Protein AF-0000000080307845 (afdb_homodimer)

Sequence (878 aa):
MRRGRALETAALEGYEDRPFSPGKNRMSWIKDKAHAELARIREAKEKQVYPFFRPFETGGLHTTIAGQPLVNFSSNDYLGLTTHPKVKEAAKAAVDRYACGLSSSRVQATTVAHVELEERLANWFKFPKCLVTTTGYQAMVGTIMSLADIDTTLVLDQLSHACILDGSFLAAGVPKSGAEIRFFNHNSAKSLDRVLRTKERKNALVCIEGVYSLDGDQAKIAELIEVCAKHDACLVLDDAHGTGTLGVHGRGILEEHGLEGKFPSEKLVVVSTFSKTFGGIGGIILGDEEVVDHIKHRARSFLFSATLPVPIVAAASTILDMLEESGPQLVGELREKAGYMRKSLKEIGFDLGHSDTHIMPVMCREERKALFMHVALMENGVMMVPITYPGVKHGEERLRLNVTRGHSREDMDKCLDLLKTYGEAFFVLSGEEIGELEVMRRGRALETAALEGYEDRPFSPGKNRMSWIKDKAHAELARIREAKEKQVYPFFRPFETGGLHTTIAGQPLVNFSSNDYLGLTTHPKVKEAAKAAVDRYACGLSSSRVQATTVAHVELEERLANWFKFPKCLVTTTGYQAMVGTIMSLADIDTTLVLDQLSHACILDGSFLAAGVPKSGAEIRFFNHNSAKSLDRVLRTKERKNALVCIEGVYSLDGDQAKIAELIEVCAKHDACLVLDDAHGTGTLGVHGRGILEEHGLEGKFPSEKLVVVSTFSKTFGGIGGIILGDEEVVDHIKHRARSFLFSATLPVPIVAAASTILDMLEESGPQLVGELREKAGYMRKSLKEIGFDLGHSDTHIMPVMCREERKALFMHVALMENGVMMVPITYPGVKHGEERLRLNVTRGHSREDMDKCLDLLKTYGEAFFVLSGEEIGELEV

Foldseek 3Di:
DPPLCQLVPVVPPPPDPDDPDPDPPDDDPVVVVVVVVCVVVVVCVVVPLNQDDQDWPDDFQFTDGPRFTFGEQAALQFLRCLPPPQLQVLLVVLCVVCNQFDPAFCVVDPDPLQVVLQVLLCVLLVFPTKHKFQFLLLVLLLLLLLPAWQQEEEEEESLDDPSNVNSQVVQQPPPPIRHHYHYFYHLDLVRVLVCLVPDDGPAYEYEDEQARQQQQDGRPVVSNLVSCVVSVYAYEYEFQSQQLAAALLRSGNCNNVVNVPVRALQRYWYKYGCVRNLPHGMIMIGGHPVSVVSSCVRRCSRNGDTGHTSSSSSSSVVSSVCSVVQRNPSNVLSQVQLVVLVVLCVVLQFDQHNRDGQKTWRFQQAPVLQSQLQVQQVVVRYHWDWDDPPNPDRRRITTIGGGHSPADPVNSVVVSVSCSVSCVVSVSRVVDDPPPPPD/DPPLCVVVPVVPPDPDPPDDDPDPPDDDPVVVVVVVVCVVVVVCVVVPLNFDDQDWPDDFQFTDGPRFTFGEQAALQFLRCLPPPQLQVLLVVLCVVCNQFDPAFCVVDPDPLQVVLQVLLCVLLVFPTKHKFQFLLLVLLLLLLLPAWQQEEEEEESLDDPSNVNSQVVQQPPPPIRHHYHYFYHLDLVRVLVCLVPDDGPAYEYEDEQARQQQQAGRPVVSNLVSCVVSVYAYEYEFQSQQLAAALLRSGNCNNVVNVPVRALQRYWYKYGCVHNLPHGMIMIGGHPVSVVSSCVRRCSRNGDTGHTSSSSSSSVVSSVCSVVQRNPSNVLSQVQLVVLVVLCVVLQFDQHNRDGQKTWRFQQAPVLQSQLQVQSVVVRYHWDWDDPPNPDRRRITTIGGGHSSADPVNSVVVSVSCSVSCVVSVSRVVDDPPPPPD

pLDDT: mean 91.88, std 17.05, range [17.14, 98.94]

InterPro domains:
  IPR004839 Aminotransferase, class I/classII, large domain [PF00155] (70-417)
  IPR015421 Pyridoxal phosphate-dependent transferase, major domain [G3DSA:3.40.640.10] (84-326)
  IPR015422 Pyridoxal phosphate-dependent transferase, small domain [G3DSA:3.90.1150.10] (63-419)
  IPR015424 Pyridoxal phosphate-dependent transferase [SSF53383] (40-422)
  IPR050087 8-amino-7-oxononanoate synthase class-II [PTHR13693] (69-420)

Structure (mmCIF, N/CA/C/O backbone):
data_AF-0000000080307845-model_v1
#
loop_
_entity.id
_entity.type
_entity.pdbx_description
1 polymer '8-amino-7-oxononanoate synthase'
#
loop_
_atom_site.group_PDB
_atom_site.id
_atom_site.type_symbol
_atom_site.label_atom_id
_atom_site.label_alt_id
_atom_site.label_comp_id
_atom_site.label_asym_id
_atom_site.label_entity_id
_atom_site.label_seq_id
_atom_site.pdbx_PDB_ins_code
_atom_site.Cartn_x
_atom_site.Cartn_y
_atom_site.Cartn_z
_atom_site.occupancy
_atom_site.B_iso_or_equiv
_atom_site.auth_seq_id
_atom_site.auth_comp_id
_atom_site.auth_asym_id
_atom_site.auth_atom_id
_atom_site.pdbx_PDB_model_num
ATOM 1 N N . MET A 1 1 ? 1.34 34.125 -9.812 1 18.47 1 MET A N 1
ATOM 2 C CA . MET A 1 1 ? 1.795 33.406 -10.992 1 18.47 1 MET A CA 1
ATOM 3 C C . MET A 1 1 ? 3.004 32.531 -10.664 1 18.47 1 MET A C 1
ATOM 5 O O . MET A 1 1 ? 3.295 31.562 -11.383 1 18.47 1 MET A O 1
ATOM 9 N N . ARG A 1 2 ? 3.9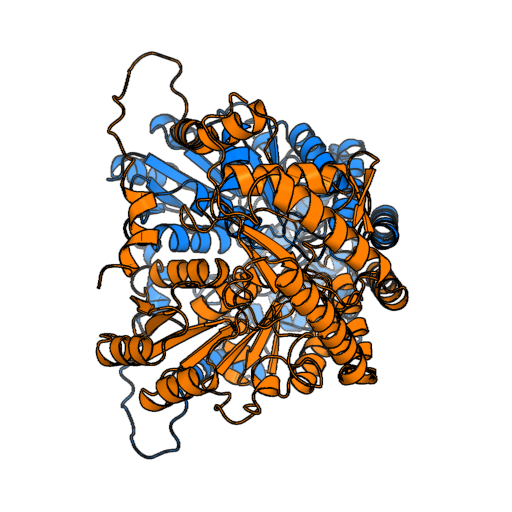06 33.031 -9.664 1 18.81 2 ARG A N 1
ATOM 10 C CA . ARG A 1 2 ? 5.297 32.656 -9.43 1 18.81 2 ARG A CA 1
ATOM 11 C C . ARG A 1 2 ? 5.387 31.438 -8.508 1 18.81 2 ARG A C 1
ATOM 13 O O . ARG A 1 2 ? 6.469 30.891 -8.312 1 18.81 2 ARG A O 1
ATOM 20 N N . ARG A 1 3 ? 4.461 31.328 -7.703 1 21.55 3 ARG A N 1
ATOM 21 C CA . ARG A 1 3 ? 4.734 30.516 -6.523 1 21.55 3 ARG A CA 1
ATOM 22 C C . ARG A 1 3 ? 4.594 29.031 -6.84 1 21.55 3 ARG A C 1
ATOM 24 O O . ARG A 1 3 ? 4.758 28.172 -5.957 1 21.55 3 ARG A O 1
ATOM 31 N N . GLY A 1 4 ? 3.83 28.703 -7.91 1 22.48 4 GLY A N 1
ATOM 32 C CA . GLY A 1 4 ? 3.613 27.344 -8.375 1 22.48 4 GLY A CA 1
ATOM 33 C C . GLY A 1 4 ? 4.895 26.641 -8.797 1 22.48 4 GLY A C 1
ATOM 34 O O . GLY A 1 4 ? 4.867 25.484 -9.195 1 22.48 4 GLY A O 1
ATOM 35 N N . ARG A 1 5 ? 6.047 27.469 -9.008 1 24.2 5 ARG A N 1
ATOM 36 C CA . ARG A 1 5 ? 7.277 27.062 -9.672 1 24.2 5 ARG A CA 1
ATOM 37 C C . ARG A 1 5 ? 8.211 26.328 -8.711 1 24.2 5 ARG A C 1
ATOM 39 O O . ARG A 1 5 ? 9.312 25.938 -9.086 1 24.2 5 ARG A O 1
ATOM 46 N N . ALA A 1 6 ? 7.859 26.359 -7.48 1 25.25 6 ALA A N 1
ATOM 47 C CA . ALA A 1 6 ? 8.969 26 -6.602 1 25.25 6 ALA A CA 1
ATOM 48 C C . ALA A 1 6 ? 9.195 24.484 -6.586 1 25.25 6 ALA A C 1
ATOM 50 O O . ALA A 1 6 ? 10.336 24.031 -6.555 1 25.25 6 ALA A O 1
ATOM 51 N N . LEU A 1 7 ? 8.156 23.766 -6.547 1 26.62 7 LEU A N 1
ATOM 52 C CA . LEU A 1 7 ? 8.383 22.344 -6.445 1 26.62 7 LEU A CA 1
ATOM 53 C C . LEU A 1 7 ? 8.844 21.766 -7.781 1 26.62 7 LEU A C 1
ATOM 55 O O . LEU A 1 7 ? 9.367 20.641 -7.836 1 26.62 7 LEU A O 1
ATOM 59 N N . GLU A 1 8 ? 8.516 22.469 -8.891 1 27.39 8 GLU A N 1
ATOM 60 C CA . GLU A 1 8 ? 8.953 22.141 -10.242 1 27.39 8 GLU A CA 1
ATOM 61 C C . GLU A 1 8 ? 10.453 22.375 -10.406 1 27.39 8 GLU A C 1
ATOM 63 O O . GLU A 1 8 ? 11.125 21.656 -11.141 1 27.39 8 GLU A O 1
ATOM 68 N N . THR A 1 9 ? 11.016 23.422 -9.805 1 28.31 9 THR A N 1
ATOM 69 C CA . THR A 1 9 ? 12.344 23.938 -10.125 1 28.31 9 THR A CA 1
ATOM 70 C C . THR A 1 9 ? 13.43 23.109 -9.445 1 28.31 9 THR A C 1
ATOM 72 O O . THR A 1 9 ? 14.578 23.094 -9.883 1 28.31 9 THR A O 1
ATOM 75 N N . ALA A 1 10 ? 13.125 22.5 -8.258 1 27.88 10 ALA A N 1
ATOM 76 C CA . ALA A 1 10 ? 14.281 21.828 -7.668 1 27.88 10 ALA A CA 1
ATOM 77 C C . ALA A 1 10 ? 14.633 20.562 -8.422 1 27.88 10 ALA A C 1
ATOM 79 O O . ALA A 1 10 ? 15.773 20.094 -8.375 1 27.88 10 ALA A O 1
ATOM 80 N N . ALA A 1 11 ? 13.68 19.984 -9.117 1 30.47 11 ALA A N 1
ATOM 81 C CA . ALA A 1 11 ? 14.047 18.766 -9.828 1 30.47 11 ALA A CA 1
ATOM 82 C C . ALA A 1 11 ? 14.922 19.078 -11.047 1 30.47 11 ALA A C 1
ATOM 84 O O . ALA A 1 11 ? 15.57 18.188 -11.602 1 30.47 11 ALA A O 1
ATOM 85 N N . LEU A 1 12 ? 14.844 20.406 -11.641 1 27.64 12 LEU A N 1
ATOM 86 C CA . LEU A 1 12 ? 15.43 20.672 -12.945 1 27.64 12 LEU A CA 1
ATOM 87 C C . LEU A 1 12 ? 16.906 21.031 -12.812 1 27.64 12 LEU A C 1
ATOM 89 O O . LEU A 1 12 ? 17.656 20.969 -13.789 1 27.64 12 LEU A O 1
ATOM 93 N N . GLU A 1 13 ? 17.375 21.781 -11.805 1 27.97 13 GLU A N 1
ATOM 94 C CA . GLU A 1 13 ? 18.609 22.484 -12.086 1 27.97 13 GLU A CA 1
ATOM 95 C C . GLU A 1 13 ? 19.797 21.531 -12.117 1 27.97 13 GLU A C 1
ATOM 97 O O . GLU A 1 13 ? 20.875 21.891 -12.602 1 27.97 13 GLU A O 1
ATOM 102 N N . GLY A 1 14 ? 19.828 20.516 -11.352 1 25.92 14 GLY A N 1
ATOM 103 C CA . GLY A 1 14 ? 21.172 20.047 -11.102 1 25.92 14 GLY A CA 1
ATOM 104 C C . GLY A 1 14 ? 21.688 19.094 -12.164 1 25.92 14 GLY A C 1
ATOM 105 O O . GLY A 1 14 ? 22.641 18.344 -11.93 1 25.92 14 GLY A O 1
ATOM 106 N N . TYR A 1 15 ? 20.922 19.078 -13.266 1 27.91 15 TYR A N 1
ATOM 107 C CA . TYR A 1 15 ? 21.531 18.109 -14.18 1 27.91 15 TYR A CA 1
ATOM 108 C C . TYR A 1 15 ? 22.828 18.656 -14.758 1 27.91 15 TYR A C 1
ATOM 110 O O . TYR A 1 15 ? 22.828 19.391 -15.75 1 27.91 15 TYR A O 1
ATOM 118 N N . GLU A 1 16 ? 23.781 19.094 -13.969 1 26.48 16 GLU A N 1
ATOM 119 C CA . GLU A 1 16 ? 25.016 19.359 -14.695 1 26.48 16 GLU A CA 1
ATOM 120 C C . GLU A 1 16 ? 25.5 18.109 -15.438 1 26.48 16 GLU A C 1
ATOM 122 O O . GLU A 1 16 ? 25.312 16.984 -14.961 1 26.48 16 GLU A O 1
ATOM 127 N N . ASP A 1 17 ? 25.828 18.25 -16.656 1 27.94 17 ASP A N 1
ATOM 128 C CA . ASP A 1 17 ? 26.469 17.344 -17.594 1 27.94 17 ASP A CA 1
ATOM 129 C C . ASP A 1 17 ? 27.703 16.688 -16.984 1 27.94 17 ASP A C 1
ATOM 131 O O . ASP A 1 17 ? 28.75 17.328 -16.859 1 27.94 17 ASP A O 1
ATOM 135 N N . ARG A 1 18 ? 27.609 15.852 -16 1 29.03 18 ARG A N 1
ATOM 136 C CA . ARG A 1 18 ? 28.891 15.273 -15.617 1 29.03 18 ARG A CA 1
ATOM 137 C C . ARG A 1 18 ? 29.469 14.438 -16.75 1 29.03 18 ARG A C 1
ATOM 139 O O . ARG A 1 18 ? 28.75 13.68 -17.406 1 29.03 18 ARG A O 1
ATOM 146 N N . PRO A 1 19 ? 30.766 14.578 -17.078 1 28.25 19 PRO A N 1
ATOM 147 C CA . PRO A 1 19 ? 31.484 13.891 -18.156 1 28.25 19 PRO A CA 1
ATOM 148 C C . PRO A 1 19 ? 31.594 12.383 -17.922 1 28.25 19 PRO A C 1
ATOM 150 O O . PRO A 1 19 ? 31.625 11.938 -16.766 1 28.25 19 PRO A O 1
ATOM 153 N N . PHE A 1 20 ? 31.297 11.484 -18.875 1 28.91 20 PHE A N 1
ATOM 154 C CA . PHE A 1 20 ? 31.453 10.039 -19.031 1 28.91 20 PHE A CA 1
ATOM 155 C C . PHE A 1 20 ? 32.938 9.648 -18.891 1 28.91 20 PHE A C 1
ATOM 157 O O . PHE A 1 20 ? 33.75 10.039 -19.719 1 28.91 20 PHE A O 1
ATOM 164 N N . SER A 1 21 ? 33.531 9.531 -17.641 1 30.62 21 SER A N 1
ATOM 165 C CA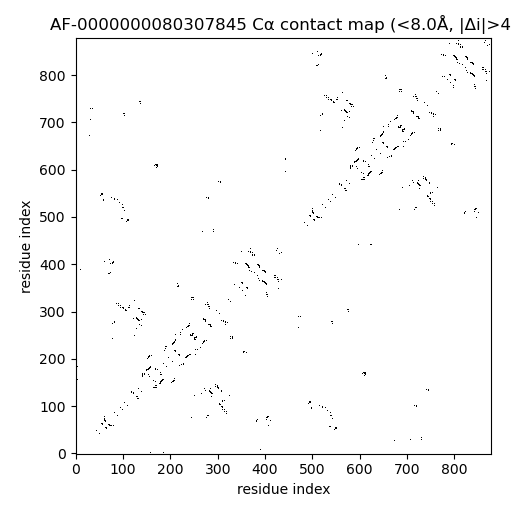 . SER A 1 21 ? 34.875 8.984 -17.703 1 30.62 21 SER A CA 1
ATOM 166 C C . SER A 1 21 ? 34.875 7.5 -18.031 1 30.62 21 SER A C 1
ATOM 168 O O . SER A 1 21 ? 34.156 6.727 -17.406 1 30.62 21 SER A O 1
ATOM 170 N N . PRO A 1 22 ? 35.625 6.914 -18.984 1 32.97 22 PRO A N 1
ATOM 171 C CA . PRO A 1 22 ? 35.656 5.566 -19.562 1 32.97 22 PRO A CA 1
ATOM 172 C C . PRO A 1 22 ? 35.938 4.488 -18.516 1 32.97 22 PRO A C 1
ATOM 174 O O . PRO A 1 22 ? 35.219 3.482 -18.453 1 32.97 22 PRO A O 1
ATOM 177 N N . GLY A 1 23 ? 37.312 4.188 -18.203 1 34.75 23 GLY A N 1
ATOM 178 C CA . GLY A 1 23 ? 38.062 2.969 -17.906 1 34.75 23 GLY A CA 1
ATOM 179 C C . GLY A 1 23 ? 37.719 2.385 -16.547 1 34.75 23 GLY A C 1
ATOM 180 O O . GLY A 1 23 ? 38.344 1.449 -16.078 1 34.75 23 GLY A O 1
ATOM 181 N N . LYS A 1 24 ? 37.469 3.221 -15.547 1 37.66 24 LYS A N 1
ATOM 182 C CA . LYS A 1 24 ? 37.312 2.734 -14.18 1 37.66 24 LYS A CA 1
ATOM 183 C C . LYS A 1 24 ? 36.156 1.757 -14.07 1 37.66 24 LYS A C 1
ATOM 185 O O . LYS A 1 24 ? 35.188 1.854 -14.828 1 37.66 24 LYS A O 1
ATOM 190 N N . ASN A 1 25 ? 36.156 0.499 -13.461 1 44.62 25 ASN A N 1
ATOM 191 C CA . ASN A 1 25 ? 35.125 -0.461 -13.07 1 44.62 25 ASN A CA 1
ATOM 192 C C . ASN A 1 25 ? 33.781 0.205 -12.93 1 44.62 25 ASN A C 1
ATOM 194 O O . ASN A 1 25 ? 33.5 0.898 -11.938 1 44.62 25 ASN A O 1
ATOM 198 N N . ARG A 1 26 ? 33.125 0.61 -13.961 1 57.5 26 ARG A N 1
ATOM 199 C CA . ARG A 1 26 ? 32 1.554 -14.102 1 57.5 26 ARG A CA 1
ATOM 200 C C . ARG A 1 26 ? 30.797 1.108 -13.289 1 57.5 26 ARG A C 1
ATOM 202 O O . ARG A 1 26 ? 30.312 -0.012 -13.453 1 57.5 26 ARG A O 1
ATOM 209 N N . MET A 1 27 ? 30.516 1.737 -12.188 1 78.19 27 MET A N 1
ATOM 210 C CA . MET A 1 27 ? 29.297 1.653 -11.398 1 78.19 27 MET A CA 1
ATOM 211 C C . MET A 1 27 ? 28.062 1.672 -12.305 1 78.19 27 MET A C 1
ATOM 213 O O . MET A 1 27 ? 28.094 2.252 -13.391 1 78.19 27 MET A O 1
ATOM 217 N N . SER A 1 28 ? 27.234 0.781 -12.039 1 92.31 28 SER A N 1
ATOM 218 C CA . SER A 1 28 ? 25.984 0.832 -12.781 1 92.31 28 SER A CA 1
ATOM 219 C C . SER A 1 28 ? 25.344 2.217 -12.703 1 92.31 28 SER A C 1
ATOM 221 O O . SER A 1 28 ? 25.656 2.996 -11.797 1 92.31 28 SER A O 1
ATOM 223 N N . TRP A 1 29 ? 24.578 2.52 -13.703 1 95.31 29 TRP A N 1
ATOM 224 C CA . TRP A 1 29 ? 23.969 3.846 -13.727 1 95.31 29 TRP A CA 1
ATOM 225 C C . TRP A 1 29 ? 23.047 4.039 -12.539 1 95.31 29 TRP A C 1
ATOM 227 O O . TRP A 1 29 ? 22.891 5.156 -12.039 1 95.31 29 TRP A O 1
ATOM 237 N N . ILE A 1 30 ? 22.359 2.973 -12.008 1 96.75 30 ILE A N 1
ATOM 238 C CA . ILE A 1 30 ? 21.484 3.145 -10.859 1 96.75 30 ILE A CA 1
ATOM 239 C C . ILE A 1 30 ? 22.312 3.412 -9.609 1 96.75 30 ILE A C 1
ATOM 241 O O . ILE A 1 30 ? 21.891 4.16 -8.727 1 96.75 30 ILE A O 1
ATOM 245 N N . LYS A 1 31 ? 23.438 2.785 -9.484 1 96.5 31 LYS A N 1
ATOM 246 C CA . LYS A 1 31 ? 24.297 3.062 -8.344 1 96.5 31 LYS A CA 1
ATOM 247 C C . LYS A 1 31 ? 24.859 4.48 -8.406 1 96.5 31 LYS A C 1
ATOM 249 O O . LYS A 1 31 ? 24.969 5.16 -7.387 1 96.5 31 LYS A O 1
ATOM 254 N N . ASP A 1 32 ? 25.266 4.887 -9.625 1 96.38 32 ASP A N 1
ATOM 255 C CA . ASP A 1 32 ? 25.734 6.258 -9.82 1 96.38 32 ASP A CA 1
ATOM 256 C C . ASP A 1 32 ? 24.656 7.266 -9.398 1 96.38 32 ASP A C 1
ATOM 258 O O . ASP A 1 32 ? 24.953 8.25 -8.719 1 96.38 32 ASP A O 1
ATOM 262 N N . LYS A 1 33 ? 23.5 7.016 -9.812 1 95.94 33 LYS A N 1
ATOM 263 C CA . LYS A 1 33 ? 22.375 7.855 -9.422 1 95.94 33 LYS A CA 1
ATOM 264 C C . LYS A 1 33 ? 22.188 7.859 -7.91 1 95.94 33 LYS A C 1
ATOM 266 O O . LYS A 1 33 ? 22.031 8.922 -7.301 1 95.94 33 LYS A O 1
ATOM 271 N N . ALA A 1 34 ? 22.156 6.66 -7.348 1 97.12 34 ALA A N 1
ATOM 272 C CA . ALA A 1 34 ? 22 6.52 -5.902 1 97.12 34 ALA A CA 1
ATOM 273 C C . ALA A 1 34 ? 23.078 7.305 -5.156 1 97.12 34 ALA A C 1
ATOM 275 O O . ALA A 1 34 ? 22.781 8.031 -4.203 1 97.12 34 ALA A O 1
ATOM 276 N N . HIS A 1 35 ? 24.312 7.148 -5.586 1 96.38 35 HIS A N 1
ATOM 277 C CA . HIS A 1 35 ? 25.438 7.824 -4.949 1 96.38 35 HIS A CA 1
ATOM 278 C C . HIS A 1 35 ? 25.234 9.336 -4.957 1 96.38 35 HIS A C 1
ATOM 280 O O . HIS A 1 35 ? 25.469 10 -3.945 1 96.38 35 HIS A O 1
ATOM 286 N N . ALA A 1 36 ? 24.844 9.836 -6.074 1 95.62 36 ALA A N 1
ATOM 287 C CA . ALA A 1 36 ? 24.656 11.273 -6.238 1 95.62 36 ALA A CA 1
ATOM 288 C C . ALA A 1 36 ? 23.5 11.773 -5.371 1 95.62 36 ALA A C 1
ATOM 290 O O . ALA A 1 36 ? 23.609 12.805 -4.703 1 95.62 36 ALA A O 1
ATOM 291 N N . GLU A 1 37 ? 22.438 11.008 -5.355 1 93.5 37 GLU A N 1
ATOM 292 C CA . GLU A 1 37 ? 21.219 11.438 -4.672 1 93.5 37 GLU A CA 1
ATOM 293 C C . GLU A 1 37 ? 21.375 11.336 -3.158 1 93.5 37 GLU A C 1
ATOM 295 O O . GLU A 1 37 ? 20.656 12.016 -2.41 1 93.5 37 GLU A O 1
ATOM 300 N N . LEU A 1 38 ? 22.281 10.531 -2.695 1 96 38 LEU A N 1
ATOM 301 C CA . LEU A 1 38 ? 22.453 10.289 -1.268 1 96 38 LEU A CA 1
ATOM 302 C C . LEU A 1 38 ? 23.453 11.258 -0.668 1 96 38 LEU A C 1
ATOM 304 O O . LEU A 1 38 ? 23.734 11.211 0.534 1 96 38 LEU A O 1
ATOM 308 N N . ALA A 1 39 ? 24.016 12.148 -1.431 1 94 39 ALA A N 1
ATOM 309 C CA . ALA A 1 39 ? 25.062 13.055 -0.972 1 94 39 ALA A CA 1
ATOM 310 C C . ALA A 1 39 ? 24.594 13.859 0.243 1 94 39 ALA A C 1
ATOM 312 O O . ALA A 1 39 ? 25.312 13.961 1.236 1 94 39 ALA A O 1
ATOM 313 N N . ARG A 1 40 ? 23.375 14.383 0.217 1 88.31 40 ARG A N 1
ATOM 314 C CA . ARG A 1 40 ? 22.859 15.203 1.31 1 88.31 40 ARG A CA 1
ATOM 315 C C . ARG A 1 40 ? 22.641 14.359 2.562 1 88.31 40 ARG A C 1
ATOM 317 O O . ARG A 1 40 ? 22.828 14.844 3.682 1 88.31 40 ARG A O 1
ATOM 324 N N . ILE A 1 41 ? 22.234 13.164 2.338 1 92.94 41 ILE A N 1
ATOM 325 C CA . ILE A 1 41 ? 22 12.258 3.451 1 92.94 41 ILE A CA 1
ATOM 326 C C . ILE A 1 41 ? 23.328 11.914 4.129 1 92.94 41 ILE A C 1
ATOM 328 O O . ILE A 1 41 ? 23.422 11.914 5.359 1 92.94 41 ILE A O 1
ATOM 332 N N . ARG A 1 42 ? 24.297 11.633 3.348 1 94.44 42 ARG A N 1
ATOM 333 C CA . ARG A 1 42 ? 25.625 11.336 3.885 1 94.44 42 ARG A CA 1
ATOM 334 C C . ARG A 1 42 ? 26.156 12.516 4.695 1 94.44 42 ARG A C 1
ATOM 336 O O . ARG A 1 42 ? 26.719 12.32 5.781 1 94.44 42 ARG A O 1
ATOM 343 N N . GLU A 1 43 ? 25.984 13.641 4.219 1 91.56 43 GLU A N 1
ATOM 344 C CA . GLU A 1 43 ? 26.453 14.844 4.918 1 91.56 43 GLU A CA 1
ATOM 345 C C . GLU A 1 43 ? 25.734 15.008 6.254 1 91.56 43 GLU A C 1
ATOM 347 O O . GLU A 1 43 ? 26.359 15.312 7.27 1 91.56 43 GLU A O 1
ATOM 352 N N . ALA A 1 44 ? 24.422 14.844 6.211 1 88.62 44 ALA A N 1
ATOM 353 C CA . ALA A 1 44 ? 23.625 14.977 7.43 1 88.62 44 ALA A CA 1
ATOM 354 C C . ALA A 1 44 ? 24.062 13.945 8.469 1 88.62 44 ALA A C 1
ATOM 356 O O . ALA A 1 44 ? 24.094 14.242 9.672 1 88.62 44 ALA A O 1
ATOM 357 N N . LYS A 1 45 ? 24.344 12.758 8.016 1 91.5 45 LYS A N 1
ATOM 358 C CA . LYS A 1 45 ? 24.781 11.695 8.93 1 91.5 45 LYS A CA 1
ATOM 359 C C . LYS A 1 45 ? 26.156 12 9.508 1 91.5 45 LYS A C 1
ATOM 361 O O . LYS A 1 45 ? 26.406 11.766 10.688 1 91.5 45 LYS A O 1
ATOM 366 N N . GLU A 1 46 ? 27 12.469 8.703 1 92.44 46 GLU A N 1
ATOM 367 C CA . GLU A 1 46 ? 28.344 12.844 9.141 1 92.44 46 GLU A CA 1
ATOM 368 C C . GLU A 1 46 ? 28.281 13.93 10.203 1 92.44 46 GLU A C 1
ATOM 370 O O . GLU A 1 46 ? 29.062 13.906 11.164 1 92.44 46 GLU A O 1
ATOM 375 N N . LYS A 1 47 ? 27.359 14.805 9.977 1 87.81 47 LYS A N 1
ATOM 376 C CA . LYS A 1 47 ? 27.203 15.93 10.898 1 87.81 47 LYS A CA 1
ATOM 377 C C . LYS A 1 47 ? 26.328 15.539 12.094 1 87.81 47 LYS A C 1
ATOM 379 O O . LYS A 1 47 ? 26.062 16.375 12.961 1 87.81 47 LYS A O 1
ATOM 384 N N . GLN A 1 48 ? 25.75 14.336 12.07 1 87 48 GLN A N 1
ATOM 385 C CA . GLN A 1 48 ? 24.953 13.781 13.156 1 87 48 GLN A CA 1
ATOM 386 C C . GLN A 1 48 ? 23.672 14.57 13.352 1 87 48 GLN A C 1
ATOM 388 O O . GLN A 1 48 ? 23.234 14.805 14.484 1 87 48 GLN A O 1
ATOM 393 N N . VAL A 1 49 ? 23.078 15.016 12.234 1 85.06 49 VAL A N 1
ATOM 394 C CA . VAL A 1 49 ? 21.844 15.773 12.312 1 85.06 49 VAL A CA 1
ATOM 395 C C . VAL A 1 49 ? 20.75 15.07 11.5 1 85.06 49 VAL A C 1
ATOM 397 O O . VAL A 1 49 ? 19.688 15.633 11.258 1 85.06 49 VAL A O 1
ATOM 400 N N . TYR A 1 50 ? 21.062 13.812 11.117 1 89.5 50 TYR A N 1
ATOM 401 C CA . TYR A 1 50 ? 20.078 13.031 10.375 1 89.5 50 TYR A CA 1
ATOM 402 C C . TYR A 1 50 ? 18.922 12.609 11.281 1 89.5 50 TYR A C 1
ATOM 404 O O . TYR A 1 50 ? 19.094 11.781 12.172 1 89.5 50 TYR A O 1
ATOM 412 N N . PRO A 1 51 ? 17.719 13.094 11.055 1 87.88 51 PRO A N 1
ATOM 413 C CA . PRO A 1 51 ? 16.656 12.977 12.047 1 87.88 51 PRO A CA 1
ATOM 414 C C . PRO A 1 51 ? 15.734 11.781 11.789 1 87.88 51 PRO A C 1
ATOM 416 O O . PRO A 1 51 ? 14.781 11.562 12.539 1 87.88 51 PRO A O 1
ATOM 419 N N . PHE A 1 52 ? 15.961 10.953 10.805 1 91.19 52 PHE A N 1
ATOM 420 C CA . PHE A 1 52 ? 14.93 10.016 10.352 1 91.19 52 PHE A CA 1
ATOM 421 C C . PHE A 1 52 ? 15.32 8.586 10.695 1 91.19 52 PHE A C 1
ATOM 423 O O . PHE A 1 52 ? 16.5 8.289 10.906 1 91.19 52 PHE A O 1
ATOM 430 N N . PHE A 1 53 ? 14.305 7.707 10.859 1 94.81 53 PHE A N 1
ATOM 431 C CA . PHE A 1 53 ? 14.422 6.254 10.938 1 94.81 53 PHE A CA 1
ATOM 432 C C . PHE A 1 53 ? 15.086 5.836 12.242 1 94.81 53 PHE A C 1
ATOM 434 O O . PHE A 1 53 ? 15.859 4.879 12.273 1 94.81 53 PHE A O 1
ATOM 441 N N . ARG A 1 54 ? 14.859 6.617 13.297 1 93 54 ARG A N 1
ATOM 442 C CA . ARG A 1 54 ? 15.344 6.199 14.609 1 93 54 ARG A CA 1
ATOM 443 C C . ARG A 1 54 ? 14.453 5.102 15.188 1 93 54 ARG A C 1
ATOM 445 O O . ARG A 1 54 ? 13.242 5.293 15.352 1 93 54 ARG A O 1
ATOM 452 N N . PRO A 1 55 ? 14.992 4.004 15.547 1 96.44 55 PRO A N 1
ATOM 453 C CA . PRO A 1 55 ? 14.18 2.822 15.844 1 96.44 55 PRO A CA 1
ATOM 454 C C . PRO A 1 55 ? 13.531 2.885 17.219 1 96.44 55 PRO A C 1
ATOM 456 O O . PRO A 1 55 ? 14.234 2.973 18.234 1 96.44 55 PRO A O 1
ATOM 459 N N . PHE A 1 56 ? 12.219 2.742 17.281 1 96.25 56 PHE A N 1
ATOM 460 C CA . PHE A 1 56 ? 11.445 2.643 18.516 1 96.25 56 PHE A CA 1
ATOM 461 C C . PHE A 1 56 ? 11.625 1.272 19.156 1 96.25 56 PHE A C 1
ATOM 463 O O . PHE A 1 56 ? 11.672 0.256 18.453 1 96.25 56 PHE A O 1
ATOM 470 N N . GLU A 1 57 ? 11.648 1.248 20.453 1 95.94 57 GLU A N 1
ATOM 471 C CA . GLU A 1 57 ? 11.695 -0.007 21.203 1 95.94 57 GLU A CA 1
ATOM 472 C C . GLU A 1 57 ? 10.305 -0.422 21.672 1 95.94 57 GLU A C 1
ATOM 474 O O . GLU A 1 57 ? 10.078 -1.586 22 1 95.94 57 GLU A O 1
ATOM 479 N N . THR A 1 58 ? 9.391 0.569 21.688 1 92.56 58 THR A N 1
ATOM 480 C CA . THR A 1 58 ? 7.992 0.345 22.031 1 92.56 58 THR A CA 1
ATOM 481 C C . THR A 1 58 ? 7.078 1.243 21.203 1 92.56 58 THR A C 1
ATOM 483 O O . THR A 1 58 ? 7.523 2.242 20.641 1 92.56 58 THR A O 1
ATOM 486 N N . GLY A 1 59 ? 5.809 0.811 21.109 1 89.75 59 GLY A N 1
ATOM 487 C CA . GLY A 1 59 ? 4.832 1.639 20.422 1 89.75 59 GLY A CA 1
ATOM 488 C C . GLY A 1 59 ? 4.148 2.641 21.344 1 89.75 59 GLY A C 1
ATOM 489 O O . GLY A 1 59 ? 4.422 2.682 22.547 1 89.75 59 GLY A O 1
ATOM 490 N N . GLY A 1 60 ? 3.344 3.545 20.656 1 90.56 60 GLY A N 1
ATOM 491 C CA . GLY A 1 60 ? 2.547 4.492 21.422 1 90.56 60 GLY A CA 1
ATOM 492 C C . GLY A 1 60 ? 3.16 5.879 21.484 1 90.56 60 GLY A C 1
ATOM 493 O O . GLY A 1 60 ? 4.238 6.109 20.938 1 90.56 60 GLY A O 1
ATOM 494 N N . LEU A 1 61 ? 2.465 6.742 22.203 1 94.12 61 LEU A N 1
ATOM 495 C CA . LEU A 1 61 ? 2.871 8.141 22.328 1 94.12 61 LEU A CA 1
ATOM 496 C C . LEU A 1 61 ? 4.086 8.266 23.25 1 94.12 61 LEU A C 1
ATOM 498 O O . LEU A 1 61 ? 4.898 9.18 23.078 1 94.12 61 LEU A O 1
ATOM 502 N N . HIS A 1 62 ? 4.09 7.449 24.219 1 95.25 62 HIS A N 1
ATOM 503 C CA . HIS A 1 62 ? 5.266 7.332 25.078 1 95.25 62 HIS A CA 1
ATOM 504 C C . HIS A 1 62 ? 6.129 6.141 24.672 1 95.25 62 HIS A C 1
ATOM 506 O O . HIS A 1 62 ? 5.766 4.992 24.922 1 95.25 62 HIS A O 1
ATOM 512 N N . THR A 1 63 ? 7.223 6.43 24 1 94.75 63 THR A N 1
ATOM 513 C CA . THR A 1 63 ? 8.062 5.375 23.453 1 94.75 63 THR A CA 1
ATOM 514 C C . THR A 1 63 ? 9.5 5.508 23.953 1 94.75 63 THR A C 1
ATOM 516 O O . THR A 1 63 ? 9.781 6.316 24.828 1 94.75 63 THR A O 1
ATOM 519 N N . THR A 1 64 ? 10.359 4.574 23.516 1 96 64 THR A N 1
ATOM 520 C CA . THR A 1 64 ? 11.773 4.551 23.875 1 96 64 THR A CA 1
ATOM 521 C C . THR A 1 64 ? 12.648 4.387 22.641 1 96 64 THR A C 1
ATOM 523 O O . THR A 1 64 ? 12.375 3.537 21.781 1 96 64 THR A O 1
ATOM 526 N N . ILE A 1 65 ? 13.648 5.258 22.5 1 95 65 ILE A N 1
ATOM 527 C CA . ILE A 1 65 ? 14.656 5.168 21.453 1 95 65 ILE A CA 1
ATOM 528 C C . ILE A 1 65 ? 16.047 5.082 22.078 1 95 65 ILE A C 1
ATOM 530 O O . ILE A 1 65 ? 16.438 5.965 22.844 1 95 65 ILE A O 1
ATOM 534 N N . ALA A 1 66 ? 16.75 4.047 21.797 1 94.12 66 ALA A N 1
ATOM 535 C CA . ALA A 1 66 ? 18.094 3.84 22.312 1 94.12 66 ALA A CA 1
ATOM 536 C C . ALA A 1 66 ? 18.109 3.967 23.844 1 94.12 66 ALA A C 1
ATOM 538 O O . ALA A 1 66 ? 18.984 4.629 24.391 1 94.12 66 ALA A O 1
ATOM 539 N N . GLY A 1 67 ? 17.109 3.48 24.406 1 95.31 67 GLY A N 1
ATOM 540 C CA . GLY A 1 67 ? 17.031 3.434 25.859 1 95.31 67 GLY A CA 1
ATOM 541 C C . GLY A 1 67 ? 16.5 4.715 26.469 1 95.31 67 GLY A C 1
ATOM 542 O O . GLY A 1 67 ? 16.281 4.789 27.672 1 95.31 67 GLY A O 1
ATOM 543 N N . GLN A 1 68 ? 16.234 5.684 25.688 1 95.38 68 GLN A N 1
ATOM 544 C CA . GLN A 1 68 ? 15.758 6.969 26.188 1 95.38 68 GLN A CA 1
ATOM 545 C C . GLN A 1 68 ? 14.242 7.094 26.031 1 95.38 68 GLN A C 1
ATOM 547 O O . GLN A 1 68 ? 13.719 6.98 24.922 1 95.38 68 GLN A O 1
ATOM 552 N N . PRO A 1 69 ? 13.57 7.375 27.141 1 96.5 69 PRO A N 1
ATOM 553 C CA . PRO A 1 69 ? 12.125 7.609 27.031 1 96.5 69 PRO A CA 1
ATOM 554 C C . PRO A 1 69 ? 11.797 8.922 26.328 1 96.5 69 PRO A C 1
ATOM 556 O O . PRO A 1 69 ? 12.469 9.93 26.547 1 96.5 69 PRO A O 1
ATOM 559 N N . LEU A 1 70 ? 10.789 8.836 25.5 1 96 70 LEU A N 1
ATOM 560 C CA . LEU A 1 70 ? 10.383 10.008 24.734 1 96 70 LEU A CA 1
ATOM 561 C C . LEU A 1 70 ? 8.859 10.133 24.688 1 96 70 LEU A C 1
ATOM 563 O O . LEU A 1 70 ? 8.156 9.125 24.688 1 96 70 LEU A O 1
ATOM 567 N N . VAL A 1 71 ? 8.406 11.406 24.688 1 97.88 71 VAL A N 1
ATOM 568 C CA . VAL A 1 71 ? 7.023 11.703 24.328 1 97.88 71 VAL A CA 1
ATOM 569 C C . VAL A 1 71 ? 6.945 12.117 22.859 1 97.88 71 VAL A C 1
ATOM 571 O O . VAL A 1 71 ? 7.645 13.039 22.438 1 97.88 71 VAL A O 1
ATOM 574 N N . ASN A 1 72 ? 6.109 11.43 22.109 1 97.19 72 ASN A N 1
ATOM 575 C CA . ASN A 1 72 ? 6.031 11.594 20.656 1 97.19 72 ASN A CA 1
ATOM 576 C C . ASN A 1 72 ? 4.984 12.633 20.266 1 97.19 72 ASN A C 1
ATOM 578 O O . ASN A 1 72 ? 3.783 12.367 20.328 1 97.19 72 ASN A O 1
ATOM 582 N N . PHE A 1 73 ? 5.414 13.797 19.812 1 97.88 73 PHE A N 1
ATOM 583 C CA . PHE A 1 73 ? 4.516 14.844 19.328 1 97.88 73 PHE A CA 1
ATOM 584 C C . PHE A 1 73 ? 4.496 14.867 17.812 1 97.88 73 PHE A C 1
ATOM 586 O O . PHE A 1 73 ? 4.02 15.836 17.203 1 97.88 73 PHE A O 1
ATOM 593 N N . SER A 1 74 ? 4.98 13.758 17.188 1 95.38 74 SER A N 1
ATOM 594 C CA . SER A 1 74 ? 4.906 13.609 15.734 1 95.38 74 SER A CA 1
ATOM 595 C C . SER A 1 74 ? 3.885 12.547 15.336 1 95.38 74 SER A C 1
ATOM 597 O O . SER A 1 74 ? 3.637 12.328 14.148 1 95.38 74 SER A O 1
ATOM 599 N N . SER A 1 75 ? 3.242 11.898 16.266 1 96.19 75 SER A N 1
ATOM 600 C CA . SER A 1 75 ? 2.314 10.797 16.016 1 96.19 75 SER A CA 1
ATOM 601 C C . SER A 1 75 ? 0.99 11.305 15.453 1 96.19 75 SER A C 1
ATOM 603 O O . SER A 1 75 ? 0.503 12.367 15.859 1 96.19 75 SER A O 1
ATOM 605 N N . ASN A 1 76 ? 0.415 10.508 14.523 1 97.31 76 ASN A N 1
ATOM 606 C CA . ASN A 1 76 ? -0.914 10.812 14 1 97.31 76 ASN A CA 1
ATOM 607 C C . ASN A 1 76 ? -1.994 10.016 14.727 1 97.31 76 ASN A C 1
ATOM 609 O O . ASN A 1 76 ? -3.115 9.883 14.227 1 97.31 76 ASN A O 1
ATOM 613 N N . ASP A 1 77 ? -1.628 9.391 15.867 1 97.25 77 ASP A N 1
ATOM 614 C CA . ASP A 1 77 ? -2.641 8.734 16.688 1 97.25 77 ASP A CA 1
ATOM 615 C C . ASP A 1 77 ? -3.508 9.758 17.406 1 97.25 77 ASP A C 1
ATOM 617 O O . ASP A 1 77 ? -3.461 9.852 18.641 1 97.25 77 ASP A O 1
ATOM 621 N N . TYR A 1 78 ? -4.371 10.406 16.703 1 98.19 78 TYR A N 1
ATOM 622 C CA . TYR A 1 78 ? -5 11.641 17.141 1 98.19 78 TYR A CA 1
ATOM 623 C C . TYR A 1 78 ? -5.867 11.406 18.375 1 98.19 78 TYR A C 1
ATOM 625 O O . TYR A 1 78 ? -5.949 12.266 19.25 1 98.19 78 TYR A O 1
ATOM 633 N N . LEU A 1 79 ? -6.477 10.242 18.469 1 98.12 79 LEU A N 1
ATOM 634 C CA . LEU A 1 79 ? -7.383 10.031 19.594 1 98.12 79 LEU A CA 1
ATOM 635 C C . LEU A 1 79 ? -6.727 9.164 20.656 1 98.12 79 LEU A C 1
ATOM 637 O O . LEU A 1 79 ? -7.344 8.859 21.672 1 98.12 79 LEU A O 1
ATOM 641 N N . GLY A 1 80 ? -5.504 8.75 20.406 1 96.81 80 GLY A N 1
ATOM 642 C CA . GLY A 1 80 ? -4.758 7.992 21.391 1 96.81 80 GLY A CA 1
ATOM 643 C C . GLY A 1 80 ? -5.375 6.637 21.703 1 96.81 80 GLY A C 1
ATOM 644 O O . GLY A 1 80 ? -5.352 6.18 22.844 1 96.81 80 GLY A O 1
ATOM 645 N N . LEU A 1 81 ? -5.941 6.008 20.719 1 97 81 LEU A N 1
ATOM 646 C CA . LEU A 1 81 ? -6.707 4.793 20.984 1 97 81 LEU A CA 1
ATOM 647 C C . LEU A 1 81 ? -5.957 3.562 20.484 1 97 81 LEU A C 1
ATOM 649 O O . LEU A 1 81 ? -6.348 2.432 20.781 1 97 81 LEU A O 1
ATOM 653 N N . THR A 1 82 ? -4.867 3.717 19.797 1 95.38 82 THR A N 1
ATOM 654 C CA . THR A 1 82 ? -4.145 2.627 19.156 1 95.38 82 THR A CA 1
ATOM 655 C C . THR A 1 82 ? -3.717 1.582 20.172 1 95.38 82 THR A C 1
ATOM 657 O O . THR A 1 82 ? -3.727 0.383 19.891 1 95.38 82 THR A O 1
ATOM 660 N N . THR A 1 83 ? -3.365 2.035 21.391 1 95.44 83 THR A N 1
ATOM 661 C CA . THR A 1 83 ? -2.826 1.123 22.391 1 95.44 83 THR A CA 1
ATOM 662 C C . THR A 1 83 ? -3.889 0.769 23.422 1 95.44 83 THR A C 1
ATOM 664 O O . THR A 1 83 ? -3.58 0.174 24.453 1 95.44 83 THR A O 1
ATOM 667 N N . HIS A 1 84 ? -5.094 1.185 23.203 1 97.19 84 HIS A N 1
ATOM 668 C CA . HIS A 1 84 ? -6.164 0.838 24.141 1 97.19 84 HIS A CA 1
ATOM 669 C C . HIS A 1 84 ? -6.258 -0.671 24.328 1 97.19 84 HIS A C 1
ATOM 671 O O . HIS A 1 84 ? -6.168 -1.433 23.359 1 97.19 84 HIS A O 1
ATOM 677 N N . PRO A 1 85 ? -6.469 -1.141 25.578 1 97.88 85 PRO A N 1
ATOM 678 C CA . PRO A 1 85 ? -6.484 -2.58 25.844 1 97.88 85 PRO A CA 1
ATOM 679 C C . PRO A 1 85 ? -7.539 -3.32 25.031 1 97.88 85 PRO A C 1
ATOM 681 O O . PRO A 1 85 ? -7.281 -4.418 24.516 1 97.88 85 PRO A O 1
ATOM 684 N N . LYS A 1 86 ? -8.727 -2.773 24.828 1 98.38 86 LYS A N 1
ATOM 685 C CA . LYS A 1 86 ? -9.789 -3.418 24.062 1 98.38 86 LYS A CA 1
ATOM 686 C C . LYS A 1 86 ? -9.391 -3.576 22.609 1 98.38 86 LYS A C 1
ATOM 688 O O . LYS A 1 86 ? -9.789 -4.543 21.953 1 98.38 86 LYS A O 1
ATOM 693 N N . VAL A 1 87 ? -8.656 -2.584 22.078 1 98.31 87 VAL A N 1
ATOM 694 C CA . VAL A 1 87 ? -8.195 -2.609 20.703 1 98.31 87 VAL A CA 1
ATOM 695 C C . VAL A 1 87 ? -7.176 -3.727 20.516 1 98.31 87 VAL A C 1
ATOM 697 O O . VAL A 1 87 ? -7.27 -4.512 19.562 1 98.31 87 VAL A O 1
ATOM 700 N N . LYS A 1 88 ? -6.199 -3.828 21.453 1 98.38 88 LYS A N 1
ATOM 701 C CA . LYS A 1 88 ? -5.18 -4.875 21.406 1 98.38 88 LYS A CA 1
ATOM 702 C C . LYS A 1 88 ? -5.812 -6.258 21.516 1 98.38 88 LYS A C 1
ATOM 704 O O . LYS A 1 88 ? -5.434 -7.184 20.797 1 98.38 88 LYS A O 1
ATOM 709 N N . GLU A 1 89 ? -6.77 -6.41 22.391 1 98.75 89 GLU A N 1
ATOM 710 C CA . GLU A 1 89 ? -7.414 -7.703 22.609 1 98.75 89 GLU A CA 1
ATOM 711 C C . GLU A 1 89 ? -8.172 -8.156 21.359 1 98.75 89 GLU A C 1
ATOM 713 O O . GLU A 1 89 ? -8.141 -9.336 21 1 98.75 89 GLU A O 1
ATOM 718 N N . ALA A 1 90 ? -8.875 -7.266 20.734 1 98.69 90 ALA A N 1
ATOM 719 C CA . ALA A 1 90 ? -9.602 -7.59 19.5 1 98.69 90 ALA A CA 1
ATOM 720 C C . ALA A 1 90 ? -8.648 -8.047 18.406 1 98.69 90 ALA A C 1
ATOM 722 O O . ALA A 1 90 ? -8.938 -8.992 17.672 1 98.69 90 ALA A O 1
ATOM 723 N N . ALA A 1 91 ? -7.543 -7.352 18.312 1 98.62 91 ALA A N 1
ATOM 724 C CA . ALA A 1 91 ? -6.539 -7.711 17.312 1 98.62 91 ALA A CA 1
ATOM 725 C C . ALA A 1 91 ? -5.984 -9.109 17.578 1 98.62 91 ALA A C 1
ATOM 727 O O . ALA A 1 91 ? -5.84 -9.906 16.656 1 98.62 91 ALA A O 1
ATOM 728 N N . LYS A 1 92 ? -5.637 -9.383 18.828 1 98.75 92 LYS A N 1
ATOM 729 C CA . LYS A 1 92 ? -5.074 -10.68 19.188 1 98.75 92 LYS A CA 1
ATOM 730 C C . LYS A 1 92 ? -6.07 -11.805 18.906 1 98.75 92 LYS A C 1
ATOM 732 O O . LYS A 1 92 ? -5.691 -12.867 18.406 1 98.75 92 LYS A O 1
ATOM 737 N N . ALA A 1 93 ? -7.355 -11.586 19.219 1 98.62 93 ALA A N 1
ATOM 738 C CA . ALA A 1 93 ? -8.383 -12.578 18.922 1 98.62 93 ALA A CA 1
ATOM 739 C C . ALA A 1 93 ? -8.477 -12.852 17.422 1 98.62 93 ALA A C 1
ATOM 741 O O . ALA A 1 93 ? -8.688 -14 17.016 1 98.62 93 ALA A O 1
ATOM 742 N N . ALA A 1 94 ? -8.344 -11.836 16.656 1 98.25 94 ALA A N 1
ATOM 743 C CA . ALA A 1 94 ? -8.391 -11.984 15.195 1 98.25 94 ALA A CA 1
ATOM 744 C C . ALA A 1 94 ? -7.172 -12.75 14.688 1 98.25 94 ALA A C 1
ATOM 746 O O . ALA A 1 94 ? -7.266 -13.508 13.719 1 98.25 94 ALA A O 1
ATOM 747 N N . VAL A 1 95 ? -5.988 -12.547 15.32 1 98.19 95 VAL A N 1
ATOM 748 C CA . VAL A 1 95 ? -4.812 -13.32 14.945 1 98.19 95 VAL A CA 1
ATOM 749 C C . VAL A 1 95 ? -5.098 -14.812 15.133 1 98.19 95 VAL A C 1
ATOM 751 O O . VAL A 1 95 ? -4.734 -15.633 14.289 1 98.19 95 VAL A O 1
ATOM 754 N N . ASP A 1 96 ? -5.746 -15.133 16.203 1 97.81 96 ASP A N 1
ATOM 755 C CA . ASP A 1 96 ? -6.062 -16.531 16.5 1 97.81 96 ASP A CA 1
ATOM 756 C C . ASP A 1 96 ? -6.957 -17.125 15.406 1 97.81 96 ASP A C 1
ATOM 758 O O . ASP A 1 96 ? -6.777 -18.281 15.016 1 97.81 96 ASP A O 1
ATOM 762 N N . ARG A 1 97 ? -7.855 -16.344 14.938 1 96.38 97 ARG A N 1
ATOM 763 C CA . ARG A 1 97 ? -8.875 -16.859 14.031 1 96.38 97 ARG A CA 1
ATOM 764 C C . ARG A 1 97 ? -8.398 -16.797 12.586 1 96.38 97 ARG A C 1
ATOM 766 O O . ARG A 1 97 ? -8.711 -17.688 11.789 1 96.38 97 ARG A O 1
ATOM 773 N N . TYR A 1 98 ? -7.621 -15.766 12.211 1 96.5 98 TYR A N 1
ATOM 774 C CA . TYR A 1 98 ? -7.344 -15.516 10.797 1 96.5 98 TYR A CA 1
ATOM 775 C C . TYR A 1 98 ? -5.844 -15.43 10.547 1 96.5 98 TYR A C 1
ATOM 777 O O . TYR A 1 98 ? -5.41 -15.281 9.398 1 96.5 98 TYR A O 1
ATOM 785 N N . ALA A 1 99 ? -4.996 -15.477 11.562 1 95.38 99 ALA A N 1
ATOM 786 C CA . ALA A 1 99 ? -3.562 -15.227 11.438 1 95.38 99 ALA A CA 1
ATOM 787 C C . ALA A 1 99 ? -3.291 -13.797 10.969 1 95.38 99 ALA A C 1
ATOM 789 O O . ALA A 1 99 ? -4.121 -12.906 11.172 1 95.38 99 ALA A O 1
ATOM 790 N N . CYS A 1 100 ? -2.045 -13.492 10.492 1 94.19 100 CYS A N 1
ATOM 791 C CA . CYS A 1 100 ? -1.638 -12.125 10.172 1 94.19 100 CYS A CA 1
ATOM 792 C C . CYS A 1 100 ? -1.825 -11.836 8.688 1 94.19 100 CYS A C 1
ATOM 794 O O . CYS A 1 100 ? -1.508 -10.742 8.219 1 94.19 100 CYS A O 1
ATOM 796 N N . GLY A 1 101 ? -2.344 -12.75 7.969 1 93.56 101 GLY A N 1
ATOM 797 C CA . GLY A 1 101 ? -2.588 -12.555 6.547 1 93.56 101 GLY A CA 1
ATOM 798 C C . GLY A 1 101 ? -3.387 -13.68 5.922 1 93.56 101 GLY A C 1
ATOM 799 O O . GLY A 1 101 ? -3.502 -14.766 6.5 1 93.56 101 GLY A O 1
ATOM 800 N N . LEU A 1 102 ? -3.924 -13.375 4.727 1 94.12 102 LEU A N 1
ATOM 801 C CA . LEU A 1 102 ? -4.762 -14.352 4.039 1 94.12 102 LEU A CA 1
ATOM 802 C C . LEU A 1 102 ? -4.094 -14.836 2.758 1 94.12 102 LEU A C 1
ATOM 804 O O . LEU A 1 102 ? -4.688 -15.602 1.994 1 94.12 102 LEU A O 1
ATOM 808 N N . SER A 1 103 ? -2.9 -14.367 2.518 1 93.62 103 SER A N 1
ATOM 809 C CA . SER A 1 103 ? -1.992 -14.812 1.467 1 93.62 103 SER A CA 1
ATOM 810 C C . SER A 1 103 ? -2.637 -14.688 0.09 1 93.62 103 SER A C 1
ATOM 812 O O . SER A 1 103 ? -2.449 -15.547 -0.77 1 93.62 103 SER A O 1
ATOM 814 N N . SER A 1 104 ? -3.434 -13.727 -0.104 1 94.19 104 SER A N 1
ATOM 815 C CA . SER A 1 104 ? -4.062 -13.375 -1.373 1 94.19 104 SER A CA 1
ATOM 816 C C . SER A 1 104 ? -4.648 -11.969 -1.325 1 94.19 104 SER A C 1
ATOM 818 O O . SER A 1 104 ? -4.645 -11.32 -0.275 1 94.19 104 SER A O 1
ATOM 820 N N . SER A 1 105 ? -5.059 -11.531 -2.473 1 95 105 SER A N 1
ATOM 821 C CA . SER A 1 105 ? -5.75 -10.242 -2.525 1 95 105 SER A CA 1
ATOM 822 C C . SER A 1 105 ? -7.219 -10.391 -2.148 1 95 105 SER A C 1
ATOM 824 O O . SER A 1 105 ? -7.734 -11.5 -2.049 1 95 105 SER A O 1
ATOM 826 N N . ARG A 1 106 ? -7.898 -9.305 -2.002 1 95.81 106 ARG A N 1
ATOM 827 C CA . ARG A 1 106 ? -9.297 -9.242 -1.597 1 95.81 106 ARG A CA 1
ATOM 828 C C . ARG A 1 106 ? -10.188 -10 -2.584 1 95.81 106 ARG A C 1
ATOM 830 O O . ARG A 1 106 ? -11.234 -10.523 -2.205 1 95.81 106 ARG A O 1
ATOM 837 N N . VAL A 1 107 ? -9.758 -10.133 -3.801 1 93.06 107 VAL A N 1
ATOM 838 C CA . VAL A 1 107 ? -10.539 -10.797 -4.84 1 93.06 107 VAL A CA 1
ATOM 839 C C . VAL A 1 107 ? -10.805 -12.242 -4.438 1 93.06 107 VAL A C 1
ATOM 841 O O . VAL A 1 107 ? -11.906 -12.758 -4.641 1 93.06 107 VAL A O 1
ATOM 844 N N . GLN A 1 108 ? -9.852 -12.797 -3.76 1 91.94 108 GLN A N 1
ATOM 845 C CA . GLN A 1 108 ? -9.93 -14.211 -3.432 1 91.94 108 GLN A CA 1
ATOM 846 C C . GLN A 1 108 ? -10.016 -14.422 -1.923 1 91.94 108 GLN A C 1
ATOM 848 O O . GLN A 1 108 ? -10.398 -15.5 -1.463 1 91.94 108 GLN A O 1
ATOM 853 N N . ALA A 1 109 ? -9.578 -13.391 -1.206 1 93.69 109 ALA A N 1
ATOM 854 C CA . ALA A 1 109 ? -9.461 -13.547 0.242 1 93.69 109 ALA A CA 1
ATOM 855 C C . ALA A 1 109 ? -10.117 -12.375 0.973 1 93.69 109 ALA A C 1
ATOM 857 O O . ALA A 1 109 ? -9.422 -11.516 1.529 1 93.69 109 ALA A O 1
ATOM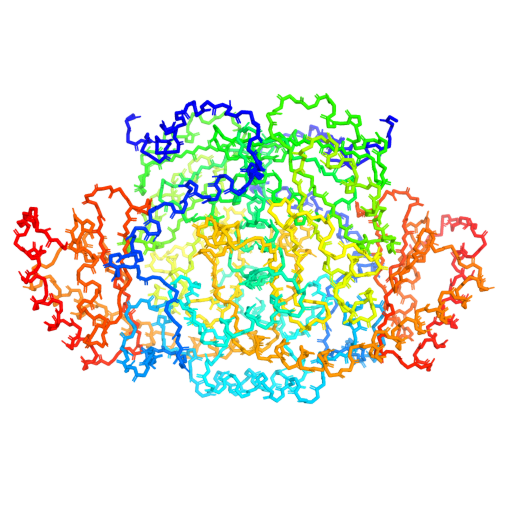 858 N N . THR A 1 110 ? -11.352 -12.344 0.973 1 96.62 110 THR A N 1
ATOM 859 C CA . THR A 1 110 ? -12.211 -11.438 1.735 1 96.62 110 THR A CA 1
ATOM 860 C C . THR A 1 110 ? -12.789 -12.148 2.955 1 96.62 110 THR A C 1
ATOM 862 O O . THR A 1 110 ? -13.117 -13.336 2.895 1 96.62 110 THR A O 1
ATOM 865 N N . THR A 1 111 ? -12.906 -11.492 4.062 1 98 111 THR A N 1
ATOM 866 C CA . THR A 1 111 ? -13.523 -12.094 5.238 1 98 111 THR A CA 1
ATOM 867 C C . THR A 1 111 ? -14.812 -11.367 5.609 1 98 111 THR A C 1
ATOM 869 O O . THR A 1 111 ? -15.062 -10.25 5.137 1 98 111 THR A O 1
ATOM 872 N N . VAL A 1 112 ? -15.555 -11.984 6.453 1 98.12 112 VAL A N 1
ATOM 873 C CA . VAL A 1 112 ? -16.781 -11.391 6.977 1 98.12 112 VAL A CA 1
ATOM 874 C C . VAL A 1 112 ? -16.438 -10.109 7.738 1 98.12 112 VAL A C 1
ATOM 876 O O . VAL A 1 112 ? -17.219 -9.148 7.727 1 98.12 112 VAL A O 1
ATOM 879 N N . ALA A 1 113 ? -15.297 -10.094 8.383 1 98.5 113 ALA A N 1
ATOM 880 C CA . ALA A 1 113 ? -14.875 -8.922 9.156 1 98.5 113 ALA A CA 1
ATOM 881 C C . ALA A 1 113 ? -14.68 -7.715 8.25 1 98.5 113 ALA A C 1
ATOM 883 O O . ALA A 1 113 ? -15.031 -6.59 8.617 1 98.5 113 ALA A O 1
ATOM 884 N N . HIS A 1 114 ? -14.094 -7.922 7.055 1 98.69 114 HIS A N 1
ATOM 885 C CA . HIS A 1 114 ? -13.914 -6.84 6.098 1 98.69 114 HIS A CA 1
ATOM 886 C C . HIS A 1 114 ? -15.258 -6.242 5.676 1 98.69 114 HIS A C 1
ATOM 888 O O . HIS A 1 114 ? -15.43 -5.023 5.695 1 98.69 114 HIS A O 1
ATOM 894 N N . VAL A 1 115 ? -16.141 -7.105 5.289 1 98.62 115 VAL A N 1
ATOM 895 C CA . VAL A 1 115 ? -17.438 -6.688 4.766 1 98.62 115 VAL A CA 1
ATOM 896 C C . VAL A 1 115 ? -18.219 -5.961 5.852 1 98.62 115 VAL A C 1
ATOM 898 O O . VAL A 1 115 ? -18.812 -4.906 5.602 1 98.62 115 VAL A O 1
ATOM 901 N N . GLU A 1 116 ? -18.203 -6.512 7.035 1 98.69 116 GLU A N 1
ATOM 902 C CA . GLU A 1 116 ? -18.922 -5.902 8.148 1 98.69 116 GLU A CA 1
ATOM 903 C C . GLU A 1 116 ? -18.375 -4.512 8.469 1 98.69 116 GLU A C 1
ATOM 905 O O . GLU A 1 116 ? -19.141 -3.572 8.688 1 98.69 116 GLU A O 1
ATOM 910 N N . LEU A 1 117 ? -17.094 -4.383 8.516 1 98.81 117 LEU A N 1
ATOM 911 C CA . LEU A 1 117 ? -16.5 -3.082 8.812 1 98.81 117 LEU A CA 1
ATOM 912 C C . LEU A 1 117 ? -16.844 -2.062 7.738 1 98.81 117 LEU A C 1
ATOM 914 O O . LEU A 1 117 ? -17.109 -0.894 8.039 1 98.81 117 LEU A O 1
ATOM 918 N N . GLU A 1 118 ? -16.766 -2.5 6.457 1 98.88 118 GLU A N 1
ATOM 919 C CA . GLU A 1 118 ? -17.141 -1.614 5.359 1 98.88 118 GLU A CA 1
ATOM 920 C C . GLU A 1 118 ? -18.547 -1.084 5.535 1 98.88 118 GLU A C 1
ATOM 922 O O . GLU A 1 118 ? -18.797 0.11 5.359 1 98.88 118 GLU A O 1
ATOM 927 N N . GLU A 1 119 ? -19.453 -1.917 5.926 1 98.81 119 GLU A N 1
ATOM 928 C CA . GLU A 1 119 ? -20.844 -1.519 6.145 1 98.81 119 GLU A CA 1
ATOM 929 C C . GLU A 1 119 ? -20.953 -0.542 7.312 1 98.81 119 GLU A C 1
ATOM 931 O O . GLU A 1 119 ? -21.656 0.472 7.215 1 98.81 119 GLU A O 1
ATOM 936 N N . ARG A 1 120 ? -20.312 -0.835 8.359 1 98.81 120 ARG A N 1
ATOM 937 C CA . ARG A 1 120 ? -20.359 0.012 9.547 1 98.81 120 ARG A CA 1
ATOM 938 C C . ARG A 1 120 ? -19.75 1.383 9.266 1 98.81 120 ARG A C 1
ATOM 940 O O . ARG A 1 120 ? -20.281 2.404 9.711 1 98.81 120 ARG A O 1
ATOM 947 N N . LEU A 1 121 ? -18.656 1.389 8.555 1 98.88 121 LEU A N 1
ATOM 948 C CA . LEU A 1 121 ? -18.016 2.65 8.211 1 98.88 121 LEU A CA 1
ATOM 949 C C . LEU A 1 121 ? -18.906 3.494 7.309 1 98.88 121 LEU A C 1
ATOM 951 O O . LEU A 1 121 ? -19.016 4.707 7.496 1 98.88 121 LEU A O 1
ATOM 955 N N . ALA A 1 122 ? -19.469 2.84 6.281 1 98.75 122 ALA A N 1
ATOM 956 C CA . ALA A 1 122 ? -20.375 3.564 5.402 1 98.75 122 ALA A CA 1
ATOM 957 C C . ALA A 1 122 ? -21.484 4.242 6.207 1 98.75 122 ALA A C 1
ATOM 959 O O . ALA A 1 122 ? -21.766 5.426 6.004 1 98.75 122 ALA A O 1
ATOM 960 N N . ASN A 1 123 ? -22.031 3.521 7.129 1 98.62 123 ASN A N 1
ATOM 961 C CA . ASN A 1 123 ? -23.109 4.051 7.961 1 98.62 123 ASN A CA 1
ATOM 962 C C . ASN A 1 123 ? -22.609 5.176 8.867 1 98.62 123 ASN A C 1
ATOM 964 O O . ASN A 1 123 ? -23.281 6.207 8.992 1 98.62 123 ASN A O 1
ATOM 968 N N . TRP A 1 124 ? -21.5 4.98 9.484 1 98.62 124 TRP A N 1
ATOM 969 C CA . TRP A 1 124 ? -20.984 5.957 10.43 1 98.62 124 TRP A CA 1
ATOM 970 C C . TRP A 1 124 ? -20.641 7.27 9.727 1 98.62 124 TRP A C 1
ATOM 972 O O . TRP A 1 124 ? -20.922 8.352 10.25 1 98.62 124 TRP A O 1
ATOM 982 N N . PHE A 1 125 ? -20.078 7.184 8.531 1 98.25 125 PHE A N 1
ATOM 983 C CA . PHE A 1 125 ? -19.703 8.367 7.766 1 98.25 125 PHE A CA 1
ATOM 984 C C . PHE A 1 125 ? -20.922 8.938 7.027 1 98.25 125 PHE A C 1
ATOM 986 O O . PHE A 1 125 ? -20.859 10.047 6.492 1 98.25 125 PHE A O 1
ATOM 993 N N . LYS A 1 126 ? -22 8.148 6.941 1 97.56 126 LYS A N 1
ATOM 994 C CA . LYS A 1 126 ? -23.234 8.531 6.254 1 97.56 126 LYS A CA 1
ATOM 995 C C . LYS A 1 126 ? -23.031 8.594 4.742 1 97.56 126 LYS A C 1
ATOM 997 O O . LYS A 1 126 ? -23.391 9.578 4.098 1 97.56 126 LYS A O 1
ATOM 1002 N N . PHE A 1 127 ? -22.453 7.586 4.191 1 98.12 127 PHE A N 1
ATOM 1003 C CA . PHE A 1 127 ? -22.297 7.387 2.754 1 98.12 127 PHE A CA 1
ATOM 1004 C C . PHE A 1 127 ? -22.969 6.09 2.316 1 98.12 127 PHE A C 1
ATOM 1006 O O . PHE A 1 127 ? -23.141 5.172 3.119 1 98.12 127 PHE A O 1
ATOM 1013 N N . PRO A 1 128 ? -23.328 5.961 1.04 1 97.94 128 PRO A N 1
ATOM 1014 C CA . PRO A 1 128 ? -24 4.754 0.554 1 97.94 128 PRO A CA 1
ATOM 1015 C C . PRO A 1 128 ? -23.109 3.516 0.622 1 97.94 128 PRO A C 1
ATOM 1017 O O . PRO A 1 128 ? -23.609 2.408 0.851 1 97.94 128 PRO A O 1
ATOM 1020 N N . LYS A 1 129 ? -21.812 3.695 0.439 1 98.56 129 LYS A N 1
ATOM 1021 C CA . LYS A 1 129 ? -20.922 2.541 0.355 1 98.56 129 LYS A CA 1
ATOM 1022 C C . LYS A 1 129 ? -19.5 2.902 0.802 1 98.56 129 LYS A C 1
ATOM 1024 O O . LYS A 1 129 ? -19.094 4.062 0.712 1 98.56 129 LYS A O 1
ATOM 1029 N N . CYS A 1 130 ? -18.859 1.936 1.34 1 98.81 130 CYS A N 1
ATOM 1030 C CA . CYS A 1 130 ? -17.469 2.037 1.76 1 98.81 130 CYS A CA 1
ATOM 1031 C C . CYS A 1 130 ? -16.656 0.839 1.272 1 98.81 130 CYS A C 1
ATOM 1033 O O . CYS A 1 130 ? -17.172 -0.281 1.229 1 98.81 130 CYS A O 1
ATOM 1035 N N . LEU A 1 131 ? -15.477 1.055 0.813 1 98.88 131 LEU A N 1
ATOM 1036 C CA . LEU A 1 131 ? -14.477 0.034 0.511 1 98.88 131 LEU A CA 1
ATOM 1037 C C . LEU A 1 131 ? -13.219 0.242 1.345 1 98.88 131 LEU A C 1
ATOM 1039 O O . LEU A 1 131 ? -12.711 1.362 1.444 1 98.88 131 LEU A O 1
ATOM 1043 N N . VAL A 1 132 ? -12.758 -0.825 1.989 1 98.75 132 VAL A N 1
ATOM 1044 C CA . VAL A 1 132 ? -11.508 -0.75 2.744 1 98.75 132 VAL A CA 1
ATOM 1045 C C . VAL A 1 132 ? -10.375 -1.37 1.931 1 98.75 132 VAL A C 1
ATOM 1047 O O . VAL A 1 132 ? -10.555 -2.41 1.293 1 98.75 132 VAL A O 1
ATOM 1050 N N . THR A 1 133 ? -9.281 -0.702 1.838 1 98.62 133 THR A N 1
ATOM 1051 C CA . THR A 1 133 ? -8.086 -1.156 1.136 1 98.62 133 THR A CA 1
ATOM 1052 C C . THR A 1 133 ? -6.945 -1.415 2.119 1 98.62 133 THR A C 1
ATOM 1054 O O . THR A 1 133 ? -7.082 -1.167 3.318 1 98.62 133 THR A O 1
ATOM 1057 N N . THR A 1 134 ? -5.832 -1.874 1.645 1 98.38 134 THR A N 1
ATOM 1058 C CA . THR A 1 134 ? -4.742 -2.295 2.518 1 98.38 134 THR A CA 1
ATOM 1059 C C . THR A 1 134 ? -4.035 -1.087 3.123 1 98.38 134 THR A C 1
ATOM 1061 O O . THR A 1 134 ? -3.586 -1.134 4.27 1 98.38 134 THR A O 1
ATOM 1064 N N . THR A 1 135 ? -3.838 -0.033 2.336 1 98.44 135 THR A N 1
ATOM 1065 C CA . THR A 1 135 ? -3.273 1.206 2.857 1 98.44 135 THR A CA 1
ATOM 1066 C C . THR A 1 135 ? -4.043 2.414 2.334 1 98.44 135 THR A C 1
ATOM 1068 O O . THR A 1 135 ? -4.789 2.307 1.356 1 98.44 135 THR A O 1
ATOM 1071 N N . GLY A 1 136 ? -3.865 3.531 3.041 1 98.38 136 GLY A N 1
ATOM 1072 C CA . GLY A 1 136 ? -4.426 4.777 2.541 1 98.38 136 GLY A CA 1
ATOM 1073 C C . GLY A 1 136 ? -3.809 5.223 1.229 1 98.38 136 GLY A C 1
ATOM 1074 O O . GLY A 1 136 ? -4.5 5.766 0.365 1 98.38 136 GLY A O 1
ATOM 1075 N N . TYR A 1 137 ? -2.51 4.988 1.035 1 98.5 137 TYR A N 1
ATOM 1076 C CA . TYR A 1 137 ? -1.821 5.285 -0.217 1 98.5 137 TYR A CA 1
ATOM 1077 C C . TYR A 1 137 ? -2.477 4.555 -1.384 1 98.5 137 TYR A C 1
ATOM 1079 O O . TYR A 1 137 ? -2.793 5.164 -2.406 1 98.5 137 TYR A O 1
ATOM 1087 N N . GLN A 1 138 ? -2.742 3.295 -1.185 1 98.69 138 GLN A N 1
ATOM 1088 C CA . GLN A 1 138 ? -3.33 2.457 -2.225 1 98.69 138 GLN A CA 1
ATOM 1089 C C . GLN A 1 138 ? -4.777 2.852 -2.496 1 98.69 138 GLN A C 1
ATOM 1091 O O . GLN A 1 138 ? -5.254 2.746 -3.629 1 98.69 138 GLN A O 1
ATOM 1096 N N . ALA A 1 139 ? -5.48 3.322 -1.431 1 98.81 139 ALA A N 1
ATOM 1097 C CA . ALA A 1 139 ? -6.848 3.803 -1.616 1 98.81 139 ALA A CA 1
ATOM 1098 C C . ALA A 1 139 ? -6.891 4.977 -2.59 1 98.81 139 ALA A C 1
ATOM 1100 O O . ALA A 1 139 ? -7.695 4.992 -3.523 1 98.81 139 ALA A O 1
ATOM 1101 N N . MET A 1 140 ? -6 5.938 -2.416 1 98.88 140 MET A N 1
ATOM 1102 C CA . MET A 1 140 ? -6.004 7.137 -3.248 1 98.88 140 MET A CA 1
ATOM 1103 C C . MET A 1 140 ? -5.543 6.82 -4.668 1 98.88 140 MET A C 1
ATOM 1105 O O . MET A 1 140 ? -6.195 7.207 -5.637 1 98.88 140 MET A O 1
ATOM 1109 N N . VAL A 1 141 ? -4.457 6.078 -4.754 1 98.69 141 VAL A N 1
ATOM 1110 C CA . VAL A 1 141 ? -3.914 5.707 -6.059 1 98.69 141 VAL A CA 1
ATOM 1111 C C . VAL A 1 141 ? -4.953 4.914 -6.844 1 98.69 141 VAL A C 1
ATOM 1113 O O . VAL A 1 141 ? -5.184 5.18 -8.023 1 98.69 141 VAL A O 1
ATOM 1116 N N . GLY A 1 142 ? -5.582 3.963 -6.184 1 98.69 142 GLY A N 1
ATOM 1117 C CA . GLY A 1 142 ? -6.617 3.166 -6.824 1 98.69 142 GLY A CA 1
ATOM 1118 C C . GLY A 1 142 ? -7.82 3.98 -7.254 1 98.69 142 GLY A C 1
ATOM 1119 O O . GLY A 1 142 ? -8.375 3.756 -8.328 1 98.69 142 GLY A O 1
ATOM 1120 N N . THR A 1 143 ? -8.219 4.949 -6.422 1 98.88 143 THR A N 1
ATOM 1121 C CA . THR A 1 143 ? -9.367 5.801 -6.719 1 98.88 143 THR A CA 1
ATOM 1122 C C . THR A 1 143 ? -9.109 6.633 -7.973 1 98.88 143 THR A C 1
ATOM 1124 O O . THR A 1 143 ? -9.906 6.609 -8.914 1 98.88 143 THR A O 1
ATOM 1127 N N . ILE A 1 144 ? -7.996 7.285 -8.047 1 98.88 144 ILE A N 1
ATOM 1128 C CA . ILE A 1 144 ? -7.703 8.195 -9.156 1 98.88 144 ILE A CA 1
ATOM 1129 C C . ILE A 1 144 ? -7.543 7.398 -10.445 1 98.88 144 ILE A C 1
ATOM 1131 O O . ILE A 1 144 ? -8.117 7.758 -11.477 1 98.88 144 ILE A O 1
ATOM 1135 N N . MET A 1 145 ? -6.828 6.305 -10.359 1 97.38 145 MET A N 1
ATOM 1136 C CA . MET A 1 145 ? -6.57 5.504 -11.547 1 97.38 145 MET A CA 1
ATOM 1137 C C . MET A 1 145 ? -7.867 4.926 -12.102 1 97.38 145 MET A C 1
ATOM 1139 O O . MET A 1 145 ? -8.016 4.77 -13.32 1 97.38 145 MET A O 1
ATOM 1143 N N . SER A 1 146 ? -8.797 4.609 -11.234 1 97.94 146 SER A N 1
ATOM 1144 C CA . SER A 1 146 ? -10.062 4.004 -11.648 1 97.94 146 SER A CA 1
ATOM 1145 C C . SER A 1 146 ? -10.977 5.027 -12.312 1 97.94 146 SER A C 1
ATOM 1147 O O . SER A 1 146 ? -11.773 4.68 -13.188 1 97.94 146 SER A O 1
ATOM 1149 N N . LEU A 1 147 ? -10.859 6.27 -11.914 1 98.31 147 LEU A N 1
ATOM 1150 C CA . LEU A 1 147 ? -11.836 7.27 -12.328 1 98.31 147 LEU A CA 1
ATOM 1151 C C . LEU A 1 147 ? -11.312 8.094 -13.5 1 98.31 147 LEU A C 1
ATOM 1153 O O . LEU A 1 147 ? -12.07 8.438 -14.406 1 98.31 147 LEU A O 1
ATOM 1157 N N . ALA A 1 148 ? -10.047 8.406 -13.539 1 98.06 148 ALA A N 1
ATOM 1158 C CA . ALA A 1 148 ? -9.492 9.336 -14.516 1 98.06 148 ALA A CA 1
ATOM 1159 C C . ALA A 1 148 ? -9.078 8.602 -15.789 1 98.06 148 ALA A C 1
ATOM 1161 O O . ALA A 1 148 ? -8.57 7.477 -15.734 1 98.06 148 ALA A O 1
ATOM 1162 N N . ASP A 1 149 ? -9.281 9.227 -16.906 1 96.5 149 ASP A N 1
ATOM 1163 C CA . ASP A 1 149 ? -8.875 8.688 -18.188 1 96.5 149 ASP A CA 1
ATOM 1164 C C . ASP A 1 149 ? -8.57 9.805 -19.188 1 96.5 149 ASP A C 1
ATOM 1166 O O . ASP A 1 149 ? -8.242 10.922 -18.781 1 96.5 149 ASP A O 1
ATOM 1170 N N . ILE A 1 150 ? -8.609 9.531 -20.469 1 96.81 150 ILE A N 1
ATOM 1171 C CA . ILE A 1 150 ? -8.172 10.43 -21.547 1 96.81 150 ILE A CA 1
ATOM 1172 C C . ILE A 1 150 ? -9.078 11.656 -21.578 1 96.81 150 ILE A C 1
ATOM 1174 O O . ILE A 1 150 ? -8.664 12.727 -22.047 1 96.81 150 ILE A O 1
ATOM 1178 N N . ASP A 1 151 ? -10.297 11.586 -21.047 1 97.62 151 ASP A N 1
ATOM 1179 C CA . ASP A 1 151 ? -11.258 12.68 -21.109 1 97.62 151 ASP A CA 1
ATOM 1180 C C . ASP A 1 151 ? -11.211 13.508 -19.828 1 97.62 151 ASP A C 1
ATOM 1182 O O . ASP A 1 151 ? -11.977 14.469 -19.672 1 97.62 151 ASP A O 1
ATOM 1186 N N . THR A 1 152 ? -10.281 13.172 -18.938 1 98.31 152 THR A N 1
ATOM 1187 C CA . THR A 1 152 ? -10.312 13.758 -17.609 1 98.31 152 THR A CA 1
ATOM 1188 C C . THR A 1 152 ? -9.148 14.719 -17.406 1 98.31 152 THR A C 1
ATOM 1190 O O . THR A 1 152 ? -8 14.383 -17.719 1 98.31 152 THR A O 1
ATOM 1193 N N . THR A 1 153 ? -9.43 15.945 -16.922 1 98.62 153 THR A N 1
ATOM 1194 C CA . THR A 1 153 ? -8.422 16.812 -16.312 1 98.62 153 THR A CA 1
ATOM 1195 C C . THR A 1 153 ? -8.406 16.641 -14.805 1 98.62 153 THR A C 1
ATOM 1197 O O . THR A 1 153 ? -9.406 16.906 -14.133 1 98.62 153 THR A O 1
ATOM 1200 N N . LEU A 1 154 ? -7.312 16.109 -14.328 1 98.69 154 LEU A N 1
ATOM 1201 C CA . LEU A 1 154 ? -7.07 16.109 -12.891 1 98.69 154 LEU A CA 1
ATOM 1202 C C . LEU A 1 154 ? -6.598 17.469 -12.414 1 98.69 154 LEU A C 1
ATOM 1204 O O . LEU A 1 154 ? -5.594 17.984 -12.906 1 98.69 154 LEU A O 1
ATOM 1208 N N . VAL A 1 155 ? -7.328 18.062 -11.469 1 98.88 155 VAL A N 1
ATOM 1209 C CA . VAL A 1 155 ? -7 19.391 -10.945 1 98.88 155 VAL A CA 1
ATOM 1210 C C . VAL A 1 155 ? -6.609 19.281 -9.477 1 98.88 155 VAL A C 1
ATOM 1212 O O . VAL A 1 155 ? -7.461 19.047 -8.617 1 98.88 155 VAL A O 1
ATOM 1215 N N . LEU A 1 156 ? -5.367 19.516 -9.195 1 98.75 156 LEU A N 1
ATOM 1216 C CA . LEU A 1 156 ? -4.801 19.219 -7.879 1 98.75 156 LEU A CA 1
ATOM 1217 C C . LEU A 1 156 ? -4.461 20.516 -7.141 1 98.75 156 LEU A C 1
ATOM 1219 O O . LEU A 1 156 ? -3.986 21.469 -7.746 1 98.75 156 LEU A O 1
ATOM 1223 N N . ASP A 1 157 ? -4.73 20.516 -5.863 1 98.69 157 ASP A N 1
ATOM 1224 C CA . ASP A 1 157 ? -4.18 21.578 -5.02 1 98.69 157 ASP A CA 1
ATOM 1225 C C . ASP A 1 157 ? -2.652 21.531 -5.023 1 98.69 157 ASP A C 1
ATOM 1227 O O . ASP A 1 157 ? -2.051 20.469 -4.988 1 98.69 157 ASP A O 1
ATOM 1231 N N . GLN A 1 158 ? -2.055 22.641 -4.949 1 96.94 158 GLN A N 1
ATOM 1232 C CA . GLN A 1 158 ? -0.604 22.75 -5.043 1 96.94 158 GLN A CA 1
ATOM 1233 C C . GLN A 1 158 ? 0.079 22.047 -3.881 1 96.94 158 GLN A C 1
ATOM 1235 O O . GLN A 1 158 ? 1.236 21.625 -3.99 1 96.94 158 GLN A O 1
ATOM 1240 N N . LEU A 1 159 ? -0.603 21.859 -2.793 1 95.5 159 LEU A N 1
ATOM 1241 C CA . LEU A 1 159 ? -0.004 21.234 -1.617 1 95.5 159 LEU A CA 1
ATOM 1242 C C . LEU A 1 159 ? -0.553 19.828 -1.41 1 95.5 159 LEU A C 1
ATOM 1244 O O . LEU A 1 159 ? -0.577 19.312 -0.284 1 95.5 159 LEU A O 1
ATOM 1248 N N . SER A 1 160 ? -0.921 19.188 -2.508 1 96.19 160 SER A N 1
ATOM 1249 C CA . SER A 1 160 ? -1.497 17.844 -2.459 1 96.19 160 SER A CA 1
ATOM 1250 C C . SER A 1 160 ? -0.507 16.844 -1.883 1 96.19 160 SER A C 1
ATOM 1252 O O . SER A 1 160 ? 0.691 16.906 -2.168 1 96.19 160 SER A O 1
ATOM 1254 N N . HIS A 1 161 ? -1.026 15.953 -1.075 1 96.56 161 HIS A N 1
ATOM 1255 C CA . HIS A 1 161 ? -0.255 14.852 -0.513 1 96.56 161 HIS A CA 1
ATOM 1256 C C . HIS A 1 161 ? 0.338 13.977 -1.613 1 96.56 161 HIS A C 1
ATOM 1258 O O . HIS A 1 161 ? -0.214 13.898 -2.713 1 96.56 161 HIS A O 1
ATOM 1264 N N . ALA A 1 162 ? 1.387 13.289 -1.303 1 96.31 162 ALA A N 1
ATOM 1265 C CA . ALA A 1 162 ? 2.145 12.453 -2.232 1 96.31 162 ALA A CA 1
ATOM 1266 C C . ALA A 1 162 ? 1.251 11.398 -2.879 1 96.31 162 ALA A C 1
ATOM 1268 O O . ALA A 1 162 ? 1.439 11.047 -4.047 1 96.31 162 ALA A O 1
ATOM 1269 N N . CYS A 1 163 ? 0.298 10.805 -2.158 1 98.12 163 CYS A N 1
ATOM 1270 C CA . CYS A 1 163 ? -0.539 9.758 -2.73 1 98.12 163 CYS A CA 1
ATOM 1271 C C . CYS A 1 163 ? -1.44 10.32 -3.824 1 98.12 163 CYS A C 1
ATOM 1273 O O . CYS A 1 163 ? -1.76 9.617 -4.789 1 98.12 163 CYS A O 1
ATOM 1275 N N . ILE A 1 164 ? -1.895 11.602 -3.717 1 98.69 164 ILE A N 1
ATOM 1276 C CA . ILE A 1 164 ? -2.664 12.258 -4.77 1 98.69 164 ILE A CA 1
ATOM 1277 C C . ILE A 1 164 ? -1.779 12.477 -5.992 1 98.69 164 ILE A C 1
ATOM 1279 O O . ILE A 1 164 ? -2.189 12.188 -7.121 1 98.69 164 ILE A O 1
ATOM 1283 N N . LEU A 1 165 ? -0.588 12.961 -5.766 1 98.12 165 LEU A N 1
ATOM 1284 C CA . LEU A 1 165 ? 0.35 13.172 -6.859 1 98.12 165 LEU A CA 1
ATOM 1285 C C . LEU A 1 165 ? 0.627 11.867 -7.602 1 98.12 165 LEU A C 1
ATOM 1287 O O . LEU A 1 165 ? 0.491 11.805 -8.828 1 98.12 165 LEU A O 1
ATOM 1291 N N . ASP A 1 166 ? 0.979 10.852 -6.84 1 98.44 166 ASP A N 1
ATOM 1292 C CA . ASP A 1 166 ? 1.336 9.578 -7.453 1 98.44 166 ASP A CA 1
ATOM 1293 C C . ASP A 1 166 ? 0.151 8.977 -8.211 1 98.44 166 ASP A C 1
ATOM 1295 O O . ASP A 1 166 ? 0.316 8.438 -9.305 1 98.44 166 ASP A O 1
ATOM 1299 N N . GLY A 1 167 ? -1.052 9.031 -7.57 1 98.75 167 GLY A N 1
ATOM 1300 C CA . GLY A 1 167 ? -2.23 8.578 -8.297 1 98.75 167 GLY A CA 1
ATOM 1301 C C . GLY A 1 167 ? -2.449 9.32 -9.602 1 98.75 167 GLY A C 1
ATOM 1302 O O . GLY A 1 167 ? -2.812 8.719 -10.609 1 98.75 167 GLY A O 1
ATOM 1303 N N . SER A 1 168 ? -2.207 10.617 -9.609 1 98.69 168 SER A N 1
ATOM 1304 C CA . SER A 1 168 ? -2.402 11.453 -10.789 1 98.69 168 SER A CA 1
ATOM 1305 C C . SER A 1 168 ? -1.349 11.164 -11.852 1 98.69 168 SER A C 1
ATOM 1307 O O . SER A 1 168 ? -1.663 11.086 -13.047 1 98.69 168 SER A O 1
ATOM 1309 N N . PHE A 1 169 ? -0.087 11 -11.414 1 98.44 169 PHE A N 1
ATOM 1310 C CA . PHE A 1 169 ? 0.978 10.68 -12.359 1 98.44 169 PHE A CA 1
ATOM 1311 C C . PHE A 1 169 ? 0.742 9.312 -12.992 1 98.44 169 PHE A C 1
ATOM 1313 O O . PHE A 1 169 ? 0.983 9.125 -14.188 1 98.44 169 PHE A O 1
ATOM 1320 N N . LEU A 1 170 ? 0.319 8.383 -12.164 1 98.56 170 LEU A N 1
ATOM 1321 C CA . LEU A 1 170 ? -0.021 7.066 -12.688 1 98.56 170 LEU A CA 1
ATOM 1322 C C . LEU A 1 170 ? -1.098 7.164 -13.758 1 98.56 170 LEU A C 1
ATOM 1324 O O . LEU A 1 170 ? -0.949 6.605 -14.852 1 98.56 170 LEU A O 1
ATOM 1328 N N . ALA A 1 171 ? -2.164 7.887 -13.461 1 98.25 171 ALA A N 1
ATOM 1329 C CA . ALA A 1 171 ? -3.256 8.055 -14.414 1 98.25 171 ALA A CA 1
ATOM 1330 C C . ALA A 1 171 ? -2.762 8.727 -15.695 1 98.25 171 ALA A C 1
ATOM 1332 O O . ALA A 1 171 ? -3.193 8.367 -16.797 1 98.25 171 ALA A O 1
ATOM 1333 N N . ALA A 1 172 ? -1.878 9.656 -15.562 1 97.62 172 ALA A N 1
ATOM 1334 C CA . ALA A 1 172 ? -1.36 10.406 -16.703 1 97.62 172 ALA A CA 1
ATOM 1335 C C . ALA A 1 172 ? -0.431 9.547 -17.547 1 97.62 172 ALA A C 1
ATOM 1337 O O . ALA A 1 172 ? -0.273 9.789 -18.75 1 97.62 172 ALA A O 1
ATOM 1338 N N . GLY A 1 173 ? 0.183 8.547 -16.922 1 97.25 173 GLY A N 1
ATOM 1339 C CA . GLY A 1 173 ? 1.199 7.758 -17.594 1 97.25 173 GLY A CA 1
ATOM 1340 C C . GLY A 1 173 ? 0.637 6.535 -18.297 1 97.25 173 GLY A C 1
ATOM 1341 O O . GLY A 1 173 ? 1.37 5.809 -18.969 1 97.25 173 GLY A O 1
ATOM 1342 N N . VAL A 1 174 ? -0.655 6.312 -18.109 1 95.56 174 VAL A N 1
ATOM 1343 C CA . VAL A 1 174 ? -1.268 5.176 -18.797 1 95.56 174 VAL A CA 1
ATOM 1344 C C . VAL A 1 174 ? -1.201 5.391 -20.312 1 95.56 174 VAL A C 1
ATOM 1346 O O . VAL A 1 174 ? -1.675 6.406 -20.812 1 95.56 174 VAL A O 1
ATOM 1349 N N . PRO A 1 175 ? -0.639 4.461 -21.047 1 92.38 175 PRO A N 1
ATOM 1350 C CA . PRO A 1 175 ? -0.478 4.645 -22.5 1 92.38 175 PRO A CA 1
ATOM 1351 C C . PRO A 1 175 ? -1.808 4.855 -23.219 1 92.38 175 PRO A C 1
ATOM 1353 O O . PRO A 1 175 ? -2.766 4.117 -22.984 1 92.38 175 PRO A O 1
ATOM 1356 N N . LYS A 1 176 ? -1.893 5.867 -24.047 1 90.38 176 LYS A N 1
ATOM 1357 C CA . LYS A 1 176 ? -2.98 6.18 -24.969 1 90.38 176 LYS A CA 1
ATOM 1358 C C . LYS A 1 176 ? -4.242 6.586 -24.203 1 90.38 176 LYS A C 1
ATOM 1360 O O . LYS A 1 176 ? -5.312 6.719 -24.812 1 90.38 176 LYS A O 1
ATOM 1365 N N . SER A 1 177 ? -4.199 6.715 -22.969 1 91.56 177 SER A N 1
ATOM 1366 C CA . SER A 1 177 ? -5.383 7.059 -22.188 1 91.56 177 SER A CA 1
ATOM 1367 C C . SER A 1 177 ? -5.027 7.953 -21 1 91.56 177 SER A C 1
ATOM 1369 O O . SER A 1 177 ? -5.746 7.984 -20 1 91.56 177 SER A O 1
ATOM 1371 N N . GLY A 1 178 ? -3.98 8.586 -21.094 1 95.56 178 GLY A N 1
ATOM 1372 C CA . GLY A 1 178 ? -3.488 9.383 -19.984 1 95.56 178 GLY A CA 1
ATOM 1373 C C . GLY A 1 178 ? -4.34 10.602 -19.703 1 95.56 178 GLY A C 1
ATOM 1374 O O . GLY A 1 178 ? -4.816 11.266 -20.625 1 95.56 178 GLY A O 1
ATOM 1375 N N . ALA A 1 179 ? -4.535 10.898 -18.438 1 97.56 179 ALA A N 1
ATOM 1376 C CA . ALA A 1 179 ? -5.258 12.094 -18 1 97.56 179 ALA A CA 1
ATOM 1377 C C . ALA A 1 179 ? -4.359 13.328 -18.062 1 97.56 179 ALA A C 1
ATOM 1379 O O . ALA A 1 179 ? -3.133 13.211 -18.094 1 97.56 179 ALA A O 1
ATOM 1380 N N . GLU A 1 180 ? -5 14.477 -18.156 1 97.31 180 GLU A N 1
ATOM 1381 C CA . GLU A 1 180 ? -4.281 15.734 -18 1 97.31 180 GLU A CA 1
ATOM 1382 C C . GLU A 1 180 ? -4.164 16.125 -16.531 1 97.31 180 GLU A C 1
ATOM 1384 O O . GLU A 1 180 ? -5.07 15.867 -15.742 1 97.31 180 GLU A O 1
ATOM 1389 N N . ILE A 1 181 ? -3.072 16.75 -16.188 1 97.94 181 ILE A N 1
ATOM 1390 C CA . ILE A 1 181 ? -2.893 17.234 -14.82 1 97.94 181 ILE A CA 1
ATOM 1391 C C . ILE A 1 181 ? -2.74 18.75 -14.82 1 97.94 181 ILE A C 1
ATOM 1393 O O . ILE A 1 181 ? -1.954 19.297 -15.594 1 97.94 181 ILE A O 1
ATOM 1397 N N . ARG A 1 182 ? -3.459 19.391 -14.008 1 98.31 182 ARG A N 1
ATOM 1398 C CA . ARG A 1 182 ? -3.33 20.828 -13.734 1 98.31 182 ARG A CA 1
ATOM 1399 C C . ARG A 1 182 ? -3.326 21.094 -12.234 1 98.31 182 ARG A C 1
ATOM 1401 O O . ARG A 1 182 ? -3.863 20.312 -11.453 1 98.31 182 ARG A O 1
ATOM 1408 N N . PHE A 1 183 ? -2.734 22.172 -11.906 1 98.38 183 PHE A N 1
ATOM 1409 C CA . PHE A 1 183 ? -2.674 22.578 -10.508 1 98.38 183 PHE A CA 1
ATOM 1410 C C . PHE A 1 183 ? -3.387 23.922 -10.297 1 98.38 183 PHE A C 1
ATOM 1412 O O . PHE A 1 183 ? -3.488 24.719 -11.227 1 98.38 183 PHE A O 1
ATOM 1419 N N . PHE A 1 184 ? -3.902 24.078 -9.156 1 98.69 184 PHE A N 1
ATOM 1420 C CA . PHE A 1 184 ? -4.395 25.391 -8.734 1 98.69 184 PHE A CA 1
ATOM 1421 C C . PHE A 1 184 ? -3.744 25.828 -7.43 1 98.69 184 PHE A C 1
ATOM 1423 O O . PHE A 1 184 ? -3.201 24.984 -6.695 1 98.69 184 PHE A O 1
ATOM 1430 N N . ASN A 1 185 ? -3.777 27.141 -7.156 1 98.38 185 ASN A N 1
ATOM 1431 C CA . ASN A 1 185 ? -3.15 27.672 -5.953 1 98.38 185 ASN A CA 1
ATOM 1432 C C . ASN A 1 185 ? -3.809 27.141 -4.688 1 98.38 185 ASN A C 1
ATOM 1434 O O . ASN A 1 185 ? -5.031 27 -4.629 1 98.38 185 ASN A O 1
ATOM 1438 N N . HIS A 1 186 ? -3 26.891 -3.742 1 97.56 186 HIS A N 1
ATOM 1439 C CA . HIS A 1 186 ? -3.438 26.25 -2.504 1 97.56 186 HIS A CA 1
ATOM 1440 C C . HIS A 1 186 ? -4.645 26.969 -1.911 1 97.56 186 HIS A C 1
ATOM 1442 O O . HIS A 1 186 ? -4.598 28.188 -1.678 1 97.56 186 HIS A O 1
ATOM 1448 N N . ASN A 1 187 ? -5.688 26.188 -1.736 1 97.94 187 ASN A N 1
ATOM 1449 C CA . ASN A 1 187 ? -6.879 26.609 -1.01 1 97.94 187 ASN A CA 1
ATOM 1450 C C . ASN A 1 187 ? -7.5 27.859 -1.626 1 97.94 187 ASN A C 1
ATOM 1452 O O . ASN A 1 187 ? -8.102 28.672 -0.92 1 97.94 187 ASN A O 1
ATOM 1456 N N . SER A 1 188 ? -7.352 28.016 -2.928 1 98.62 188 SER A N 1
ATOM 1457 C CA . SER A 1 188 ? -7.875 29.188 -3.621 1 98.62 188 SER A CA 1
ATOM 1458 C C . SER A 1 188 ? -9.031 28.828 -4.539 1 98.62 188 SER A C 1
ATOM 1460 O O . SER A 1 188 ? -8.828 28.281 -5.625 1 98.62 188 SER A O 1
ATOM 1462 N N . ALA A 1 189 ? -10.156 29.234 -4.129 1 98.56 189 ALA A N 1
ATOM 1463 C CA . ALA A 1 189 ? -11.336 29 -4.953 1 98.56 189 ALA A CA 1
ATOM 1464 C C . ALA A 1 189 ? -11.242 29.75 -6.281 1 98.56 189 ALA A C 1
ATOM 1466 O O . ALA A 1 189 ? -11.664 29.25 -7.32 1 98.56 189 ALA A O 1
ATOM 1467 N N . LYS A 1 190 ? -10.711 30.953 -6.227 1 98.56 190 LYS A N 1
ATOM 1468 C CA . LYS A 1 190 ? -10.547 31.75 -7.434 1 98.56 190 LYS A CA 1
ATOM 1469 C C . LYS A 1 190 ? -9.617 31.062 -8.43 1 98.56 190 LYS A C 1
ATOM 1471 O O . LYS A 1 190 ? -9.898 31.016 -9.625 1 98.56 190 LYS A O 1
ATOM 1476 N N . SER A 1 191 ? -8.539 30.562 -7.906 1 98.81 191 SER A N 1
ATOM 1477 C CA . SER A 1 191 ? -7.586 29.844 -8.758 1 98.81 191 SER A CA 1
ATOM 1478 C C . SER A 1 191 ? -8.211 28.578 -9.344 1 98.81 191 SER A C 1
ATOM 1480 O O . SER A 1 191 ? -8.023 28.281 -10.523 1 98.81 191 SER A O 1
ATOM 1482 N N . LEU A 1 192 ? -8.914 27.844 -8.539 1 98.81 192 LEU A N 1
ATOM 1483 C CA . LEU A 1 192 ? -9.594 26.641 -9.016 1 98.81 192 LEU A CA 1
ATOM 1484 C C . LEU A 1 192 ? -10.586 26.984 -10.125 1 98.81 192 LEU A C 1
ATOM 1486 O O . LEU A 1 192 ? -10.641 26.297 -11.148 1 98.81 192 LEU A O 1
ATOM 1490 N N . ASP A 1 193 ? -11.344 28.016 -9.906 1 98.81 193 ASP A N 1
ATOM 1491 C CA . ASP A 1 193 ? -12.32 28.453 -10.898 1 98.81 193 ASP A CA 1
ATOM 1492 C C . ASP A 1 193 ? -11.648 28.75 -12.234 1 98.81 193 ASP A C 1
ATOM 1494 O O . ASP A 1 193 ? -12.156 28.359 -13.289 1 98.81 193 ASP A O 1
ATOM 1498 N N . ARG A 1 194 ? -10.57 29.438 -12.195 1 98.69 194 ARG A N 1
ATOM 1499 C CA . ARG A 1 194 ? -9.836 29.797 -13.406 1 98.69 194 ARG A CA 1
ATOM 1500 C C . ARG A 1 194 ? -9.359 28.547 -14.141 1 98.69 194 ARG A C 1
ATOM 1502 O O . ARG A 1 194 ? -9.508 28.453 -15.359 1 98.69 194 ARG A O 1
ATOM 1509 N N . VAL A 1 195 ? -8.789 27.594 -13.414 1 98.69 195 VAL A N 1
ATOM 1510 C CA . VAL A 1 195 ? -8.258 26.375 -14.008 1 98.69 195 VAL A CA 1
ATOM 1511 C C . VAL A 1 195 ? -9.391 25.578 -14.664 1 98.69 195 VAL A C 1
ATOM 1513 O O . VAL A 1 195 ? -9.234 25.062 -15.773 1 98.69 195 VAL A O 1
ATOM 1516 N N . LEU A 1 196 ? -10.523 25.484 -14.016 1 98.56 196 LEU A N 1
ATOM 1517 C CA . LEU A 1 196 ? -11.648 24.703 -14.516 1 98.56 196 LEU A CA 1
ATOM 1518 C C . LEU A 1 196 ? -12.258 25.359 -15.75 1 98.56 196 LEU A C 1
ATOM 1520 O O . LEU A 1 196 ? -12.766 24.672 -16.641 1 98.56 196 LEU A O 1
ATOM 1524 N N . ARG A 1 197 ? -12.18 26.656 -15.844 1 97.62 197 ARG A N 1
ATOM 1525 C CA . ARG A 1 197 ? -12.695 27.391 -17 1 97.62 197 ARG A CA 1
ATOM 1526 C C . ARG A 1 197 ? -11.844 27.141 -18.234 1 97.62 197 ARG A C 1
ATOM 1528 O O . ARG A 1 197 ? -12.352 27.203 -19.359 1 97.62 197 ARG A O 1
ATOM 1535 N N . THR A 1 198 ? -10.617 26.844 -18.016 1 97.12 198 THR A N 1
ATOM 1536 C CA . THR A 1 198 ? -9.695 26.812 -19.141 1 97.12 198 THR A CA 1
ATOM 1537 C C . THR A 1 198 ? -9.289 25.375 -19.469 1 97.12 198 THR A C 1
ATOM 1539 O O . THR A 1 198 ? -8.422 25.141 -20.297 1 97.12 198 THR A O 1
ATOM 1542 N N . LYS A 1 199 ? -9.875 24.422 -18.75 1 92.69 199 LYS A N 1
ATOM 1543 C CA . LYS A 1 199 ? -9.5 23.031 -19.016 1 92.69 199 LYS A CA 1
ATOM 1544 C C . LYS A 1 199 ? -9.867 22.625 -20.438 1 92.69 199 LYS A C 1
ATOM 1546 O O . LYS A 1 199 ? -10.844 23.141 -21 1 92.69 199 LYS A O 1
ATOM 1551 N N . GLU A 1 200 ? -9.156 21.703 -20.984 1 91.88 200 GLU A N 1
ATOM 1552 C CA . GLU A 1 200 ? -9.359 21.281 -22.359 1 91.88 200 GLU A CA 1
ATOM 1553 C C . GLU A 1 200 ? -10.164 19.984 -22.422 1 91.88 200 GLU A C 1
ATOM 1555 O O . GLU A 1 200 ? -10.938 19.766 -23.359 1 91.88 200 GLU A O 1
ATOM 1560 N N . ARG A 1 201 ? -9.969 19.094 -21.406 1 96.56 201 ARG A N 1
ATOM 1561 C CA . ARG A 1 201 ? -10.664 17.812 -21.406 1 96.56 201 ARG A CA 1
ATOM 1562 C C . ARG A 1 201 ? -12.117 17.969 -20.969 1 96.56 201 ARG A C 1
ATOM 1564 O O . ARG A 1 201 ? -12.469 18.938 -20.297 1 96.56 201 ARG A O 1
ATOM 1571 N N . LYS A 1 202 ? -12.961 17.062 -21.328 1 96.31 202 LYS A N 1
ATOM 1572 C CA . LYS A 1 202 ? -14.406 17.078 -21.109 1 96.31 202 LYS A CA 1
ATOM 1573 C C . LYS A 1 202 ? -14.719 17.062 -19.609 1 96.31 202 LYS A C 1
ATOM 1575 O O . LYS A 1 202 ? -15.57 17.828 -19.141 1 96.31 202 LYS A O 1
ATOM 1580 N N . ASN A 1 203 ? -14.102 16.172 -18.875 1 97.88 203 ASN A N 1
ATOM 1581 C CA . ASN A 1 203 ? -14.391 15.953 -17.469 1 97.88 203 ASN A CA 1
ATOM 1582 C C . ASN A 1 203 ? -13.297 16.531 -16.578 1 97.88 203 ASN A C 1
ATOM 1584 O O . ASN A 1 203 ? -12.164 16.734 -17.031 1 97.88 203 ASN A O 1
ATOM 1588 N N . ALA A 1 204 ? -13.656 16.922 -15.359 1 98.62 204 ALA A N 1
ATOM 1589 C CA . ALA A 1 204 ? -12.68 17.375 -14.375 1 98.62 204 ALA A CA 1
ATOM 1590 C C . ALA A 1 204 ? -12.844 16.625 -13.055 1 98.62 204 ALA A C 1
ATOM 1592 O O . ALA A 1 204 ? -13.969 16.406 -12.586 1 98.62 204 ALA A O 1
ATOM 1593 N N . LEU A 1 205 ? -11.773 16.125 -12.562 1 98.75 205 LEU A N 1
ATOM 1594 C CA . LEU A 1 205 ? -11.68 15.523 -11.242 1 98.75 205 LEU A CA 1
ATOM 1595 C C . LEU A 1 205 ? -10.773 16.359 -10.328 1 98.75 205 LEU A C 1
ATOM 1597 O O . LEU A 1 205 ? -9.555 16.359 -10.5 1 98.75 205 LEU A O 1
ATOM 1601 N N . VAL A 1 206 ? -11.367 17.062 -9.383 1 98.88 206 VAL A N 1
ATOM 1602 C CA . VAL A 1 206 ? -10.625 17.906 -8.453 1 98.88 206 VAL A CA 1
ATOM 1603 C C . VAL A 1 206 ? -10.195 17.094 -7.234 1 98.88 206 VAL A C 1
ATOM 1605 O O . VAL A 1 206 ? -10.992 16.328 -6.676 1 98.88 206 VAL A O 1
ATOM 1608 N N . CYS A 1 207 ? -8.922 17.172 -6.867 1 98.88 207 CYS A N 1
ATOM 1609 C CA . CYS A 1 207 ? -8.391 16.484 -5.699 1 98.88 207 CYS A CA 1
ATOM 1610 C C . CYS A 1 207 ? -7.914 17.484 -4.645 1 98.88 207 CYS A C 1
ATOM 1612 O O . CYS A 1 207 ? -7.047 18.312 -4.918 1 98.88 207 CYS A O 1
ATOM 1614 N N . ILE A 1 208 ? -8.43 17.391 -3.453 1 98.75 208 ILE A N 1
ATOM 1615 C CA . ILE A 1 208 ? -8.031 18.266 -2.354 1 98.75 208 ILE A CA 1
ATOM 1616 C C . ILE A 1 208 ? -7.906 17.453 -1.068 1 98.75 208 ILE A C 1
ATOM 1618 O O . ILE A 1 208 ? -8.258 16.266 -1.038 1 98.75 208 ILE A O 1
ATOM 1622 N N . GLU A 1 209 ? -7.363 18.047 -0.042 1 98.69 209 GLU A N 1
ATOM 1623 C CA . GLU A 1 209 ? -7.32 17.484 1.306 1 98.69 209 GLU A CA 1
ATOM 1624 C C . GLU A 1 209 ? -8.211 18.266 2.26 1 98.69 209 GLU A C 1
ATOM 1626 O O . GLU A 1 209 ? -8.383 19.484 2.098 1 98.69 209 GLU A O 1
ATOM 1631 N N . GLY A 1 210 ? -8.812 17.531 3.174 1 98.69 210 GLY A N 1
ATOM 1632 C CA . GLY A 1 210 ? -9.578 18.219 4.195 1 98.69 210 GLY A CA 1
ATOM 1633 C C . GLY A 1 210 ? -8.711 19.031 5.141 1 98.69 210 GLY A C 1
ATOM 1634 O O . GLY A 1 210 ? -9.055 20.172 5.492 1 98.69 210 GLY A O 1
ATOM 1635 N N . VAL A 1 211 ? -7.664 18.438 5.617 1 98.62 211 VAL A N 1
ATOM 1636 C CA . VAL A 1 211 ? -6.625 19.078 6.422 1 98.62 211 VAL A CA 1
ATOM 1637 C C . VAL A 1 211 ? -5.258 18.828 5.793 1 98.62 211 VAL A C 1
ATOM 1639 O O . VAL A 1 211 ? -4.879 17.672 5.551 1 98.62 211 VAL A O 1
ATOM 1642 N N . TYR A 1 212 ? -4.578 19.891 5.488 1 97.19 212 TYR A N 1
ATOM 1643 C CA . TYR A 1 212 ? -3.254 19.766 4.895 1 97.19 212 TYR A CA 1
ATOM 1644 C C . TYR A 1 212 ? -2.201 19.484 5.961 1 97.19 212 TYR A C 1
ATOM 1646 O O . TYR A 1 212 ? -2.012 20.281 6.879 1 97.19 212 TYR A O 1
ATOM 1654 N N . SER A 1 213 ? -1.462 18.406 5.852 1 93 213 SER A N 1
ATOM 1655 C CA . SER A 1 213 ? -0.714 17.734 6.906 1 93 213 SER A CA 1
ATOM 1656 C C . SER A 1 213 ? 0.505 18.547 7.328 1 93 213 SER A C 1
ATOM 1658 O O . SER A 1 213 ? 1.024 18.359 8.43 1 93 213 SER A O 1
ATOM 1660 N N . LEU A 1 214 ? 1.081 19.375 6.484 1 90.94 214 LEU A N 1
ATOM 1661 C CA . LEU A 1 214 ? 2.309 20.078 6.832 1 90.94 214 LEU A CA 1
ATOM 1662 C C . LEU A 1 214 ? 1.998 21.453 7.422 1 90.94 214 LEU A C 1
ATOM 1664 O O . LEU A 1 214 ? 2.771 21.984 8.227 1 90.94 214 LEU A O 1
ATOM 1668 N N . ASP A 1 215 ? 0.791 21.938 7.09 1 94.25 215 ASP A N 1
ATOM 1669 C CA . ASP A 1 215 ? 0.438 23.297 7.52 1 94.25 215 ASP A CA 1
ATOM 1670 C C . ASP A 1 215 ? -0.651 23.266 8.586 1 94.25 215 ASP A C 1
ATOM 1672 O O . ASP A 1 215 ? -0.836 24.234 9.32 1 94.25 215 ASP A O 1
ATOM 1676 N N . GLY A 1 216 ? -1.38 22.203 8.602 1 96.94 216 GLY A N 1
ATOM 1677 C CA . GLY A 1 216 ? -2.426 22.078 9.609 1 96.94 216 GLY A CA 1
ATOM 1678 C C . GLY A 1 216 ? -3.656 22.906 9.297 1 96.94 216 GLY A C 1
ATOM 1679 O O . GLY A 1 216 ? -4.523 23.078 10.156 1 96.94 216 GLY A O 1
ATOM 1680 N N . ASP A 1 217 ? -3.746 23.5 8.133 1 97.69 217 ASP A N 1
ATOM 1681 C CA . ASP A 1 217 ? -4.906 24.297 7.758 1 97.69 217 ASP A CA 1
ATOM 1682 C C . ASP A 1 217 ? -5.984 23.438 7.102 1 97.69 217 ASP A C 1
ATOM 1684 O O . ASP A 1 217 ? -5.672 22.5 6.375 1 97.69 217 ASP A O 1
ATOM 1688 N N . GLN A 1 218 ? -7.199 23.797 7.336 1 98.44 218 GLN A N 1
ATOM 1689 C CA . GLN A 1 218 ? -8.344 23.156 6.703 1 98.44 218 GLN A CA 1
ATOM 1690 C C . GLN A 1 218 ? -8.555 23.672 5.285 1 98.44 218 GLN A C 1
ATOM 1692 O O . GLN A 1 218 ? -8.266 24.844 4.996 1 98.44 218 GLN A O 1
ATOM 1697 N N . ALA A 1 219 ? -9.062 22.828 4.441 1 98.56 219 ALA A N 1
ATOM 1698 C CA . ALA A 1 219 ? -9.531 23.281 3.137 1 98.56 219 ALA A CA 1
ATOM 1699 C C . ALA A 1 219 ? -10.68 24.281 3.283 1 98.56 219 ALA A C 1
ATOM 1701 O O . ALA A 1 219 ? -11.523 24.141 4.176 1 98.56 219 ALA A O 1
ATOM 1702 N N . LYS A 1 220 ? -10.664 25.312 2.408 1 98.12 220 LYS A N 1
ATOM 1703 C CA . LYS A 1 220 ? -11.852 26.141 2.254 1 98.12 220 LYS A CA 1
ATOM 1704 C C . LYS A 1 220 ? -12.961 25.375 1.525 1 98.12 220 LYS A C 1
ATOM 1706 O O . LYS A 1 220 ? -13.383 25.781 0.442 1 98.12 220 LYS A O 1
ATOM 1711 N N . ILE A 1 221 ? -13.469 24.359 2.189 1 98.06 221 ILE A N 1
ATOM 1712 C CA . ILE A 1 221 ? -14.203 23.25 1.583 1 98.06 221 ILE A CA 1
ATOM 1713 C C . ILE A 1 221 ? -15.516 23.781 0.994 1 98.06 221 ILE A C 1
ATOM 1715 O O . ILE A 1 221 ? -15.922 23.344 -0.088 1 98.06 221 ILE A O 1
ATOM 1719 N N . ALA A 1 222 ? -16.219 24.672 1.662 1 97.25 222 ALA A N 1
ATOM 1720 C CA . ALA A 1 222 ? -17.484 25.203 1.166 1 97.25 222 ALA A CA 1
ATOM 1721 C C . ALA A 1 222 ? -17.297 25.922 -0.162 1 97.25 222 ALA A C 1
ATOM 1723 O O . ALA A 1 222 ? -18.062 25.703 -1.112 1 97.25 222 ALA A O 1
ATOM 1724 N N . GLU A 1 223 ? -16.297 26.797 -0.213 1 97.94 223 GLU A N 1
ATOM 1725 C CA . GLU A 1 223 ? -16 27.562 -1.423 1 97.94 223 GLU A CA 1
ATOM 1726 C C . GLU A 1 223 ? -15.57 26.641 -2.561 1 97.94 223 GLU A C 1
ATOM 1728 O O . GLU A 1 223 ? -15.969 26.828 -3.711 1 97.94 223 GLU A O 1
ATOM 1733 N N . LEU A 1 224 ? -14.75 25.672 -2.266 1 98.12 224 LEU A N 1
ATOM 1734 C CA . LEU A 1 224 ? -14.234 24.766 -3.287 1 98.12 224 LEU A CA 1
ATOM 1735 C C . LEU A 1 224 ? -15.352 23.891 -3.861 1 98.12 224 LEU A C 1
ATOM 1737 O O . LEU A 1 224 ? -15.383 23.641 -5.066 1 98.12 224 LEU A O 1
ATOM 1741 N N . ILE A 1 225 ? -16.234 23.406 -3.004 1 96.88 225 ILE A N 1
ATOM 1742 C CA . ILE A 1 225 ? -17.375 22.609 -3.443 1 96.88 225 ILE A CA 1
ATOM 1743 C C . ILE A 1 225 ? -18.266 23.438 -4.371 1 96.88 225 ILE A C 1
ATOM 1745 O O . ILE A 1 225 ? -18.766 22.938 -5.375 1 96.88 225 ILE A O 1
ATOM 1749 N N . GLU A 1 226 ? -18.469 24.703 -4.027 1 96.75 226 GLU A N 1
ATOM 1750 C CA . GLU A 1 226 ? -19.266 25.594 -4.863 1 96.75 226 GLU A CA 1
ATOM 1751 C C . GLU A 1 226 ? -18.672 25.719 -6.262 1 96.75 226 GLU A C 1
ATOM 1753 O O . GLU A 1 226 ? -19.391 25.688 -7.258 1 96.75 226 GLU A O 1
ATOM 1758 N N . VAL A 1 227 ? -17.391 25.891 -6.301 1 98.12 227 VAL A N 1
ATOM 1759 C CA . VAL A 1 227 ? -16.719 26 -7.586 1 98.12 227 VAL A CA 1
ATOM 1760 C C . VAL A 1 227 ? -16.859 24.703 -8.367 1 98.12 227 VAL A C 1
ATOM 1762 O O . VAL A 1 227 ? -17.109 24.719 -9.578 1 98.12 227 VAL A O 1
ATOM 1765 N N . CYS A 1 228 ? -16.688 23.516 -7.723 1 97.5 228 CYS A N 1
ATOM 1766 C CA . CYS A 1 228 ? -16.859 22.234 -8.383 1 97.5 228 CYS A CA 1
ATOM 1767 C C . CYS A 1 228 ? -18.266 22.094 -8.961 1 97.5 228 CYS A C 1
ATOM 1769 O O . CYS A 1 228 ? -18.438 21.625 -10.086 1 97.5 228 CYS A O 1
ATOM 1771 N N . ALA A 1 229 ? -19.25 22.516 -8.219 1 95.12 229 ALA A N 1
ATOM 1772 C CA . ALA A 1 229 ? -20.641 22.453 -8.664 1 95.12 229 ALA A CA 1
ATOM 1773 C C . ALA A 1 229 ? -20.859 23.328 -9.891 1 95.12 229 ALA A C 1
ATOM 1775 O O . ALA A 1 229 ? -21.531 22.906 -10.844 1 95.12 229 ALA A O 1
ATOM 1776 N N . LYS A 1 230 ? -20.328 24.516 -9.812 1 95.81 230 LYS A N 1
ATOM 1777 C CA . LYS A 1 230 ? -20.469 25.469 -10.906 1 95.81 230 LYS A CA 1
ATOM 1778 C C . LYS A 1 230 ? -19.953 24.891 -12.219 1 95.81 230 LYS A C 1
ATOM 1780 O O . LYS A 1 230 ? -20.516 25.156 -13.281 1 95.81 230 LYS A O 1
ATOM 1785 N N . HIS A 1 231 ? -18.969 24.109 -12.18 1 97 231 HIS A N 1
ATOM 1786 C CA . HIS A 1 231 ? -18.312 23.609 -13.391 1 97 231 HIS A CA 1
ATOM 1787 C C . HIS A 1 231 ? -18.641 22.141 -13.633 1 97 231 HIS A C 1
ATOM 1789 O O . HIS A 1 231 ? -18.016 21.5 -14.484 1 97 231 HIS A O 1
ATOM 1795 N N . ASP A 1 232 ? -19.5 21.547 -12.836 1 95.69 232 ASP A N 1
ATOM 1796 C CA . ASP A 1 232 ? -19.906 20.141 -12.914 1 95.69 232 ASP A CA 1
ATOM 1797 C C . ASP A 1 232 ? -18.703 19.219 -12.75 1 95.69 232 ASP A C 1
ATOM 1799 O O . ASP A 1 232 ? -18.609 18.203 -13.438 1 95.69 232 ASP A O 1
ATOM 1803 N N . ALA A 1 233 ? -17.75 19.641 -11.953 1 97.75 233 ALA A N 1
ATOM 1804 C CA . ALA A 1 233 ? -16.562 18.844 -11.633 1 97.75 233 ALA A CA 1
ATOM 1805 C C . ALA A 1 233 ? -16.859 17.859 -10.508 1 97.75 233 ALA A C 1
ATOM 1807 O O . ALA A 1 233 ? -17.703 18.109 -9.656 1 97.75 233 ALA A O 1
ATOM 1808 N N . CYS A 1 234 ? -16.25 16.688 -10.57 1 98.38 234 CYS A N 1
ATOM 1809 C CA . CYS A 1 234 ? -16.281 15.742 -9.453 1 98.38 234 CYS A CA 1
ATOM 1810 C C . CYS A 1 234 ? -15.125 15.977 -8.5 1 98.38 234 CYS A C 1
ATOM 1812 O O . CYS A 1 234 ? -14.125 16.594 -8.867 1 98.38 234 CYS A O 1
ATOM 1814 N N . LEU A 1 235 ? -15.344 15.547 -7.281 1 98.38 235 LEU A N 1
ATOM 1815 C CA . LEU A 1 235 ? -14.391 15.852 -6.223 1 98.38 235 LEU A CA 1
ATOM 1816 C C . LEU A 1 235 ? -13.906 14.578 -5.543 1 98.38 235 LEU A C 1
ATOM 1818 O O . LEU A 1 235 ? -14.703 13.719 -5.18 1 98.38 235 LEU A O 1
ATOM 1822 N N . VAL A 1 236 ? -12.586 14.406 -5.461 1 98.88 236 VAL A N 1
ATOM 1823 C CA . VAL A 1 236 ? -11.953 13.453 -4.555 1 98.88 236 VAL A CA 1
ATOM 1824 C C . VAL A 1 236 ? -11.375 14.188 -3.35 1 98.88 236 VAL A C 1
ATOM 1826 O O . VAL A 1 236 ? -10.492 15.039 -3.496 1 98.88 236 VAL A O 1
ATOM 1829 N N . LEU A 1 237 ? -11.852 13.844 -2.178 1 98.75 237 LEU A N 1
ATOM 1830 C CA . LEU A 1 237 ? -11.477 14.508 -0.931 1 98.75 237 LEU A CA 1
ATOM 1831 C C . LEU A 1 237 ? -10.672 13.57 -0.036 1 98.75 237 LEU A C 1
ATOM 1833 O O . LEU A 1 237 ? -11.195 12.547 0.429 1 98.75 237 LEU A O 1
ATOM 1837 N N . ASP A 1 238 ? -9.391 13.891 0.154 1 98.81 238 ASP A N 1
ATOM 1838 C CA . ASP A 1 238 ? -8.594 13.203 1.161 1 98.81 238 ASP A CA 1
ATOM 1839 C C . ASP A 1 238 ? -8.859 13.758 2.555 1 98.81 238 ASP A C 1
ATOM 1841 O O . ASP A 1 238 ? -8.336 14.812 2.92 1 98.81 238 ASP A O 1
ATOM 1845 N N . ASP A 1 239 ? -9.57 13.016 3.348 1 98.75 239 ASP A N 1
ATOM 1846 C CA . ASP A 1 239 ? -9.875 13.508 4.688 1 98.75 239 ASP A CA 1
ATOM 1847 C C . ASP A 1 239 ? -9.219 12.641 5.758 1 98.75 239 ASP A C 1
ATOM 1849 O O . ASP A 1 239 ? -9.773 12.461 6.844 1 98.75 239 ASP A O 1
ATOM 1853 N N . ALA A 1 240 ? -8.031 12.117 5.461 1 98.5 240 ALA A N 1
ATOM 1854 C CA . ALA A 1 240 ? -7.273 11.258 6.359 1 98.5 240 ALA A CA 1
ATOM 1855 C C . ALA A 1 240 ? -7.035 11.938 7.703 1 98.5 240 ALA A C 1
ATOM 1857 O O . ALA A 1 240 ? -7.16 11.312 8.758 1 98.5 240 ALA A O 1
ATOM 1858 N N . HIS A 1 241 ? -6.688 13.234 7.684 1 98.56 241 HIS A N 1
ATOM 1859 C CA . HIS A 1 241 ? -6.379 13.969 8.906 1 98.56 241 HIS A CA 1
ATOM 1860 C C . HIS A 1 241 ? -7.648 14.484 9.57 1 98.56 241 HIS A C 1
ATOM 1862 O O . HIS A 1 241 ? -7.641 14.812 10.766 1 98.56 241 HIS A O 1
ATOM 1868 N N . GLY A 1 242 ? -8.734 14.594 8.828 1 98.69 242 GLY A N 1
ATOM 1869 C CA . GLY A 1 242 ? -10 15.07 9.375 1 98.69 242 GLY A CA 1
ATOM 1870 C C . GLY A 1 242 ? -10.789 13.992 10.086 1 98.69 242 GLY A C 1
ATOM 1871 O O . GLY A 1 242 ? -11.562 14.273 11 1 98.69 242 GLY A O 1
ATOM 1872 N N . THR A 1 243 ? -10.625 12.766 9.672 1 98.44 243 THR A N 1
ATOM 1873 C CA . THR A 1 243 ? -11.32 11.633 10.266 1 98.44 243 THR A CA 1
ATOM 1874 C C . THR A 1 243 ? -10.93 11.469 11.734 1 98.44 243 THR A C 1
ATOM 1876 O O . THR A 1 243 ? -9.75 11.305 12.055 1 98.44 243 THR A O 1
ATOM 1879 N N . GLY A 1 244 ? -11.867 11.508 12.586 1 98.19 244 GLY A N 1
ATOM 1880 C CA . GLY A 1 244 ? -11.641 11.359 14.016 1 98.19 244 GLY A CA 1
ATOM 1881 C C . GLY A 1 244 ? -11.258 12.656 14.695 1 98.19 244 GLY A C 1
ATOM 1882 O O . GLY A 1 244 ? -11.18 12.727 15.922 1 98.19 244 GLY A O 1
ATOM 1883 N N . THR A 1 245 ? -11.086 13.789 13.898 1 98.62 245 THR A N 1
ATOM 1884 C CA . THR A 1 245 ? -10.547 14.992 14.508 1 98.62 245 THR A CA 1
ATOM 1885 C C . THR A 1 245 ? -11.477 16.188 14.258 1 98.62 245 THR A C 1
ATOM 1887 O O . THR A 1 245 ? -11.469 17.156 15.023 1 98.62 245 THR A O 1
ATOM 1890 N N . LEU A 1 246 ? -12.211 16.203 13.172 1 98.62 246 LEU A N 1
ATOM 1891 C CA . LEU A 1 246 ? -13.109 17.297 12.82 1 98.62 246 LEU A CA 1
ATOM 1892 C C . LEU A 1 246 ? -14.57 16.844 12.891 1 98.62 246 LEU A C 1
ATOM 1894 O O . LEU A 1 246 ? -14.883 15.688 12.602 1 98.62 246 LEU A O 1
ATOM 1898 N N . GLY A 1 247 ? -15.469 17.766 13.148 1 98.38 247 GLY A N 1
ATOM 1899 C CA . GLY A 1 247 ? -16.875 17.422 13.359 1 98.38 247 GLY A CA 1
ATOM 1900 C C . GLY A 1 247 ? -17.156 16.969 14.781 1 98.38 247 GLY A C 1
ATOM 1901 O O . GLY A 1 247 ? -16.281 16.422 15.453 1 98.38 247 GLY A O 1
ATOM 1902 N N . VAL A 1 248 ? -18.344 17.125 15.219 1 97.94 248 VAL A N 1
ATOM 1903 C CA . VAL A 1 248 ? -18.734 16.781 16.578 1 97.94 248 VAL A CA 1
ATOM 1904 C C . VAL A 1 248 ? -18.516 15.289 16.812 1 97.94 248 VAL A C 1
ATOM 1906 O O . VAL A 1 248 ? -18.078 14.883 17.891 1 97.94 248 VAL A O 1
ATOM 1909 N N . HIS A 1 249 ? -18.781 14.477 15.797 1 98 249 HIS A N 1
ATOM 1910 C CA . HIS A 1 249 ? -18.703 13.023 15.93 1 98 249 HIS A CA 1
ATOM 1911 C C . HIS A 1 249 ? -17.406 12.484 15.328 1 98 249 HIS A C 1
ATOM 1913 O O . HIS A 1 249 ? -17.172 11.273 15.352 1 98 249 HIS A O 1
ATOM 1919 N N . GLY A 1 250 ? -16.578 13.352 14.781 1 98.44 250 GLY A N 1
ATOM 1920 C CA . GLY A 1 250 ? -15.305 12.93 14.219 1 98.44 250 GLY A CA 1
ATOM 1921 C C . GLY A 1 250 ? -15.414 12.43 12.789 1 98.44 250 GLY A C 1
ATOM 1922 O O . GLY A 1 250 ? -14.539 11.711 12.312 1 98.44 250 GLY A O 1
ATOM 1923 N N . ARG A 1 251 ? -16.469 12.797 12.086 1 98.56 251 ARG A N 1
ATOM 1924 C CA . ARG A 1 251 ? -16.703 12.234 10.766 1 98.56 251 ARG A CA 1
ATOM 1925 C C . ARG A 1 251 ? -15.992 13.039 9.688 1 98.56 251 ARG A C 1
ATOM 1927 O O . ARG A 1 251 ? -16.125 12.758 8.492 1 98.56 251 ARG A O 1
ATOM 1934 N N . GLY A 1 252 ? -15.266 14.102 10.055 1 98.44 252 GLY A N 1
ATOM 1935 C CA . GLY A 1 252 ? -14.398 14.773 9.094 1 98.44 252 GLY A CA 1
ATOM 1936 C C . GLY A 1 252 ? -14.867 16.172 8.742 1 98.44 252 GLY A C 1
ATOM 1937 O O . GLY A 1 252 ? -15.719 16.734 9.43 1 98.44 252 GLY A O 1
ATOM 1938 N N . ILE A 1 253 ? -14.281 16.703 7.734 1 98.75 253 ILE A N 1
ATOM 1939 C CA . ILE A 1 253 ? -14.391 18.125 7.414 1 98.75 253 ILE A CA 1
ATOM 1940 C C . ILE A 1 253 ? -15.805 18.453 6.945 1 98.75 253 ILE A C 1
ATOM 1942 O O . ILE A 1 253 ? -16.312 19.547 7.188 1 98.75 253 ILE A O 1
ATOM 1946 N N . LEU A 1 254 ? -16.453 17.5 6.254 1 98.25 254 LEU A N 1
ATOM 1947 C CA . LEU A 1 254 ? -17.828 17.766 5.801 1 98.25 254 LEU A CA 1
ATOM 1948 C C . LEU A 1 254 ? -18.766 17.969 6.984 1 98.25 254 LEU A C 1
ATOM 1950 O O . LEU A 1 254 ? -19.609 18.875 6.965 1 98.25 254 LEU A O 1
ATOM 1954 N N . GLU A 1 255 ? -18.594 17.141 8.008 1 98.31 255 GLU A N 1
ATOM 1955 C CA . GLU A 1 255 ? -19.375 17.344 9.227 1 98.31 255 GLU A CA 1
ATOM 1956 C C . GLU A 1 255 ? -19.016 18.672 9.898 1 98.31 255 GLU A C 1
ATOM 1958 O O . GLU A 1 255 ? -19.906 19.406 10.344 1 98.31 255 GLU A O 1
ATOM 1963 N N . GLU A 1 256 ? -17.766 18.922 9.977 1 98.31 256 GLU A N 1
ATOM 1964 C CA . GLU A 1 256 ? -17.25 20.109 10.641 1 98.31 256 GLU A CA 1
ATOM 1965 C C . GLU A 1 256 ? -17.906 21.375 10.078 1 98.31 256 GLU A C 1
ATOM 1967 O O . GLU A 1 256 ? -18.188 22.328 10.82 1 98.31 256 GLU A O 1
ATOM 1972 N N . HIS A 1 257 ? -18.156 21.375 8.805 1 97.88 257 HIS A N 1
ATOM 1973 C CA . HIS A 1 257 ? -18.656 22.578 8.148 1 97.88 257 HIS A CA 1
ATOM 1974 C C . HIS A 1 257 ? -20.141 22.422 7.785 1 97.88 257 HIS A C 1
ATOM 1976 O O . HIS A 1 257 ? -20.672 23.203 6.992 1 97.88 257 HIS A O 1
ATOM 1982 N N . GLY A 1 258 ? -20.781 21.406 8.273 1 97 258 GLY A N 1
ATOM 1983 C CA . GLY A 1 258 ? -22.203 21.219 8.047 1 97 258 GLY A CA 1
ATOM 1984 C C . GLY A 1 258 ? -22.547 20.906 6.594 1 97 258 GLY A C 1
ATOM 1985 O O . GLY A 1 258 ? -23.578 21.359 6.09 1 97 258 GLY A O 1
ATOM 1986 N N . LEU A 1 259 ? -21.703 20.203 5.926 1 96.19 259 LEU A N 1
ATOM 1987 C CA . LEU A 1 259 ? -21.859 19.984 4.488 1 96.19 259 LEU A CA 1
ATOM 1988 C C . LEU A 1 259 ? -22.219 18.547 4.191 1 96.19 259 LEU A C 1
ATOM 1990 O O . LEU A 1 259 ? -22.344 18.156 3.025 1 96.19 259 LEU A O 1
ATOM 1994 N N . GLU A 1 260 ? -22.391 17.719 5.184 1 94.62 260 GLU A N 1
ATOM 1995 C CA . GLU A 1 260 ? -22.797 16.328 4.949 1 94.62 260 GLU A CA 1
ATOM 1996 C C . GLU A 1 260 ? -24.078 16.281 4.117 1 94.62 260 GLU A C 1
ATOM 1998 O O . GLU A 1 260 ? -25.078 16.922 4.453 1 94.62 260 GLU A O 1
ATOM 2003 N N . GLY A 1 261 ? -24.031 15.523 3.057 1 88.75 261 GLY A N 1
ATOM 2004 C CA . GLY A 1 261 ? -25.219 15.352 2.229 1 88.75 261 GLY A CA 1
ATOM 2005 C C . GLY A 1 261 ? -25.469 16.531 1.304 1 88.75 261 GLY A C 1
ATOM 2006 O O . GLY A 1 261 ? -26.406 16.484 0.488 1 88.75 261 GLY A O 1
ATOM 2007 N N . LYS A 1 262 ? -24.688 17.547 1.384 1 84.88 262 LYS A N 1
ATOM 2008 C CA . LYS A 1 262 ? -24.953 18.75 0.586 1 84.88 262 LYS A CA 1
ATOM 2009 C C . LYS A 1 262 ? -24.328 18.625 -0.806 1 84.88 262 LYS A C 1
ATOM 2011 O O . LYS A 1 262 ? -24.844 19.203 -1.769 1 84.88 262 LYS A O 1
ATOM 2016 N N . PHE A 1 263 ? -23.25 18 -0.879 1 84.94 263 PHE A N 1
ATOM 2017 C CA . PHE A 1 263 ? -22.656 17.656 -2.17 1 84.94 263 PHE A CA 1
ATOM 2018 C C . PHE A 1 263 ? -23.062 16.25 -2.59 1 84.94 263 PHE A C 1
ATOM 2020 O O . PHE A 1 263 ? -22.969 15.305 -1.798 1 84.94 263 PHE A O 1
ATOM 2027 N N . PRO A 1 264 ? -23.594 16.109 -3.842 1 87.81 264 PRO A N 1
ATOM 2028 C CA . PRO A 1 264 ? -24.094 14.789 -4.238 1 87.81 264 PRO A CA 1
ATOM 2029 C C . PRO A 1 264 ? -23.031 13.703 -4.125 1 87.81 264 PRO A C 1
ATOM 2031 O O . PRO A 1 264 ? -21.906 13.875 -4.613 1 87.81 264 PRO A O 1
ATOM 2034 N N . SER A 1 265 ? -23.422 12.617 -3.584 1 85.44 265 SER A N 1
ATOM 2035 C CA . SER A 1 265 ? -22.5 11.508 -3.373 1 85.44 265 SER A CA 1
ATOM 2036 C C . SER A 1 265 ? -22 10.953 -4.699 1 85.44 265 SER A C 1
ATOM 2038 O O . SER A 1 265 ? -20.922 10.359 -4.754 1 85.44 265 SER A O 1
ATOM 2040 N N . GLU A 1 266 ? -22.75 11.164 -5.727 1 92.12 266 GLU A N 1
ATOM 2041 C CA . GLU A 1 266 ? -22.328 10.641 -7.027 1 92.12 266 GLU A CA 1
ATOM 2042 C C . GLU A 1 266 ? -21.234 11.516 -7.641 1 92.12 266 GLU A C 1
ATOM 2044 O O . GLU A 1 266 ? -20.641 11.156 -8.664 1 92.12 266 GLU A O 1
ATOM 2049 N N . LYS A 1 267 ? -20.922 12.633 -7 1 96.19 267 LYS A N 1
ATOM 2050 C CA . LYS A 1 267 ? -19.875 13.523 -7.484 1 96.19 267 LYS A CA 1
ATOM 2051 C C . LYS A 1 267 ? -18.719 13.602 -6.492 1 96.19 267 LYS A C 1
ATOM 2053 O O . LYS A 1 267 ? -17.766 14.359 -6.695 1 96.19 267 LYS A O 1
ATOM 2058 N N . LEU A 1 268 ? -18.875 12.836 -5.449 1 97.62 268 LEU A N 1
ATOM 2059 C CA . LEU A 1 268 ? -17.922 12.953 -4.352 1 97.62 268 LEU A CA 1
ATOM 2060 C C . LEU A 1 268 ? -17.391 11.578 -3.943 1 97.62 268 LEU A C 1
ATOM 2062 O O . LEU A 1 268 ? -18.172 10.664 -3.662 1 97.62 268 LEU A O 1
ATOM 2066 N N . VAL A 1 269 ? -16.094 11.43 -3.963 1 98.81 269 VAL A N 1
ATOM 2067 C CA . VAL A 1 269 ? -15.422 10.297 -3.336 1 98.81 269 VAL A CA 1
ATOM 2068 C C . VAL A 1 269 ? -14.539 10.789 -2.189 1 98.81 269 VAL A C 1
ATOM 2070 O O . VAL A 1 269 ? -13.695 11.664 -2.383 1 98.81 269 VAL A O 1
ATOM 2073 N N . VAL A 1 270 ? -14.789 10.281 -1.002 1 98.81 270 VAL A N 1
ATOM 2074 C CA . VAL A 1 270 ? -13.961 10.602 0.152 1 98.81 270 VAL A CA 1
ATOM 2075 C C . VAL A 1 270 ? -12.992 9.453 0.426 1 98.81 270 VAL A C 1
ATOM 2077 O O . VAL A 1 270 ? -13.398 8.289 0.477 1 98.81 270 VAL A O 1
ATOM 2080 N N . VAL A 1 271 ? -11.727 9.805 0.517 1 98.88 271 VAL A N 1
ATOM 2081 C CA . VAL A 1 271 ? -10.688 8.844 0.872 1 98.88 271 VAL A CA 1
ATOM 2082 C C . VAL A 1 271 ? -10.125 9.172 2.254 1 98.88 271 VAL A C 1
ATOM 2084 O O . VAL A 1 271 ? -9.828 10.328 2.547 1 98.88 271 VAL A O 1
ATOM 2087 N N . SER A 1 272 ? -10.07 8.219 3.082 1 98.62 272 SER A N 1
ATOM 2088 C CA . SER A 1 272 ? -9.461 8.344 4.406 1 98.62 272 SER A CA 1
ATOM 2089 C C . SER A 1 272 ? -8.586 7.137 4.723 1 98.62 272 SER A C 1
ATOM 2091 O O . SER A 1 272 ? -8.172 6.406 3.814 1 98.62 272 SER A O 1
ATOM 2093 N N . THR A 1 273 ? -8.125 7.027 6.02 1 98.25 273 THR A N 1
ATOM 2094 C CA . THR A 1 273 ? -7.16 5.98 6.34 1 98.25 273 THR A CA 1
ATOM 2095 C C . THR A 1 273 ? -7.367 5.477 7.766 1 98.25 273 THR A C 1
ATOM 2097 O O . THR A 1 273 ? -8.016 6.141 8.578 1 98.25 273 THR A O 1
ATOM 2100 N N . PHE A 1 274 ? -6.895 4.266 8.008 1 98.19 274 PHE A N 1
ATOM 2101 C CA . PHE A 1 274 ? -6.82 3.732 9.359 1 98.19 274 PHE A CA 1
ATOM 2102 C C . PHE A 1 274 ? -5.52 4.152 10.039 1 98.19 274 PHE A C 1
ATOM 2104 O O . PHE A 1 274 ? -5.383 4.035 11.258 1 98.19 274 PHE A O 1
ATOM 2111 N N . SER A 1 275 ? -4.574 4.703 9.367 1 97.12 275 SER A N 1
ATOM 2112 C CA . SER A 1 275 ? -3.201 4.812 9.852 1 97.12 275 SER A CA 1
ATOM 2113 C C . SER A 1 275 ? -3.041 6.004 10.789 1 97.12 275 SER A C 1
ATOM 2115 O O . SER A 1 275 ? -1.929 6.312 11.219 1 97.12 275 SER A O 1
ATOM 2117 N N . LYS A 1 276 ? -4.09 6.727 11.094 1 97.06 276 LYS A N 1
ATOM 2118 C CA . LYS A 1 276 ? -4.07 7.887 11.984 1 97.06 276 LYS A CA 1
ATOM 2119 C C . LYS A 1 276 ? -5.039 7.707 13.148 1 97.06 276 LYS A C 1
ATOM 2121 O O . LYS A 1 276 ? -4.758 6.957 14.086 1 97.06 276 LYS A O 1
ATOM 2126 N N . THR A 1 277 ? -6.246 8.086 13 1 96.31 277 THR A N 1
ATOM 2127 C CA . THR A 1 277 ? -7.234 7.969 14.062 1 96.31 277 THR A CA 1
ATOM 2128 C C . THR A 1 277 ? -7.527 6.504 14.375 1 96.31 277 THR A C 1
ATOM 2130 O O . THR A 1 277 ? -7.66 6.125 15.539 1 96.31 277 THR A O 1
ATOM 2133 N N . PHE A 1 278 ? -7.508 5.621 13.375 1 96.12 278 PHE A N 1
ATOM 2134 C CA . PHE A 1 278 ? -7.945 4.238 13.547 1 96.12 278 PHE A CA 1
ATOM 2135 C C . PHE A 1 278 ? -6.754 3.326 13.82 1 96.12 278 PHE A C 1
ATOM 2137 O O . PHE A 1 278 ? -6.918 2.117 13.984 1 96.12 278 PHE A O 1
ATOM 2144 N N . GLY A 1 279 ? -5.57 3.771 13.914 1 88.06 279 GLY A N 1
ATOM 2145 C CA . GLY A 1 279 ? -4.398 3.178 14.539 1 88.06 279 GLY A CA 1
ATOM 2146 C C . GLY A 1 279 ? -3.781 2.064 13.719 1 88.06 279 GLY A C 1
ATOM 2147 O O . GLY A 1 279 ? -2.977 1.28 14.227 1 88.06 279 GLY A O 1
ATOM 2148 N N . GLY A 1 280 ? -3.959 1.896 12.5 1 93.69 280 GLY A N 1
ATOM 2149 C CA . GLY A 1 280 ? -3.41 0.81 11.703 1 93.69 280 GLY A CA 1
ATOM 2150 C C . GLY A 1 280 ? -2.84 1.273 10.375 1 93.69 280 GLY A C 1
ATOM 2151 O O . GLY A 1 280 ? -2.053 2.223 10.328 1 93.69 280 GLY A O 1
ATOM 2152 N N . ILE A 1 281 ? -2.953 0.637 9.109 1 96.31 281 ILE A N 1
ATOM 2153 C CA . ILE A 1 281 ? -2.477 1.041 7.793 1 96.31 281 ILE A CA 1
ATOM 2154 C C . ILE A 1 281 ? -3.643 1.065 6.809 1 96.31 281 ILE A C 1
ATOM 2156 O O . ILE A 1 281 ? -3.479 1.453 5.652 1 96.31 281 ILE A O 1
ATOM 2160 N N . GLY A 1 282 ? -4.66 0.629 6.844 1 97.69 282 GLY A N 1
ATOM 2161 C CA . GLY A 1 282 ? -5.859 0.499 6.027 1 97.69 282 GLY A CA 1
ATOM 2162 C C . GLY A 1 282 ? -6.293 1.807 5.391 1 97.69 282 GLY A C 1
ATOM 2163 O O . GLY A 1 282 ? -5.977 2.885 5.898 1 97.69 282 GLY A O 1
ATOM 2164 N N . GLY A 1 283 ? -6.938 1.756 4.172 1 98.69 283 GLY A N 1
ATOM 2165 C CA . GLY A 1 283 ? -7.586 2.881 3.516 1 98.69 283 GLY A CA 1
ATOM 2166 C C . GLY A 1 283 ? -9.102 2.771 3.502 1 98.69 283 GLY A C 1
ATOM 2167 O O . GLY A 1 283 ? -9.648 1.675 3.613 1 98.69 283 GLY A O 1
ATOM 2168 N N . ILE A 1 284 ? -9.742 3.91 3.449 1 98.88 284 ILE A N 1
ATOM 2169 C CA . ILE A 1 284 ? -11.195 4.02 3.393 1 98.88 284 ILE A CA 1
ATOM 2170 C C . ILE A 1 284 ? -11.609 4.77 2.127 1 98.88 284 ILE A C 1
ATOM 2172 O O . ILE A 1 284 ? -11.102 5.855 1.849 1 98.88 284 ILE A O 1
ATOM 2176 N N . ILE A 1 285 ? -12.438 4.18 1.354 1 98.94 285 ILE A N 1
ATOM 2177 C CA . ILE A 1 285 ? -13.031 4.852 0.203 1 98.94 285 ILE A CA 1
ATOM 2178 C C . ILE A 1 285 ? -14.547 4.934 0.377 1 98.94 285 ILE A C 1
ATOM 2180 O O . ILE A 1 285 ? -15.219 3.91 0.527 1 98.94 285 ILE A O 1
ATOM 2184 N N . LEU A 1 286 ? -15.094 6.133 0.381 1 98.81 286 LEU A N 1
ATOM 2185 C CA . LEU A 1 286 ? -16.516 6.383 0.564 1 98.81 286 LEU A CA 1
ATOM 2186 C C . LEU A 1 286 ? -17.109 7.059 -0.666 1 98.81 286 LEU A C 1
ATOM 2188 O O . LEU A 1 286 ? -16.469 7.914 -1.281 1 98.81 286 LEU A O 1
ATOM 2192 N N . GLY A 1 287 ? -18.344 6.715 -1.055 1 98.44 287 GLY A N 1
ATOM 2193 C CA . GLY A 1 287 ? -19.031 7.359 -2.162 1 98.44 287 GLY A CA 1
ATOM 2194 C C . GLY A 1 287 ? -20.312 6.648 -2.562 1 98.44 287 GLY A C 1
ATOM 2195 O O . GLY A 1 287 ? -20.859 5.871 -1.782 1 98.44 287 GLY A O 1
ATOM 2196 N N . ASP A 1 288 ? -20.75 7.031 -3.76 1 97.94 288 ASP A N 1
ATOM 2197 C CA . ASP A 1 288 ? -21.906 6.367 -4.359 1 97.94 288 ASP A CA 1
ATOM 2198 C C . ASP A 1 288 ? -21.656 4.875 -4.539 1 97.94 288 ASP A C 1
ATOM 2200 O O . ASP A 1 288 ? -20.516 4.457 -4.812 1 97.94 288 ASP A O 1
ATOM 2204 N N . GLU A 1 289 ? -22.734 4.113 -4.406 1 97.75 289 GLU A N 1
ATOM 2205 C CA . GLU A 1 289 ? -22.625 2.658 -4.449 1 97.75 289 GLU A CA 1
ATOM 2206 C C . GLU A 1 289 ? -21.953 2.189 -5.734 1 97.75 289 GLU A C 1
ATOM 2208 O O . GLU A 1 289 ? -21.016 1.386 -5.691 1 97.75 289 GLU A O 1
ATOM 2213 N N . GLU A 1 290 ? -22.359 2.658 -6.852 1 97.69 290 GLU A N 1
ATOM 2214 C CA . GLU A 1 290 ? -21.812 2.205 -8.133 1 97.69 290 GLU A CA 1
ATOM 2215 C C . GLU A 1 290 ? -20.391 2.701 -8.328 1 97.69 290 GLU A C 1
ATOM 2217 O O . GLU A 1 290 ? -19.547 2.004 -8.914 1 97.69 290 GLU A O 1
ATOM 2222 N N . VAL A 1 291 ? -20.094 3.93 -7.875 1 98.38 291 VAL A N 1
ATOM 2223 C CA . VAL A 1 291 ? -18.766 4.488 -8.008 1 98.38 291 VAL A CA 1
ATOM 2224 C C . VAL A 1 291 ? -17.766 3.668 -7.184 1 98.38 291 VAL A C 1
ATOM 2226 O O . VAL A 1 291 ? -16.703 3.283 -7.676 1 98.38 291 VAL A O 1
ATOM 2229 N N . VAL A 1 292 ? -18.141 3.33 -5.949 1 98.75 292 VAL A N 1
ATOM 2230 C CA . VAL A 1 292 ? -17.266 2.559 -5.074 1 98.75 292 VAL A CA 1
ATOM 2231 C C . VAL A 1 292 ? -17.109 1.138 -5.609 1 98.75 292 VAL A C 1
ATOM 2233 O O . VAL A 1 292 ? -16.016 0.569 -5.582 1 98.75 292 VAL A O 1
ATOM 2236 N N . ASP A 1 293 ? -18.172 0.576 -6.133 1 98.31 293 ASP A N 1
ATOM 2237 C CA . ASP A 1 293 ? -18.094 -0.756 -6.727 1 98.31 293 ASP A CA 1
ATOM 2238 C C . ASP A 1 293 ? -17.203 -0.758 -7.957 1 98.31 293 ASP A C 1
ATOM 2240 O O . ASP A 1 293 ? -16.5 -1.738 -8.219 1 98.31 293 ASP A O 1
ATOM 2244 N N . HIS A 1 294 ? -17.312 0.312 -8.703 1 98.12 294 HIS A N 1
ATOM 2245 C CA . HIS A 1 294 ? -16.422 0.441 -9.859 1 98.12 294 HIS A CA 1
ATOM 2246 C C . HIS A 1 294 ? -14.961 0.469 -9.438 1 98.12 294 HIS A C 1
ATOM 2248 O O . HIS A 1 294 ? -14.133 -0.235 -10.008 1 98.12 294 HIS A O 1
ATOM 2254 N N . ILE A 1 295 ? -14.648 1.236 -8.422 1 98.62 295 ILE A N 1
ATOM 2255 C CA . ILE A 1 295 ? -13.289 1.31 -7.906 1 98.62 295 ILE A CA 1
ATOM 2256 C C . ILE A 1 295 ? -12.844 -0.068 -7.418 1 98.62 295 ILE A C 1
ATOM 2258 O O . ILE A 1 295 ? -11.734 -0.513 -7.711 1 98.62 295 ILE A O 1
ATOM 2262 N N . LYS A 1 296 ? -13.719 -0.787 -6.738 1 98.31 296 LYS A N 1
ATOM 2263 C CA . LYS A 1 296 ? -13.477 -2.125 -6.207 1 98.31 296 LYS A CA 1
ATOM 2264 C C . LYS A 1 296 ? -13.062 -3.088 -7.316 1 98.31 296 LYS A C 1
ATOM 2266 O O . LYS A 1 296 ? -12.266 -4.004 -7.09 1 98.31 296 LYS A O 1
ATOM 2271 N N . HIS A 1 297 ? -13.531 -2.863 -8.531 1 96.62 297 HIS A N 1
ATOM 2272 C CA . HIS A 1 297 ? -13.32 -3.816 -9.617 1 96.62 297 HIS A CA 1
ATOM 2273 C C . HIS A 1 297 ? -12.281 -3.307 -10.609 1 96.62 297 HIS A C 1
ATOM 2275 O O . HIS A 1 297 ? -11.945 -3.998 -11.578 1 96.62 297 HIS A O 1
ATOM 2281 N N . ARG A 1 298 ? -11.719 -2.104 -10.312 1 96.38 298 ARG A N 1
ATOM 2282 C CA . ARG A 1 298 ? -10.82 -1.52 -11.305 1 96.38 298 ARG A CA 1
ATOM 2283 C C . ARG A 1 298 ? -9.477 -1.165 -10.688 1 96.38 298 ARG A C 1
ATOM 2285 O O . ARG A 1 298 ? -8.445 -1.184 -11.367 1 96.38 298 ARG A O 1
ATOM 2292 N N . ALA A 1 299 ? -9.492 -0.83 -9.453 1 97.81 299 ALA A N 1
ATOM 2293 C CA . ALA A 1 299 ? -8.281 -0.366 -8.781 1 97.81 299 ALA A CA 1
ATOM 2294 C C . ALA A 1 299 ? -7.258 -1.489 -8.656 1 97.81 299 ALA A C 1
ATOM 2296 O O . ALA A 1 299 ? -7.352 -2.334 -7.766 1 97.81 299 ALA A O 1
ATOM 2297 N N . ARG A 1 300 ? -6.195 -1.448 -9.422 1 96.81 300 ARG A N 1
ATOM 2298 C CA . ARG A 1 300 ? -5.18 -2.494 -9.414 1 96.81 300 ARG A CA 1
ATOM 2299 C C . ARG A 1 300 ? -4.457 -2.545 -8.07 1 96.81 300 ARG A C 1
ATOM 2301 O O . ARG A 1 300 ? -4.055 -3.617 -7.617 1 96.81 300 ARG A O 1
ATOM 2308 N N . SER A 1 301 ? -4.32 -1.329 -7.434 1 97.75 301 SER A N 1
ATOM 2309 C CA . SER A 1 301 ? -3.676 -1.246 -6.125 1 97.75 301 SER A CA 1
ATOM 2310 C C . SER A 1 301 ? -4.477 -1.997 -5.066 1 97.75 301 SER A C 1
ATOM 2312 O O . SER A 1 301 ? -3.975 -2.266 -3.975 1 97.75 301 SER A O 1
ATOM 2314 N N . PHE A 1 302 ? -5.758 -2.359 -5.355 1 98.06 302 PHE A N 1
ATOM 2315 C CA . PHE A 1 302 ? -6.652 -3.139 -4.508 1 98.06 302 PHE A CA 1
ATOM 2316 C C . PHE A 1 302 ? -6.734 -4.582 -4.988 1 98.06 302 PHE A C 1
ATOM 2318 O O . PHE A 1 302 ? -6.543 -5.516 -4.203 1 98.06 302 PHE A O 1
ATOM 2325 N N . LEU A 1 303 ? -6.871 -4.773 -6.277 1 96.25 303 LEU A N 1
ATOM 2326 C CA . LEU A 1 303 ? -7.125 -6.074 -6.887 1 96.25 303 LEU A CA 1
ATOM 2327 C C . LEU A 1 303 ? -5.879 -6.953 -6.832 1 96.25 303 LEU A C 1
ATOM 2329 O O . LEU A 1 303 ? -5.984 -8.18 -6.75 1 96.25 303 LEU A O 1
ATOM 2333 N N . PHE A 1 304 ? -4.711 -6.297 -6.852 1 94.69 304 PHE A N 1
ATOM 2334 C CA . PHE A 1 304 ? -3.49 -7.074 -7.023 1 94.69 304 PHE A CA 1
ATOM 2335 C C . PHE A 1 304 ? -2.52 -6.816 -5.875 1 94.69 304 PHE A C 1
ATOM 2337 O O . PHE A 1 304 ? -1.302 -6.871 -6.062 1 94.69 304 PHE A O 1
ATOM 2344 N N . SER A 1 305 ? -3.053 -6.473 -4.742 1 94.88 305 SER A N 1
ATOM 2345 C CA . SER A 1 305 ? -2.322 -6.363 -3.484 1 94.88 305 SER A CA 1
ATOM 2346 C C . SER A 1 305 ? -2.969 -7.207 -2.395 1 94.88 305 SER A C 1
ATOM 2348 O O . SER A 1 305 ? -4.184 -7.422 -2.404 1 94.88 305 SER A O 1
ATOM 2350 N N . ALA A 1 306 ? -2.129 -7.617 -1.524 1 95.56 306 ALA A N 1
ATOM 2351 C CA . ALA A 1 306 ? -2.607 -8.5 -0.466 1 95.56 306 ALA A CA 1
ATOM 2352 C C . ALA A 1 306 ? -3.668 -7.816 0.388 1 95.56 306 ALA A C 1
ATOM 2354 O O . ALA A 1 306 ? -3.604 -6.605 0.612 1 95.56 306 ALA A O 1
ATOM 2355 N N . THR A 1 307 ? -4.551 -8.609 0.908 1 96.62 307 THR A N 1
ATOM 2356 C CA . THR A 1 307 ? -5.691 -8.188 1.715 1 96.62 307 THR A CA 1
ATOM 2357 C C . THR A 1 307 ? -5.227 -7.539 3.016 1 96.62 307 THR A C 1
ATOM 2359 O O . THR A 1 307 ? -4.273 -8.008 3.641 1 96.62 307 THR A O 1
ATOM 2362 N N . LEU A 1 308 ? -5.926 -6.457 3.402 1 98.12 308 LEU A N 1
ATOM 2363 C CA . LEU A 1 308 ? -5.715 -5.871 4.723 1 98.12 308 LEU A CA 1
ATOM 2364 C C . LEU A 1 308 ? -5.828 -6.934 5.812 1 98.12 308 LEU A C 1
ATOM 2366 O O . LEU A 1 308 ? -6.844 -7.625 5.91 1 98.12 308 LEU A O 1
ATOM 2370 N N . PRO A 1 309 ? -4.797 -7.105 6.672 1 98.06 309 PRO A N 1
ATOM 2371 C CA . PRO A 1 309 ? -4.844 -8.141 7.707 1 98.06 309 PRO A CA 1
ATOM 2372 C C . PRO A 1 309 ? -6.035 -7.98 8.648 1 98.06 309 PRO A C 1
ATOM 2374 O O . PRO A 1 309 ? -6.336 -6.867 9.086 1 98.06 309 PRO A O 1
ATOM 2377 N N . VAL A 1 310 ? -6.664 -9.07 9.016 1 98.25 310 VAL A N 1
ATOM 2378 C CA . VAL A 1 310 ? -7.918 -9.062 9.766 1 98.25 310 VAL A CA 1
ATOM 2379 C C . VAL A 1 310 ? -7.676 -8.508 11.172 1 98.25 310 VAL A C 1
ATOM 2381 O O . VAL A 1 310 ? -8.539 -7.836 11.734 1 98.25 310 VAL A O 1
ATOM 2384 N N . PRO A 1 311 ? -6.504 -8.75 11.812 1 98.44 311 PRO A N 1
ATOM 2385 C CA . PRO A 1 311 ? -6.262 -8.133 13.117 1 98.44 311 PRO A CA 1
ATOM 2386 C C . PRO A 1 311 ? -6.355 -6.609 13.07 1 98.44 311 PRO A C 1
ATOM 2388 O O . PRO A 1 311 ? -6.801 -5.984 14.039 1 98.44 311 PRO A O 1
ATOM 2391 N N . ILE A 1 312 ? -5.949 -5.996 12 1 98.5 312 ILE A N 1
ATOM 2392 C CA . ILE A 1 312 ? -6.043 -4.547 11.844 1 98.5 312 ILE A CA 1
ATOM 2393 C C . ILE A 1 312 ? -7.508 -4.145 11.672 1 98.5 312 ILE A C 1
ATOM 2395 O O . ILE A 1 312 ? -7.941 -3.123 12.211 1 98.5 312 ILE A O 1
ATOM 2399 N N . VAL A 1 313 ? -8.25 -4.957 10.914 1 98.62 313 VAL A N 1
ATOM 2400 C CA . VAL A 1 313 ? -9.68 -4.742 10.727 1 98.62 313 VAL A CA 1
ATOM 2401 C C . VAL A 1 313 ? -10.391 -4.781 12.078 1 98.62 313 VAL A C 1
ATOM 2403 O O . VAL A 1 313 ? -11.234 -3.932 12.367 1 98.62 313 VAL A O 1
ATOM 2406 N N . ALA A 1 314 ? -10.023 -5.742 12.883 1 98.69 314 ALA A N 1
ATOM 2407 C CA . ALA A 1 314 ? -10.625 -5.895 14.211 1 98.69 314 ALA A CA 1
ATOM 2408 C C . ALA A 1 314 ? -10.297 -4.703 15.102 1 98.69 314 ALA A C 1
ATOM 2410 O O . ALA A 1 314 ? -11.164 -4.215 15.836 1 98.69 314 ALA A O 1
ATOM 2411 N N . ALA A 1 315 ? -9.062 -4.27 15.062 1 98.56 315 ALA A N 1
ATOM 2412 C CA . ALA A 1 315 ? -8.648 -3.096 15.828 1 98.56 315 ALA A CA 1
ATOM 2413 C C . ALA A 1 315 ? -9.453 -1.865 15.422 1 98.56 315 ALA A C 1
ATOM 2415 O O . ALA A 1 315 ? -9.992 -1.154 16.266 1 98.56 315 ALA A O 1
ATOM 2416 N N . ALA A 1 316 ? -9.555 -1.645 14.148 1 98.62 316 ALA A N 1
ATOM 2417 C CA . ALA A 1 316 ? -10.289 -0.492 13.625 1 98.62 316 ALA A CA 1
ATOM 2418 C C . ALA A 1 316 ? -11.766 -0.567 14.008 1 98.62 316 ALA A C 1
ATOM 2420 O O . ALA A 1 316 ? -12.383 0.45 14.328 1 98.62 316 ALA A O 1
ATOM 2421 N N . SER A 1 317 ? -12.312 -1.772 13.922 1 98.69 317 SER A N 1
ATOM 2422 C CA . SER A 1 317 ? -13.711 -1.975 14.289 1 98.69 317 SER A CA 1
ATOM 2423 C C . SER A 1 317 ? -13.953 -1.599 15.75 1 98.69 317 SER A C 1
ATOM 2425 O O . SER A 1 317 ? -14.992 -1.016 16.078 1 98.69 317 SER A O 1
ATOM 2427 N N . THR A 1 318 ? -13.039 -1.919 16.578 1 98.75 318 THR A N 1
ATOM 2428 C CA . THR A 1 318 ? -13.156 -1.612 18 1 98.75 318 THR A CA 1
ATOM 2429 C C . THR A 1 318 ? -13.062 -0.108 18.234 1 98.75 318 THR A C 1
ATOM 2431 O O . THR A 1 318 ? -13.805 0.441 19.062 1 98.75 318 THR A O 1
ATOM 2434 N N . ILE A 1 319 ? -12.195 0.553 17.562 1 98.62 319 ILE A N 1
ATOM 2435 C CA . ILE A 1 319 ? -12.094 2.004 17.672 1 98.62 319 ILE A CA 1
ATOM 2436 C C . ILE A 1 319 ? -13.375 2.65 17.156 1 98.62 319 ILE A C 1
ATOM 2438 O O . ILE A 1 319 ? -13.859 3.629 17.734 1 98.62 319 ILE A O 1
ATOM 2442 N N . LEU A 1 320 ? -13.938 2.086 16.094 1 98.81 320 LEU A N 1
ATOM 2443 C CA . LEU A 1 320 ? -15.211 2.586 15.586 1 98.81 320 LEU A CA 1
ATOM 2444 C C . LEU A 1 320 ? -16.297 2.459 16.641 1 98.81 320 LEU A C 1
ATOM 2446 O O . LEU A 1 320 ? -17.141 3.354 16.781 1 98.81 320 LEU A O 1
ATOM 2450 N N . ASP A 1 321 ? -16.297 1.344 17.406 1 98.69 321 ASP A N 1
ATOM 2451 C CA . ASP A 1 321 ? -17.219 1.193 18.516 1 98.69 321 ASP A CA 1
ATOM 2452 C C . ASP A 1 321 ? -17.125 2.377 19.484 1 98.69 321 ASP A C 1
ATOM 2454 O O . ASP A 1 321 ? -18.141 2.92 19.922 1 98.69 321 ASP A O 1
ATOM 2458 N N . MET A 1 322 ? -15.945 2.771 19.781 1 98.38 322 MET A N 1
ATOM 2459 C CA . MET A 1 322 ? -15.703 3.852 20.734 1 98.38 322 MET A CA 1
ATOM 2460 C C . MET A 1 322 ? -16.156 5.188 20.172 1 98.38 322 MET A C 1
ATOM 2462 O O . MET A 1 322 ? -16.703 6.02 20.891 1 98.38 322 MET A O 1
ATOM 2466 N N . LEU A 1 323 ? -15.945 5.387 18.906 1 98.5 323 LEU A N 1
ATOM 2467 C CA . LEU A 1 323 ? -16.375 6.621 18.25 1 98.5 323 LEU A CA 1
ATOM 2468 C C . LEU A 1 323 ? -17.906 6.688 18.188 1 98.5 323 LEU A C 1
ATOM 2470 O O . LEU A 1 323 ? -18.484 7.758 18.359 1 98.5 323 LEU A O 1
ATOM 2474 N N . GLU A 1 324 ? -18.5 5.539 17.875 1 98.12 324 GLU A N 1
ATOM 2475 C CA . GLU A 1 324 ? -19.953 5.484 17.844 1 98.12 324 GLU A CA 1
ATOM 2476 C C . GLU A 1 324 ? -20.547 5.77 19.219 1 98.12 324 GLU A C 1
ATOM 2478 O O . GLU A 1 324 ? -21.578 6.426 19.328 1 98.12 324 GLU A O 1
ATOM 2483 N N . GLU A 1 325 ? -19.859 5.348 20.219 1 97.88 325 GLU A N 1
ATOM 2484 C CA . GLU A 1 325 ? -20.359 5.457 21.594 1 97.88 325 GLU A CA 1
ATOM 2485 C C . GLU A 1 325 ? -20.031 6.82 22.188 1 97.88 325 GLU A C 1
ATOM 2487 O O . GLU A 1 325 ? -20.875 7.414 22.875 1 97.88 325 GLU A O 1
ATOM 2492 N N . SER A 1 326 ? -18.812 7.348 21.906 1 97.81 326 SER A N 1
ATOM 2493 C CA . SER A 1 326 ? -18.328 8.5 22.656 1 97.81 326 SER A CA 1
ATOM 2494 C C . SER A 1 326 ? -17.609 9.492 21.75 1 97.81 326 SER A C 1
ATOM 2496 O O . SER A 1 326 ? -16.719 10.219 22.188 1 97.81 326 SER A O 1
ATOM 2498 N N . GLY A 1 327 ? -17.953 9.5 20.547 1 97.06 327 GLY A N 1
ATOM 2499 C CA . GLY A 1 327 ? -17.312 10.344 19.547 1 97.06 327 GLY A CA 1
ATOM 2500 C C . GLY A 1 327 ? -17.188 11.797 19.984 1 97.06 327 GLY A C 1
ATOM 2501 O O . GLY A 1 327 ? -16.094 12.352 20.031 1 97.06 327 GLY A O 1
ATOM 2502 N N . PRO A 1 328 ? -18.25 12.469 20.375 1 98.44 328 PRO A N 1
ATOM 2503 C CA . PRO A 1 328 ? -18.219 13.883 20.766 1 98.44 328 PRO A CA 1
ATOM 2504 C C . PRO A 1 328 ? -17.266 14.148 21.938 1 98.44 328 PRO A C 1
ATOM 2506 O O . PRO A 1 328 ? -16.562 15.156 21.938 1 98.44 328 PRO A O 1
ATOM 2509 N N . GLN A 1 329 ? -17.203 13.242 22.844 1 98.56 329 GLN A N 1
ATOM 2510 C CA . GLN A 1 329 ? -16.297 13.414 23.984 1 98.56 329 GLN A CA 1
ATOM 2511 C C . GLN A 1 329 ? -14.844 13.266 23.562 1 98.56 329 GLN A C 1
ATOM 2513 O O . GLN A 1 329 ? -13.984 14.047 23.969 1 98.56 329 GLN A O 1
ATOM 2518 N N . LEU A 1 330 ? -14.578 12.242 22.812 1 98.62 330 LEU A N 1
ATOM 2519 C CA . LEU A 1 330 ? -13.219 11.984 22.359 1 98.62 330 LEU A CA 1
ATOM 2520 C C . LEU A 1 330 ? -12.695 13.141 21.516 1 98.62 330 LEU A C 1
ATOM 2522 O O . LEU A 1 330 ? -11.594 13.633 21.75 1 98.62 330 LEU A O 1
ATOM 2526 N N . VAL A 1 331 ? -13.469 13.578 20.578 1 98.75 331 VAL A N 1
ATOM 2527 C CA . VAL A 1 331 ? -13.094 14.664 19.672 1 98.75 331 VAL A CA 1
ATOM 2528 C C . VAL A 1 331 ? -12.992 15.977 20.469 1 98.75 331 VAL A C 1
ATOM 2530 O O . VAL A 1 331 ? -12.078 16.766 20.234 1 98.75 331 VAL A O 1
ATOM 2533 N N . GLY A 1 332 ? -13.922 16.172 21.344 1 98.62 332 GLY A N 1
ATOM 2534 C CA . GLY A 1 332 ? -13.898 17.359 22.188 1 98.62 332 GLY A CA 1
ATOM 2535 C C . GLY A 1 332 ? -12.625 17.484 23 1 98.62 332 GLY A C 1
ATOM 2536 O O . GLY A 1 332 ? -12.062 18.578 23.125 1 98.62 332 GLY A O 1
ATOM 2537 N N . GLU A 1 333 ? -12.195 16.406 23.609 1 98.69 333 GLU A N 1
ATOM 2538 C CA . GLU A 1 333 ? -10.961 16.406 24.391 1 98.69 333 GLU A CA 1
ATOM 2539 C C . GLU A 1 333 ? -9.758 16.75 23.531 1 98.69 333 GLU A C 1
ATOM 2541 O O . GLU A 1 333 ? -8.859 17.484 23.953 1 98.69 333 GLU A O 1
ATOM 2546 N N . LEU A 1 334 ? -9.695 16.156 22.344 1 98.75 334 LEU A N 1
ATOM 2547 C CA . LEU A 1 334 ? -8.625 16.5 21.422 1 98.75 334 LEU A CA 1
ATOM 2548 C C . LEU A 1 334 ? -8.625 18 21.125 1 98.75 334 LEU A C 1
ATOM 2550 O O . LEU A 1 334 ? -7.566 18.641 21.125 1 98.75 334 LEU A O 1
ATOM 2554 N N . ARG A 1 335 ? -9.758 18.562 20.875 1 98.25 335 ARG A N 1
ATOM 2555 C CA . ARG A 1 335 ? -9.891 19.969 20.531 1 98.25 335 ARG A CA 1
ATOM 2556 C C . ARG A 1 335 ? -9.453 20.859 21.703 1 98.25 335 ARG A C 1
ATOM 2558 O O . ARG A 1 335 ? -8.82 21.891 21.5 1 98.25 335 ARG A O 1
ATOM 2565 N N . GLU A 1 336 ? -9.828 20.469 22.828 1 98.62 336 GLU A N 1
ATOM 2566 C CA . GLU A 1 336 ? -9.422 21.203 24.031 1 98.62 336 GLU A CA 1
ATOM 2567 C C . GLU A 1 336 ? -7.902 21.234 24.172 1 98.62 336 GLU A C 1
ATOM 2569 O O . GLU A 1 336 ? -7.316 22.281 24.438 1 98.62 336 GLU A O 1
ATOM 2574 N N . LYS A 1 337 ? -7.332 20.125 24.031 1 98.75 337 LYS A N 1
ATOM 2575 C CA . LYS A 1 337 ? -5.883 20.031 24.156 1 98.75 337 LYS A CA 1
ATOM 2576 C C . LYS A 1 337 ? -5.172 20.797 23.062 1 98.75 337 LYS A C 1
ATOM 2578 O O . LYS A 1 337 ? -4.156 21.453 23.297 1 98.75 337 LYS A O 1
ATOM 2583 N N . ALA A 1 338 ? -5.703 20.672 21.875 1 98.69 338 ALA A N 1
ATOM 2584 C CA . ALA A 1 338 ? -5.152 21.453 20.766 1 98.69 338 ALA A CA 1
ATOM 2585 C C . ALA A 1 338 ? -5.262 22.938 21.031 1 98.69 338 ALA A C 1
ATOM 2587 O O . ALA A 1 338 ? -4.34 23.703 20.734 1 98.69 338 ALA A O 1
ATOM 2588 N N . GLY A 1 339 ? -6.387 23.344 21.547 1 98.62 339 GLY A N 1
ATOM 2589 C CA . GLY A 1 339 ? -6.566 24.734 21.922 1 98.62 339 GLY A CA 1
ATOM 2590 C C . GLY A 1 339 ? -5.574 25.219 22.953 1 98.62 339 GLY A C 1
ATOM 2591 O O . GLY A 1 339 ? -5.027 26.312 22.844 1 98.62 339 GLY A O 1
ATOM 2592 N N . TYR A 1 340 ? -5.375 24.422 23.938 1 98.75 340 TYR A N 1
ATOM 2593 C CA . TYR A 1 340 ? -4.41 24.75 24.984 1 98.75 340 TYR A CA 1
ATOM 2594 C C . TYR A 1 340 ? -3.012 24.922 24.406 1 98.75 340 TYR A C 1
ATOM 2596 O O . TYR A 1 340 ? -2.322 25.891 24.703 1 98.75 340 TYR A O 1
ATOM 2604 N N . MET A 1 341 ? -2.623 23.984 23.609 1 98.81 341 MET A N 1
ATOM 2605 C CA . MET A 1 341 ? -1.287 24.016 23.031 1 98.81 341 MET A CA 1
ATOM 2606 C C . MET A 1 341 ? -1.121 25.234 22.125 1 98.81 341 MET A C 1
ATOM 2608 O O . MET A 1 341 ? -0.098 25.922 22.188 1 98.81 341 MET A O 1
ATOM 2612 N N . ARG A 1 342 ? -2.078 25.453 21.25 1 98.62 342 ARG A N 1
ATOM 2613 C CA . ARG A 1 342 ? -2.031 26.594 20.328 1 98.62 342 ARG A CA 1
ATOM 2614 C C . ARG A 1 342 ? -1.896 27.906 21.094 1 98.62 342 ARG A C 1
ATOM 2616 O O . ARG A 1 342 ? -1.048 28.734 20.75 1 98.62 342 ARG A O 1
ATOM 2623 N N . LYS A 1 343 ? -2.746 28.094 22.062 1 98.56 343 LYS A N 1
ATOM 2624 C CA . LYS A 1 343 ? -2.707 29.312 22.859 1 98.56 343 LYS A CA 1
ATOM 2625 C C . LYS A 1 343 ? -1.344 29.5 23.531 1 98.56 343 LYS A C 1
ATOM 2627 O O . LYS A 1 343 ? -0.763 30.578 23.469 1 98.56 343 LYS A O 1
ATOM 2632 N N . SER A 1 344 ? -0.883 28.469 24.109 1 98.81 344 SER A N 1
ATOM 2633 C CA . SER A 1 344 ? 0.384 28.516 24.828 1 98.81 344 SER A CA 1
ATOM 2634 C C . SER A 1 344 ? 1.545 28.812 23.891 1 98.81 344 SER A C 1
ATOM 2636 O O . SER A 1 344 ? 2.426 29.609 24.219 1 98.81 344 SER A O 1
ATOM 2638 N N . LEU A 1 345 ? 1.55 28.203 22.734 1 98.75 345 LEU A N 1
ATOM 2639 C CA . LEU A 1 345 ? 2.613 28.422 21.766 1 98.75 345 LEU A CA 1
ATOM 2640 C C . LEU A 1 345 ? 2.615 29.859 21.266 1 98.75 345 LEU A C 1
ATOM 2642 O O . LEU A 1 345 ? 3.676 30.469 21.125 1 98.75 345 LEU A O 1
ATOM 2646 N N . LYS A 1 346 ? 1.487 30.375 21.031 1 98.19 346 LYS A N 1
ATOM 2647 C CA . LYS A 1 346 ? 1.371 31.766 20.578 1 98.19 346 LYS A CA 1
ATOM 2648 C C . LYS A 1 346 ? 1.814 32.719 21.672 1 98.19 346 LYS A C 1
ATOM 2650 O O . LYS A 1 346 ? 2.459 33.75 21.391 1 98.19 346 LYS A O 1
ATOM 2655 N N . GLU A 1 347 ? 1.445 32.406 22.859 1 98.31 347 GLU A N 1
ATOM 2656 C CA . GLU A 1 347 ? 1.854 33.25 23.984 1 98.31 347 GLU A CA 1
ATOM 2657 C C . GLU A 1 347 ? 3.373 33.25 24.141 1 98.31 347 GLU A C 1
ATOM 2659 O O . GLU A 1 347 ? 3.951 34.281 24.516 1 98.31 347 GLU A O 1
ATOM 2664 N N . ILE A 1 348 ? 3.973 32.156 23.875 1 98.31 348 ILE A N 1
ATOM 2665 C CA . ILE A 1 348 ? 5.43 32.062 23.922 1 98.31 348 ILE A CA 1
ATOM 2666 C C . ILE A 1 348 ? 6.031 32.906 22.797 1 98.31 348 ILE A C 1
ATOM 2668 O O . ILE A 1 348 ? 7.137 33.438 22.938 1 98.31 348 ILE A O 1
ATOM 2672 N N . GLY A 1 349 ? 5.309 32.969 21.703 1 98.06 349 GLY A N 1
ATOM 2673 C CA . GLY A 1 349 ? 5.758 33.812 20.609 1 98.06 349 GLY A CA 1
ATOM 2674 C C . GLY A 1 349 ? 6.027 33.031 19.328 1 98.06 349 GLY A C 1
ATOM 2675 O O . GLY A 1 349 ? 6.562 33.594 18.359 1 98.06 349 GLY A O 1
ATOM 2676 N N . PHE A 1 350 ? 5.641 31.797 19.266 1 98.25 350 PHE A N 1
ATOM 2677 C CA . PHE A 1 350 ? 5.906 31 18.078 1 98.25 350 PHE A CA 1
ATOM 2678 C C . PHE A 1 350 ? 4.934 31.375 16.953 1 98.25 350 PHE A C 1
ATOM 2680 O O . PHE A 1 350 ? 3.77 31.688 17.219 1 98.25 350 PHE A O 1
ATOM 2687 N N . ASP A 1 351 ? 5.43 31.328 15.719 1 97.81 351 ASP A N 1
ATOM 2688 C CA . ASP A 1 351 ? 4.609 31.406 14.508 1 97.81 351 ASP A CA 1
ATOM 2689 C C . ASP A 1 351 ? 4.121 30.031 14.086 1 97.81 351 ASP A C 1
ATOM 2691 O O . ASP A 1 351 ? 4.926 29.125 13.828 1 97.81 351 ASP A O 1
ATOM 2695 N N . LEU A 1 352 ? 2.83 29.891 14.055 1 98 352 LEU A N 1
ATOM 2696 C CA . LEU A 1 352 ? 2.248 28.594 13.727 1 98 352 LEU A CA 1
ATOM 2697 C C . LEU A 1 352 ? 1.653 28.594 12.32 1 98 352 LEU A C 1
ATOM 2699 O O . LEU A 1 352 ? 0.861 27.719 11.977 1 98 352 LEU A O 1
ATOM 2703 N N . GLY A 1 353 ? 1.96 29.562 11.547 1 95.62 353 GLY A N 1
ATOM 2704 C CA . GLY A 1 353 ? 1.422 29.672 10.203 1 95.62 353 GLY A CA 1
ATOM 2705 C C . GLY A 1 353 ? -0.089 29.812 10.172 1 95.62 353 GLY A C 1
ATOM 2706 O O . GLY A 1 353 ? -0.664 30.594 10.93 1 95.62 353 GLY A O 1
ATOM 2707 N N . HIS A 1 354 ? -0.717 29.078 9.234 1 94.62 354 HIS A N 1
ATOM 2708 C CA . HIS A 1 354 ? -2.158 29.188 9.039 1 94.62 354 HIS A CA 1
ATOM 2709 C C . HIS A 1 354 ? -2.893 28.016 9.688 1 94.62 354 HIS A C 1
ATOM 2711 O O . HIS A 1 354 ? -4.062 27.766 9.391 1 94.62 354 HIS A O 1
ATOM 2717 N N . SER A 1 355 ? -2.238 27.391 10.555 1 97.19 355 SER A N 1
ATOM 2718 C CA . SER A 1 355 ? -2.824 26.203 11.172 1 97.19 355 SER A CA 1
ATOM 2719 C C . SER A 1 355 ? -4.062 26.562 11.992 1 97.19 355 SER A C 1
ATOM 2721 O O . SER A 1 355 ? -4.066 27.562 12.711 1 97.19 355 SER A O 1
ATOM 2723 N N . ASP A 1 356 ? -5.078 25.734 11.859 1 97.62 356 ASP A N 1
ATOM 2724 C CA . ASP A 1 356 ? -6.27 25.891 12.688 1 97.62 356 ASP A CA 1
ATOM 2725 C C . ASP A 1 356 ? -6.754 24.547 13.219 1 97.62 356 ASP A C 1
ATOM 2727 O O . ASP A 1 356 ? -7.93 24.391 13.555 1 97.62 356 ASP A O 1
ATOM 2731 N N . THR A 1 357 ? -5.898 23.562 13.227 1 98.25 357 THR A N 1
ATOM 2732 C CA . THR A 1 357 ? -6.246 22.234 13.695 1 98.25 357 THR A CA 1
ATOM 2733 C C . THR A 1 357 ? -5.234 21.734 14.727 1 98.25 357 THR A C 1
ATOM 2735 O O . THR A 1 357 ? -4.5 22.531 15.312 1 98.25 357 THR A O 1
ATOM 2738 N N . HIS A 1 358 ? -5.258 20.453 15.039 1 98.44 358 HIS A N 1
ATOM 2739 C CA . HIS A 1 358 ? -4.387 19.797 16.016 1 98.44 358 HIS A CA 1
ATOM 2740 C C . HIS A 1 358 ? -2.975 19.625 15.461 1 98.44 358 HIS A C 1
ATOM 2742 O O . HIS A 1 358 ? -2.064 19.219 16.188 1 98.44 358 HIS A O 1
ATOM 2748 N N . ILE A 1 359 ? -2.793 19.891 14.203 1 98.25 359 ILE A N 1
ATOM 2749 C CA . ILE A 1 359 ? -1.482 19.906 13.562 1 98.25 359 ILE A CA 1
ATOM 2750 C C . ILE A 1 359 ? -0.938 21.344 13.539 1 98.25 359 ILE A C 1
ATOM 2752 O O . ILE A 1 359 ? -1.545 22.234 12.945 1 98.25 359 ILE A O 1
ATOM 2756 N N . MET A 1 360 ? 0.252 21.562 14.133 1 98.25 360 MET A N 1
ATOM 2757 C CA . MET A 1 360 ? 0.761 22.922 14.297 1 98.25 360 MET A CA 1
ATOM 2758 C C . MET A 1 360 ? 2.217 23.016 13.852 1 98.25 360 MET A C 1
ATOM 2760 O O . MET A 1 360 ? 3.115 22.547 14.547 1 98.25 360 MET A O 1
ATOM 2764 N N . PRO A 1 361 ? 2.451 23.656 12.719 1 97.75 361 PRO A N 1
ATOM 2765 C CA . PRO A 1 361 ? 3.842 23.922 12.352 1 97.75 361 PRO A CA 1
ATOM 2766 C C . PRO A 1 361 ? 4.5 24.969 13.242 1 97.75 361 PRO A C 1
ATOM 2768 O O . PRO A 1 361 ? 3.994 26.094 13.359 1 97.75 361 PRO A O 1
ATOM 2771 N N . VAL A 1 362 ? 5.539 24.625 13.922 1 98.19 362 VAL A N 1
ATOM 2772 C CA . VAL A 1 362 ? 6.398 25.594 14.594 1 98.19 362 VAL A CA 1
ATOM 2773 C C . VAL A 1 362 ? 7.461 26.109 13.625 1 98.19 362 VAL A C 1
ATOM 2775 O O . VAL A 1 362 ? 8.477 25.438 13.398 1 98.19 362 VAL A O 1
ATOM 2778 N N . MET A 1 363 ? 7.258 27.297 13.148 1 97.44 363 MET A N 1
ATOM 2779 C CA . MET A 1 363 ? 8.094 27.828 12.078 1 97.44 363 MET A CA 1
ATOM 2780 C C . MET A 1 363 ? 9.492 28.156 12.586 1 97.44 363 MET A C 1
ATOM 2782 O O . MET A 1 363 ? 9.648 28.953 13.516 1 97.44 363 MET A O 1
ATOM 2786 N N . CYS A 1 364 ? 10.461 27.531 11.953 1 96.56 364 CYS A N 1
ATOM 2787 C CA . CYS A 1 364 ? 11.859 27.797 12.273 1 96.56 364 CYS A CA 1
ATOM 2788 C C . CYS A 1 364 ? 12.508 28.672 11.195 1 96.56 364 CYS A C 1
ATOM 2790 O O . CYS A 1 364 ? 13.445 29.406 11.477 1 96.56 364 CYS A O 1
ATOM 2792 N N . ARG A 1 365 ? 12.148 28.531 9.938 1 94.81 365 ARG A N 1
ATOM 2793 C CA . ARG A 1 365 ? 12.453 29.375 8.781 1 94.81 365 ARG A CA 1
ATOM 2794 C C . ARG A 1 365 ? 13.914 29.219 8.375 1 94.81 365 ARG A C 1
ATOM 2796 O O . ARG A 1 365 ? 14.414 29.984 7.535 1 94.81 365 ARG A O 1
ATOM 2803 N N . GLU A 1 366 ? 14.664 28.328 8.961 1 94.06 366 GLU A N 1
ATOM 2804 C CA . GLU A 1 366 ? 16.016 27.938 8.609 1 94.06 366 GLU A CA 1
ATOM 2805 C C . GLU A 1 366 ? 16.266 26.469 8.93 1 94.06 366 GLU A C 1
ATOM 2807 O O . GLU A 1 366 ? 15.867 25.984 9.984 1 94.06 366 GLU A O 1
ATOM 2812 N N . GLU A 1 367 ? 16.891 25.828 7.984 1 92.56 367 GLU A N 1
ATOM 2813 C CA . GLU A 1 367 ? 17.109 24.391 8.117 1 92.56 367 GLU A CA 1
ATOM 2814 C C . GLU A 1 367 ? 17.891 24.062 9.383 1 92.56 367 GLU A C 1
ATOM 2816 O O . GLU A 1 367 ? 17.531 23.141 10.125 1 92.56 367 GLU A O 1
ATOM 2821 N N . ARG A 1 368 ? 18.938 24.766 9.625 1 91.62 368 ARG A N 1
ATOM 2822 C CA . ARG A 1 368 ? 19.781 24.5 10.789 1 91.62 368 ARG A CA 1
ATOM 2823 C C . ARG A 1 368 ? 19 24.672 12.086 1 91.62 368 ARG A C 1
ATOM 2825 O O . ARG A 1 368 ? 19.156 23.875 13.016 1 91.62 368 ARG A O 1
ATOM 2832 N N . LYS A 1 369 ? 18.188 25.703 12.164 1 95.12 369 LYS A N 1
ATOM 2833 C CA . LYS A 1 369 ? 17.375 25.922 13.367 1 95.12 369 LYS A CA 1
ATOM 2834 C C . LYS A 1 369 ? 16.422 24.766 13.617 1 95.12 369 LYS A C 1
ATOM 2836 O O . LYS A 1 369 ? 16.297 24.297 14.75 1 95.12 369 LYS A O 1
ATOM 2841 N N . ALA A 1 370 ? 15.773 24.328 12.539 1 95.69 370 ALA A N 1
ATOM 2842 C CA . ALA A 1 370 ? 14.836 23.219 12.664 1 95.69 370 ALA A CA 1
ATOM 2843 C C . ALA A 1 370 ? 15.547 21.953 13.148 1 95.69 370 ALA A C 1
ATOM 2845 O O . ALA A 1 370 ? 15.031 21.25 14.008 1 95.69 370 ALA A O 1
ATOM 2846 N N . LEU A 1 371 ? 16.719 21.734 12.602 1 93.5 371 LEU A N 1
ATOM 2847 C CA . LEU A 1 371 ? 17.484 20.547 12.961 1 93.5 371 LEU A CA 1
ATOM 2848 C C . LEU A 1 371 ? 17.984 20.641 14.391 1 93.5 371 LEU A C 1
ATOM 2850 O O . LEU A 1 371 ? 17.953 19.656 15.133 1 93.5 371 LEU A O 1
ATOM 2854 N N . PHE A 1 372 ? 18.453 21.797 14.797 1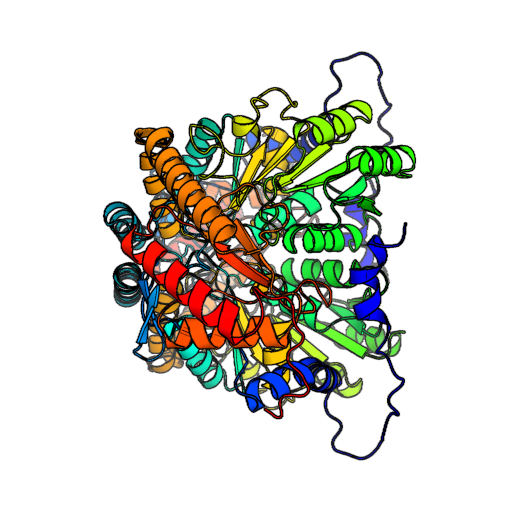 94 372 PHE A N 1
ATOM 2855 C CA . PHE A 1 372 ? 18.938 21.984 16.156 1 94 372 PHE A CA 1
ATOM 2856 C C . PHE A 1 372 ? 17.797 21.828 17.172 1 94 372 PHE A C 1
ATOM 2858 O O . PHE A 1 372 ? 17.969 21.203 18.219 1 94 372 PHE A O 1
ATOM 2865 N N . MET A 1 373 ? 16.703 22.422 16.828 1 96.5 373 MET A N 1
ATOM 2866 C CA . MET A 1 373 ? 15.523 22.266 17.672 1 96.5 373 MET A CA 1
ATOM 2867 C C . MET A 1 373 ? 15.164 20.797 17.844 1 96.5 373 MET A C 1
ATOM 2869 O O . MET A 1 373 ? 14.914 20.328 18.953 1 96.5 373 MET A O 1
ATOM 2873 N N . HIS A 1 374 ? 15.141 20.094 16.719 1 95.56 374 HIS A N 1
ATOM 2874 C CA . HIS A 1 374 ? 14.812 18.672 16.734 1 95.56 374 HIS A CA 1
ATOM 2875 C C . HIS A 1 374 ? 15.758 17.891 17.625 1 95.56 374 HIS A C 1
ATOM 2877 O O . HIS A 1 374 ? 15.32 17.109 18.469 1 95.56 374 HIS A O 1
ATOM 2883 N N . VAL A 1 375 ? 17.031 18.078 17.5 1 93.75 375 VAL A N 1
ATOM 2884 C CA . VAL A 1 375 ? 18.047 17.344 18.234 1 93.75 375 VAL A CA 1
ATOM 2885 C C . VAL A 1 375 ? 17.906 17.641 19.734 1 93.75 375 VAL A C 1
ATOM 2887 O O . VAL A 1 375 ? 17.922 16.734 20.562 1 93.75 375 VAL A O 1
ATOM 2890 N N . ALA A 1 376 ? 17.797 18.891 20.047 1 95.75 376 ALA A N 1
ATOM 2891 C CA . ALA A 1 376 ? 17.703 19.297 21.453 1 95.75 376 ALA A CA 1
ATOM 2892 C C . ALA A 1 376 ? 16.453 18.734 22.109 1 95.75 376 ALA A C 1
ATOM 2894 O O . ALA A 1 376 ? 16.5 18.25 23.25 1 95.75 376 ALA A O 1
ATOM 2895 N N . LEU A 1 377 ? 15.375 18.812 21.375 1 97.5 377 LEU A N 1
ATOM 2896 C CA . LEU A 1 377 ? 14.133 18.266 21.906 1 97.5 377 LEU A CA 1
ATOM 2897 C C . LEU A 1 377 ? 14.234 16.766 22.125 1 97.5 377 LEU A C 1
ATOM 2899 O O . LEU A 1 377 ? 13.867 16.25 23.188 1 97.5 377 LEU A O 1
ATOM 2903 N N . MET A 1 378 ? 14.75 16.094 21.172 1 94.69 378 MET A N 1
ATOM 2904 C CA . MET A 1 378 ? 14.883 14.633 21.234 1 94.69 378 MET A CA 1
ATOM 2905 C C . MET A 1 378 ? 15.773 14.219 22.406 1 94.69 378 MET A C 1
ATOM 2907 O O . MET A 1 378 ? 15.461 13.266 23.125 1 94.69 378 MET A O 1
ATOM 2911 N N . GLU A 1 379 ? 16.844 14.898 22.578 1 94.75 379 GLU A N 1
ATOM 2912 C CA . GLU A 1 379 ? 17.781 14.602 23.641 1 94.75 379 GLU A CA 1
ATOM 2913 C C . GLU A 1 379 ? 17.141 14.82 25.016 1 94.75 379 GLU A C 1
ATOM 2915 O O . GLU A 1 379 ? 17.625 14.289 26.016 1 94.75 379 GLU A O 1
ATOM 2920 N N . ASN A 1 380 ? 16.141 15.602 24.984 1 97.25 380 ASN A N 1
ATOM 2921 C CA . ASN A 1 380 ? 15.5 15.906 26.266 1 97.25 380 ASN A CA 1
ATOM 2922 C C . ASN A 1 380 ? 14.125 15.258 26.359 1 97.25 380 ASN A C 1
ATOM 2924 O O . ASN A 1 380 ? 13.312 15.648 27.203 1 97.25 380 ASN A O 1
ATOM 2928 N N . GLY A 1 381 ? 13.797 14.352 25.453 1 96.88 381 GLY A N 1
ATOM 2929 C CA . GLY A 1 381 ? 12.688 13.438 25.656 1 96.88 381 GLY A CA 1
ATOM 2930 C C . GLY A 1 381 ? 11.43 13.852 24.906 1 96.88 381 GLY A C 1
ATOM 2931 O O . GLY A 1 381 ? 10.328 13.391 25.234 1 96.88 381 GLY A O 1
ATOM 2932 N N . VAL A 1 382 ? 11.531 14.742 24.031 1 98 382 VAL A N 1
ATOM 2933 C CA . VAL A 1 382 ? 10.391 15.141 23.203 1 98 382 VAL A CA 1
ATOM 2934 C C . VAL A 1 382 ? 10.727 14.969 21.734 1 98 382 VAL A C 1
ATOM 2936 O O . VAL A 1 382 ? 11.766 15.445 21.266 1 98 382 VAL A O 1
ATOM 2939 N N . MET A 1 383 ? 9.852 14.281 21.062 1 96 383 MET A N 1
ATOM 2940 C CA . MET A 1 383 ? 10.102 14.023 19.641 1 96 383 MET A CA 1
ATOM 2941 C C . MET A 1 383 ? 9.164 14.859 18.766 1 96 383 MET A C 1
ATOM 2943 O O . MET A 1 383 ? 7.953 14.852 18.969 1 96 383 MET A O 1
ATOM 2947 N N . MET A 1 384 ? 9.758 15.547 17.891 1 94.31 384 MET A N 1
ATOM 2948 C CA . MET A 1 384 ? 9.094 16.312 16.844 1 94.31 384 MET A CA 1
ATOM 2949 C C . MET A 1 384 ? 9.914 16.297 15.562 1 94.31 384 MET A C 1
ATOM 2951 O O . MET A 1 384 ? 11.102 16.609 15.57 1 94.31 384 MET A O 1
ATOM 2955 N N . VAL A 1 385 ? 9.242 15.969 14.469 1 89.56 385 VAL A N 1
ATOM 2956 C CA . VAL A 1 385 ? 10.008 15.773 13.242 1 89.56 385 VAL A CA 1
ATOM 2957 C C . VAL A 1 385 ? 10.18 17.109 12.523 1 89.56 385 VAL A C 1
ATOM 2959 O O . VAL A 1 385 ? 9.234 17.891 12.43 1 89.56 385 VAL A O 1
ATOM 2962 N N . PRO A 1 386 ? 11.398 17.359 12.062 1 94.94 386 PRO A N 1
ATOM 2963 C CA . PRO A 1 386 ? 11.625 18.562 11.258 1 94.94 386 PRO A CA 1
ATOM 2964 C C . PRO A 1 386 ? 11.219 18.375 9.797 1 94.94 386 PRO A C 1
ATOM 2966 O O . PRO A 1 386 ? 11.398 17.297 9.234 1 94.94 386 PRO A O 1
ATOM 2969 N N . ILE A 1 387 ? 10.641 19.312 9.297 1 93.69 387 ILE A N 1
ATOM 2970 C CA . ILE A 1 387 ? 10.312 19.359 7.875 1 93.69 387 ILE A CA 1
ATOM 2971 C C . ILE A 1 387 ? 11.219 20.375 7.176 1 93.69 387 ILE A C 1
ATOM 2973 O O . ILE A 1 387 ? 11.125 21.578 7.438 1 93.69 387 ILE A O 1
ATOM 2977 N N . THR A 1 388 ? 12.086 19.844 6.375 1 90.62 388 THR A N 1
ATOM 2978 C CA . THR A 1 388 ? 13.078 20.672 5.695 1 90.62 388 THR A CA 1
ATOM 2979 C C . THR A 1 388 ? 13.016 20.469 4.188 1 90.62 388 THR A C 1
ATOM 2981 O O . THR A 1 388 ? 12.156 19.719 3.693 1 90.62 388 THR A O 1
ATOM 2984 N N . TYR A 1 389 ? 13.828 21.219 3.533 1 84.69 389 TYR A N 1
ATOM 2985 C CA . TYR A 1 389 ? 13.945 20.984 2.098 1 84.69 389 TYR A CA 1
ATOM 2986 C C . TYR A 1 389 ? 14.336 19.531 1.809 1 84.69 389 TYR A C 1
ATOM 2988 O O . TYR A 1 389 ? 15.148 18.953 2.527 1 84.69 389 TYR A O 1
ATOM 2996 N N . PRO A 1 390 ? 13.648 18.891 0.744 1 79 390 PRO A N 1
ATOM 2997 C CA . PRO A 1 390 ? 12.75 19.438 -0.278 1 79 390 PRO A CA 1
ATOM 2998 C C . PRO A 1 390 ? 11.281 19.297 0.102 1 79 390 PRO A C 1
ATOM 3000 O O . PRO A 1 390 ? 10.398 19.609 -0.708 1 79 390 PRO A O 1
ATOM 3003 N N . GLY A 1 391 ? 10.977 18.938 1.331 1 80.06 391 GLY A N 1
ATOM 3004 C CA . GLY A 1 391 ? 9.594 18.844 1.76 1 80.06 391 GLY A CA 1
ATOM 3005 C C . GLY A 1 391 ? 8.883 20.172 1.787 1 80.06 391 GLY A C 1
ATOM 3006 O O . GLY A 1 391 ? 7.672 20.25 1.577 1 80.06 391 GLY A O 1
ATOM 3007 N N . VAL A 1 392 ? 9.672 21.172 2.129 1 86.69 392 VAL A N 1
ATOM 3008 C CA . VAL A 1 392 ? 9.195 22.547 2.059 1 86.69 392 VAL A CA 1
ATOM 3009 C C . VAL A 1 392 ? 10.266 23.422 1.411 1 86.69 392 VAL A C 1
ATOM 3011 O O . VAL A 1 392 ? 11.422 23.016 1.287 1 86.69 392 VAL A O 1
ATOM 3014 N N . LYS A 1 393 ? 9.898 24.578 1.034 1 88.75 393 LYS A N 1
ATOM 3015 C CA . LYS A 1 393 ? 10.844 25.516 0.439 1 88.75 393 LYS A CA 1
ATOM 3016 C C . LYS A 1 393 ? 11.805 26.078 1.489 1 88.75 393 LYS A C 1
ATOM 3018 O O . LYS A 1 393 ? 11.5 26.078 2.682 1 88.75 393 LYS A O 1
ATOM 3023 N N . HIS A 1 394 ? 12.977 26.484 0.994 1 91.81 394 HIS A N 1
ATOM 3024 C CA . HIS A 1 394 ? 13.906 27.156 1.887 1 91.81 394 HIS A CA 1
ATOM 3025 C C . HIS A 1 394 ? 13.25 28.375 2.543 1 91.81 394 HIS A C 1
ATOM 3027 O O . HIS A 1 394 ? 12.523 29.125 1.888 1 91.81 394 HIS A O 1
ATOM 3033 N N . GLY A 1 395 ? 13.453 28.484 3.748 1 92.81 395 GLY A N 1
ATOM 3034 C CA . GLY A 1 395 ? 12.852 29.578 4.48 1 92.81 395 GLY A CA 1
ATOM 3035 C C . GLY A 1 395 ? 11.523 29.219 5.125 1 92.81 395 GLY A C 1
ATOM 3036 O O . GLY A 1 395 ? 10.977 30 5.906 1 92.81 395 GLY A O 1
ATOM 3037 N N . GLU A 1 396 ? 11.062 27.969 4.801 1 94.5 396 GLU A N 1
ATOM 3038 C CA . GLU A 1 396 ? 9.773 27.547 5.344 1 94.5 396 GLU A CA 1
ATOM 3039 C C . GLU A 1 396 ? 9.93 26.328 6.25 1 94.5 396 GLU A C 1
ATOM 3041 O O . GLU A 1 396 ? 8.953 25.641 6.535 1 94.5 396 GLU A O 1
ATOM 3046 N N . GLU A 1 397 ? 11.172 26.094 6.676 1 95.62 397 GLU A N 1
ATOM 3047 C CA . GLU A 1 397 ? 11.445 24.953 7.527 1 95.62 397 GLU A CA 1
ATOM 3048 C C . GLU A 1 397 ? 10.711 25.062 8.859 1 95.62 397 GLU A C 1
ATOM 3050 O O . GLU A 1 397 ? 10.531 26.156 9.391 1 95.62 397 GLU A O 1
ATOM 3055 N N . ARG A 1 398 ? 10.297 23.969 9.375 1 97.31 398 ARG A N 1
ATOM 3056 C CA . ARG A 1 398 ? 9.492 23.969 10.586 1 97.31 398 ARG A CA 1
ATOM 3057 C C . ARG A 1 398 ? 9.594 22.625 11.312 1 97.31 398 ARG A C 1
ATOM 3059 O O . ARG A 1 398 ? 10.086 21.656 10.75 1 97.31 398 ARG A O 1
ATOM 3066 N N . LEU A 1 399 ? 9.203 22.641 12.539 1 97.38 399 LEU A N 1
ATOM 3067 C CA . LEU A 1 399 ? 8.836 21.422 13.258 1 97.38 399 LEU A CA 1
ATOM 3068 C C . LEU A 1 399 ? 7.328 21.188 13.188 1 97.38 399 LEU A C 1
ATOM 3070 O O . LEU A 1 399 ? 6.539 22.109 13.367 1 97.38 399 LEU A O 1
ATOM 3074 N N . ARG A 1 400 ? 6.93 20.016 12.805 1 96.62 400 ARG A N 1
ATOM 3075 C CA . ARG A 1 400 ? 5.508 19.703 12.797 1 96.62 400 ARG A CA 1
ATOM 3076 C C . ARG A 1 400 ? 5.078 19.078 14.125 1 96.62 400 ARG A C 1
ATOM 3078 O O . ARG A 1 400 ? 5.484 17.969 14.453 1 96.62 400 ARG A O 1
ATOM 3085 N N . LEU A 1 401 ? 4.309 19.812 14.82 1 97.94 401 LEU A N 1
ATOM 3086 C CA . LEU A 1 401 ? 3.787 19.391 16.109 1 97.94 401 LEU A CA 1
ATOM 3087 C C . LEU A 1 401 ? 2.359 18.875 15.977 1 97.94 401 LEU A C 1
ATOM 3089 O O . LEU A 1 401 ? 1.48 19.578 15.484 1 97.94 401 LEU A O 1
ATOM 3093 N N . ASN A 1 402 ? 2.135 17.625 16.375 1 97.69 402 ASN A N 1
ATOM 3094 C CA . ASN A 1 402 ? 0.806 17.016 16.422 1 97.69 402 ASN A CA 1
ATOM 3095 C C . ASN A 1 402 ? 0.317 16.812 17.844 1 97.69 402 ASN A C 1
ATOM 3097 O O . ASN A 1 402 ? 0.94 16.094 18.625 1 97.69 402 ASN A O 1
ATOM 3101 N N . VAL A 1 403 ? -0.749 17.438 18.141 1 98.06 403 VAL A N 1
ATOM 3102 C CA . VAL A 1 403 ? -1.404 17.188 19.406 1 98.06 403 VAL A CA 1
ATOM 3103 C C . VAL A 1 403 ? -2.33 15.977 19.281 1 98.06 403 VAL A C 1
ATOM 3105 O O . VAL A 1 403 ? -3.047 15.836 18.297 1 98.06 403 VAL A O 1
ATOM 3108 N N . THR A 1 404 ? -2.256 15.07 20.203 1 98.06 404 THR A N 1
ATOM 3109 C CA . THR A 1 404 ? -3.178 13.945 20.281 1 98.06 404 THR A CA 1
ATOM 3110 C C . THR A 1 404 ? -3.947 13.953 21.594 1 98.06 404 THR A C 1
ATOM 3112 O O . THR A 1 404 ? -3.504 14.562 22.578 1 98.06 404 THR A O 1
ATOM 3115 N N . ARG A 1 405 ? -5.055 13.312 21.594 1 98.31 405 ARG A N 1
ATOM 3116 C CA . ARG A 1 405 ? -5.844 13.172 22.812 1 98.31 405 ARG A CA 1
ATOM 3117 C C . ARG A 1 405 ? -5.055 12.438 23.891 1 98.31 405 ARG A C 1
ATOM 3119 O O . ARG A 1 405 ? -5.266 12.664 25.078 1 98.31 405 ARG A O 1
ATOM 3126 N N . GLY A 1 406 ? -4.16 11.625 23.516 1 97.31 406 GLY A N 1
ATOM 3127 C CA . GLY A 1 406 ? -3.41 10.781 24.438 1 97.31 406 GLY A CA 1
ATOM 3128 C C . GLY A 1 406 ? -2.344 11.547 25.203 1 97.31 406 GLY A C 1
ATOM 3129 O O . GLY A 1 406 ? -1.817 11.047 26.203 1 97.31 406 GLY A O 1
ATOM 3130 N N . HIS A 1 407 ? -1.984 12.781 24.797 1 98.25 407 HIS A N 1
ATOM 3131 C CA . HIS A 1 407 ? -1.02 13.594 25.531 1 98.25 407 HIS A CA 1
ATOM 3132 C C . HIS A 1 407 ? -1.606 14.094 26.844 1 98.25 407 HIS A C 1
ATOM 3134 O O . HIS A 1 407 ? -2.742 14.57 26.891 1 98.25 407 HIS A O 1
ATOM 3140 N N . SER A 1 408 ? -0.851 13.969 27.891 1 97.94 408 SER A N 1
ATOM 3141 C CA . SER A 1 408 ? -1.265 14.539 29.172 1 97.94 408 SER A CA 1
ATOM 3142 C C . SER A 1 408 ? -0.927 16.016 29.25 1 97.94 408 SER A C 1
ATOM 3144 O O . SER A 1 408 ? -0.189 16.547 28.406 1 97.94 408 SER A O 1
ATOM 3146 N N . ARG A 1 409 ? -1.557 16.641 30.281 1 98.19 409 ARG A N 1
ATOM 3147 C CA . ARG A 1 409 ? -1.203 18.031 30.547 1 98.19 409 ARG A CA 1
ATOM 3148 C C . ARG A 1 409 ? 0.286 18.172 30.844 1 98.19 409 ARG A C 1
ATOM 3150 O O . ARG A 1 409 ? 0.933 19.109 30.375 1 98.19 409 ARG A O 1
ATOM 3157 N N . GLU A 1 410 ? 0.818 17.188 31.516 1 98.31 410 GLU A N 1
ATOM 3158 C CA . GLU A 1 410 ? 2.238 17.188 31.844 1 98.31 410 GLU A CA 1
ATOM 3159 C C . GLU A 1 410 ? 3.1 17.047 30.594 1 98.31 410 GLU A C 1
ATOM 3161 O O . GLU A 1 410 ? 4.145 17.688 30.484 1 98.31 410 GLU A O 1
ATOM 3166 N N . ASP A 1 411 ? 2.684 16.172 29.688 1 98.5 411 ASP A N 1
ATOM 3167 C CA . ASP A 1 411 ? 3.377 16.031 28.406 1 98.5 411 ASP A CA 1
ATOM 3168 C C . ASP A 1 411 ? 3.455 17.375 27.672 1 98.5 411 ASP A C 1
ATOM 3170 O O . ASP A 1 411 ? 4.523 17.766 27.203 1 98.5 411 ASP A O 1
ATOM 3174 N N . MET A 1 412 ? 2.35 18.031 27.594 1 98.75 412 MET A N 1
ATOM 3175 C CA . MET A 1 412 ? 2.244 19.266 26.828 1 98.75 412 MET A CA 1
ATOM 3176 C C . MET A 1 412 ? 3.041 20.391 27.5 1 98.75 412 MET A C 1
ATOM 3178 O O . MET A 1 412 ? 3.715 21.172 26.828 1 98.75 412 MET A O 1
ATOM 3182 N N . ASP A 1 413 ? 2.953 20.422 28.844 1 98.75 413 ASP A N 1
ATOM 3183 C CA . ASP A 1 413 ? 3.723 21.438 29.578 1 98.75 413 ASP A CA 1
ATOM 3184 C C . ASP A 1 413 ? 5.223 21.234 29.375 1 98.75 413 ASP A C 1
ATOM 3186 O O . ASP A 1 413 ? 5.961 22.188 29.172 1 98.75 413 ASP A O 1
ATOM 3190 N N . LYS A 1 414 ? 5.645 20.016 29.438 1 98.44 414 LYS A N 1
ATOM 3191 C CA . LYS A 1 414 ? 7.047 19.703 29.188 1 98.44 414 LYS A CA 1
ATOM 3192 C C . LYS A 1 414 ? 7.465 20.141 27.781 1 98.44 414 LYS A C 1
ATOM 3194 O O . LYS A 1 414 ? 8.531 20.734 27.609 1 98.44 414 LYS A O 1
ATOM 3199 N N . CYS A 1 415 ? 6.66 19.797 26.875 1 98.56 415 CYS A N 1
ATOM 3200 C CA . CYS A 1 415 ? 6.91 20.172 25.5 1 98.56 415 CYS A CA 1
ATOM 3201 C C . CYS A 1 415 ? 7.031 21.688 25.344 1 98.56 415 CYS A C 1
ATOM 3203 O O . CYS A 1 415 ? 7.965 22.188 24.719 1 98.56 415 CYS A O 1
ATOM 3205 N N . LEU A 1 416 ? 6.137 22.422 25.969 1 98.75 416 LEU A N 1
ATOM 3206 C CA . LEU A 1 416 ? 6.109 23.875 25.875 1 98.75 416 LEU A CA 1
ATOM 3207 C C . LEU A 1 416 ? 7.359 24.484 26.5 1 98.75 416 LEU A C 1
ATOM 3209 O O . LEU A 1 416 ? 7.961 25.391 25.938 1 98.75 416 LEU A O 1
ATOM 3213 N N . ASP A 1 417 ? 7.723 23.969 27.609 1 98.75 417 ASP A N 1
ATOM 3214 C CA . ASP A 1 417 ? 8.914 24.453 28.312 1 98.75 417 ASP A CA 1
ATOM 3215 C C . ASP A 1 417 ? 10.164 24.266 27.453 1 98.75 417 ASP A C 1
ATOM 3217 O O . ASP A 1 417 ? 10.984 25.188 27.344 1 98.75 417 ASP A O 1
ATOM 3221 N N . LEU A 1 418 ? 10.266 23.109 26.875 1 98.62 418 LEU A N 1
ATOM 3222 C CA . LEU A 1 418 ? 11.438 22.812 26.062 1 98.62 418 LEU A CA 1
ATOM 3223 C C . LEU A 1 418 ? 11.43 23.641 24.781 1 98.62 418 LEU A C 1
ATOM 3225 O O . LEU A 1 418 ? 12.484 24.125 24.344 1 98.62 418 LEU A O 1
ATOM 3229 N N . LEU A 1 419 ? 10.297 23.828 24.188 1 98.62 419 LEU A N 1
ATOM 3230 C CA . LEU A 1 419 ? 10.195 24.656 23 1 98.62 419 LEU A CA 1
ATOM 3231 C C . LEU A 1 419 ? 10.586 26.094 23.297 1 98.62 419 LEU A C 1
ATOM 3233 O O . LEU A 1 419 ? 11.258 26.75 22.484 1 98.62 419 LEU A O 1
ATOM 3237 N N . LYS A 1 420 ? 10.094 26.562 24.406 1 98.5 420 LYS A N 1
ATOM 3238 C CA . LYS A 1 420 ? 10.453 27.922 24.812 1 98.5 420 LYS A CA 1
ATOM 3239 C C . LYS A 1 420 ? 11.969 28.047 24.984 1 98.5 420 LYS A C 1
ATOM 3241 O O . LYS A 1 420 ? 12.586 28.969 24.438 1 98.5 420 LYS A O 1
ATOM 3246 N N . THR A 1 421 ? 12.523 27.141 25.734 1 98.38 421 THR A N 1
ATOM 3247 C CA . THR A 1 421 ? 13.945 27.156 26.047 1 98.38 421 THR A CA 1
ATOM 3248 C C . THR A 1 421 ? 14.781 27.109 24.766 1 98.38 421 THR A C 1
ATOM 3250 O O . THR A 1 421 ? 15.648 27.969 24.547 1 98.38 421 THR A O 1
ATOM 3253 N N . TYR A 1 422 ? 14.484 26.188 23.891 1 97.38 422 TYR A N 1
ATOM 3254 C CA . TYR A 1 422 ? 15.328 25.984 22.719 1 97.38 422 TYR A CA 1
ATOM 3255 C C . TYR A 1 422 ? 14.945 26.953 21.609 1 97.38 422 TYR A C 1
ATOM 3257 O O . TYR A 1 422 ? 15.766 27.281 20.75 1 97.38 422 TYR A O 1
ATOM 3265 N N . GLY A 1 423 ? 13.688 27.391 21.594 1 97.62 423 GLY A N 1
ATOM 3266 C CA . GLY A 1 423 ? 13.32 28.469 20.672 1 97.62 423 GLY A CA 1
ATOM 3267 C C . GLY A 1 423 ? 14.117 29.734 20.891 1 97.62 423 GLY A C 1
ATOM 3268 O O . GLY A 1 423 ? 14.445 30.453 19.938 1 97.62 423 GLY A O 1
ATOM 3269 N N . GLU A 1 424 ? 14.359 30 22.156 1 96.88 424 GLU A N 1
ATOM 3270 C CA . GLU A 1 424 ? 15.203 31.156 22.5 1 96.88 424 GLU A CA 1
ATOM 3271 C C . GLU A 1 424 ? 16.672 30.875 22.188 1 96.88 424 GLU A C 1
ATOM 3273 O O . GLU A 1 424 ? 17.344 31.703 21.562 1 96.88 424 GLU A O 1
ATOM 3278 N N . ALA A 1 425 ? 17.125 29.719 22.5 1 95.81 425 ALA A N 1
ATOM 3279 C CA . ALA A 1 425 ? 18.531 29.359 22.375 1 95.81 425 ALA A CA 1
ATOM 3280 C C . ALA A 1 425 ? 18.969 29.344 20.906 1 95.81 425 ALA A C 1
ATOM 3282 O O . ALA A 1 425 ? 20.109 29.688 20.594 1 95.81 425 ALA A O 1
ATOM 3283 N N . PHE A 1 426 ? 18.031 28.938 20.062 1 95 426 PHE A N 1
ATOM 3284 C CA . PHE A 1 426 ? 18.422 28.781 18.656 1 95 426 PHE A CA 1
ATOM 3285 C C . PHE A 1 426 ? 17.812 29.891 17.812 1 95 426 PHE A C 1
ATOM 3287 O O . PHE A 1 426 ? 17.688 29.75 16.594 1 95 426 PHE A O 1
ATOM 3294 N N . PHE A 1 427 ? 17.312 30.906 18.438 1 94.31 427 PHE A N 1
ATOM 3295 C CA . PHE A 1 427 ? 16.922 32.156 17.828 1 94.31 427 PHE A CA 1
ATOM 3296 C C . PHE A 1 427 ? 15.688 31.984 16.953 1 94.31 427 PHE A C 1
ATOM 3298 O O . PHE A 1 427 ? 15.516 32.688 15.953 1 94.31 427 PHE A O 1
ATOM 3305 N N . VAL A 1 428 ? 14.938 30.984 17.25 1 95 428 VAL A N 1
ATOM 3306 C CA . VAL A 1 428 ? 13.688 30.766 16.516 1 95 428 VAL A CA 1
ATOM 3307 C C . VAL A 1 428 ? 12.68 31.844 16.906 1 95 428 VAL A C 1
ATOM 3309 O O . VAL A 1 428 ? 11.977 32.406 16.062 1 95 428 VAL A O 1
ATOM 3312 N N . LEU A 1 429 ? 12.641 32.219 18.156 1 95.31 429 LEU A N 1
ATOM 3313 C CA . LEU A 1 429 ? 11.68 33.219 18.672 1 95.31 429 LEU A CA 1
ATOM 3314 C C . LEU A 1 429 ? 12.078 34.625 18.281 1 95.31 429 LEU A C 1
ATOM 3316 O O . LEU A 1 429 ? 11.219 35.469 17.984 1 95.31 429 LEU A O 1
ATOM 3320 N N . SER A 1 430 ? 13.367 34.844 18.25 1 91.06 430 SER A N 1
ATOM 3321 C CA . SER A 1 430 ? 13.82 36.188 17.906 1 91.06 430 SER A CA 1
ATOM 3322 C C . SER A 1 430 ? 13.836 36.406 16.406 1 91.06 430 SER A C 1
ATOM 3324 O O . SER A 1 430 ? 13.75 37.531 15.93 1 91.06 430 SER A O 1
ATOM 3326 N N . GLY A 1 431 ? 14.039 35.375 15.672 1 87.69 431 GLY A N 1
ATOM 3327 C CA . GLY A 1 431 ? 14.117 35.438 14.219 1 87.69 431 GLY A CA 1
ATOM 3328 C C . GLY A 1 431 ? 15.508 35.781 13.711 1 87.69 431 GLY A C 1
ATOM 3329 O O . GLY A 1 431 ? 15.719 35.906 12.5 1 87.69 431 GLY A O 1
ATOM 3330 N N . GLU A 1 432 ? 16.438 35.875 14.617 1 85.25 432 GLU A N 1
ATOM 3331 C CA . GLU A 1 432 ? 17.812 36.188 14.234 1 85.25 432 GLU A CA 1
ATOM 3332 C C . GLU A 1 432 ? 18.484 35 13.539 1 85.25 432 GLU A C 1
ATOM 3334 O O . GLU A 1 432 ? 18.141 33.844 13.805 1 85.25 432 GLU A O 1
ATOM 3339 N N . GLU A 1 433 ? 19.344 35.281 12.578 1 81.25 433 GLU A N 1
ATOM 3340 C CA . GLU A 1 433 ? 20.062 34.219 11.852 1 81.25 433 GLU A CA 1
ATOM 3341 C C . GLU A 1 433 ? 21.156 33.594 12.719 1 81.25 433 GLU A C 1
ATOM 3343 O O . GLU A 1 433 ? 21.75 34.281 13.562 1 81.25 433 GLU A O 1
ATOM 3348 N N . ILE A 1 434 ? 21.25 32.219 12.609 1 76.56 434 ILE A N 1
ATOM 3349 C CA . ILE A 1 434 ? 22.344 31.547 13.297 1 76.56 434 ILE A CA 1
ATOM 3350 C C . ILE A 1 434 ? 23.656 31.797 12.57 1 76.56 434 ILE A C 1
ATOM 3352 O O . ILE A 1 434 ? 23.719 31.688 11.344 1 76.56 434 ILE A O 1
ATOM 3356 N N . GLY A 1 435 ? 24.375 32.938 12.781 1 61.75 435 GLY A N 1
ATOM 3357 C CA . GLY A 1 435 ? 25.656 33.188 12.133 1 61.75 435 GLY A CA 1
ATOM 3358 C C . GLY A 1 435 ? 26.406 31.922 11.773 1 61.75 435 GLY A C 1
ATOM 3359 O O . GLY A 1 435 ? 25.922 30.812 12.039 1 61.75 435 GLY A O 1
ATOM 3360 N N . GLU A 1 436 ? 27.375 31.906 10.836 1 53.59 436 GLU A N 1
ATOM 3361 C CA . GLU A 1 436 ? 28.234 30.781 10.445 1 53.59 436 GLU A CA 1
ATOM 3362 C C . GLU A 1 436 ? 28.688 29.984 11.656 1 53.59 436 GLU A C 1
ATOM 3364 O O . GLU A 1 436 ? 29.609 30.375 12.367 1 53.59 436 GLU A O 1
ATOM 3369 N N . LEU A 1 437 ? 27.734 29.578 12.344 1 46.12 437 LEU A N 1
ATOM 3370 C CA . LEU A 1 437 ? 28.234 28.797 13.469 1 46.12 437 LEU A CA 1
ATOM 3371 C C . LEU A 1 437 ? 28.938 27.531 12.977 1 46.12 437 LEU A C 1
ATOM 3373 O O . LEU A 1 437 ? 28.438 26.844 12.078 1 46.12 437 LEU A O 1
ATOM 3377 N N . GLU A 1 438 ? 30.297 27.484 13 1 41.72 438 GLU A N 1
ATOM 3378 C CA . GLU A 1 438 ? 31.094 26.281 12.758 1 41.72 438 GLU A CA 1
ATOM 3379 C C . GLU A 1 438 ? 30.531 25.078 13.516 1 41.72 438 GLU A C 1
ATOM 3381 O O . GLU A 1 438 ? 30.422 25.109 14.742 1 41.72 438 GLU A O 1
ATOM 3386 N N . VAL A 1 439 ? 29.797 24.406 13.023 1 34.75 439 VAL A N 1
ATOM 3387 C CA . VAL A 1 439 ? 29.453 23.094 13.562 1 34.75 439 VAL A CA 1
ATOM 3388 C C . VAL A 1 439 ? 30.672 22.156 13.445 1 34.75 439 VAL A C 1
ATOM 3390 O O . VAL A 1 439 ? 31.312 22.109 12.398 1 34.75 439 VAL A O 1
ATOM 3393 N N . MET B 1 1 ? 5.07 -8.852 -34.844 1 18.12 1 MET B N 1
ATOM 3394 C CA . MET B 1 1 ? 4.723 -7.43 -34.875 1 18.12 1 MET B CA 1
ATOM 3395 C C . MET B 1 1 ? 3.359 -7.191 -34.219 1 18.12 1 MET B C 1
ATOM 3397 O O . MET B 1 1 ? 3.062 -6.078 -33.781 1 18.12 1 MET B O 1
ATOM 3401 N N . ARG B 1 2 ? 2.408 -8.359 -34.375 1 17.14 2 ARG B N 1
ATOM 3402 C CA . ARG B 1 2 ? 0.972 -8.219 -34.156 1 17.14 2 ARG B CA 1
ATOM 3403 C C . ARG B 1 2 ? 0.624 -8.352 -32.688 1 17.14 2 ARG B C 1
ATOM 3405 O O . ARG B 1 2 ? -0.499 -8.047 -32.281 1 17.14 2 ARG B O 1
ATOM 3412 N N . ARG B 1 3 ? 1.356 -9.273 -32 1 20.27 3 ARG B N 1
ATOM 3413 C CA . ARG B 1 3 ? 0.758 -9.805 -30.797 1 20.27 3 ARG B CA 1
ATOM 3414 C C . ARG B 1 3 ? 0.786 -8.781 -29.672 1 20.27 3 ARG B C 1
ATOM 3416 O O . ARG B 1 3 ? 0.363 -9.062 -28.547 1 20.27 3 ARG B O 1
ATOM 3423 N N . GLY B 1 4 ? 1.708 -7.766 -29.828 1 22.66 4 GLY B N 1
ATOM 3424 C CA . GLY B 1 4 ?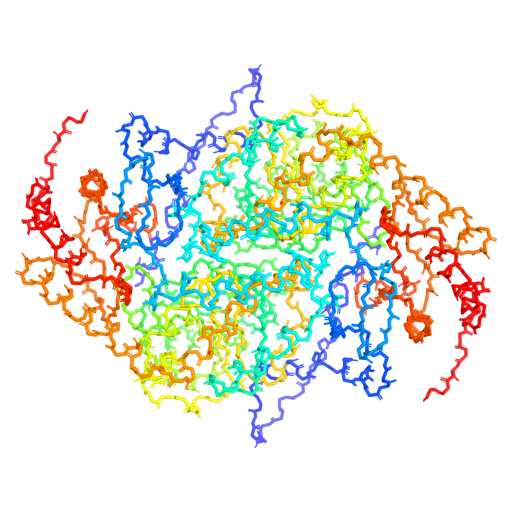 1.784 -6.695 -28.844 1 22.66 4 GLY B CA 1
ATOM 3425 C C . GLY B 1 4 ? 0.473 -5.953 -28.672 1 22.66 4 GLY B C 1
ATOM 3426 O O . GLY B 1 4 ? 0.365 -5.066 -27.812 1 22.66 4 GLY B O 1
ATOM 3427 N N . ARG B 1 5 ? -0.52 -6.227 -29.703 1 23.34 5 ARG B N 1
ATOM 3428 C CA . ARG B 1 5 ? -1.691 -5.383 -29.906 1 23.34 5 ARG B CA 1
ATOM 3429 C C . ARG B 1 5 ? -2.793 -5.715 -28.906 1 23.34 5 ARG B C 1
ATOM 3431 O O . ARG B 1 5 ? -3.832 -5.055 -28.875 1 23.34 5 ARG B O 1
ATOM 3438 N N . ALA B 1 6 ? -2.65 -6.898 -28.25 1 22.78 6 ALA B N 1
ATOM 3439 C CA . ALA B 1 6 ? -3.91 -7.328 -27.641 1 22.78 6 ALA B CA 1
ATOM 3440 C C . ALA B 1 6 ? -4.238 -6.5 -26.406 1 22.78 6 ALA B C 1
ATOM 3442 O O . ALA B 1 6 ? -5.41 -6.223 -26.125 1 22.78 6 ALA B O 1
ATOM 3443 N N . LEU B 1 7 ? -3.262 -6.266 -25.578 1 26.33 7 LEU B N 1
ATOM 3444 C CA . LEU B 1 7 ? -3.631 -5.566 -24.359 1 26.33 7 LEU B CA 1
ATOM 3445 C C . LEU B 1 7 ? -4.012 -4.121 -24.656 1 26.33 7 LEU B C 1
ATOM 3447 O O . LEU B 1 7 ? -4.664 -3.471 -23.828 1 26.33 7 LEU B O 1
ATOM 3451 N N . GLU B 1 8 ? -3.471 -3.564 -25.781 1 27.41 8 GLU B N 1
ATOM 3452 C CA . GLU B 1 8 ? -3.777 -2.215 -26.25 1 27.41 8 GLU B CA 1
ATOM 3453 C C . GLU B 1 8 ? -5.227 -2.107 -26.703 1 27.41 8 GLU B C 1
ATOM 3455 O O . GLU B 1 8 ? -5.867 -1.071 -26.516 1 27.41 8 GLU B O 1
ATOM 3460 N N . THR B 1 9 ? -5.73 -3.18 -27.375 1 27.64 9 THR B N 1
ATOM 3461 C CA . THR B 1 9 ? -6.941 -3.043 -28.188 1 27.64 9 THR B CA 1
ATOM 3462 C C . THR B 1 9 ? -8.188 -3.072 -27.297 1 27.64 9 THR B C 1
ATOM 3464 O O . THR B 1 9 ? -9.258 -2.627 -27.719 1 27.64 9 THR B O 1
ATOM 3467 N N . ALA B 1 10 ? -8.133 -3.811 -26.172 1 26.61 10 ALA B N 1
ATOM 3468 C CA . ALA B 1 10 ? -9.453 -3.883 -25.547 1 26.61 10 ALA B CA 1
ATOM 3469 C C . ALA B 1 10 ? -9.836 -2.543 -24.922 1 26.61 10 ALA B C 1
ATOM 3471 O O . ALA B 1 10 ? -11.023 -2.238 -24.766 1 26.61 10 ALA B O 1
ATOM 3472 N N . ALA B 1 11 ? -8.82 -1.736 -24.484 1 29.62 11 ALA B N 1
ATOM 3473 C CA . ALA B 1 11 ? -9.258 -0.467 -23.906 1 29.62 11 ALA B CA 1
ATOM 3474 C C . ALA B 1 11 ? -9.859 0.442 -24.984 1 29.62 11 ALA B C 1
ATOM 3476 O O . ALA B 1 11 ? -10.625 1.354 -24.672 1 29.62 11 ALA B O 1
ATOM 3477 N N . LEU B 1 12 ? -9.375 0.238 -26.344 1 27.39 12 LEU B N 1
ATOM 3478 C CA . LEU B 1 12 ? -9.703 1.28 -27.312 1 27.39 12 LEU B CA 1
ATOM 3479 C C . LEU B 1 12 ? -11.141 1.141 -27.797 1 27.39 12 LEU B C 1
ATOM 3481 O O . LEU B 1 12 ? -11.711 2.088 -28.344 1 27.39 12 LEU B O 1
ATOM 3485 N N . GLU B 1 13 ? -11.664 -0.022 -27.953 1 28.38 13 GLU B N 1
ATOM 3486 C CA . GLU B 1 13 ? -12.727 -0.018 -28.953 1 28.38 13 GLU B CA 1
ATOM 3487 C C . GLU B 1 13 ? -13.984 0.656 -28.422 1 28.38 13 GLU B C 1
ATOM 3489 O O . GLU B 1 13 ? -14.859 1.068 -29.188 1 28.38 13 GLU B O 1
ATOM 3494 N N . GLY B 1 14 ? -14.344 0.503 -27.219 1 25.88 14 GLY B N 1
ATOM 3495 C CA . GLY B 1 14 ? -15.781 0.671 -27.062 1 25.88 14 GLY B CA 1
ATOM 3496 C C . GLY B 1 14 ? -16.188 2.111 -26.812 1 25.88 14 GLY B C 1
ATOM 3497 O O . GLY B 1 14 ? -17.266 2.371 -26.281 1 25.88 14 GLY B O 1
ATOM 3498 N N . TYR B 1 15 ? -15.25 2.998 -27.156 1 27.3 15 TYR B N 1
ATOM 3499 C CA . TYR B 1 15 ? -15.773 4.324 -26.844 1 27.3 15 TYR B CA 1
ATOM 3500 C C . TYR B 1 15 ? -16.844 4.734 -27.844 1 27.3 15 TYR B C 1
ATOM 3502 O O . TYR B 1 15 ? -16.547 5.227 -28.938 1 27.3 15 TYR B O 1
ATOM 3510 N N . GLU B 1 16 ? -17.922 3.98 -28.031 1 26.55 16 GLU B N 1
ATOM 3511 C CA . GLU B 1 16 ? -18.938 4.637 -28.844 1 26.55 16 GLU B CA 1
ATOM 3512 C C . GLU B 1 16 ? -19.344 5.98 -28.25 1 26.55 16 GLU B C 1
ATOM 3514 O O . GLU B 1 16 ? -19.375 6.137 -27.016 1 26.55 16 GLU B O 1
ATOM 3519 N N . ASP B 1 17 ? -19.469 6.984 -28.969 1 28.84 17 ASP B N 1
ATOM 3520 C CA . ASP B 1 17 ? -19.953 8.352 -28.812 1 28.84 17 ASP B CA 1
ATOM 3521 C C . ASP B 1 17 ? -21.328 8.375 -28.172 1 28.84 17 ASP B C 1
ATOM 3523 O O . ASP B 1 17 ? -22.328 8.023 -28.797 1 28.84 17 ASP B O 1
ATOM 3527 N N . ARG B 1 18 ? -21.562 8.055 -26.891 1 28.83 18 ARG B N 1
ATOM 3528 C CA . ARG B 1 18 ? -22.953 8.188 -26.453 1 28.83 18 ARG B CA 1
ATOM 3529 C C . ARG B 1 18 ? -23.406 9.648 -26.5 1 28.83 18 ARG B C 1
ATOM 3531 O O . ARG B 1 18 ? -22.656 10.547 -26.125 1 28.83 18 ARG B O 1
ATOM 3538 N N . PRO B 1 19 ? -24.531 9.914 -27.078 1 29.33 19 PRO B N 1
ATOM 3539 C CA . PRO B 1 19 ? -25.125 11.25 -27.234 1 29.33 19 PRO B CA 1
ATOM 3540 C C . PRO B 1 19 ? -25.438 11.906 -25.891 1 29.33 19 PRO B C 1
ATOM 3542 O O . PRO B 1 19 ? -25.719 11.211 -24.906 1 29.33 19 PRO B O 1
ATOM 3545 N N . PHE B 1 20 ? -25.078 13.156 -25.609 1 29.2 20 PHE B N 1
ATOM 3546 C CA . PHE B 1 20 ? -25.359 14.062 -24.5 1 29.2 20 PHE B CA 1
ATOM 3547 C C . PHE B 1 20 ? -26.859 14.305 -24.375 1 29.2 20 PHE B C 1
ATOM 3549 O O . PHE B 1 20 ? -27.484 14.883 -25.266 1 29.2 20 PHE B O 1
ATOM 3556 N N . SER B 1 21 ? -27.734 13.352 -23.844 1 31.42 21 SER B N 1
ATOM 3557 C CA . SER B 1 21 ? -29.109 13.812 -23.688 1 31.42 21 SER B CA 1
ATOM 3558 C C . SER B 1 21 ? -29.219 14.867 -22.594 1 31.42 21 SER B C 1
ATOM 3560 O O . SER B 1 21 ? -28.703 14.672 -21.484 1 31.42 21 SER B O 1
ATOM 3562 N N . PRO B 1 22 ? -29.875 16.062 -22.672 1 32.81 22 PRO B N 1
ATOM 3563 C CA . PRO B 1 22 ? -30.016 17.281 -21.875 1 32.81 22 PRO B CA 1
ATOM 3564 C C . PRO B 1 22 ? -30.531 16.984 -20.453 1 32.81 22 PRO B C 1
ATOM 3566 O O . PRO B 1 22 ? -29.922 17.422 -19.469 1 32.81 22 PRO B O 1
ATOM 3569 N N . GLY B 1 23 ? -31.953 17.141 -20.219 1 36.31 23 GLY B N 1
ATOM 3570 C CA . GLY B 1 23 ? -32.781 17.672 -19.156 1 36.31 23 GLY B CA 1
ATOM 3571 C C . GLY B 1 23 ? -32.719 16.828 -17.891 1 36.31 23 GLY B C 1
ATOM 3572 O O . GLY B 1 23 ? -33.469 17.094 -16.922 1 36.31 23 GLY B O 1
ATOM 3573 N N . LYS B 1 24 ? -32.75 15.508 -17.984 1 37.47 24 LYS B N 1
ATOM 3574 C CA . LYS B 1 24 ? -32.938 14.539 -16.906 1 37.47 24 LYS B CA 1
ATOM 3575 C C . LYS B 1 24 ? -31.891 14.695 -15.828 1 37.47 24 LYS B C 1
ATOM 3577 O O . LYS B 1 24 ? -30.781 15.141 -16.109 1 37.47 24 LYS B O 1
ATOM 3582 N N . ASN B 1 25 ? -32.062 14.656 -14.438 1 45.81 25 ASN B N 1
ATOM 3583 C CA . ASN B 1 25 ? -31.266 14.547 -13.234 1 45.81 25 ASN B CA 1
ATOM 3584 C C . ASN B 1 25 ? -29.906 13.914 -13.523 1 45.81 25 ASN B C 1
ATOM 3586 O O . ASN B 1 25 ? -29.797 12.695 -13.656 1 45.81 25 ASN B O 1
ATOM 3590 N N . ARG B 1 26 ? -29.047 14.492 -14.328 1 58.03 26 ARG B N 1
ATOM 3591 C CA . ARG B 1 26 ? -27.859 13.977 -15 1 58.03 26 ARG B CA 1
ATOM 3592 C C . ARG B 1 26 ? -26.875 13.383 -14 1 58.03 26 ARG B C 1
ATOM 3594 O O . ARG B 1 26 ? -26.484 14.047 -13.039 1 58.03 26 ARG B O 1
ATOM 3601 N N . MET B 1 27 ? -26.75 12.133 -13.969 1 78.44 27 MET B N 1
ATOM 3602 C CA . MET B 1 27 ? -25.719 11.367 -13.273 1 78.44 27 MET B CA 1
ATOM 3603 C C . MET B 1 27 ? -24.344 11.977 -13.5 1 78.44 27 MET B C 1
ATOM 3605 O O . MET B 1 27 ? -24.094 12.578 -14.547 1 78.44 27 MET B O 1
ATOM 3609 N N . SER B 1 28 ? -23.688 12.125 -12.461 1 92.5 28 SER B N 1
ATOM 3610 C CA . SER B 1 28 ? -22.312 12.586 -12.633 1 92.5 28 SER B CA 1
ATOM 3611 C C . SER B 1 28 ? -21.562 11.711 -13.633 1 92.5 28 SER B C 1
ATOM 3613 O O . SER B 1 28 ? -21.953 10.578 -13.891 1 92.5 28 SER B O 1
ATOM 3615 N N . TRP B 1 29 ? -20.594 12.297 -14.242 1 95.5 29 TRP B N 1
ATOM 3616 C CA . TRP B 1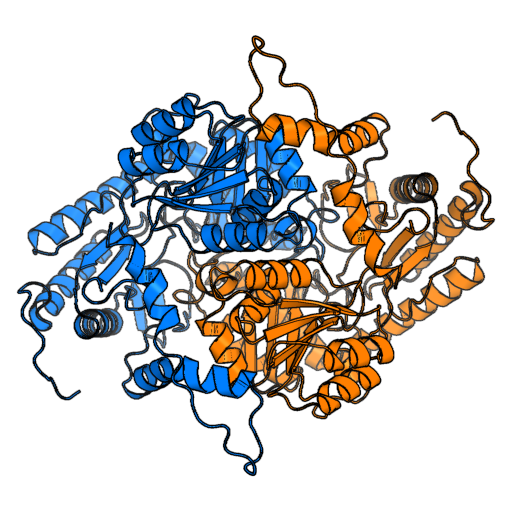 29 ? -19.859 11.539 -15.25 1 95.5 29 TRP B CA 1
ATOM 3617 C C . TRP B 1 29 ? -19.156 10.336 -14.625 1 95.5 29 TRP B C 1
ATOM 3619 O O . TRP B 1 29 ? -18.984 9.305 -15.273 1 95.5 29 TRP B O 1
ATOM 3629 N N . ILE B 1 30 ? -18.719 10.383 -13.32 1 96.88 30 ILE B N 1
ATOM 3630 C CA . ILE B 1 30 ? -18.062 9.227 -12.711 1 96.88 30 ILE B CA 1
ATOM 3631 C C . ILE B 1 30 ? -19.094 8.125 -12.461 1 96.88 30 ILE B C 1
ATOM 3633 O O . ILE B 1 30 ? -18.781 6.941 -12.555 1 96.88 30 ILE B O 1
ATOM 3637 N N . LYS B 1 31 ? -20.297 8.492 -12.094 1 96.56 31 LYS B N 1
ATOM 3638 C CA . LYS B 1 31 ? -21.328 7.484 -11.914 1 96.56 31 LYS B CA 1
ATOM 3639 C C . LYS B 1 31 ? -21.719 6.848 -13.25 1 96.56 31 LYS B C 1
ATOM 3641 O O . LYS B 1 31 ? -21.953 5.641 -13.32 1 96.56 31 LYS B O 1
ATOM 3646 N N . ASP B 1 32 ? -21.828 7.711 -14.297 1 96.5 32 ASP B N 1
ATOM 3647 C CA . ASP B 1 32 ? -22.078 7.191 -15.633 1 96.5 32 ASP B CA 1
ATOM 3648 C C . ASP B 1 32 ? -21.016 6.184 -16.047 1 96.5 32 ASP B C 1
ATOM 3650 O O . ASP B 1 32 ? -21.328 5.117 -16.578 1 96.5 32 ASP B O 1
ATOM 3654 N N . LYS B 1 33 ? -19.812 6.516 -15.828 1 96 33 LYS B N 1
ATOM 3655 C CA . LYS B 1 33 ? -18.703 5.613 -16.109 1 96 33 LYS B CA 1
ATOM 3656 C C . LYS B 1 33 ? -18.828 4.324 -15.305 1 96 33 LYS B C 1
ATOM 3658 O O . LYS B 1 33 ? -18.672 3.229 -15.852 1 96 33 LYS B O 1
ATOM 3663 N N . ALA B 1 34 ? -19.062 4.488 -14.016 1 97.19 34 ALA B N 1
ATOM 3664 C CA . ALA B 1 34 ? -19.203 3.336 -13.133 1 97.19 34 ALA B CA 1
ATOM 3665 C C . ALA B 1 34 ? -20.312 2.41 -13.625 1 97.19 34 ALA B C 1
ATOM 3667 O O . ALA B 1 34 ? -20.125 1.192 -13.688 1 97.19 34 ALA B O 1
ATOM 3668 N N . HIS B 1 35 ? -21.438 2.992 -13.953 1 96.44 35 HIS B N 1
ATOM 3669 C CA . HIS B 1 35 ? -22.594 2.221 -14.422 1 96.44 35 HIS B CA 1
ATOM 3670 C C . HIS B 1 35 ? -22.234 1.399 -15.656 1 96.44 35 HIS B C 1
ATOM 3672 O O . HIS B 1 35 ? -22.578 0.22 -15.742 1 96.44 35 HIS B O 1
ATOM 3678 N N . ALA B 1 36 ? -21.562 2.031 -16.562 1 95.69 36 ALA B N 1
ATOM 3679 C CA . ALA B 1 36 ? -21.188 1.378 -17.812 1 95.69 36 ALA B CA 1
ATOM 3680 C C . ALA B 1 36 ? -20.172 0.258 -17.562 1 95.69 36 ALA B C 1
ATOM 3682 O O . ALA B 1 36 ? -20.312 -0.838 -18.109 1 95.69 36 ALA B O 1
ATOM 3683 N N . GLU B 1 37 ? -19.234 0.524 -16.719 1 93.62 37 GLU B N 1
ATOM 3684 C CA . GLU B 1 37 ? -18.141 -0.414 -16.484 1 93.62 37 GLU B CA 1
ATOM 3685 C C . GLU B 1 37 ? -18.594 -1.608 -15.656 1 93.62 37 GLU B C 1
ATOM 3687 O O . GLU B 1 37 ? -17.969 -2.672 -15.695 1 93.62 37 GLU B O 1
ATOM 3692 N N . LEU B 1 38 ? -19.656 -1.461 -14.922 1 96.12 38 LEU B N 1
ATOM 3693 C CA . LEU B 1 38 ? -20.141 -2.51 -14.023 1 96.12 38 LEU B CA 1
ATOM 3694 C C . LEU B 1 38 ? -21.141 -3.416 -14.734 1 96.12 38 LEU B C 1
ATOM 3696 O O . LEU B 1 38 ? -21.656 -4.367 -14.141 1 96.12 38 LEU B O 1
ATOM 3700 N N . ALA B 1 39 ? -21.422 -3.197 -15.992 1 94 39 ALA B N 1
ATOM 3701 C CA . ALA B 1 39 ? -22.438 -3.949 -16.719 1 94 39 ALA B CA 1
ATOM 3702 C C . ALA B 1 39 ? -22.141 -5.445 -16.688 1 94 39 ALA B C 1
ATOM 3704 O O . ALA B 1 39 ? -23.031 -6.254 -16.422 1 94 39 ALA B O 1
ATOM 3705 N N . ARG B 1 40 ? -20.891 -5.848 -16.906 1 88.5 40 ARG B N 1
ATOM 3706 C CA . ARG B 1 40 ? -20.516 -7.258 -16.938 1 88.5 40 ARG B CA 1
ATOM 3707 C C . ARG B 1 40 ? -20.641 -7.883 -15.547 1 88.5 40 ARG B C 1
ATOM 3709 O O . ARG B 1 40 ? -21 -9.055 -15.422 1 88.5 40 ARG B O 1
ATOM 3716 N N . ILE B 1 41 ? -20.328 -7.102 -14.578 1 92.88 41 ILE B N 1
ATOM 3717 C CA . ILE B 1 41 ? -20.422 -7.574 -13.195 1 92.88 41 ILE B CA 1
ATOM 3718 C C . ILE B 1 41 ? -21.875 -7.809 -12.828 1 92.88 41 ILE B C 1
ATOM 3720 O O . ILE B 1 41 ? -22.219 -8.828 -12.227 1 92.88 41 ILE B O 1
ATOM 3724 N N . ARG B 1 42 ? -22.719 -6.902 -13.188 1 94.38 42 ARG B N 1
ATOM 3725 C CA . ARG B 1 42 ? -24.141 -7.043 -12.922 1 94.38 42 ARG B CA 1
ATOM 3726 C C . ARG B 1 42 ? -24.703 -8.289 -13.602 1 94.38 42 ARG B C 1
ATOM 3728 O O . ARG B 1 42 ? -25.484 -9.031 -13 1 94.38 42 ARG B O 1
ATOM 3735 N N . GLU B 1 43 ? -24.312 -8.508 -14.766 1 91.56 43 GLU B N 1
ATOM 3736 C CA . GLU B 1 43 ? -24.766 -9.68 -15.508 1 91.56 43 GLU B CA 1
ATOM 3737 C C . GLU B 1 43 ? -24.312 -10.969 -14.828 1 91.56 43 GLU B C 1
ATOM 3739 O O . GLU B 1 43 ? -25.094 -11.914 -14.695 1 91.56 43 GLU B O 1
ATOM 3744 N N . ALA B 1 44 ? -23.047 -11 -14.461 1 88.75 44 ALA B N 1
ATOM 3745 C CA . ALA B 1 44 ? -22.5 -12.188 -13.789 1 88.75 44 ALA B CA 1
ATOM 3746 C C . ALA B 1 44 ? -23.234 -12.461 -12.484 1 88.75 44 ALA B C 1
ATOM 3748 O O . ALA B 1 44 ? -23.484 -13.617 -12.133 1 88.75 44 ALA B O 1
ATOM 3749 N N . LYS B 1 45 ? -23.562 -11.406 -11.758 1 91.5 45 LYS B N 1
ATOM 3750 C CA . LYS B 1 45 ? -24.281 -11.555 -10.5 1 91.5 45 LYS B CA 1
ATOM 3751 C C . LYS B 1 45 ? -25.703 -12.039 -10.734 1 91.5 45 LYS B C 1
ATOM 3753 O O . LYS B 1 45 ? -26.219 -12.883 -9.984 1 91.5 45 LYS B O 1
ATOM 3758 N N . GLU B 1 46 ? -26.312 -11.531 -11.719 1 92.44 46 GLU B N 1
ATOM 3759 C CA . GLU B 1 46 ? -27.672 -11.953 -12.07 1 92.44 46 GLU B CA 1
ATOM 3760 C C . GLU B 1 46 ? -27.703 -13.438 -12.43 1 92.44 46 GLU B C 1
ATOM 3762 O O . GLU B 1 46 ? -28.656 -14.141 -12.078 1 92.44 46 GLU B O 1
ATOM 3767 N N . LYS B 1 47 ? -26.672 -13.812 -13.094 1 88.25 47 LYS B N 1
ATOM 3768 C CA . LYS B 1 47 ? -26.578 -15.203 -13.531 1 88.25 47 LYS B CA 1
ATOM 3769 C C . LYS B 1 47 ? -26.016 -16.094 -12.43 1 88.25 47 LYS B C 1
ATOM 3771 O O . LYS B 1 47 ? -25.828 -17.297 -12.625 1 88.25 47 LYS B O 1
ATOM 3776 N N . GLN B 1 48 ? -25.578 -15.492 -11.305 1 87.31 48 GLN B N 1
ATOM 3777 C CA . GLN B 1 48 ? -25.078 -16.188 -10.133 1 87.31 48 GLN B CA 1
ATOM 3778 C C . GLN B 1 48 ? -23.781 -16.922 -10.445 1 87.31 48 GLN B C 1
ATOM 3780 O O . GLN B 1 48 ? -23.562 -18.047 -9.977 1 87.31 48 GLN B O 1
ATOM 3785 N N . VAL B 1 49 ? -22.938 -16.297 -11.266 1 85.62 49 VAL B N 1
ATOM 3786 C CA . VAL B 1 49 ? -21.656 -16.906 -11.617 1 85.62 49 VAL B CA 1
ATOM 3787 C C . VAL B 1 49 ? -20.516 -15.961 -11.227 1 85.62 49 VAL B C 1
ATOM 3789 O O . VAL B 1 49 ? -19.375 -16.172 -11.625 1 85.62 49 VAL B O 1
ATOM 3792 N N . TYR B 1 50 ? -20.875 -14.93 -10.43 1 89.75 50 TYR B N 1
ATOM 3793 C CA . TYR B 1 50 ? -19.844 -14 -9.961 1 89.75 50 TYR B CA 1
ATOM 3794 C C . TYR B 1 50 ? -18.953 -14.664 -8.93 1 89.75 50 TYR B C 1
ATOM 3796 O O . TYR B 1 50 ? -19.391 -14.953 -7.809 1 89.75 50 TYR B O 1
ATOM 3804 N N . PRO B 1 51 ? -17.672 -14.867 -9.203 1 88.25 51 PRO B N 1
ATOM 3805 C CA . PRO B 1 51 ? -16.844 -15.758 -8.391 1 88.25 51 PRO B CA 1
ATOM 3806 C C . PRO B 1 51 ? -16.031 -15.008 -7.34 1 88.25 51 PRO B C 1
ATOM 3808 O O . PRO B 1 51 ? -15.258 -15.617 -6.594 1 88.25 51 PRO B O 1
ATOM 3811 N N . PHE B 1 52 ? -16.156 -13.719 -7.172 1 91.38 52 PHE B N 1
ATOM 3812 C CA . PHE B 1 52 ? -15.172 -12.953 -6.414 1 91.38 52 PHE B CA 1
ATOM 3813 C C . PHE B 1 52 ? -15.781 -12.43 -5.117 1 91.38 52 PHE B C 1
ATOM 3815 O O . PHE B 1 52 ? -17 -12.32 -4.996 1 91.38 52 PHE B O 1
ATOM 3822 N N . PHE B 1 53 ? -14.922 -12.211 -4.098 1 94.81 53 PHE B N 1
ATOM 3823 C CA . PHE B 1 53 ? -15.211 -11.484 -2.867 1 94.81 53 PHE B CA 1
ATOM 3824 C C . PHE B 1 53 ? -16.172 -12.281 -1.984 1 94.81 53 PHE B C 1
ATOM 3826 O O . PHE B 1 53 ? -17.031 -11.703 -1.326 1 94.81 53 PHE B O 1
ATOM 3833 N N . ARG B 1 54 ? -16.078 -13.609 -2.066 1 93.25 54 ARG B N 1
ATOM 3834 C CA . ARG B 1 54 ? -16.859 -14.43 -1.139 1 93.25 54 ARG B CA 1
ATOM 3835 C C . ARG B 1 54 ? -16.219 -14.43 0.252 1 93.25 54 ARG B C 1
ATOM 3837 O O . ARG B 1 54 ? -15.062 -14.789 0.415 1 93.25 54 ARG B O 1
ATOM 3844 N N . PRO B 1 55 ? -16.938 -14.07 1.243 1 96.44 55 PRO B N 1
ATOM 3845 C CA . PRO B 1 55 ? -16.344 -13.781 2.549 1 96.44 55 PRO B CA 1
ATOM 3846 C C . PRO B 1 55 ? -15.984 -15.047 3.328 1 96.44 55 PRO B C 1
ATOM 3848 O O . PRO B 1 55 ? -16.859 -15.859 3.627 1 96.44 55 PRO B O 1
ATOM 3851 N N . PHE B 1 56 ? -14.727 -15.164 3.736 1 96.31 56 PHE B N 1
ATOM 3852 C CA . PHE B 1 56 ? -14.242 -16.234 4.602 1 96.31 56 PHE B CA 1
ATOM 3853 C C . PHE B 1 56 ? -14.695 -16.016 6.039 1 96.31 56 PHE B C 1
ATOM 3855 O O . PHE B 1 56 ? -14.711 -14.883 6.527 1 96.31 56 PHE B O 1
ATOM 3862 N N . GLU B 1 57 ? -14.984 -17.078 6.723 1 95.94 57 GLU B N 1
ATOM 3863 C CA . GLU B 1 57 ? -15.312 -17.031 8.141 1 95.94 57 GLU B CA 1
ATOM 3864 C C . GLU B 1 57 ? -14.102 -17.359 9.008 1 95.94 57 GLU B C 1
ATOM 3866 O O . GLU B 1 57 ? -14.078 -17.047 10.203 1 95.94 57 GLU B O 1
ATOM 3871 N N . THR B 1 58 ? -13.102 -18.016 8.367 1 92.62 58 THR B N 1
ATOM 3872 C CA . THR B 1 58 ? -11.836 -18.344 9.016 1 92.62 58 THR B CA 1
ATOM 3873 C C . THR B 1 58 ? -10.68 -18.234 8.023 1 92.62 58 THR B C 1
ATOM 3875 O O . THR B 1 58 ? -10.883 -18.25 6.812 1 92.62 58 THR B O 1
ATOM 3878 N N . GLY B 1 59 ? -9.477 -18.062 8.594 1 89.75 59 GLY B N 1
ATOM 3879 C CA . GLY B 1 59 ? -8.297 -18.047 7.746 1 89.75 59 GLY B CA 1
ATOM 3880 C C . GLY B 1 59 ? -7.707 -19.422 7.5 1 89.75 59 GLY B C 1
ATOM 3881 O O . GLY B 1 59 ? -8.227 -20.422 8 1 89.75 59 GLY B O 1
ATOM 3882 N N . GLY B 1 60 ? -6.68 -19.422 6.578 1 90.62 60 GLY B N 1
ATOM 3883 C CA . GLY B 1 60 ? -5.953 -20.656 6.336 1 90.62 60 GLY B CA 1
ATOM 3884 C C . GLY B 1 60 ? -6.402 -21.375 5.078 1 90.62 60 GLY B C 1
ATOM 3885 O O . GLY B 1 60 ? -7.305 -20.922 4.383 1 90.62 60 GLY B O 1
ATOM 3886 N N . LEU B 1 61 ? -5.773 -22.516 4.852 1 94.19 61 LEU B N 1
ATOM 3887 C CA . LEU B 1 61 ? -6.039 -23.328 3.666 1 94.19 61 LEU B CA 1
ATOM 3888 C C . LEU B 1 61 ? -7.391 -24.031 3.775 1 94.19 61 LEU B C 1
ATOM 3890 O O . LEU B 1 61 ? -8.047 -24.281 2.764 1 94.19 61 LEU B O 1
ATOM 3894 N N . HIS B 1 62 ? -7.676 -24.406 4.949 1 95.31 62 HIS B N 1
ATOM 3895 C CA . HIS B 1 62 ? -9.008 -24.922 5.258 1 95.31 62 HIS B CA 1
ATOM 3896 C C . HIS B 1 62 ? -9.891 -23.844 5.871 1 95.31 62 HIS B C 1
ATOM 3898 O O . HIS B 1 62 ? -9.688 -23.469 7.027 1 95.31 62 HIS B O 1
ATOM 3904 N N . THR B 1 63 ? -10.805 -23.344 5.086 1 94.75 63 THR B N 1
ATOM 3905 C CA . THR B 1 63 ? -11.617 -22.219 5.52 1 94.75 63 THR B CA 1
ATOM 3906 C C . THR B 1 63 ? -13.102 -22.531 5.371 1 94.75 63 THR B C 1
ATOM 3908 O O . THR B 1 63 ? -13.477 -23.672 5.09 1 94.75 63 THR B O 1
ATOM 3911 N N . THR B 1 64 ? -13.953 -21.562 5.758 1 96.06 64 THR B N 1
ATOM 3912 C CA . THR B 1 64 ? -15.406 -21.688 5.68 1 96.06 64 THR B CA 1
ATOM 3913 C C . THR B 1 64 ? -16.031 -20.469 5.008 1 96.06 64 THR B C 1
ATOM 3915 O O . THR B 1 64 ? -15.68 -19.344 5.332 1 96.06 64 THR B O 1
ATOM 3918 N N . ILE B 1 65 ? -16.891 -20.719 4.004 1 95 65 ILE B N 1
ATOM 3919 C CA . ILE B 1 65 ? -17.672 -19.688 3.346 1 95 65 ILE B CA 1
ATOM 3920 C C . ILE B 1 65 ? -19.156 -20.016 3.459 1 95 65 ILE B C 1
ATOM 3922 O O . ILE B 1 65 ? -19.609 -21.078 3.033 1 95 65 ILE B O 1
ATOM 3926 N N . ALA B 1 66 ? -19.891 -19.141 4.043 1 94.06 66 ALA B N 1
ATOM 3927 C CA . ALA B 1 66 ? -21.328 -19.328 4.215 1 94.06 66 ALA B CA 1
ATOM 3928 C C . ALA B 1 66 ? -21.641 -20.656 4.879 1 94.06 66 ALA B C 1
ATOM 3930 O O . ALA B 1 66 ? -22.531 -21.391 4.438 1 94.06 66 ALA B O 1
ATOM 3931 N N . GLY B 1 67 ? -20.828 -20.984 5.777 1 95.25 67 GLY B N 1
ATOM 3932 C CA . GLY B 1 67 ? -21.047 -22.172 6.57 1 95.25 67 GLY B CA 1
ATOM 3933 C C . GLY B 1 67 ? -20.5 -23.438 5.914 1 95.25 67 GLY B C 1
ATOM 3934 O O . GLY B 1 67 ? -20.516 -24.5 6.516 1 95.25 67 GLY B O 1
ATOM 3935 N N . GLN B 1 68 ? -19.984 -23.328 4.75 1 95.44 68 GLN B N 1
ATOM 3936 C CA . GLN B 1 68 ? -19.484 -24.484 4.023 1 95.44 68 GLN B CA 1
ATOM 3937 C C . GLN B 1 68 ? -17.969 -24.594 4.141 1 95.44 68 GLN B C 1
ATOM 3939 O O . GLN B 1 68 ? -17.25 -23.656 3.783 1 95.44 68 GLN B O 1
ATOM 3944 N N . PRO B 1 69 ? -17.5 -25.766 4.598 1 96.5 69 PRO B N 1
ATOM 3945 C CA . PRO B 1 69 ? -16.047 -25.953 4.633 1 96.5 69 PRO B CA 1
ATOM 3946 C C . PRO B 1 69 ? -15.445 -26.094 3.242 1 96.5 69 PRO B C 1
ATOM 3948 O O . PRO B 1 69 ? -16.031 -26.75 2.369 1 96.5 69 PRO B O 1
ATOM 3951 N N . LEU B 1 70 ? -14.305 -25.469 3.09 1 96 70 LEU B N 1
ATOM 3952 C CA . LEU B 1 70 ? -13.633 -25.5 1.799 1 96 70 LEU B CA 1
ATOM 3953 C C . LEU B 1 70 ? -12.125 -25.688 1.977 1 96 70 LEU B C 1
ATOM 3955 O O . LEU B 1 70 ? -11.555 -25.234 2.967 1 96 70 LEU B O 1
ATOM 3959 N N . VAL B 1 71 ? -11.539 -26.422 1.004 1 97.94 71 VAL B N 1
ATOM 3960 C CA . VAL B 1 71 ? -10.086 -26.438 0.849 1 97.94 71 VAL B CA 1
ATOM 3961 C C . VAL B 1 71 ? -9.672 -25.438 -0.225 1 97.94 71 VAL B C 1
ATOM 3963 O O . VAL B 1 71 ? -10.164 -25.5 -1.356 1 97.94 71 VAL B O 1
ATOM 3966 N N . ASN B 1 72 ? -8.789 -24.516 0.138 1 97.25 72 ASN B N 1
ATOM 3967 C CA . ASN B 1 72 ? -8.406 -23.406 -0.721 1 97.25 72 ASN B CA 1
ATOM 3968 C C . ASN B 1 72 ? -7.188 -23.75 -1.578 1 97.25 72 ASN B C 1
ATOM 3970 O O . ASN B 1 72 ? -6.062 -23.781 -1.082 1 97.25 72 ASN B O 1
ATOM 3974 N N . PHE B 1 73 ? -7.391 -23.953 -2.861 1 97.94 73 PHE B N 1
ATOM 3975 C CA . PHE B 1 73 ? -6.309 -24.203 -3.805 1 97.94 73 PHE B CA 1
ATOM 3976 C C . PHE B 1 73 ? -5.984 -22.938 -4.602 1 97.94 73 PHE B C 1
ATOM 3978 O O . PHE B 1 73 ? -5.301 -23 -5.625 1 97.94 73 PHE B O 1
ATOM 3985 N N . SER B 1 74 ? -6.449 -21.781 -4.078 1 95.5 74 SER B N 1
ATOM 3986 C CA . SER B 1 74 ? -6.109 -20.484 -4.676 1 95.5 74 SER B CA 1
ATOM 3987 C C . SER B 1 74 ? -5.152 -19.703 -3.789 1 95.5 74 SER B C 1
ATOM 3989 O O . SER B 1 74 ? -4.703 -18.609 -4.16 1 95.5 74 SER B O 1
ATOM 3991 N N . SER B 1 75 ? -4.77 -20.188 -2.65 1 96.25 75 SER B N 1
ATOM 3992 C CA . SER B 1 75 ? -3.941 -19.5 -1.67 1 96.25 75 SER B CA 1
ATOM 3993 C C . SER B 1 75 ? -2.482 -19.453 -2.113 1 96.25 75 SER B C 1
ATOM 3995 O O . SER B 1 75 ? -1.977 -20.422 -2.697 1 96.25 75 SER B O 1
ATOM 3997 N N . ASN B 1 76 ? -1.827 -18.328 -1.804 1 97.31 76 ASN B N 1
ATOM 3998 C CA . ASN B 1 76 ? -0.395 -18.188 -2.053 1 97.31 76 ASN B CA 1
ATOM 3999 C C . ASN B 1 76 ? 0.421 -18.5 -0.799 1 97.31 76 ASN B C 1
ATOM 4001 O O . ASN B 1 76 ? 1.597 -18.141 -0.716 1 97.31 76 ASN B O 1
ATOM 4005 N N . ASP B 1 77 ? -0.234 -19.078 0.227 1 97.31 77 ASP B N 1
ATOM 4006 C CA . ASP B 1 77 ? 0.511 -19.516 1.4 1 97.31 77 ASP B CA 1
ATOM 4007 C C . ASP B 1 77 ? 1.324 -20.781 1.092 1 97.31 77 ASP B C 1
ATOM 4009 O O . ASP B 1 77 ? 1.043 -21.859 1.625 1 97.31 77 ASP B O 1
ATOM 4013 N N . TYR B 1 78 ? 2.377 -20.625 0.348 1 98.19 78 TYR B N 1
ATOM 4014 C CA . TYR B 1 78 ? 3.041 -21.719 -0.341 1 98.19 78 TYR B CA 1
ATOM 4015 C C . TYR B 1 78 ? 3.617 -22.719 0.655 1 98.19 78 TYR B C 1
ATOM 4017 O O . TYR B 1 78 ? 3.617 -23.922 0.405 1 98.19 78 TYR B O 1
ATOM 4025 N N . LEU B 1 79 ? 4.066 -22.25 1.797 1 98.12 79 LEU B N 1
ATOM 4026 C CA . LEU B 1 79 ? 4.699 -23.172 2.727 1 98.12 79 LEU B CA 1
ATOM 4027 C C . LEU B 1 79 ? 3.75 -23.531 3.865 1 98.12 79 LEU B C 1
ATOM 4029 O O . LEU B 1 79 ? 4.113 -24.297 4.766 1 98.12 79 LEU B O 1
ATOM 4033 N N . GLY B 1 80 ? 2.557 -22.969 3.84 1 96.88 80 GLY B N 1
ATOM 4034 C CA . GLY B 1 80 ? 1.549 -23.312 4.832 1 96.88 80 GLY B CA 1
ATOM 4035 C C . GLY B 1 80 ? 1.94 -22.906 6.242 1 96.88 80 GLY B C 1
ATOM 4036 O O . GLY B 1 80 ? 1.634 -23.625 7.203 1 96.88 80 GLY B O 1
ATOM 4037 N N . LEU B 1 81 ? 2.615 -21.828 6.391 1 97 81 LEU B N 1
ATOM 4038 C CA . LEU B 1 81 ? 3.17 -21.484 7.695 1 97 81 LEU B CA 1
ATOM 4039 C C . LEU B 1 81 ? 2.402 -20.312 8.32 1 97 81 LEU B C 1
ATOM 4041 O O . LEU B 1 81 ? 2.598 -20 9.5 1 97 81 LEU B O 1
ATOM 4045 N N . THR B 1 82 ? 1.496 -19.703 7.633 1 95.38 82 THR B N 1
ATOM 4046 C CA . THR B 1 82 ? 0.799 -18.5 8.07 1 95.38 82 THR B CA 1
ATOM 4047 C C . THR B 1 82 ? 0.062 -18.75 9.383 1 95.38 82 THR B C 1
ATOM 4049 O O . THR B 1 82 ? -0.006 -17.875 10.242 1 95.38 82 THR B O 1
ATOM 4052 N N . THR B 1 83 ? -0.463 -19.969 9.539 1 95.44 83 THR B N 1
ATOM 4053 C CA . THR B 1 83 ? -1.288 -20.266 10.711 1 95.44 83 THR B CA 1
ATOM 4054 C C . THR B 1 83 ? -0.498 -21.062 11.742 1 95.44 83 THR B C 1
ATOM 4056 O O . THR B 1 83 ? -1.069 -21.562 12.711 1 95.44 83 THR B O 1
ATOM 4059 N N . HIS B 1 84 ? 0.766 -21.234 11.531 1 97.25 84 HIS B N 1
ATOM 4060 C CA . HIS B 1 84 ? 1.586 -21.953 12.508 1 97.25 84 HIS B CA 1
ATOM 4061 C C . HIS B 1 84 ? 1.471 -21.312 13.891 1 97.25 84 HIS B C 1
ATOM 4063 O O . HIS B 1 84 ? 1.491 -20.078 14.016 1 97.25 84 HIS B O 1
ATOM 4069 N N . PRO B 1 85 ? 1.374 -22.125 14.953 1 97.88 85 PRO B N 1
ATOM 4070 C CA . PRO B 1 85 ? 1.179 -21.578 16.297 1 97.88 85 PRO B CA 1
ATOM 4071 C C . PRO B 1 85 ? 2.287 -20.609 16.703 1 97.88 85 PRO B C 1
ATOM 4073 O O . PRO B 1 85 ? 2.012 -19.578 17.312 1 97.88 85 PRO B O 1
ATOM 4076 N N . LYS B 1 86 ? 3.547 -20.891 16.391 1 98.38 86 LYS B N 1
ATOM 4077 C CA . LYS B 1 86 ? 4.66 -20.016 16.75 1 98.38 86 LYS B CA 1
ATOM 4078 C C . LYS B 1 86 ? 4.551 -18.656 16.062 1 98.38 86 LYS B C 1
ATOM 4080 O O . LYS B 1 86 ? 4.961 -17.641 16.609 1 98.38 86 LYS B O 1
ATOM 4085 N N . VAL B 1 87 ? 4.035 -18.672 14.812 1 98.31 87 VAL B N 1
ATOM 4086 C CA . VAL B 1 87 ? 3.863 -17.453 14.039 1 98.31 87 VAL B CA 1
ATOM 4087 C C . VAL B 1 87 ? 2.779 -16.578 14.672 1 98.31 87 VAL B C 1
ATOM 4089 O O . VAL B 1 87 ? 2.975 -15.383 14.867 1 98.31 87 VAL B O 1
ATOM 4092 N N . LYS B 1 88 ? 1.629 -17.203 15.047 1 98.38 88 LYS B N 1
ATOM 4093 C CA . LYS B 1 88 ? 0.535 -16.484 15.695 1 98.38 88 LYS B CA 1
ATOM 4094 C C . LYS B 1 88 ? 0.97 -15.914 17.031 1 98.38 88 LYS B C 1
ATOM 4096 O O . LYS B 1 88 ? 0.641 -14.773 17.375 1 98.38 88 LYS B O 1
ATOM 4101 N N . GLU B 1 89 ? 1.716 -16.672 17.797 1 98.75 89 GLU B N 1
ATOM 4102 C CA . GLU B 1 89 ? 2.158 -16.234 19.125 1 98.75 89 GLU B CA 1
ATOM 4103 C C . GLU B 1 89 ? 3.092 -15.023 19.031 1 98.75 89 GLU B C 1
ATOM 4105 O O . GLU B 1 89 ? 3 -14.094 19.828 1 98.75 89 GLU B O 1
ATOM 4110 N N . ALA B 1 90 ? 4.004 -15.062 18.094 1 98.69 90 ALA B N 1
ATOM 4111 C CA . ALA B 1 90 ? 4.918 -13.938 17.891 1 98.69 90 ALA B CA 1
ATOM 4112 C C . ALA B 1 90 ? 4.152 -12.672 17.516 1 98.69 90 ALA B C 1
ATOM 4114 O O . ALA B 1 90 ? 4.477 -11.578 17.984 1 98.69 90 ALA B O 1
ATOM 4115 N N . ALA B 1 91 ? 3.174 -12.852 16.672 1 98.62 91 ALA B N 1
ATOM 4116 C CA . ALA B 1 91 ? 2.35 -11.711 16.266 1 98.62 91 ALA B CA 1
ATOM 4117 C C . ALA B 1 91 ? 1.601 -11.125 17.469 1 98.62 91 ALA B C 1
ATOM 4119 O O . ALA B 1 91 ? 1.554 -9.906 17.641 1 98.62 91 ALA B O 1
ATOM 4120 N N . LYS B 1 92 ? 0.99 -11.977 18.266 1 98.75 92 LYS B N 1
ATOM 4121 C CA . LYS B 1 92 ? 0.228 -11.523 19.422 1 98.75 92 LYS B CA 1
ATOM 4122 C C . LYS B 1 92 ? 1.127 -10.797 20.422 1 98.75 92 LYS B C 1
ATOM 4124 O O . LYS B 1 92 ? 0.739 -9.773 20.984 1 98.75 92 LYS B O 1
ATOM 4129 N N . ALA B 1 93 ? 2.334 -11.32 20.656 1 98.69 93 ALA B N 1
ATOM 4130 C CA . ALA B 1 93 ? 3.285 -10.656 21.547 1 98.69 93 ALA B CA 1
ATOM 4131 C C . ALA B 1 93 ? 3.639 -9.266 21.031 1 98.69 93 ALA B C 1
ATOM 4133 O O . ALA B 1 93 ? 3.797 -8.328 21.828 1 98.69 93 ALA B O 1
ATOM 4134 N N . ALA B 1 94 ? 3.783 -9.148 19.75 1 98.25 94 ALA B N 1
ATOM 4135 C CA . ALA B 1 94 ? 4.102 -7.859 19.156 1 98.25 94 ALA B CA 1
ATOM 4136 C C . ALA B 1 94 ? 2.932 -6.887 19.297 1 98.25 94 ALA B C 1
ATOM 4138 O O . ALA B 1 94 ? 3.133 -5.684 19.453 1 98.25 94 ALA B O 1
ATOM 4139 N N . VAL B 1 95 ? 1.678 -7.383 19.203 1 98.25 95 VAL B N 1
ATOM 4140 C CA . VAL B 1 95 ? 0.518 -6.527 19.438 1 98.25 95 VAL B CA 1
ATOM 4141 C C . VAL B 1 95 ? 0.592 -5.918 20.828 1 98.25 95 VAL B C 1
ATOM 4143 O O . VAL B 1 95 ? 0.313 -4.73 21.016 1 98.25 95 VAL B O 1
ATOM 4146 N N . ASP B 1 96 ? 0.976 -6.715 21.781 1 97.81 96 ASP B N 1
ATOM 4147 C CA . ASP B 1 96 ? 1.07 -6.242 23.156 1 97.81 96 ASP B CA 1
ATOM 4148 C C . ASP B 1 96 ? 2.092 -5.113 23.281 1 97.81 96 ASP B C 1
ATOM 4150 O O . ASP B 1 96 ? 1.87 -4.145 24.016 1 97.81 96 ASP B O 1
ATOM 4154 N N . ARG B 1 97 ? 3.148 -5.242 22.578 1 96.44 97 ARG B N 1
ATOM 4155 C CA . ARG B 1 97 ? 4.27 -4.324 22.734 1 96.44 97 ARG B CA 1
ATOM 4156 C C . ARG B 1 97 ? 4.102 -3.086 21.859 1 96.44 97 ARG B C 1
ATOM 4158 O O . ARG B 1 97 ? 4.473 -1.981 22.266 1 96.44 97 ARG B O 1
ATOM 4165 N N . TYR B 1 98 ? 3.535 -3.246 20.656 1 96.56 98 TYR B N 1
ATOM 4166 C CA . TYR B 1 98 ? 3.574 -2.166 19.672 1 96.56 98 TYR B CA 1
ATOM 4167 C C . TYR B 1 98 ? 2.174 -1.836 19.172 1 96.56 98 TYR B C 1
ATOM 4169 O O . TYR B 1 98 ? 1.995 -0.906 18.375 1 96.56 98 TYR B O 1
ATOM 4177 N N . ALA B 1 99 ? 1.138 -2.57 19.562 1 95.44 99 ALA B N 1
ATOM 4178 C CA . ALA B 1 99 ? -0.205 -2.436 19 1 95.44 99 ALA B CA 1
ATOM 4179 C C . ALA B 1 99 ? -0.217 -2.773 17.516 1 95.44 99 ALA B C 1
ATOM 4181 O O . ALA B 1 99 ? 0.65 -3.506 17.031 1 95.44 99 ALA B O 1
ATOM 4182 N N . CYS B 1 100 ? -1.3 -2.408 16.75 1 94.31 100 CYS B N 1
ATOM 4183 C CA . CYS B 1 100 ? -1.481 -2.818 15.367 1 94.31 100 CYS B CA 1
ATOM 4184 C C . CYS B 1 100 ? -0.97 -1.75 14.414 1 94.31 100 CYS B C 1
ATOM 4186 O O . CYS B 1 100 ? -1.058 -1.908 13.195 1 94.31 100 CYS B O 1
ATOM 4188 N N . GLY B 1 101 ? -0.426 -0.718 14.914 1 93.56 101 GLY B N 1
ATOM 4189 C CA . GLY B 1 101 ? 0.116 0.344 14.078 1 93.56 101 GLY B CA 1
ATOM 4190 C C . GLY B 1 101 ? 0.897 1.38 14.867 1 93.56 101 GLY B C 1
ATOM 4191 O O . GLY B 1 101 ? 0.777 1.457 16.094 1 93.56 101 GLY B O 1
ATOM 4192 N N . LEU B 1 102 ? 1.698 2.158 14.117 1 94.31 102 LEU B N 1
ATOM 4193 C CA . LEU B 1 102 ? 2.545 3.162 14.758 1 94.31 102 LEU B CA 1
ATOM 4194 C C . LEU B 1 102 ? 2.096 4.57 14.375 1 94.31 102 LEU B C 1
ATOM 4196 O O . LEU B 1 102 ? 2.744 5.551 14.742 1 94.31 102 LEU B O 1
ATOM 4200 N N . SER B 1 103 ? 1.026 4.645 13.617 1 93.69 103 SER B N 1
ATOM 4201 C CA . SER B 1 103 ? 0.304 5.867 13.273 1 93.69 103 SER B CA 1
ATOM 4202 C C . SER B 1 103 ? 1.22 6.879 12.594 1 93.69 103 SER B C 1
ATOM 4204 O O . SER B 1 103 ? 1.11 8.086 12.836 1 93.69 103 SER B O 1
ATOM 4206 N N . SER B 1 104 ? 2.154 6.445 11.859 1 94.25 104 SER B N 1
ATOM 4207 C CA . SER B 1 104 ? 3.057 7.25 11.039 1 94.25 104 SER B CA 1
ATOM 4208 C C . SER B 1 104 ? 3.781 6.391 10.008 1 94.25 104 SER B C 1
ATOM 4210 O O . SER B 1 104 ? 3.646 5.164 10.016 1 94.25 104 SER B O 1
ATOM 4212 N N . SER B 1 105 ? 4.449 7.07 9.133 1 95.19 105 SER B N 1
ATOM 4213 C CA . SER B 1 105 ? 5.277 6.355 8.172 1 95.19 105 SER B CA 1
ATOM 4214 C C . SER B 1 105 ? 6.617 5.961 8.781 1 95.19 105 SER B C 1
ATOM 4216 O O . SER B 1 105 ? 6.973 6.422 9.867 1 95.19 105 SER B O 1
ATOM 4218 N N . ARG B 1 106 ? 7.383 5.191 8.086 1 95.94 106 ARG B N 1
ATOM 4219 C CA . ARG B 1 106 ? 8.672 4.664 8.531 1 95.94 106 ARG B CA 1
ATOM 4220 C C . ARG B 1 106 ? 9.648 5.797 8.836 1 95.94 106 ARG B C 1
ATOM 4222 O O . ARG B 1 106 ? 10.531 5.648 9.688 1 95.94 106 ARG B O 1
ATOM 4229 N N . VAL B 1 107 ? 9.461 6.926 8.242 1 93.19 107 VAL B N 1
ATOM 4230 C CA . VAL B 1 107 ? 10.359 8.062 8.43 1 93.19 107 VAL B CA 1
ATOM 4231 C C . VAL B 1 107 ? 10.367 8.477 9.898 1 93.19 107 VAL B C 1
ATOM 4233 O O . VAL B 1 107 ? 11.422 8.812 10.445 1 93.19 107 VAL B O 1
ATOM 4236 N N . GLN B 1 108 ? 9.242 8.297 10.508 1 91.94 108 GLN B N 1
ATOM 4237 C CA . GLN B 1 108 ? 9.102 8.773 11.883 1 91.94 108 GLN B CA 1
ATOM 4238 C C . GLN B 1 108 ? 8.844 7.613 12.844 1 91.94 108 GLN B C 1
ATOM 4240 O O . GLN B 1 108 ? 8.992 7.762 14.055 1 91.94 108 GLN B O 1
ATOM 4245 N N . ALA B 1 109 ? 8.391 6.508 12.242 1 93.69 109 ALA B N 1
ATOM 4246 C CA . ALA B 1 109 ? 7.969 5.391 13.086 1 93.69 109 ALA B CA 1
ATOM 4247 C C . ALA B 1 109 ? 8.586 4.078 12.609 1 93.69 109 ALA B C 1
ATOM 4249 O O . ALA B 1 109 ? 7.902 3.23 12.039 1 93.69 109 ALA B O 1
ATOM 4250 N N . THR B 1 110 ? 9.797 3.926 12.836 1 96.62 110 THR B N 1
ATOM 4251 C CA . THR B 1 110 ? 10.578 2.709 12.641 1 96.62 110 THR B CA 1
ATOM 4252 C C . THR B 1 110 ? 10.828 1.999 13.961 1 96.62 110 THR B C 1
ATOM 4254 O O . THR B 1 110 ? 11.031 2.648 14.992 1 96.62 110 THR B O 1
ATOM 4257 N N . THR B 1 111 ? 10.797 0.708 13.992 1 98.06 111 THR B N 1
ATOM 4258 C CA . THR B 1 111 ? 11.094 -0.024 15.219 1 98.06 111 THR B CA 1
ATOM 4259 C C . THR B 1 111 ? 12.352 -0.867 15.055 1 98.06 111 THR B C 1
ATOM 4261 O O . THR B 1 111 ? 12.812 -1.094 13.93 1 98.06 111 THR B O 1
ATOM 4264 N N . VAL B 1 112 ? 12.836 -1.321 16.156 1 98.12 112 VAL B N 1
ATOM 4265 C CA . VAL B 1 112 ? 13.992 -2.217 16.156 1 98.12 112 VAL B CA 1
ATOM 4266 C C . VAL B 1 112 ? 13.656 -3.502 15.414 1 98.12 112 VAL B C 1
ATOM 4268 O O . VAL B 1 112 ? 14.523 -4.09 14.758 1 98.12 112 VAL B O 1
ATOM 42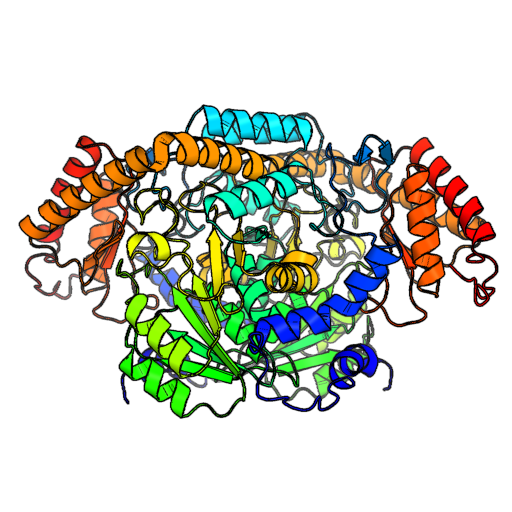71 N N . ALA B 1 113 ? 12.406 -3.926 15.492 1 98.5 113 ALA B N 1
ATOM 4272 C CA . ALA B 1 113 ? 11.977 -5.148 14.82 1 98.5 113 ALA B CA 1
ATOM 4273 C C . ALA B 1 113 ? 12.102 -5.012 13.305 1 98.5 113 ALA B C 1
ATOM 4275 O O . ALA B 1 113 ? 12.492 -5.957 12.625 1 98.5 113 ALA B O 1
ATOM 4276 N N . HIS B 1 114 ? 11.742 -3.83 12.758 1 98.69 114 HIS B N 1
ATOM 4277 C CA . HIS B 1 114 ? 11.875 -3.584 11.328 1 98.69 114 HIS B CA 1
ATOM 4278 C C . HIS B 1 114 ? 13.328 -3.701 10.883 1 98.69 114 HIS B C 1
ATOM 4280 O O . HIS B 1 114 ? 13.633 -4.391 9.906 1 98.69 114 HIS B O 1
ATOM 4286 N N . VAL B 1 115 ? 14.172 -3.016 11.586 1 98.62 115 VAL B N 1
ATOM 4287 C CA . VAL B 1 115 ? 15.586 -2.943 11.227 1 98.62 115 VAL B CA 1
ATOM 4288 C C . VAL B 1 115 ? 16.219 -4.332 11.32 1 98.62 115 VAL B C 1
ATOM 4290 O O . VAL B 1 115 ? 16.953 -4.746 10.43 1 98.62 115 VAL B O 1
ATOM 4293 N N . GLU B 1 116 ? 15.906 -5.027 12.383 1 98.75 116 GLU B N 1
ATOM 4294 C CA . GLU B 1 116 ? 16.438 -6.367 12.578 1 98.75 116 GLU B CA 1
ATOM 4295 C C . GLU B 1 116 ? 16 -7.312 11.469 1 98.75 116 GLU B C 1
ATOM 4297 O O . GLU B 1 116 ? 16.812 -8.086 10.945 1 98.75 116 GLU B O 1
ATOM 4302 N N . LEU B 1 117 ? 14.766 -7.266 11.117 1 98.81 117 LEU B N 1
ATOM 4303 C CA . LEU B 1 117 ? 14.273 -8.148 10.062 1 98.81 117 LEU B CA 1
ATOM 4304 C C . LEU B 1 117 ? 14.945 -7.828 8.734 1 98.81 117 LEU B C 1
ATOM 4306 O O . LEU B 1 117 ? 15.258 -8.734 7.961 1 98.81 117 LEU B O 1
ATOM 4310 N N . GLU B 1 118 ? 15.055 -6.516 8.43 1 98.88 118 GLU B N 1
ATOM 4311 C CA . GLU B 1 118 ? 15.734 -6.113 7.207 1 98.88 118 GLU B CA 1
ATOM 4312 C C . GLU B 1 118 ? 17.141 -6.703 7.137 1 98.88 118 GLU B C 1
ATOM 4314 O O . GLU B 1 118 ? 17.547 -7.219 6.098 1 98.88 118 GLU B O 1
ATOM 4319 N N . GLU B 1 119 ? 17.859 -6.684 8.219 1 98.81 119 GLU B N 1
ATOM 4320 C CA . GLU B 1 119 ? 19.219 -7.234 8.273 1 98.81 119 GLU B CA 1
ATOM 4321 C C . GLU B 1 119 ? 19.203 -8.75 8.07 1 98.81 119 GLU B C 1
ATOM 4323 O O . GLU B 1 119 ? 20.016 -9.281 7.309 1 98.81 119 GLU B O 1
ATOM 4328 N N . ARG B 1 120 ? 18.328 -9.398 8.719 1 98.81 120 ARG B N 1
ATOM 4329 C CA . ARG B 1 120 ? 18.234 -10.844 8.617 1 98.81 120 ARG B CA 1
ATOM 4330 C C . ARG B 1 120 ? 17.844 -11.273 7.207 1 98.81 120 ARG B C 1
ATOM 4332 O O . ARG B 1 120 ? 18.391 -12.25 6.68 1 98.81 120 ARG B O 1
ATOM 4339 N N . LEU B 1 121 ? 16.938 -10.562 6.613 1 98.88 121 LEU B N 1
ATOM 4340 C CA . LEU B 1 121 ? 16.516 -10.875 5.254 1 98.88 121 LEU B CA 1
ATOM 4341 C C . LEU B 1 121 ? 17.656 -10.672 4.266 1 98.88 121 LEU B C 1
ATOM 4343 O O . LEU B 1 121 ? 17.859 -11.492 3.365 1 98.88 121 LEU B O 1
ATOM 4347 N N . ALA B 1 122 ? 18.328 -9.516 4.406 1 98.75 122 ALA B N 1
ATOM 4348 C CA . ALA B 1 122 ? 19.469 -9.273 3.535 1 98.75 122 ALA B CA 1
ATOM 4349 C C . ALA B 1 122 ? 20.469 -10.43 3.598 1 98.75 122 ALA B C 1
ATOM 4351 O O . ALA B 1 122 ? 20.922 -10.922 2.562 1 98.75 122 ALA B O 1
ATOM 4352 N N . ASN B 1 123 ? 20.734 -10.883 4.785 1 98.62 123 ASN B N 1
ATOM 4353 C CA . ASN B 1 123 ? 21.672 -11.984 4.98 1 98.62 123 ASN B CA 1
ATOM 4354 C C . ASN B 1 123 ? 21.141 -13.281 4.398 1 98.62 123 ASN B C 1
ATOM 4356 O O . ASN B 1 123 ? 21.875 -14.016 3.729 1 98.62 123 ASN B O 1
ATOM 4360 N N . TRP B 1 124 ? 19.906 -13.57 4.641 1 98.62 124 TRP B N 1
ATOM 4361 C CA . TRP B 1 124 ? 19.312 -14.828 4.199 1 98.62 124 TRP B CA 1
ATOM 4362 C C . TRP B 1 124 ? 19.266 -14.906 2.678 1 98.62 124 TRP B C 1
ATOM 4364 O O . TRP B 1 124 ? 19.562 -15.953 2.094 1 98.62 124 TRP B O 1
ATOM 4374 N N . PHE B 1 125 ? 18.953 -13.797 2.039 1 98.25 125 PHE B N 1
ATOM 4375 C CA . PHE B 1 125 ? 18.875 -13.742 0.583 1 98.25 125 PHE B CA 1
ATOM 4376 C C . PHE B 1 125 ? 20.266 -13.562 -0.03 1 98.25 125 PHE B C 1
ATOM 4378 O O . PHE B 1 125 ? 20.422 -13.695 -1.243 1 98.25 125 PHE B O 1
ATOM 4385 N N . LYS B 1 126 ? 21.25 -13.188 0.792 1 97.56 126 LYS B N 1
ATOM 4386 C CA . LYS B 1 126 ? 22.625 -12.945 0.367 1 97.56 126 LYS B CA 1
ATOM 4387 C C . LYS B 1 126 ? 22.734 -11.695 -0.494 1 97.56 126 LYS B C 1
ATOM 4389 O O . LYS B 1 126 ? 23.312 -11.719 -1.576 1 97.56 126 LYS B O 1
ATOM 4394 N N . PHE B 1 127 ? 22.172 -10.633 -0.039 1 98.06 127 PHE B N 1
ATOM 4395 C CA . PHE B 1 127 ? 22.281 -9.305 -0.632 1 98.06 127 PHE B CA 1
ATOM 4396 C C . PHE B 1 127 ? 22.891 -8.32 0.364 1 98.06 127 PHE B C 1
ATOM 4398 O O . PHE B 1 127 ? 22.797 -8.523 1.576 1 98.06 127 PHE B O 1
ATOM 4405 N N . PRO B 1 128 ? 23.484 -7.223 -0.099 1 97.94 128 PRO B N 1
ATOM 4406 C CA . PRO B 1 128 ? 24.109 -6.242 0.8 1 97.94 128 PRO B CA 1
ATOM 4407 C C . PRO B 1 128 ? 23.094 -5.543 1.696 1 97.94 128 PRO B C 1
ATOM 4409 O O . PRO B 1 128 ? 23.406 -5.199 2.84 1 97.94 128 PRO B O 1
ATOM 4412 N N . LYS B 1 129 ? 21.875 -5.336 1.192 1 98.56 129 LYS B N 1
ATOM 4413 C CA . LYS B 1 129 ? 20.891 -4.555 1.942 1 98.56 129 LYS B CA 1
ATOM 4414 C C . LYS B 1 129 ? 19.469 -4.961 1.584 1 98.56 129 LYS B C 1
ATOM 4416 O O . LYS B 1 129 ? 19.219 -5.457 0.484 1 98.56 129 LYS B O 1
ATOM 4421 N N . CYS B 1 130 ? 18.625 -4.82 2.539 1 98.81 130 CYS B N 1
ATOM 4422 C CA . CYS B 1 130 ? 17.203 -5.074 2.387 1 98.81 130 CYS B CA 1
ATOM 4423 C C . CYS B 1 130 ? 16.375 -3.934 2.982 1 98.81 130 CYS B C 1
ATOM 4425 O O . CYS B 1 130 ? 16.766 -3.355 4 1 98.81 130 CYS B O 1
ATOM 4427 N N . LEU B 1 131 ? 15.344 -3.545 2.328 1 98.88 131 LEU B N 1
ATOM 4428 C CA . LEU B 1 131 ? 14.312 -2.635 2.83 1 98.88 131 LEU B CA 1
ATOM 4429 C C . LEU B 1 131 ? 12.945 -3.307 2.832 1 98.88 131 LEU B C 1
ATOM 4431 O O . LEU B 1 131 ? 12.562 -3.938 1.846 1 98.88 131 LEU B O 1
ATOM 4435 N N . VAL B 1 132 ? 12.25 -3.217 3.959 1 98.75 132 VAL B N 1
ATOM 4436 C CA . VAL B 1 132 ? 10.891 -3.752 4.039 1 98.75 132 VAL B CA 1
ATOM 4437 C C . VAL B 1 132 ? 9.883 -2.615 3.916 1 98.75 132 VAL B C 1
ATOM 4439 O O . VAL B 1 132 ? 10.07 -1.543 4.496 1 98.75 132 VAL B O 1
ATOM 4442 N N . THR B 1 133 ? 8.906 -2.777 3.086 1 98.62 133 THR B N 1
ATOM 4443 C CA . THR B 1 133 ? 7.832 -1.814 2.871 1 98.62 133 THR B CA 1
ATOM 4444 C C . THR B 1 133 ? 6.496 -2.375 3.355 1 98.62 133 THR B C 1
ATOM 4446 O O . THR B 1 133 ? 6.422 -3.529 3.783 1 98.62 133 THR B O 1
ATOM 4449 N N . THR B 1 134 ? 5.457 -1.605 3.287 1 98.38 134 THR B N 1
ATOM 4450 C CA . THR B 1 134 ? 4.176 -1.99 3.865 1 98.38 134 THR B CA 1
ATOM 4451 C C . THR B 1 134 ? 3.5 -3.064 3.016 1 98.38 134 THR B C 1
ATOM 4453 O O . THR B 1 134 ? 2.824 -3.949 3.547 1 98.38 134 THR B O 1
ATOM 4456 N N . THR B 1 135 ? 3.578 -2.945 1.698 1 98.44 135 THR B N 1
ATOM 4457 C CA . THR B 1 135 ? 3.064 -3.982 0.809 1 98.44 135 THR B CA 1
ATOM 4458 C C . THR B 1 135 ? 4.055 -4.27 -0.315 1 98.44 135 THR B C 1
ATOM 4460 O O . THR B 1 135 ? 4.961 -3.477 -0.569 1 98.44 135 THR B O 1
ATOM 4463 N N . GLY B 1 136 ? 3.869 -5.438 -0.937 1 98.38 136 GLY B N 1
ATOM 4464 C CA . GLY B 1 136 ? 4.652 -5.746 -2.123 1 98.38 136 GLY B CA 1
ATOM 4465 C C . GLY B 1 136 ? 4.363 -4.812 -3.285 1 98.38 136 GLY B C 1
ATOM 4466 O O . GLY B 1 136 ? 5.273 -4.453 -4.039 1 98.38 136 GLY B O 1
ATOM 4467 N N . TYR B 1 137 ? 3.109 -4.395 -3.447 1 98.5 137 TYR B N 1
ATOM 4468 C CA . TYR B 1 137 ? 2.723 -3.42 -4.465 1 98.5 137 TYR B CA 1
ATOM 4469 C C . TYR B 1 137 ? 3.516 -2.129 -4.312 1 98.5 137 TYR B C 1
ATOM 4471 O O . TYR B 1 137 ? 4.094 -1.63 -5.281 1 98.5 137 TYR B O 1
ATOM 4479 N N . GLN B 1 138 ? 3.596 -1.646 -3.1 1 98.75 138 GLN B N 1
ATOM 4480 C CA . GLN B 1 138 ? 4.281 -0.394 -2.805 1 98.75 138 GLN B CA 1
ATOM 4481 C C . GLN B 1 138 ? 5.789 -0.539 -2.984 1 98.75 138 GLN B C 1
ATOM 4483 O O . GLN B 1 138 ? 6.469 0.413 -3.377 1 98.75 138 GLN B O 1
ATOM 4488 N N . ALA B 1 139 ? 6.316 -1.754 -2.705 1 98.81 139 ALA B N 1
ATOM 4489 C CA . ALA B 1 139 ? 7.734 -2.01 -2.932 1 98.81 139 ALA B CA 1
ATOM 4490 C C . ALA B 1 139 ? 8.094 -1.826 -4.402 1 98.81 139 ALA B C 1
ATOM 4492 O O . ALA B 1 139 ? 9.07 -1.145 -4.727 1 98.81 139 ALA B O 1
ATOM 4493 N N . MET B 1 140 ? 7.301 -2.381 -5.289 1 98.88 140 MET B N 1
ATOM 4494 C CA . MET B 1 140 ? 7.605 -2.328 -6.715 1 98.88 140 MET B CA 1
ATOM 4495 C C . MET B 1 140 ? 7.406 -0.919 -7.262 1 98.88 140 MET B C 1
ATOM 4497 O O . MET B 1 140 ? 8.281 -0.387 -7.949 1 98.88 140 MET B O 1
ATOM 4501 N N . VAL B 1 141 ? 6.281 -0.331 -6.902 1 98.69 141 VAL B N 1
ATOM 4502 C CA . VAL B 1 141 ? 5.973 1.019 -7.363 1 98.69 141 VAL B CA 1
ATOM 4503 C C . VAL B 1 141 ? 7.055 1.985 -6.887 1 98.69 141 VAL B C 1
ATOM 4505 O O . VAL B 1 141 ? 7.547 2.807 -7.668 1 98.69 141 VAL B O 1
ATOM 4508 N N . GLY B 1 142 ? 7.43 1.869 -5.633 1 98.69 142 GLY B N 1
ATOM 4509 C CA . GLY B 1 142 ? 8.477 2.715 -5.086 1 98.69 142 GLY B CA 1
ATOM 4510 C C . GLY B 1 142 ? 9.828 2.502 -5.746 1 98.69 142 GLY B C 1
ATOM 4511 O O . GLY B 1 142 ? 10.562 3.461 -5.992 1 98.69 142 GLY B O 1
ATOM 4512 N N . THR B 1 143 ? 10.156 1.255 -6.055 1 98.88 143 THR B N 1
ATOM 4513 C CA . THR B 1 143 ? 11.422 0.921 -6.691 1 98.88 143 THR B CA 1
ATOM 4514 C C . THR B 1 143 ? 11.516 1.557 -8.078 1 98.88 143 THR B C 1
ATOM 4516 O O . THR B 1 143 ? 12.477 2.268 -8.375 1 98.88 143 THR B O 1
ATOM 4519 N N . ILE B 1 144 ? 10.516 1.396 -8.875 1 98.88 144 ILE B N 1
ATOM 4520 C CA . ILE B 1 144 ? 10.555 1.868 -10.258 1 98.88 144 ILE B CA 1
ATOM 4521 C C . ILE B 1 144 ? 10.57 3.395 -10.281 1 98.88 144 ILE B C 1
ATOM 4523 O O . ILE B 1 144 ? 11.367 4.004 -10.992 1 98.88 144 ILE B O 1
ATOM 4527 N N . MET B 1 145 ? 9.727 3.986 -9.461 1 97.44 145 MET B N 1
ATOM 4528 C CA . MET B 1 145 ? 9.633 5.445 -9.445 1 97.44 145 MET B CA 1
ATOM 4529 C C . MET B 1 145 ? 10.938 6.074 -8.984 1 97.44 145 MET B C 1
ATOM 4531 O O . MET B 1 145 ? 11.305 7.156 -9.438 1 97.44 145 MET B O 1
ATOM 4535 N N . SER B 1 146 ? 11.641 5.398 -8.094 1 97.94 146 SER B N 1
ATOM 4536 C CA . SER B 1 146 ? 12.883 5.93 -7.543 1 97.94 146 SER B CA 1
ATOM 4537 C C . SER B 1 146 ? 14.023 5.836 -8.555 1 97.94 146 SER B C 1
ATOM 4539 O O . SER B 1 146 ? 14.93 6.668 -8.555 1 97.94 146 SER B O 1
ATOM 4541 N N . LEU B 1 147 ? 13.961 4.859 -9.414 1 98.31 147 LEU B N 1
ATOM 4542 C CA . LEU B 1 147 ? 15.102 4.566 -10.266 1 98.31 147 LEU B CA 1
ATOM 4543 C C . LEU B 1 147 ? 14.922 5.168 -11.656 1 98.31 147 LEU B C 1
ATOM 4545 O O . LEU B 1 147 ? 15.875 5.66 -12.258 1 98.31 147 LEU B O 1
ATOM 4549 N N . ALA B 1 148 ? 13.727 5.156 -12.188 1 98.06 148 ALA B N 1
ATOM 4550 C CA . ALA B 1 148 ? 13.484 5.547 -13.578 1 98.06 148 ALA B CA 1
ATOM 4551 C C . ALA B 1 148 ? 13.258 7.051 -13.695 1 98.06 148 ALA B C 1
ATOM 4553 O O . ALA B 1 148 ? 12.641 7.66 -12.82 1 98.06 148 ALA B O 1
ATOM 4554 N N . ASP B 1 149 ? 13.742 7.629 -14.742 1 96.44 149 ASP B N 1
ATOM 4555 C CA . ASP B 1 149 ? 13.547 9.047 -15.031 1 96.44 149 ASP B CA 1
ATOM 4556 C C . ASP B 1 149 ? 13.578 9.312 -16.531 1 96.44 149 ASP B C 1
ATOM 4558 O O . ASP B 1 149 ? 13.305 8.422 -17.328 1 96.44 149 ASP B O 1
ATOM 4562 N N . ILE B 1 150 ? 13.844 10.539 -16.953 1 96.75 150 ILE B N 1
ATOM 4563 C CA . ILE B 1 150 ? 13.734 11 -18.328 1 96.75 150 ILE B CA 1
ATOM 4564 C C . ILE B 1 150 ? 14.758 10.281 -19.203 1 96.75 150 ILE B C 1
ATOM 4566 O O . ILE B 1 150 ? 14.562 10.133 -20.406 1 96.75 150 ILE B O 1
ATOM 4570 N N . ASP B 1 151 ? 15.828 9.742 -18.625 1 97.62 151 ASP B N 1
ATOM 4571 C CA . ASP B 1 151 ? 16.906 9.094 -19.375 1 97.62 151 ASP B CA 1
ATOM 4572 C C . ASP B 1 151 ? 16.703 7.582 -19.422 1 97.62 151 ASP B C 1
ATOM 4574 O O . ASP B 1 151 ? 17.516 6.863 -20 1 97.62 151 ASP B O 1
ATOM 4578 N N . THR B 1 152 ? 15.57 7.129 -18.891 1 98.31 152 THR B N 1
ATOM 4579 C CA . THR B 1 152 ? 15.406 5.691 -18.703 1 98.31 152 THR B CA 1
ATOM 4580 C C . THR B 1 152 ? 14.336 5.141 -19.641 1 98.31 152 THR B C 1
ATOM 4582 O O . THR B 1 152 ? 13.242 5.707 -19.734 1 98.31 152 THR B O 1
ATOM 4585 N N . THR B 1 153 ? 14.656 4.051 -20.359 1 98.62 153 THR B N 1
ATOM 4586 C CA . THR B 1 153 ? 13.648 3.195 -20.969 1 98.62 153 THR B CA 1
ATOM 4587 C C . THR B 1 153 ? 13.312 2.014 -20.062 1 98.62 153 THR B C 1
ATOM 4589 O O . THR B 1 153 ? 14.18 1.203 -19.75 1 98.62 153 THR B O 1
ATOM 4592 N N . LEU B 1 154 ? 12.078 2.027 -19.594 1 98.69 154 LEU B N 1
ATOM 4593 C CA . LEU B 1 154 ? 11.562 0.849 -18.906 1 98.69 154 LEU B CA 1
ATOM 4594 C C . LEU B 1 154 ? 11.156 -0.229 -19.906 1 98.69 154 LEU B C 1
ATOM 4596 O O . LEU B 1 154 ? 10.336 0.018 -20.797 1 98.69 154 LEU B O 1
ATOM 4600 N N . VAL B 1 155 ? 11.75 -1.424 -19.781 1 98.88 155 VAL B N 1
ATOM 4601 C CA . VAL B 1 155 ? 11.469 -2.533 -20.688 1 98.88 155 VAL B CA 1
ATOM 4602 C C . VAL B 1 155 ? 10.781 -3.664 -19.922 1 98.88 155 VAL B C 1
ATOM 4604 O O . VAL B 1 155 ? 11.414 -4.352 -19.109 1 98.88 155 VAL B O 1
ATOM 4607 N N . LEU B 1 156 ? 9.547 -3.885 -20.219 1 98.81 156 LEU B N 1
ATOM 4608 C CA . LEU B 1 156 ? 8.703 -4.77 -19.422 1 98.81 156 LEU B CA 1
ATOM 4609 C C . LEU B 1 156 ? 8.367 -6.043 -20.203 1 98.81 156 LEU B C 1
ATOM 4611 O O . LEU B 1 156 ? 8.133 -5.996 -21.406 1 98.81 156 LEU B O 1
ATOM 4615 N N . ASP B 1 157 ? 8.375 -7.148 -19.516 1 98.69 157 ASP B N 1
ATOM 4616 C CA . ASP B 1 157 ? 7.793 -8.359 -20.078 1 98.69 157 ASP B CA 1
ATOM 4617 C C . ASP B 1 157 ? 6.305 -8.172 -20.359 1 98.69 157 ASP B C 1
ATOM 4619 O O . ASP B 1 157 ? 5.59 -7.559 -19.562 1 98.69 157 ASP B O 1
ATOM 4623 N N . GLN B 1 158 ? 5.824 -8.766 -21.375 1 97 158 GLN B N 1
ATOM 4624 C CA . GLN B 1 158 ? 4.441 -8.586 -21.797 1 97 158 GLN B CA 1
ATOM 4625 C C . GLN B 1 158 ? 3.465 -9.102 -20.75 1 97 158 GLN B C 1
ATOM 4627 O O . GLN B 1 158 ? 2.312 -8.664 -20.688 1 97 158 GLN B O 1
ATOM 4632 N N . LEU B 1 159 ? 3.895 -9.984 -19.906 1 95.62 159 LEU B N 1
ATOM 4633 C CA . LEU B 1 159 ? 3.006 -10.57 -18.906 1 95.62 159 LEU B CA 1
ATOM 4634 C C . LEU B 1 159 ? 3.34 -10.047 -17.5 1 95.62 159 LEU B C 1
ATOM 4636 O O . LEU B 1 159 ? 3.086 -10.727 -16.5 1 95.62 159 LEU B O 1
ATOM 4640 N N . SER B 1 160 ? 3.844 -8.828 -17.453 1 96.31 160 SER B N 1
ATOM 4641 C CA . SER B 1 160 ? 4.246 -8.211 -16.188 1 96.31 160 SER B CA 1
ATOM 4642 C C . SER B 1 160 ? 3.055 -8.047 -15.258 1 96.31 160 SER B C 1
ATOM 4644 O O . SER B 1 160 ? 1.954 -7.707 -15.695 1 96.31 160 SER B O 1
ATOM 4646 N N . HIS B 1 161 ? 3.287 -8.32 -14.008 1 96.62 161 HIS B N 1
ATOM 4647 C CA . HIS B 1 161 ? 2.303 -8.117 -12.953 1 96.62 161 HIS B CA 1
ATOM 4648 C C . HIS B 1 161 ? 1.85 -6.66 -12.891 1 96.62 161 HIS B C 1
ATOM 4650 O O . HIS B 1 161 ? 2.602 -5.754 -13.266 1 96.62 161 HIS B O 1
ATOM 4656 N N . ALA B 1 162 ? 0.696 -6.441 -12.367 1 96.31 162 ALA B N 1
ATOM 4657 C CA . ALA B 1 162 ? 0.05 -5.133 -12.289 1 96.31 162 ALA B CA 1
ATOM 4658 C C . ALA B 1 162 ? 0.932 -4.125 -11.562 1 96.31 162 ALA B C 1
ATOM 4660 O O . ALA B 1 162 ? 0.939 -2.939 -11.891 1 96.31 162 ALA B O 1
ATOM 4661 N N . CYS B 1 163 ? 1.648 -4.531 -10.5 1 98.06 163 CYS B N 1
ATOM 4662 C CA . CYS B 1 163 ? 2.461 -3.582 -9.75 1 98.06 163 CYS B CA 1
ATOM 4663 C C . CYS B 1 163 ? 3.619 -3.062 -10.594 1 98.06 163 CYS B C 1
ATOM 4665 O O . CYS B 1 163 ? 4.043 -1.917 -10.43 1 98.06 163 CYS B O 1
ATOM 4667 N N . ILE B 1 164 ? 4.184 -3.879 -11.516 1 98.69 164 ILE B N 1
ATOM 4668 C CA . ILE B 1 164 ? 5.215 -3.434 -12.445 1 98.69 164 ILE B CA 1
ATOM 4669 C C . ILE B 1 164 ? 4.621 -2.424 -13.43 1 98.69 164 ILE B C 1
ATOM 4671 O O . ILE B 1 164 ? 5.215 -1.373 -13.68 1 98.69 164 ILE B O 1
ATOM 4675 N N . LEU B 1 165 ? 3.471 -2.74 -13.945 1 98.06 165 LEU B N 1
ATOM 4676 C CA . LEU B 1 165 ? 2.799 -1.832 -14.867 1 98.06 165 LEU B CA 1
ATOM 4677 C C . LEU B 1 165 ? 2.533 -0.484 -14.203 1 98.06 165 LEU B C 1
ATOM 4679 O O . LEU B 1 165 ? 2.902 0.561 -14.742 1 98.06 165 LEU B O 1
ATOM 4683 N N . ASP B 1 166 ? 1.92 -0.543 -13.039 1 98.44 166 ASP B N 1
ATOM 4684 C CA . ASP B 1 166 ? 1.557 0.693 -12.352 1 98.44 166 ASP B CA 1
ATOM 4685 C C . ASP B 1 166 ? 2.797 1.515 -12.008 1 98.44 166 ASP B C 1
ATOM 4687 O O . ASP B 1 166 ? 2.795 2.74 -12.141 1 98.44 166 ASP B O 1
ATOM 4691 N N . GLY B 1 167 ? 3.848 0.82 -11.484 1 98.75 167 GLY B N 1
ATOM 4692 C CA . GLY B 1 167 ? 5.09 1.537 -11.25 1 98.75 167 GLY B CA 1
ATOM 4693 C C . GLY B 1 167 ? 5.641 2.207 -12.492 1 98.75 167 GLY B C 1
ATOM 4694 O O . GLY B 1 167 ? 6.133 3.338 -12.43 1 98.75 167 GLY B O 1
ATOM 4695 N N . SER B 1 168 ? 5.547 1.562 -13.617 1 98.69 168 SER B N 1
ATOM 4696 C CA . SER B 1 168 ? 6.066 2.082 -14.883 1 98.69 168 SER B CA 1
ATOM 4697 C C . SER B 1 168 ? 5.219 3.244 -15.391 1 98.69 168 SER B C 1
ATOM 4699 O O . SER B 1 168 ? 5.758 4.242 -15.867 1 98.69 168 SER B O 1
ATOM 4701 N N . PHE B 1 169 ? 3.895 3.096 -15.281 1 98.44 169 PHE B N 1
ATOM 4702 C CA . PHE B 1 169 ? 3.01 4.176 -15.703 1 98.44 169 PHE B CA 1
ATOM 4703 C C . PHE B 1 169 ? 3.209 5.41 -14.836 1 98.44 169 PHE B C 1
ATOM 4705 O O . PHE B 1 169 ? 3.188 6.539 -15.336 1 98.44 169 PHE B O 1
ATOM 4712 N N . LEU B 1 170 ? 3.35 5.172 -13.555 1 98.56 170 LEU B N 1
ATOM 4713 C CA . LEU B 1 170 ? 3.639 6.273 -12.641 1 98.56 170 LEU B CA 1
ATOM 4714 C C . LEU B 1 170 ? 4.91 7.004 -13.055 1 98.56 170 LEU B C 1
ATOM 4716 O O . LEU B 1 170 ? 4.922 8.227 -13.172 1 98.56 170 LEU B O 1
ATOM 4720 N N . ALA B 1 171 ? 5.973 6.25 -13.297 1 98.25 171 ALA B N 1
ATOM 4721 C CA . ALA B 1 171 ? 7.246 6.844 -13.703 1 98.25 171 ALA B CA 1
ATOM 4722 C C . ALA B 1 171 ? 7.094 7.617 -15.008 1 98.25 171 ALA B C 1
ATOM 4724 O O . ALA B 1 171 ? 7.688 8.688 -15.18 1 98.25 171 ALA B O 1
ATOM 4725 N N . ALA B 1 172 ? 6.316 7.102 -15.891 1 97.62 172 ALA B N 1
ATOM 4726 C CA . ALA B 1 172 ? 6.125 7.711 -17.203 1 97.62 172 ALA B CA 1
ATOM 4727 C C . ALA B 1 172 ? 5.293 8.984 -17.109 1 97.62 172 ALA B C 1
ATOM 4729 O O . ALA B 1 172 ? 5.41 9.883 -17.953 1 97.62 172 ALA B O 1
ATOM 4730 N N . GLY B 1 173 ? 4.453 9.047 -16.062 1 97.25 173 GLY B N 1
ATOM 4731 C CA . GLY B 1 173 ? 3.51 10.148 -15.945 1 97.25 173 GLY B CA 1
ATOM 4732 C C . GLY B 1 173 ? 4.066 11.328 -15.172 1 97.25 173 GLY B C 1
ATOM 4733 O O . GLY B 1 173 ? 3.41 12.359 -15.047 1 97.25 173 GLY B O 1
ATOM 4734 N N . VAL B 1 174 ? 5.262 11.156 -14.625 1 95.69 174 VAL B N 1
ATOM 4735 C CA . VAL B 1 174 ? 5.871 12.273 -13.898 1 95.69 174 VAL B CA 1
ATOM 4736 C C . VAL B 1 174 ? 6.129 13.43 -14.859 1 95.69 174 VAL B C 1
ATOM 4738 O O . VAL B 1 174 ? 6.805 13.266 -15.875 1 95.69 174 VAL B O 1
ATOM 4741 N N . PRO B 1 175 ? 5.625 14.609 -14.578 1 92.56 175 PRO B N 1
ATOM 4742 C CA . PRO B 1 175 ? 5.773 15.742 -15.5 1 92.56 175 PRO B CA 1
ATOM 4743 C C . PRO B 1 175 ? 7.234 16.078 -15.781 1 92.56 175 PRO B C 1
ATOM 4745 O O . PRO B 1 175 ? 8.039 16.188 -14.852 1 92.56 175 PRO B O 1
ATOM 4748 N N . LYS B 1 176 ? 7.605 16.219 -17.031 1 90.38 176 LYS B N 1
ATOM 4749 C CA . LYS B 1 176 ? 8.883 16.703 -17.547 1 90.38 176 LYS B CA 1
ATOM 4750 C C . LYS B 1 176 ? 10.008 15.719 -17.25 1 90.38 176 LYS B C 1
ATOM 4752 O O . LYS B 1 176 ? 11.18 16.031 -17.453 1 90.38 176 LYS B O 1
ATOM 4757 N N . SER B 1 177 ? 9.727 14.609 -16.734 1 91.56 177 SER B N 1
ATOM 4758 C CA . SER B 1 177 ? 10.766 13.648 -16.391 1 91.56 177 SER B CA 1
ATOM 4759 C C . SER B 1 177 ? 10.281 12.211 -16.609 1 91.56 177 SER B C 1
ATOM 4761 O O . SER B 1 177 ? 10.797 11.281 -15.984 1 91.56 177 SER B O 1
ATOM 4763 N N . GLY B 1 178 ? 9.359 12.062 -17.391 1 95.56 178 GLY B N 1
ATOM 4764 C CA . GLY B 1 178 ? 8.75 10.758 -17.578 1 95.56 178 GLY B CA 1
ATOM 4765 C C . GLY B 1 178 ? 9.656 9.773 -18.297 1 95.56 178 GLY B C 1
ATOM 4766 O O . GLY B 1 178 ? 10.375 10.148 -19.219 1 95.56 178 GLY B O 1
ATOM 4767 N N . ALA B 1 179 ? 9.617 8.539 -17.875 1 97.5 179 ALA B N 1
ATOM 4768 C CA . ALA B 1 179 ? 10.359 7.457 -18.516 1 97.5 179 ALA B CA 1
ATOM 4769 C C . ALA B 1 179 ? 9.633 6.945 -19.75 1 97.5 179 ALA B C 1
ATOM 4771 O O . ALA B 1 179 ? 8.438 7.176 -19.906 1 97.5 179 ALA B O 1
ATOM 4772 N N . GLU B 1 180 ? 10.406 6.355 -20.641 1 97.25 180 GLU B N 1
ATOM 4773 C CA . GLU B 1 180 ? 9.82 5.633 -21.766 1 97.25 180 GLU B CA 1
ATOM 4774 C C . GLU B 1 180 ? 9.453 4.203 -21.359 1 97.25 180 GLU B C 1
ATOM 4776 O O . GLU B 1 180 ? 10.148 3.582 -20.562 1 97.25 180 GLU B O 1
ATOM 4781 N N . ILE B 1 181 ? 8.391 3.713 -21.922 1 97.94 181 ILE B N 1
ATOM 4782 C CA . ILE B 1 181 ? 7.996 2.332 -21.672 1 97.94 181 ILE B CA 1
ATOM 4783 C C . ILE B 1 181 ? 8.016 1.536 -22.969 1 97.94 181 ILE B C 1
ATOM 4785 O O . ILE B 1 181 ? 7.465 1.974 -23.984 1 97.94 181 ILE B O 1
ATOM 4789 N N . ARG B 1 182 ? 8.633 0.429 -22.953 1 98.31 182 ARG B N 1
ATOM 4790 C CA . ARG B 1 182 ? 8.609 -0.548 -24.031 1 98.31 182 ARG B CA 1
ATOM 4791 C C . ARG B 1 182 ? 8.336 -1.95 -23.5 1 98.31 182 ARG B C 1
ATOM 4793 O O . ARG B 1 182 ? 8.609 -2.242 -22.328 1 98.31 182 ARG B O 1
ATOM 4800 N N . PHE B 1 183 ? 7.809 -2.742 -24.359 1 98.38 183 PHE B N 1
ATOM 4801 C CA . PHE B 1 183 ? 7.516 -4.125 -24.016 1 98.38 183 PHE B CA 1
ATOM 4802 C C . PHE B 1 183 ? 8.312 -5.09 -24.875 1 98.38 183 PHE B C 1
ATOM 4804 O O . PHE B 1 183 ? 8.68 -4.758 -26 1 98.38 183 PHE B O 1
ATOM 4811 N N . PHE B 1 184 ? 8.625 -6.203 -24.344 1 98.69 184 PHE B N 1
ATOM 4812 C CA . PHE B 1 184 ? 9.164 -7.305 -25.125 1 98.69 184 PHE B CA 1
ATOM 4813 C C . PHE B 1 184 ? 8.32 -8.562 -24.953 1 98.69 184 PHE B C 1
ATOM 4815 O O . PHE B 1 184 ? 7.551 -8.672 -23.984 1 98.69 184 PHE B O 1
ATOM 4822 N N . ASN B 1 185 ? 8.438 -9.5 -25.906 1 98.44 185 ASN B N 1
ATOM 4823 C CA . ASN B 1 185 ? 7.645 -10.727 -25.875 1 98.44 185 ASN B CA 1
ATOM 4824 C C . ASN B 1 185 ? 7.973 -11.57 -24.656 1 98.44 185 ASN B C 1
ATOM 4826 O O . ASN B 1 185 ? 9.141 -11.68 -24.266 1 98.44 185 ASN B O 1
ATOM 4830 N N . HIS B 1 186 ? 6.965 -12.133 -24.125 1 97.62 186 HIS B N 1
ATOM 4831 C CA . HIS B 1 186 ? 7.074 -12.883 -22.875 1 97.62 186 HIS B CA 1
ATOM 4832 C C . HIS B 1 186 ? 8.211 -13.898 -22.953 1 97.62 186 HIS B C 1
ATOM 4834 O O . HIS B 1 186 ? 8.25 -14.734 -23.859 1 97.62 186 HIS B O 1
ATOM 4840 N N . ASN B 1 187 ? 9.094 -13.75 -21.984 1 98 187 ASN B N 1
ATOM 4841 C CA . ASN B 1 187 ? 10.164 -14.711 -21.734 1 98 187 ASN B CA 1
ATOM 4842 C C . ASN B 1 187 ? 11.031 -14.93 -22.969 1 98 187 ASN B C 1
ATOM 4844 O O . ASN B 1 187 ? 11.562 -16.031 -23.172 1 98 187 ASN B O 1
ATOM 4848 N N . SER B 1 188 ? 11.172 -13.906 -23.781 1 98.62 188 SER B N 1
ATOM 4849 C CA . SER B 1 188 ? 11.945 -14.016 -25.016 1 98.62 188 SER B CA 1
ATOM 4850 C C . SER B 1 188 ? 13.219 -13.172 -24.938 1 98.62 188 SER B C 1
ATOM 4852 O O . SER B 1 188 ? 13.172 -11.953 -25.078 1 98.62 188 SER B O 1
ATOM 4854 N N . ALA B 1 189 ? 14.266 -13.859 -24.875 1 98.62 189 ALA B N 1
ATOM 4855 C CA . ALA B 1 189 ? 15.555 -13.172 -24.844 1 98.62 189 ALA B CA 1
ATOM 4856 C C . ALA B 1 189 ? 15.812 -12.453 -26.172 1 98.62 189 ALA B C 1
ATOM 4858 O O . ALA B 1 189 ? 16.375 -11.359 -26.188 1 98.62 189 ALA B O 1
ATOM 4859 N N . LYS B 1 190 ? 15.414 -13.078 -27.234 1 98.62 190 LYS B N 1
ATOM 4860 C CA . LYS B 1 190 ? 15.586 -12.477 -28.562 1 98.62 190 LYS B CA 1
ATOM 4861 C C . LYS B 1 190 ? 14.797 -11.172 -28.672 1 98.62 190 LYS B C 1
ATOM 4863 O O . LYS B 1 190 ? 15.305 -10.172 -29.188 1 98.62 190 LYS B O 1
ATOM 4868 N N . SER B 1 191 ? 13.594 -11.219 -28.203 1 98.81 191 SER B N 1
ATOM 4869 C CA . SER B 1 191 ? 12.758 -10.023 -28.234 1 98.81 191 SER B CA 1
ATOM 4870 C C . SER B 1 191 ? 13.336 -8.922 -27.344 1 98.81 191 SER B C 1
ATOM 4872 O O . SER B 1 191 ? 13.359 -7.754 -27.734 1 98.81 191 SER B O 1
ATOM 4874 N N . LEU B 1 192 ? 13.781 -9.273 -26.188 1 98.88 192 LEU B N 1
ATOM 4875 C CA . LEU B 1 192 ? 14.406 -8.312 -25.281 1 98.88 192 LEU B CA 1
ATOM 4876 C C . LEU B 1 192 ? 15.625 -7.672 -25.938 1 98.88 192 LEU B C 1
ATOM 4878 O O . LEU B 1 192 ? 15.805 -6.453 -25.859 1 98.88 192 LEU B O 1
ATOM 4882 N N . ASP B 1 193 ? 16.438 -8.484 -26.531 1 98.81 193 ASP B N 1
ATOM 4883 C CA . ASP B 1 193 ? 17.641 -8 -27.219 1 98.81 193 ASP B CA 1
ATOM 4884 C C . ASP B 1 193 ? 17.281 -6.961 -28.281 1 98.81 193 ASP B C 1
ATOM 4886 O O . ASP B 1 193 ? 17.938 -5.922 -28.391 1 98.81 193 ASP B O 1
ATOM 4890 N N . ARG B 1 194 ? 16.297 -7.25 -29.031 1 98.69 194 ARG B N 1
ATOM 4891 C CA . ARG B 1 194 ? 15.859 -6.344 -30.094 1 98.69 194 ARG B CA 1
ATOM 4892 C C . ARG B 1 194 ? 15.406 -5.008 -29.516 1 98.69 194 ARG B C 1
ATOM 4894 O O . ARG B 1 194 ? 15.773 -3.949 -30.031 1 98.69 194 ARG B O 1
ATOM 4901 N N . VAL B 1 195 ? 14.602 -5.047 -28.453 1 98.69 195 VAL B N 1
ATOM 4902 C CA . VAL B 1 195 ? 14.07 -3.838 -27.844 1 98.69 195 VAL B CA 1
ATOM 4903 C C . VAL B 1 195 ? 15.211 -2.99 -27.297 1 98.69 195 VAL B C 1
ATOM 4905 O O . VAL B 1 195 ? 15.227 -1.769 -27.469 1 98.69 195 VAL B O 1
ATOM 4908 N N . LEU B 1 196 ? 16.188 -3.6 -26.656 1 98.56 196 LEU B N 1
ATOM 4909 C CA . LEU B 1 196 ? 17.297 -2.885 -26.047 1 98.56 196 LEU B CA 1
ATOM 4910 C C . LEU B 1 196 ? 18.203 -2.273 -27.094 1 98.56 196 LEU B C 1
ATOM 4912 O O . LEU B 1 196 ? 18.797 -1.217 -26.875 1 98.56 196 LEU B O 1
ATOM 4916 N N . ARG B 1 197 ? 18.281 -2.877 -28.25 1 97.69 197 ARG B N 1
ATOM 4917 C CA . ARG B 1 197 ? 19.094 -2.363 -29.344 1 97.69 197 ARG B CA 1
ATOM 4918 C C . ARG B 1 197 ? 18.484 -1.101 -29.938 1 97.69 197 ARG B C 1
ATOM 4920 O O . ARG B 1 197 ? 19.203 -0.242 -30.453 1 97.69 197 ARG B O 1
ATOM 4927 N N . THR B 1 198 ? 17.203 -0.984 -29.812 1 97.25 198 THR B N 1
ATOM 4928 C CA . THR B 1 198 ? 16.516 0.08 -30.531 1 97.25 198 THR B CA 1
ATOM 4929 C C . THR B 1 198 ? 16.016 1.16 -29.578 1 97.25 198 THR B C 1
ATOM 4931 O O . THR B 1 198 ? 15.312 2.082 -29.984 1 97.25 198 THR B O 1
ATOM 4934 N N . LYS B 1 199 ? 16.344 1.01 -28.312 1 92.94 199 LYS B N 1
ATOM 4935 C CA . LYS B 1 199 ? 15.875 2.016 -27.359 1 92.94 199 LYS B CA 1
ATOM 4936 C C . LYS B 1 199 ? 16.484 3.383 -27.672 1 92.94 199 LYS B C 1
ATOM 4938 O O . LYS B 1 199 ? 17.594 3.475 -28.188 1 92.94 199 LYS B O 1
ATOM 4943 N N . GLU B 1 200 ? 15.797 4.414 -27.297 1 91.81 200 GLU B N 1
ATOM 4944 C CA . GLU B 1 200 ? 16.234 5.773 -27.594 1 91.81 200 GLU B CA 1
ATOM 4945 C C . GLU B 1 200 ? 16.891 6.43 -26.391 1 91.81 200 GLU B C 1
ATOM 4947 O O . GLU B 1 200 ? 17.797 7.242 -26.531 1 91.81 200 GLU B O 1
ATOM 4952 N N . ARG B 1 201 ? 16.391 6.066 -25.156 1 96.56 201 ARG B N 1
ATOM 4953 C CA . ARG B 1 201 ? 16.938 6.676 -23.938 1 96.56 201 ARG B CA 1
ATOM 4954 C C . ARG B 1 201 ? 18.281 6.062 -23.578 1 96.56 201 ARG B C 1
ATOM 4956 O O . ARG B 1 201 ? 18.578 4.938 -23.969 1 96.56 201 ARG B O 1
ATOM 4963 N N . LYS B 1 202 ? 19.078 6.766 -22.828 1 96.31 202 LYS B N 1
ATOM 4964 C CA . LYS B 1 202 ? 20.438 6.395 -22.438 1 96.31 202 LYS B CA 1
ATOM 4965 C C . LYS B 1 202 ? 20.453 5.113 -21.609 1 96.31 202 LYS B C 1
ATOM 4967 O O . LYS B 1 202 ? 21.266 4.219 -21.859 1 96.31 202 LYS B O 1
ATOM 4972 N N . ASN B 1 203 ? 19.609 5.043 -20.609 1 97.88 203 ASN B N 1
ATOM 4973 C CA . ASN B 1 203 ? 19.578 3.941 -19.656 1 97.88 203 ASN B CA 1
ATOM 4974 C C . ASN B 1 203 ? 18.406 3.008 -19.906 1 97.88 203 ASN B C 1
ATOM 4976 O O . ASN B 1 203 ? 17.422 3.398 -20.547 1 97.88 203 ASN B O 1
ATOM 4980 N N . ALA B 1 204 ? 18.562 1.741 -19.531 1 98.62 204 ALA B N 1
ATOM 4981 C CA . ALA B 1 204 ? 17.469 0.779 -19.609 1 98.62 204 ALA B CA 1
ATOM 4982 C C . ALA B 1 204 ? 17.281 0.063 -18.266 1 98.62 204 ALA B C 1
ATOM 4984 O O . ALA B 1 204 ? 18.25 -0.338 -17.625 1 98.62 204 ALA B O 1
ATOM 4985 N N . LEU B 1 205 ? 16.078 0.041 -17.828 1 98.75 205 LEU B N 1
ATOM 4986 C CA . LEU B 1 205 ? 15.656 -0.738 -16.672 1 98.75 205 LEU B CA 1
ATOM 4987 C C . LEU B 1 205 ? 14.688 -1.841 -17.078 1 98.75 205 LEU B C 1
ATOM 4989 O O . LEU B 1 205 ? 13.531 -1.565 -17.422 1 98.75 205 LEU B O 1
ATOM 4993 N N . VAL B 1 206 ? 15.156 -3.078 -17.078 1 98.88 206 VAL B N 1
ATOM 4994 C CA . VAL B 1 206 ? 14.352 -4.23 -17.469 1 98.88 206 VAL B CA 1
ATOM 4995 C C . VAL B 1 206 ? 13.594 -4.766 -16.25 1 98.88 206 VAL B C 1
ATOM 4997 O O . VAL B 1 206 ? 14.172 -4.914 -15.164 1 98.88 206 VAL B O 1
ATOM 5000 N N . CYS B 1 207 ? 12.289 -4.984 -16.391 1 98.88 207 CYS B N 1
ATOM 5001 C CA . CYS B 1 207 ? 11.461 -5.535 -15.328 1 98.88 207 CYS B CA 1
ATOM 5002 C C . CYS B 1 207 ? 10.898 -6.895 -15.719 1 98.88 207 CYS B C 1
ATOM 5004 O O . CYS B 1 207 ? 10.203 -7.016 -16.734 1 98.88 207 CYS B O 1
ATOM 5006 N N . ILE B 1 208 ? 11.156 -7.906 -14.93 1 98.75 208 ILE B N 1
ATOM 5007 C CA . ILE B 1 208 ? 10.648 -9.25 -15.18 1 98.75 208 ILE B CA 1
ATOM 5008 C C . ILE B 1 208 ? 10.18 -9.875 -13.875 1 98.75 208 ILE B C 1
ATOM 5010 O O . ILE B 1 208 ? 10.367 -9.305 -12.797 1 98.75 208 ILE B O 1
ATOM 5014 N N . GLU B 1 209 ? 9.5 -10.992 -13.961 1 98.75 209 GLU B N 1
ATOM 5015 C CA . GLU B 1 209 ? 9.125 -11.82 -12.812 1 98.75 209 GLU B CA 1
ATOM 5016 C C . GLU B 1 209 ? 9.891 -13.141 -12.812 1 98.75 209 GLU B C 1
ATOM 5018 O O . GLU B 1 209 ? 10.227 -13.672 -13.875 1 98.75 209 GLU B O 1
ATOM 5023 N N . GLY B 1 210 ? 10.211 -13.586 -11.602 1 98.69 210 GLY B N 1
ATOM 5024 C CA . GLY B 1 210 ? 10.836 -14.898 -11.516 1 98.69 210 GLY B CA 1
ATOM 5025 C C . GLY B 1 210 ? 9.891 -16.031 -11.883 1 98.69 210 GLY B C 1
ATOM 5026 O O . GLY B 1 210 ? 10.281 -16.969 -12.594 1 98.69 210 GLY B O 1
ATOM 5027 N N . VAL B 1 211 ? 8.711 -15.984 -11.359 1 98.62 211 VAL B N 1
ATOM 5028 C CA . VAL B 1 211 ? 7.613 -16.875 -11.688 1 98.62 211 VAL B CA 1
ATOM 5029 C C . VAL B 1 211 ? 6.379 -16.062 -12.07 1 98.62 211 VAL B C 1
ATOM 5031 O O . VAL B 1 211 ? 5.934 -15.203 -11.305 1 98.62 211 VAL B O 1
ATOM 5034 N N . TYR B 1 212 ? 5.883 -16.312 -13.258 1 97.19 212 TYR B N 1
ATOM 5035 C CA . TYR B 1 212 ? 4.699 -15.594 -13.703 1 97.19 212 TYR B CA 1
ATOM 5036 C C . TYR B 1 212 ? 3.432 -16.219 -13.141 1 97.19 212 TYR B C 1
ATOM 5038 O O . TYR B 1 212 ? 3.15 -17.406 -13.391 1 97.19 212 TYR B O 1
ATOM 5046 N N . SER B 1 213 ? 2.611 -15.477 -12.445 1 92.94 213 SER B N 1
ATOM 5047 C CA . SER B 1 213 ? 1.597 -15.922 -11.5 1 92.94 213 SER B CA 1
ATOM 5048 C C . SER B 1 213 ? 0.416 -16.562 -12.211 1 92.94 213 SER B C 1
ATOM 5050 O O . SER B 1 213 ? -0.332 -17.344 -11.617 1 92.94 213 SER B O 1
ATOM 5052 N N . LEU B 1 214 ? 0.122 -16.25 -13.461 1 91 214 LEU B N 1
ATOM 5053 C CA . LEU B 1 214 ? -1.063 -16.766 -14.125 1 91 214 LEU B CA 1
ATOM 5054 C C . LEU B 1 214 ? -0.727 -18.031 -14.914 1 91 214 LEU B C 1
ATOM 5056 O O . LEU B 1 214 ? -1.588 -18.891 -15.117 1 91 214 LEU B O 1
ATOM 5060 N N . ASP B 1 215 ? 0.564 -18.156 -15.234 1 94.31 215 ASP B N 1
ATOM 5061 C CA . ASP B 1 215 ? 0.972 -19.266 -16.078 1 94.31 215 ASP B CA 1
ATOM 5062 C C . ASP B 1 215 ? 1.813 -20.266 -15.289 1 94.31 215 ASP B C 1
ATOM 5064 O O . ASP B 1 215 ? 1.954 -21.422 -15.695 1 94.31 215 ASP B O 1
ATOM 5068 N N . GLY B 1 216 ? 2.4 -19.797 -14.25 1 97.06 216 GLY B N 1
ATOM 5069 C CA . GLY B 1 216 ? 3.207 -20.688 -13.43 1 97.06 216 GLY B CA 1
ATOM 5070 C C . GLY B 1 216 ? 4.559 -21 -14.039 1 97.06 216 GLY B C 1
ATOM 5071 O O . GLY B 1 216 ? 5.254 -21.906 -13.578 1 97.06 216 GLY B O 1
ATOM 5072 N N . ASP B 1 217 ? 4.945 -20.359 -15.102 1 97.81 217 ASP B N 1
ATOM 5073 C CA . ASP B 1 217 ? 6.238 -20.594 -15.742 1 97.81 217 ASP B CA 1
ATOM 5074 C C . ASP B 1 217 ? 7.324 -19.703 -15.133 1 97.81 217 ASP B C 1
ATOM 5076 O O . ASP B 1 217 ? 7.062 -18.562 -14.773 1 97.81 217 ASP B O 1
ATOM 5080 N N . GLN B 1 218 ? 8.5 -20.234 -15.07 1 98.5 218 GLN B N 1
ATOM 5081 C CA . GLN B 1 218 ? 9.664 -19.484 -14.625 1 98.5 218 GLN B CA 1
ATOM 5082 C C . GLN B 1 218 ? 10.219 -18.609 -15.734 1 98.5 218 GLN B C 1
ATOM 5084 O O . GLN B 1 218 ? 10.125 -18.953 -16.922 1 98.5 218 GLN B O 1
ATOM 5089 N N . ALA B 1 219 ? 10.789 -17.5 -15.359 1 98.56 219 ALA B N 1
ATOM 5090 C CA . ALA B 1 219 ? 11.555 -16.703 -16.312 1 98.56 219 ALA B CA 1
ATOM 5091 C C . ALA B 1 219 ? 12.75 -17.484 -16.844 1 98.56 219 ALA B C 1
ATOM 5093 O O . ALA B 1 219 ? 13.375 -18.25 -16.109 1 98.56 219 ALA B O 1
ATOM 5094 N N . LYS B 1 220 ? 13.023 -17.281 -18.141 1 98.19 220 LYS B N 1
ATOM 5095 C CA . LYS B 1 220 ? 14.305 -17.734 -18.672 1 98.19 220 LYS B CA 1
ATOM 5096 C C . LYS B 1 220 ? 15.445 -16.844 -18.188 1 98.19 220 LYS B C 1
ATOM 5098 O O . LYS B 1 220 ? 16.125 -16.188 -18.984 1 98.19 220 LYS B O 1
ATOM 5103 N N . ILE B 1 221 ? 15.688 -16.922 -16.906 1 98.06 221 ILE B N 1
ATOM 5104 C CA . ILE B 1 221 ? 16.406 -15.898 -16.141 1 98.06 221 ILE B CA 1
ATOM 5105 C C . ILE B 1 221 ? 17.859 -15.828 -16.609 1 98.06 221 ILE B C 1
ATOM 5107 O O . ILE B 1 221 ? 18.422 -14.742 -16.719 1 98.06 221 ILE B O 1
ATOM 5111 N N . ALA B 1 222 ? 18.516 -16.953 -16.891 1 97.31 222 ALA B N 1
ATOM 5112 C CA . ALA B 1 222 ? 19.906 -16.953 -17.328 1 97.31 222 ALA B CA 1
ATOM 5113 C C . ALA B 1 222 ? 20.078 -16.203 -18.656 1 97.31 222 ALA B C 1
ATOM 5115 O O . ALA B 1 222 ? 20.969 -15.375 -18.797 1 97.31 222 ALA B O 1
ATOM 5116 N N . GLU B 1 223 ? 19.203 -16.516 -19.609 1 98 223 GLU B N 1
ATOM 5117 C CA . GLU B 1 223 ? 19.234 -15.875 -20.922 1 98 223 GLU B CA 1
ATOM 5118 C C . GLU B 1 223 ? 18.938 -14.383 -20.812 1 98 223 GLU B C 1
ATOM 5120 O O . GLU B 1 223 ? 19.578 -13.562 -21.484 1 98 223 GLU B O 1
ATOM 5125 N N . LEU B 1 224 ? 17.969 -14.023 -20.016 1 98.19 224 LEU B N 1
ATOM 5126 C CA . LEU B 1 224 ? 17.578 -12.625 -19.875 1 98.19 224 LEU B CA 1
ATOM 5127 C C . LEU B 1 224 ? 18.672 -11.805 -19.219 1 98.19 224 LEU B C 1
ATOM 5129 O O . LEU B 1 224 ? 18.922 -10.664 -19.609 1 98.19 224 LEU B O 1
ATOM 5133 N N . ILE B 1 225 ? 19.328 -12.367 -18.203 1 96.94 225 ILE B N 1
ATOM 5134 C CA . ILE B 1 225 ? 20.438 -11.703 -17.516 1 96.94 225 ILE B CA 1
ATOM 5135 C C . ILE B 1 225 ? 21.578 -11.469 -18.516 1 96.94 225 ILE B C 1
ATOM 5137 O O . ILE B 1 225 ? 22.203 -10.414 -18.5 1 96.94 225 ILE B O 1
ATOM 5141 N N . GLU B 1 226 ? 21.844 -12.438 -19.344 1 96.81 226 GLU B N 1
ATOM 5142 C CA . GLU B 1 226 ? 22.891 -12.305 -20.359 1 96.81 226 GLU B CA 1
ATOM 5143 C C . GLU B 1 226 ? 22.609 -11.133 -21.297 1 96.81 226 GLU B C 1
ATOM 5145 O O . GLU B 1 226 ? 23.5 -10.367 -21.641 1 96.81 226 GLU B O 1
ATOM 5150 N N . VAL B 1 227 ? 21.391 -11.055 -21.719 1 98.19 227 VAL B N 1
ATOM 5151 C CA . VAL B 1 227 ? 21 -9.961 -22.594 1 98.19 227 VAL B CA 1
ATOM 5152 C C . VAL B 1 227 ? 21.156 -8.633 -21.875 1 98.19 227 VAL B C 1
ATOM 5154 O O . VAL B 1 227 ? 21.641 -7.652 -22.453 1 98.19 227 VAL B O 1
ATOM 5157 N N . CYS B 1 228 ? 20.719 -8.516 -20.594 1 97.5 228 CYS B N 1
ATOM 5158 C CA . CYS B 1 228 ? 20.875 -7.293 -19.812 1 97.5 228 CYS B CA 1
ATOM 5159 C C . CYS B 1 228 ? 22.344 -6.898 -19.719 1 97.5 228 CYS B C 1
ATOM 5161 O O . CYS B 1 228 ? 22.688 -5.719 -19.859 1 97.5 228 CYS B O 1
ATOM 5163 N N . ALA B 1 229 ? 23.188 -7.852 -19.5 1 95.25 229 ALA B N 1
ATOM 5164 C CA . ALA B 1 229 ? 24.625 -7.598 -19.391 1 95.25 229 ALA B CA 1
ATOM 5165 C C . ALA B 1 229 ? 25.188 -7.062 -20.703 1 95.25 229 ALA B C 1
ATOM 5167 O O . ALA B 1 229 ? 25.984 -6.117 -20.703 1 95.25 229 ALA B O 1
ATOM 5168 N N . LYS B 1 230 ? 24.781 -7.695 -21.75 1 95.94 230 LYS B N 1
ATOM 5169 C CA . LYS B 1 230 ? 25.234 -7.309 -23.094 1 95.94 230 LYS B CA 1
ATOM 5170 C C . LYS B 1 230 ? 24.938 -5.84 -23.375 1 95.94 230 LYS B C 1
ATOM 5172 O O . LYS B 1 230 ? 25.734 -5.152 -24.016 1 95.94 230 LYS B O 1
ATOM 5177 N N . HIS B 1 231 ? 23.875 -5.336 -22.891 1 97 231 HIS B N 1
ATOM 5178 C CA . HIS B 1 231 ? 23.438 -3.988 -23.219 1 97 231 HIS B CA 1
ATOM 5179 C C . HIS B 1 231 ? 23.641 -3.037 -22.047 1 97 231 HIS B C 1
ATOM 5181 O O . HIS B 1 231 ? 23.141 -1.911 -22.062 1 97 231 HIS B O 1
ATOM 5187 N N . ASP B 1 232 ? 24.266 -3.475 -20.969 1 95.69 232 ASP B N 1
ATOM 5188 C CA . ASP B 1 232 ? 24.516 -2.703 -19.75 1 95.69 232 ASP B CA 1
ATOM 5189 C C . ASP B 1 232 ? 23.219 -2.219 -19.125 1 95.69 232 ASP B C 1
ATOM 5191 O O . ASP B 1 232 ? 23.141 -1.086 -18.641 1 95.69 232 ASP B O 1
ATOM 5195 N N . ALA B 1 233 ? 22.156 -3.027 -19.281 1 97.69 233 ALA B N 1
ATOM 5196 C CA . ALA B 1 233 ? 20.859 -2.732 -18.688 1 97.69 233 ALA B CA 1
ATOM 5197 C C . ALA B 1 233 ? 20.812 -3.178 -17.219 1 97.69 233 ALA B C 1
ATOM 5199 O O . ALA B 1 233 ? 21.5 -4.125 -16.828 1 97.69 233 ALA B O 1
ATOM 5200 N N . CYS B 1 234 ? 20.094 -2.43 -16.391 1 98.38 234 CYS B N 1
ATOM 5201 C CA . CYS B 1 234 ? 19.812 -2.859 -15.031 1 98.38 234 CYS B CA 1
ATOM 5202 C C . CYS B 1 234 ? 18.516 -3.658 -14.977 1 98.38 234 CYS B C 1
ATOM 5204 O O . CYS B 1 234 ? 17.688 -3.566 -15.883 1 98.38 234 CYS B O 1
ATOM 5206 N N . LEU B 1 235 ? 18.453 -4.48 -13.945 1 98.38 235 LEU B N 1
ATOM 5207 C CA . LEU B 1 235 ? 17.344 -5.426 -13.859 1 98.38 235 LEU B CA 1
ATOM 5208 C C . LEU B 1 235 ? 16.578 -5.262 -12.547 1 98.38 235 LEU B C 1
ATOM 5210 O O . LEU B 1 235 ? 17.203 -5.191 -11.477 1 98.38 235 LEU B O 1
ATOM 5214 N N . VAL B 1 236 ? 15.266 -5.09 -12.617 1 98.88 236 VAL B N 1
ATOM 5215 C CA . VAL B 1 236 ? 14.359 -5.27 -11.492 1 98.88 236 VAL B CA 1
ATOM 5216 C C . VAL B 1 236 ? 13.641 -6.613 -11.609 1 98.88 236 VAL B C 1
ATOM 5218 O O . VAL B 1 236 ? 12.914 -6.848 -12.578 1 98.88 236 VAL B O 1
ATOM 5221 N N . LEU B 1 237 ? 13.828 -7.465 -10.633 1 98.75 237 LEU B N 1
ATOM 5222 C CA . LEU B 1 237 ? 13.297 -8.82 -10.625 1 98.75 237 LEU B CA 1
ATOM 5223 C C . LEU B 1 237 ? 12.234 -8.984 -9.539 1 98.75 237 LEU B C 1
ATOM 5225 O O . LEU B 1 237 ? 12.531 -8.891 -8.352 1 98.75 237 LEU B O 1
ATOM 5229 N N . ASP B 1 238 ? 10.977 -9.164 -9.969 1 98.88 238 ASP B N 1
ATOM 5230 C CA . ASP B 1 238 ? 9.914 -9.555 -9.047 1 98.88 238 ASP B CA 1
ATOM 5231 C C . ASP B 1 238 ? 9.961 -11.055 -8.75 1 98.88 238 ASP B C 1
ATOM 5233 O O . ASP B 1 238 ? 9.5 -11.859 -9.555 1 98.88 238 ASP B O 1
ATOM 5237 N N . ASP B 1 239 ? 10.414 -11.391 -7.586 1 98.81 239 ASP B N 1
ATOM 5238 C CA . ASP B 1 239 ? 10.5 -12.812 -7.262 1 98.81 239 ASP B CA 1
ATOM 5239 C C . ASP B 1 239 ? 9.555 -13.172 -6.121 1 98.81 239 ASP B C 1
ATOM 5241 O O . ASP B 1 239 ? 9.859 -14.047 -5.309 1 98.81 239 ASP B O 1
ATOM 5245 N N . ALA B 1 240 ? 8.398 -12.516 -6.074 1 98.56 240 ALA B N 1
ATOM 5246 C CA . ALA B 1 240 ? 7.387 -12.727 -5.047 1 98.56 240 ALA B CA 1
ATOM 5247 C C . ALA B 1 240 ? 6.961 -14.188 -4.984 1 98.56 240 ALA B C 1
ATOM 5249 O O . ALA B 1 240 ? 6.809 -14.758 -3.898 1 98.56 240 ALA B O 1
ATOM 5250 N N . HIS B 1 241 ? 6.77 -14.82 -6.148 1 98.56 241 HIS B N 1
ATOM 5251 C CA . HIS B 1 241 ? 6.305 -16.203 -6.207 1 98.56 241 HIS B CA 1
ATOM 5252 C C . HIS B 1 241 ? 7.465 -17.188 -6.043 1 98.56 241 HIS B C 1
ATOM 5254 O O . HIS B 1 241 ? 7.254 -18.359 -5.715 1 98.56 241 HIS B O 1
ATOM 5260 N N . GLY B 1 242 ? 8.68 -16.75 -6.289 1 98.69 242 GLY B N 1
ATOM 5261 C CA . GLY B 1 242 ? 9.852 -17.594 -6.16 1 98.69 242 GLY B CA 1
ATOM 5262 C C . GLY B 1 242 ? 10.359 -17.703 -4.734 1 98.69 242 GLY B C 1
ATOM 5263 O O . GLY B 1 242 ? 10.969 -18.703 -4.355 1 98.69 242 GLY B O 1
ATOM 5264 N N . THR B 1 243 ? 10.148 -16.688 -3.957 1 98.44 243 THR B N 1
ATOM 5265 C CA . THR B 1 243 ? 10.578 -16.656 -2.562 1 98.44 243 THR B CA 1
ATOM 5266 C C . THR B 1 243 ? 9.891 -17.75 -1.76 1 98.44 243 THR B C 1
ATOM 5268 O O . THR B 1 243 ? 8.656 -17.797 -1.696 1 98.44 243 THR B O 1
ATOM 5271 N N . GLY B 1 244 ? 10.633 -18.594 -1.174 1 98.25 244 GLY B N 1
ATOM 5272 C CA . GLY B 1 244 ? 10.109 -19.688 -0.369 1 98.25 244 GLY B CA 1
ATOM 5273 C C . GLY B 1 244 ? 9.742 -20.906 -1.188 1 98.25 244 GLY B C 1
ATOM 5274 O O . GLY B 1 244 ? 9.422 -21.969 -0.633 1 98.25 244 GLY B O 1
ATOM 5275 N N . THR B 1 245 ? 9.859 -20.828 -2.574 1 98.69 245 THR B N 1
ATOM 5276 C CA . THR B 1 245 ? 9.352 -21.922 -3.387 1 98.69 245 THR B CA 1
ATOM 5277 C C . THR B 1 245 ? 10.438 -22.453 -4.32 1 98.69 245 THR B C 1
ATOM 5279 O O . THR B 1 245 ? 10.391 -23.609 -4.738 1 98.69 245 THR B O 1
ATOM 5282 N N . LEU B 1 246 ? 11.375 -21.609 -4.738 1 98.62 246 LEU B N 1
ATOM 5283 C CA . LEU B 1 246 ? 12.445 -22 -5.656 1 98.62 246 LEU B CA 1
ATOM 5284 C C . LEU B 1 246 ? 13.797 -21.984 -4.953 1 98.62 246 LEU B C 1
ATOM 5286 O O . LEU B 1 246 ? 14.031 -21.156 -4.07 1 98.62 246 LEU B O 1
ATOM 5290 N N . GLY B 1 247 ? 14.719 -22.797 -5.402 1 98.44 247 GLY B N 1
ATOM 5291 C CA . GLY B 1 247 ? 16 -22.953 -4.73 1 98.44 247 GLY B CA 1
ATOM 5292 C C . GLY B 1 247 ? 15.945 -23.938 -3.57 1 98.44 247 GLY B C 1
ATOM 5293 O O . GLY B 1 247 ? 14.906 -24.109 -2.941 1 98.44 247 GLY B O 1
ATOM 5294 N N . VAL B 1 248 ? 17.031 -24.5 -3.248 1 98 248 VAL B N 1
ATOM 5295 C CA . VAL B 1 248 ? 17.094 -25.516 -2.189 1 98 248 VAL B CA 1
ATOM 5296 C C . VAL B 1 248 ? 16.672 -24.891 -0.859 1 98 248 VAL B C 1
ATOM 5298 O O . VAL B 1 248 ? 15.984 -25.516 -0.06 1 98 248 VAL B O 1
ATOM 5301 N N . HIS B 1 249 ? 17.047 -23.625 -0.638 1 98.06 249 HIS B N 1
ATOM 5302 C CA . HIS B 1 249 ? 16.781 -22.969 0.63 1 98.06 249 HIS B CA 1
ATOM 5303 C C . HIS B 1 249 ? 15.586 -22.031 0.519 1 98.06 249 HIS B C 1
ATOM 5305 O O . HIS B 1 249 ? 15.211 -21.375 1.496 1 98.06 249 HIS B O 1
ATOM 5311 N N . GLY B 1 250 ? 14.984 -21.922 -0.653 1 98.44 250 GLY B N 1
ATOM 5312 C CA . GLY B 1 250 ? 13.805 -21.094 -0.842 1 98.44 250 GLY B CA 1
ATOM 5313 C C . GLY B 1 250 ? 14.141 -19.641 -1.133 1 98.44 250 GLY B C 1
ATOM 5314 O O . GLY B 1 250 ? 13.305 -18.766 -0.948 1 98.44 250 GLY B O 1
ATOM 5315 N N . ARG B 1 251 ? 15.352 -19.375 -1.593 1 98.56 251 ARG B N 1
ATOM 5316 C CA . ARG B 1 251 ? 15.781 -17.984 -1.744 1 98.56 251 ARG B CA 1
ATOM 5317 C C . ARG B 1 251 ? 15.398 -17.438 -3.117 1 98.56 251 ARG B C 1
ATOM 5319 O O . ARG B 1 251 ? 15.75 -16.312 -3.461 1 98.56 251 ARG B O 1
ATOM 5326 N N . GLY B 1 252 ? 14.734 -18.234 -3.959 1 98.44 252 GLY B N 1
ATOM 5327 C CA . GLY B 1 252 ? 14.156 -17.688 -5.18 1 98.44 252 GLY B CA 1
ATOM 5328 C C . GLY B 1 252 ? 14.836 -18.188 -6.438 1 98.44 252 GLY B C 1
ATOM 5329 O O . GLY B 1 252 ? 15.594 -19.172 -6.391 1 98.44 252 GLY B O 1
ATOM 5330 N N . ILE B 1 253 ? 14.539 -17.562 -7.512 1 98.75 253 ILE B N 1
ATOM 5331 C CA . ILE B 1 253 ? 14.867 -18.062 -8.844 1 98.75 253 ILE B CA 1
ATOM 5332 C C . ILE B 1 253 ? 16.375 -18 -9.062 1 98.75 253 ILE B C 1
ATOM 5334 O O . ILE B 1 253 ? 16.938 -18.844 -9.758 1 98.75 253 ILE B O 1
ATOM 5338 N N . LEU B 1 254 ? 17.031 -17 -8.508 1 98.25 254 LEU B N 1
ATOM 5339 C CA . LEU B 1 254 ? 18.484 -16.906 -8.68 1 98.25 254 LEU B CA 1
ATOM 5340 C C . LEU B 1 254 ? 19.188 -18.109 -8.062 1 98.25 254 LEU B C 1
ATOM 5342 O O . LEU B 1 254 ? 20.109 -18.656 -8.656 1 98.25 254 LEU B O 1
ATOM 5346 N N . GLU B 1 255 ? 18.734 -18.516 -6.879 1 98.31 255 GLU B N 1
ATOM 5347 C CA . GLU B 1 255 ? 19.266 -19.719 -6.273 1 98.31 255 GLU B CA 1
ATOM 5348 C C . GLU B 1 255 ? 18.938 -20.953 -7.109 1 98.31 255 GLU B C 1
ATOM 5350 O O . GLU B 1 255 ? 19.797 -21.812 -7.328 1 98.31 255 GLU B O 1
ATOM 5355 N N . GLU B 1 256 ? 17.734 -21.016 -7.531 1 98.31 256 GLU B N 1
ATOM 5356 C CA . GLU B 1 256 ? 17.234 -22.156 -8.297 1 98.31 256 GLU B CA 1
ATOM 5357 C C . GLU B 1 256 ? 18.125 -22.422 -9.508 1 98.31 256 GLU B C 1
ATOM 5359 O O . GLU B 1 256 ? 18.344 -23.578 -9.867 1 98.31 256 GLU B O 1
ATOM 5364 N N . HIS B 1 257 ? 18.625 -21.375 -10.102 1 97.94 257 HIS B N 1
ATOM 5365 C CA . HIS B 1 257 ? 19.375 -21.531 -11.336 1 97.94 257 HIS B CA 1
ATOM 5366 C C . HIS B 1 257 ? 20.875 -21.312 -11.109 1 97.94 257 HIS B C 1
ATOM 5368 O O . HIS B 1 257 ? 21.625 -21.125 -12.062 1 97.94 257 HIS B O 1
ATOM 5374 N N . GLY B 1 258 ? 21.281 -21.234 -9.883 1 97.06 258 GLY B N 1
ATOM 5375 C CA . GLY B 1 258 ? 22.688 -21.094 -9.547 1 97.06 258 GLY B CA 1
ATOM 5376 C C . GLY B 1 258 ? 23.266 -19.766 -9.961 1 97.06 258 GLY B C 1
ATOM 5377 O O . GLY B 1 258 ? 24.422 -19.688 -10.383 1 97.06 258 GLY B O 1
ATOM 5378 N N . LEU B 1 259 ? 22.5 -18.734 -9.867 1 96.19 259 LEU B N 1
ATOM 5379 C CA . LEU B 1 259 ? 22.922 -17.438 -10.391 1 96.19 259 LEU B CA 1
ATOM 5380 C C . LEU B 1 259 ? 23.172 -16.453 -9.25 1 96.19 259 LEU B C 1
ATOM 5382 O O . LEU B 1 259 ? 23.484 -15.281 -9.492 1 96.19 259 LEU B O 1
ATOM 5386 N N . GLU B 1 260 ? 23.031 -16.859 -8.023 1 94.69 260 GLU B N 1
ATOM 5387 C CA . GLU B 1 260 ? 23.344 -15.984 -6.898 1 94.69 260 GLU B CA 1
ATOM 5388 C C . GLU B 1 260 ? 24.734 -15.398 -7.016 1 94.69 260 GLU B C 1
ATOM 5390 O O . GLU B 1 260 ? 25.719 -16.125 -7.199 1 94.69 260 GLU B O 1
ATOM 5395 N N . GLY B 1 261 ? 24.828 -14.094 -6.938 1 88.75 261 GLY B N 1
ATOM 5396 C CA . GLY B 1 261 ? 26.125 -13.438 -6.969 1 88.75 261 GLY B CA 1
ATOM 5397 C C . GLY B 1 261 ? 26.703 -13.32 -8.367 1 88.75 261 GLY B C 1
ATOM 5398 O O . GLY B 1 261 ? 27.75 -12.711 -8.562 1 88.75 261 GLY B O 1
ATOM 5399 N N . LYS B 1 262 ? 26.031 -13.844 -9.336 1 85.06 262 LYS B N 1
ATOM 5400 C CA . LYS B 1 262 ? 26.578 -13.836 -10.695 1 85.06 262 LYS B CA 1
ATOM 5401 C C . LYS B 1 262 ? 26.234 -12.539 -11.414 1 85.06 262 LYS B C 1
ATOM 5403 O O . LYS B 1 262 ? 27 -12.094 -12.281 1 85.06 262 LYS B O 1
ATOM 5408 N N . PHE B 1 263 ? 25.125 -12.031 -11.148 1 84.94 263 PHE B N 1
ATOM 5409 C CA . PHE B 1 263 ? 24.766 -10.703 -11.641 1 84.94 263 PHE B CA 1
ATOM 5410 C C . PHE B 1 263 ? 25.094 -9.641 -10.602 1 84.94 263 PHE B C 1
ATOM 5412 O O . PHE B 1 263 ? 24.75 -9.797 -9.422 1 84.94 263 PHE B O 1
ATOM 5419 N N . PRO B 1 264 ? 25.859 -8.578 -11.016 1 88.06 264 PRO B N 1
ATOM 5420 C CA . PRO B 1 264 ? 26.266 -7.594 -10.016 1 88.06 264 PRO B CA 1
ATOM 5421 C C . PRO B 1 264 ? 25.078 -6.988 -9.266 1 88.06 264 PRO B C 1
ATOM 5423 O O . PRO B 1 264 ? 24.109 -6.551 -9.883 1 88.06 264 PRO B O 1
ATOM 5426 N N . SER B 1 265 ? 25.234 -6.914 -8.008 1 85.44 265 SER B N 1
ATOM 5427 C CA . SER B 1 265 ? 24.172 -6.391 -7.16 1 85.44 265 SER B CA 1
ATOM 5428 C C . SER B 1 265 ? 23.891 -4.926 -7.473 1 85.44 265 SER B C 1
ATOM 5430 O O . SER B 1 265 ? 22.781 -4.438 -7.215 1 85.44 265 SER B O 1
ATOM 5432 N N . GLU B 1 266 ? 24.844 -4.258 -8.016 1 92.12 266 GLU B N 1
ATOM 5433 C CA . GLU B 1 266 ? 24.641 -2.846 -8.328 1 92.12 266 GLU B CA 1
ATOM 5434 C C . GLU B 1 266 ? 23.797 -2.672 -9.578 1 92.12 266 GLU B C 1
ATOM 5436 O O . GLU B 1 266 ? 23.375 -1.558 -9.898 1 92.12 266 GLU B O 1
ATOM 5441 N N . LYS B 1 267 ? 23.484 -3.773 -10.242 1 96.19 267 LYS B N 1
ATOM 5442 C CA . LYS B 1 267 ? 22.656 -3.719 -11.445 1 96.19 267 LYS B CA 1
ATOM 5443 C C . LYS B 1 267 ? 21.344 -4.465 -11.234 1 96.19 267 LYS B C 1
ATOM 5445 O O . LYS B 1 267 ? 20.547 -4.59 -12.164 1 96.19 267 LYS B O 1
ATOM 5450 N N . LEU B 1 268 ? 21.219 -4.953 -10.039 1 97.62 268 LEU B N 1
ATOM 5451 C CA . LEU B 1 268 ? 20.078 -5.828 -9.766 1 97.62 268 LEU B CA 1
ATOM 5452 C C . LEU B 1 268 ? 19.328 -5.375 -8.516 1 97.62 268 LEU B C 1
ATOM 5454 O O . LEU B 1 268 ? 19.938 -5.207 -7.453 1 97.62 268 LEU B O 1
ATOM 5458 N N . VAL B 1 269 ? 18.047 -5.145 -8.672 1 98.81 269 VAL B N 1
ATOM 5459 C CA . VAL B 1 269 ? 17.141 -4.992 -7.535 1 98.81 269 VAL B CA 1
ATOM 5460 C C . VAL B 1 269 ? 16.109 -6.117 -7.539 1 98.81 269 VAL B C 1
ATOM 5462 O O . VAL B 1 269 ? 15.43 -6.332 -8.539 1 98.81 269 VAL B O 1
ATOM 5465 N N . VAL B 1 270 ? 16.062 -6.871 -6.461 1 98.81 270 VAL B N 1
ATOM 5466 C CA . VAL B 1 270 ? 15.062 -7.918 -6.312 1 98.81 270 VAL B CA 1
ATOM 5467 C C . VAL B 1 270 ? 13.938 -7.43 -5.402 1 98.81 270 VAL B C 1
ATOM 5469 O O . VAL B 1 270 ? 14.188 -6.895 -4.32 1 98.81 270 VAL B O 1
ATOM 5472 N N . VAL B 1 271 ? 12.719 -7.555 -5.902 1 98.88 271 VAL B N 1
ATOM 5473 C CA . VAL B 1 271 ? 11.531 -7.223 -5.125 1 98.88 271 VAL B CA 1
ATOM 5474 C C . VAL B 1 271 ? 10.75 -8.5 -4.809 1 98.88 271 VAL B C 1
ATOM 5476 O O . VAL B 1 271 ? 10.539 -9.336 -5.688 1 98.88 271 VAL B O 1
ATOM 5479 N N . SER B 1 272 ? 10.414 -8.672 -3.602 1 98.62 272 SER B N 1
ATOM 5480 C CA . SER B 1 272 ? 9.578 -9.781 -3.146 1 98.62 272 SER B CA 1
ATOM 5481 C C . SER B 1 272 ? 8.523 -9.305 -2.152 1 98.62 272 SER B C 1
ATOM 5483 O O . SER B 1 272 ? 8.219 -8.109 -2.088 1 98.62 272 SER B O 1
ATOM 5485 N N . THR B 1 273 ? 7.812 -10.289 -1.495 1 98.25 273 THR B N 1
ATOM 5486 C CA . THR B 1 273 ? 6.695 -9.898 -0.647 1 98.25 273 THR B CA 1
ATOM 5487 C C . THR B 1 273 ? 6.559 -10.836 0.544 1 98.25 273 THR B C 1
ATOM 5489 O O . THR B 1 273 ? 7.109 -11.945 0.534 1 98.25 273 THR B O 1
ATOM 5492 N N . PHE B 1 274 ? 5.898 -10.336 1.59 1 98.19 274 PHE B N 1
ATOM 5493 C CA . PHE B 1 274 ? 5.5 -11.18 2.711 1 98.19 274 PHE B CA 1
ATOM 5494 C C . PHE B 1 274 ? 4.141 -11.812 2.451 1 98.19 274 PHE B C 1
ATOM 5496 O O . PHE B 1 274 ? 3.744 -12.75 3.148 1 98.19 274 PHE B O 1
ATOM 5503 N N . SER B 1 275 ? 3.416 -11.445 1.446 1 97.12 275 SER B N 1
ATOM 5504 C CA . SER B 1 275 ? 1.996 -11.758 1.324 1 97.12 275 SER B CA 1
ATOM 5505 C C . SER B 1 275 ? 1.785 -13.172 0.775 1 97.12 275 SER B C 1
ATOM 5507 O O . SER B 1 275 ? 0.651 -13.578 0.516 1 97.12 275 SER B O 1
ATOM 5509 N N . LYS B 1 276 ? 2.828 -13.93 0.531 1 97.06 276 LYS B N 1
ATOM 5510 C CA . LYS B 1 276 ? 2.756 -15.289 0.009 1 97.06 276 LYS B CA 1
ATOM 5511 C C . LYS B 1 276 ? 3.447 -16.281 0.946 1 97.06 276 LYS B C 1
ATOM 5513 O O . LYS B 1 276 ? 2.906 -16.625 1.997 1 97.06 276 LYS B O 1
ATOM 5518 N N . THR B 1 277 ? 4.691 -16.5 0.786 1 96.44 277 THR B N 1
ATOM 5519 C CA . THR B 1 277 ? 5.43 -17.438 1.622 1 96.44 277 THR B CA 1
ATOM 5520 C C . THR B 1 277 ? 5.484 -16.953 3.066 1 96.44 277 THR B C 1
ATOM 5522 O O . THR B 1 277 ? 5.336 -17.75 4 1 96.44 277 THR B O 1
ATOM 5525 N N . PHE B 1 278 ? 5.57 -15.641 3.297 1 96.12 278 PHE B N 1
ATOM 5526 C CA . PHE B 1 278 ? 5.801 -15.094 4.629 1 96.12 278 PHE B CA 1
ATOM 5527 C C . PHE B 1 278 ? 4.484 -14.711 5.293 1 96.12 278 PHE B C 1
ATOM 5529 O O . PHE B 1 278 ? 4.473 -14.234 6.43 1 96.12 278 PHE B O 1
ATOM 5536 N N . GLY B 1 279 ? 3.357 -14.891 4.723 1 88.56 279 GLY B N 1
ATOM 5537 C CA . GLY B 1 279 ? 2.027 -14.977 5.305 1 88.56 279 GLY B CA 1
ATOM 5538 C C . GLY B 1 279 ? 1.457 -13.625 5.699 1 88.56 279 GLY B C 1
ATOM 5539 O O . GLY B 1 279 ? 0.477 -13.555 6.441 1 88.56 279 GLY B O 1
ATOM 5540 N N . GLY B 1 280 ? 1.861 -12.539 5.293 1 93.81 280 GLY B N 1
ATOM 5541 C CA . GLY B 1 280 ? 1.356 -11.234 5.695 1 93.81 280 GLY B CA 1
ATOM 5542 C C . GLY B 1 280 ? 1.109 -10.305 4.52 1 93.81 280 GLY B C 1
ATOM 5543 O O . GLY B 1 280 ? 0.454 -10.68 3.547 1 93.81 280 GLY B O 1
ATOM 5544 N N . ILE B 1 281 ? 1.309 -8.906 4.434 1 95.69 281 ILE B N 1
ATOM 5545 C CA . ILE B 1 281 ? 1.192 -7.965 3.324 1 95.69 281 ILE B CA 1
ATOM 5546 C C . ILE B 1 281 ? 2.539 -7.289 3.076 1 95.69 281 ILE B C 1
ATOM 5548 O O . ILE B 1 281 ? 2.629 -6.332 2.301 1 95.69 281 ILE B O 1
ATOM 5552 N N . GLY B 1 282 ? 3.525 -7.113 3.494 1 97.75 282 GLY B N 1
ATOM 5553 C CA . GLY B 1 282 ? 4.848 -6.516 3.447 1 97.75 282 GLY B CA 1
ATOM 5554 C C . GLY B 1 282 ? 5.559 -6.727 2.123 1 97.75 282 GLY B C 1
ATOM 5555 O O . GLY B 1 282 ? 5.27 -7.691 1.407 1 97.75 282 GLY B O 1
ATOM 5556 N N . GLY B 1 283 ? 6.434 -5.766 1.731 1 98.69 283 GLY B N 1
ATOM 5557 C CA . GLY B 1 283 ? 7.324 -5.895 0.588 1 98.69 283 GLY B CA 1
ATOM 5558 C C . GLY B 1 283 ? 8.789 -5.992 0.978 1 98.69 283 GLY B C 1
ATOM 5559 O O . GLY B 1 283 ? 9.18 -5.562 2.064 1 98.69 283 GLY B O 1
ATOM 5560 N N . ILE B 1 284 ? 9.555 -6.633 0.136 1 98.88 284 ILE B N 1
ATOM 5561 C CA . ILE B 1 284 ? 10.992 -6.805 0.305 1 98.88 284 ILE B CA 1
ATOM 5562 C C . ILE B 1 284 ? 11.734 -6.191 -0.884 1 98.88 284 ILE B C 1
ATOM 5564 O O . ILE B 1 284 ? 11.406 -6.48 -2.039 1 98.88 284 ILE B O 1
ATOM 5568 N N . ILE B 1 285 ? 12.617 -5.328 -0.617 1 98.94 285 ILE B N 1
ATOM 5569 C CA . ILE B 1 285 ? 13.5 -4.785 -1.646 1 98.94 285 ILE B CA 1
ATOM 5570 C C . ILE B 1 285 ? 14.953 -5.145 -1.327 1 98.94 285 ILE B C 1
ATOM 5572 O O . ILE B 1 285 ? 15.461 -4.797 -0.262 1 98.94 285 ILE B O 1
ATOM 5576 N N . LEU B 1 286 ? 15.617 -5.84 -2.215 1 98.81 286 LEU B N 1
ATOM 5577 C CA . LEU B 1 286 ? 17 -6.285 -2.049 1 98.81 286 LEU B CA 1
ATOM 5578 C C . LEU B 1 286 ? 17.891 -5.684 -3.125 1 98.81 286 LEU B C 1
ATOM 5580 O O . LEU B 1 286 ? 17.484 -5.551 -4.281 1 98.81 286 LEU B O 1
ATOM 5584 N N . GLY B 1 287 ? 19.125 -5.309 -2.783 1 98.38 287 GLY B N 1
ATOM 5585 C CA . GLY B 1 287 ? 20.094 -4.801 -3.75 1 98.38 287 GLY B CA 1
ATOM 5586 C C . GLY B 1 287 ? 21.344 -4.23 -3.104 1 98.38 287 GLY B C 1
ATOM 5587 O O . GLY B 1 287 ? 21.641 -4.539 -1.949 1 98.38 287 GLY B O 1
ATOM 5588 N N . ASP B 1 288 ? 22.047 -3.473 -3.945 1 97.94 288 ASP B N 1
ATOM 5589 C CA . ASP B 1 288 ? 23.219 -2.746 -3.465 1 97.94 288 ASP B CA 1
ATOM 5590 C C . ASP B 1 288 ? 22.844 -1.772 -2.35 1 97.94 288 ASP B C 1
ATOM 5592 O O . ASP B 1 288 ? 21.75 -1.192 -2.367 1 97.94 288 ASP B O 1
ATOM 5596 N N . GLU B 1 289 ? 23.781 -1.607 -1.432 1 97.75 289 GLU B N 1
ATOM 5597 C CA . GLU B 1 289 ? 23.531 -0.784 -0.252 1 97.75 289 GLU B CA 1
ATOM 5598 C C . GLU B 1 289 ? 23.078 0.62 -0.645 1 97.75 289 GLU B C 1
ATOM 5600 O O . GLU B 1 289 ? 22.078 1.117 -0.139 1 97.75 289 GLU B O 1
ATOM 5605 N N . GLU B 1 290 ? 23.75 1.261 -1.522 1 97.62 290 GLU B N 1
ATOM 5606 C CA . GLU B 1 290 ? 23.422 2.633 -1.898 1 97.62 290 GLU B CA 1
ATOM 5607 C C . GLU B 1 290 ? 22.125 2.695 -2.699 1 97.62 290 GLU B C 1
ATOM 5609 O O . GLU B 1 290 ? 21.359 3.654 -2.578 1 97.62 290 GLU B O 1
ATOM 5614 N N . VAL B 1 291 ? 21.891 1.695 -3.559 1 98.38 291 VAL B N 1
ATOM 5615 C CA . VAL B 1 291 ? 20.672 1.657 -4.359 1 98.38 291 VAL B CA 1
ATOM 5616 C C . VAL B 1 291 ? 19.453 1.514 -3.449 1 98.38 291 VAL B C 1
ATOM 5618 O O . VAL B 1 291 ? 18.469 2.25 -3.59 1 98.38 291 VAL B O 1
ATOM 5621 N N . VAL B 1 292 ? 19.531 0.618 -2.469 1 98.75 292 VAL B N 1
ATOM 5622 C CA . VAL B 1 292 ? 18.422 0.392 -1.55 1 98.75 292 VAL B CA 1
ATOM 5623 C C . VAL B 1 292 ? 18.219 1.621 -0.665 1 98.75 292 VAL B C 1
ATOM 5625 O O . VAL B 1 292 ? 17.094 2.021 -0.391 1 98.75 292 VAL B O 1
ATOM 5628 N N . ASP B 1 293 ? 19.312 2.244 -0.244 1 98.31 293 ASP B N 1
ATOM 5629 C CA . ASP B 1 293 ? 19.203 3.461 0.554 1 98.31 293 ASP B CA 1
ATOM 5630 C C . ASP B 1 293 ? 18.578 4.594 -0.252 1 98.31 293 ASP B C 1
ATOM 5632 O O . ASP B 1 293 ? 17.828 5.414 0.295 1 98.31 293 ASP B O 1
ATOM 5636 N N . HIS B 1 294 ? 18.938 4.637 -1.501 1 98.12 294 HIS B N 1
ATOM 5637 C CA . HIS B 1 294 ? 18.328 5.629 -2.373 1 98.12 294 HIS B CA 1
ATOM 5638 C C . HIS B 1 294 ? 16.812 5.422 -2.475 1 98.12 294 HIS B C 1
ATOM 5640 O O . HIS B 1 294 ? 16.047 6.371 -2.344 1 98.12 294 HIS B O 1
ATOM 5646 N N . ILE B 1 295 ? 16.406 4.191 -2.668 1 98.62 295 ILE B N 1
ATOM 5647 C CA . ILE B 1 295 ? 14.977 3.873 -2.74 1 98.62 295 ILE B CA 1
ATOM 5648 C C . ILE B 1 295 ? 14.297 4.246 -1.424 1 98.62 295 ILE B C 1
ATOM 5650 O O . ILE B 1 295 ? 13.227 4.852 -1.422 1 98.62 295 ILE B O 1
ATOM 5654 N N . LYS B 1 296 ? 14.93 3.963 -0.303 1 98.31 296 LYS B N 1
ATOM 5655 C CA . LYS B 1 296 ? 14.438 4.262 1.04 1 98.31 296 LYS B CA 1
ATOM 5656 C C . LYS B 1 296 ? 14.148 5.75 1.202 1 98.31 296 LYS B C 1
ATOM 5658 O O . LYS B 1 296 ? 13.227 6.137 1.923 1 98.31 296 LYS B O 1
ATOM 5663 N N . HIS B 1 297 ? 14.883 6.602 0.499 1 96.62 297 HIS B N 1
ATOM 5664 C CA . HIS B 1 297 ? 14.789 8.039 0.708 1 96.62 297 HIS B CA 1
ATOM 5665 C C . HIS B 1 297 ? 14.031 8.719 -0.428 1 96.62 297 HIS B C 1
ATOM 5667 O O . HIS B 1 297 ? 13.82 9.93 -0.406 1 96.62 297 HIS B O 1
ATOM 5673 N N . ARG B 1 298 ? 13.547 7.891 -1.408 1 96.38 298 ARG B N 1
ATOM 5674 C CA . ARG B 1 298 ? 12.938 8.508 -2.58 1 96.38 298 ARG B CA 1
ATOM 5675 C C . ARG B 1 298 ? 11.539 7.949 -2.83 1 96.38 298 ARG B C 1
ATOM 5677 O O . ARG B 1 298 ? 10.672 8.641 -3.365 1 96.38 298 ARG B O 1
ATOM 5684 N N . ALA B 1 299 ? 11.352 6.73 -2.484 1 97.81 299 ALA B N 1
ATOM 5685 C CA . ALA B 1 299 ? 10.094 6.051 -2.771 1 97.81 299 ALA B CA 1
ATOM 5686 C C . ALA B 1 299 ? 8.945 6.664 -1.975 1 97.81 299 ALA B C 1
ATOM 5688 O O . ALA B 1 299 ? 8.766 6.352 -0.795 1 97.81 299 ALA B O 1
ATOM 5689 N N . ARG B 1 300 ? 8.07 7.395 -2.605 1 96.88 300 ARG B N 1
ATOM 5690 C CA . ARG B 1 300 ? 6.961 8.062 -1.928 1 96.88 300 ARG B CA 1
ATOM 5691 C C . ARG B 1 300 ? 5.984 7.043 -1.349 1 96.88 300 ARG B C 1
ATOM 5693 O O . ARG B 1 300 ? 5.383 7.277 -0.298 1 96.88 300 ARG B O 1
ATOM 5700 N N . SER B 1 301 ? 5.859 5.871 -2.072 1 97.81 301 SER B N 1
ATOM 5701 C CA . SER B 1 301 ? 4.98 4.801 -1.607 1 97.81 301 SER B CA 1
ATOM 5702 C C . SER B 1 301 ? 5.461 4.227 -0.279 1 97.81 301 SER B C 1
ATOM 5704 O O . SER B 1 301 ? 4.723 3.514 0.4 1 97.81 301 SER B O 1
ATOM 5706 N N . PHE B 1 302 ? 6.727 4.531 0.136 1 98.06 302 PHE B N 1
ATOM 5707 C CA . PHE B 1 302 ? 7.34 4.141 1.399 1 98.06 302 PHE B CA 1
ATOM 5708 C C . PHE B 1 302 ? 7.355 5.309 2.379 1 98.06 302 PHE B C 1
ATOM 5710 O O . PHE B 1 302 ? 6.906 5.172 3.52 1 98.06 302 PHE B O 1
ATOM 5717 N N . LEU B 1 303 ? 7.723 6.465 1.914 1 96.31 303 LEU B N 1
ATOM 5718 C CA . LEU B 1 303 ? 7.949 7.645 2.742 1 96.31 303 LEU B CA 1
ATOM 5719 C C . LEU B 1 303 ? 6.629 8.203 3.258 1 96.31 303 LEU B C 1
ATOM 5721 O O . LEU B 1 303 ? 6.574 8.781 4.348 1 96.31 303 LEU B O 1
ATOM 5725 N N . PHE B 1 304 ? 5.562 8 2.465 1 94.88 304 PHE B N 1
ATOM 5726 C CA . PHE B 1 304 ? 4.32 8.695 2.779 1 94.88 304 PHE B CA 1
ATOM 5727 C C . PHE B 1 304 ? 3.174 7.703 2.949 1 94.88 304 PHE B C 1
ATOM 5729 O O . PHE B 1 304 ? 2.023 8.023 2.645 1 94.88 304 PHE B O 1
ATOM 5736 N N . SER B 1 305 ? 3.502 6.516 3.344 1 95.06 305 SER B N 1
ATOM 5737 C CA . SER B 1 305 ? 2.553 5.48 3.742 1 95.06 305 SER B CA 1
ATOM 5738 C C . SER B 1 305 ? 2.869 4.945 5.137 1 95.06 305 SER B C 1
ATOM 5740 O O . SER B 1 305 ? 4.031 4.934 5.551 1 95.06 305 SER B O 1
ATOM 5742 N N . ALA B 1 306 ? 1.831 4.531 5.746 1 95.62 306 ALA B N 1
ATOM 5743 C CA . ALA B 1 306 ? 1.986 4.066 7.121 1 95.62 306 ALA B CA 1
ATOM 5744 C C . ALA B 1 306 ? 2.926 2.865 7.191 1 95.62 306 ALA B C 1
ATOM 5746 O O . ALA B 1 306 ? 2.953 2.037 6.277 1 95.62 306 ALA B O 1
ATOM 5747 N N . THR B 1 307 ? 3.598 2.752 8.297 1 96.69 307 THR B N 1
ATOM 5748 C CA . THR B 1 307 ? 4.594 1.727 8.586 1 96.69 307 THR B CA 1
ATOM 5749 C C . THR B 1 307 ? 3.953 0.342 8.609 1 96.69 307 THR B C 1
ATOM 5751 O O . THR B 1 307 ? 2.848 0.175 9.133 1 96.69 307 THR B O 1
ATOM 5754 N N . LEU B 1 308 ? 4.676 -0.645 8.047 1 98.12 308 LEU B N 1
ATOM 5755 C CA . LEU B 1 308 ? 4.273 -2.041 8.188 1 98.12 308 LEU B CA 1
ATOM 5756 C C . LEU B 1 308 ? 4.047 -2.396 9.648 1 98.12 308 LEU B C 1
ATOM 5758 O O . LEU B 1 308 ? 4.938 -2.221 10.484 1 98.12 308 LEU B O 1
ATOM 5762 N N . PRO B 1 309 ? 2.85 -2.916 10.023 1 98.12 309 PRO B N 1
ATOM 5763 C CA . PRO B 1 309 ? 2.576 -3.234 11.422 1 98.12 309 PRO B CA 1
ATOM 5764 C C . PRO B 1 309 ? 3.564 -4.242 12.008 1 98.12 309 PRO B C 1
ATOM 5766 O O . PRO B 1 309 ? 3.893 -5.238 11.352 1 98.12 309 PRO B O 1
ATOM 5769 N N . VAL B 1 310 ? 3.982 -4.035 13.227 1 98.25 310 VAL B N 1
ATOM 5770 C CA . VAL B 1 310 ? 5.055 -4.809 13.852 1 98.25 310 VAL B CA 1
ATOM 5771 C C . VAL B 1 310 ? 4.598 -6.25 14.055 1 98.25 310 VAL B C 1
ATOM 5773 O O . VAL B 1 310 ? 5.402 -7.18 13.945 1 98.25 310 VAL B O 1
ATOM 5776 N N . PRO B 1 311 ? 3.307 -6.531 14.344 1 98.44 311 PRO B N 1
ATOM 5777 C CA . PRO B 1 311 ? 2.881 -7.93 14.438 1 98.44 311 PRO B CA 1
ATOM 5778 C C . PRO B 1 311 ? 3.148 -8.719 13.156 1 98.44 311 PRO B C 1
ATOM 5780 O O . PRO B 1 311 ? 3.455 -9.914 13.219 1 98.44 311 PRO B O 1
ATOM 5783 N N . ILE B 1 312 ? 3.037 -8.102 12.016 1 98.5 312 ILE B N 1
ATOM 5784 C CA . ILE B 1 312 ? 3.326 -8.758 10.742 1 98.5 312 ILE B CA 1
ATOM 5785 C C . ILE B 1 312 ? 4.828 -8.992 10.617 1 98.5 312 ILE B C 1
ATOM 5787 O O . ILE B 1 312 ? 5.258 -10.039 10.117 1 98.5 312 ILE B O 1
ATOM 5791 N N . VAL B 1 313 ? 5.609 -8.008 11.055 1 98.62 313 VAL B N 1
ATOM 5792 C CA . VAL B 1 313 ? 7.062 -8.125 11.07 1 98.62 313 VAL B CA 1
ATOM 5793 C C . VAL B 1 313 ? 7.48 -9.312 11.93 1 98.62 313 VAL B C 1
ATOM 5795 O O . VAL B 1 313 ? 8.336 -10.102 11.531 1 98.62 313 VAL B O 1
ATOM 5798 N N . ALA B 1 314 ? 6.855 -9.43 13.078 1 98.69 314 ALA B N 1
ATOM 5799 C CA . ALA B 1 314 ? 7.16 -10.523 14 1 98.69 314 ALA B CA 1
ATOM 5800 C C . ALA B 1 314 ? 6.797 -11.875 13.391 1 98.69 314 ALA B C 1
ATOM 5802 O O . ALA B 1 314 ? 7.539 -12.844 13.531 1 98.69 314 ALA B O 1
ATOM 5803 N N . ALA B 1 315 ? 5.652 -11.93 12.758 1 98.56 315 ALA B N 1
ATOM 5804 C CA . ALA B 1 315 ? 5.227 -13.156 12.078 1 98.56 315 ALA B CA 1
ATOM 5805 C C . ALA B 1 315 ? 6.227 -13.555 11 1 98.56 315 ALA B C 1
ATOM 5807 O O . ALA B 1 315 ? 6.652 -14.711 10.938 1 98.56 315 ALA B O 1
ATOM 5808 N N . ALA B 1 316 ? 6.609 -12.625 10.18 1 98.62 316 ALA B N 1
ATOM 5809 C CA . ALA B 1 316 ? 7.555 -12.883 9.102 1 98.62 316 ALA B CA 1
ATOM 5810 C C . ALA B 1 316 ? 8.906 -13.328 9.648 1 98.62 316 ALA B C 1
ATOM 5812 O O . ALA B 1 316 ? 9.555 -14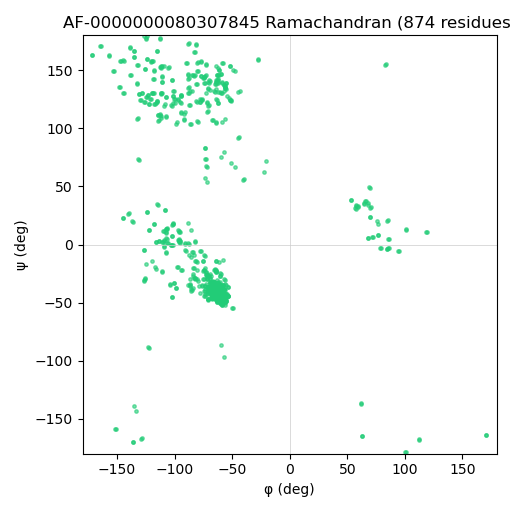.211 9.086 1 98.62 316 ALA B O 1
ATOM 5813 N N . SER B 1 317 ? 9.328 -12.664 10.727 1 98.75 317 SER B N 1
ATOM 5814 C CA . SER B 1 317 ? 10.586 -13.023 11.367 1 98.75 317 SER B CA 1
ATOM 5815 C C . SER B 1 317 ? 10.57 -14.469 11.836 1 98.75 317 SER B C 1
ATOM 5817 O O . SER B 1 317 ? 11.578 -15.18 11.727 1 98.75 317 SER B O 1
ATOM 5819 N N . THR B 1 318 ? 9.484 -14.906 12.352 1 98.75 318 THR B N 1
ATOM 5820 C CA . THR B 1 318 ? 9.344 -16.281 12.836 1 98.75 318 THR B CA 1
ATOM 5821 C C . THR B 1 318 ? 9.375 -17.266 11.672 1 98.75 318 THR B C 1
ATOM 5823 O O . THR B 1 318 ? 9.992 -18.328 11.781 1 98.75 318 THR B O 1
ATOM 5826 N N . ILE B 1 319 ? 8.742 -16.953 10.602 1 98.62 319 ILE B N 1
ATOM 5827 C CA . ILE B 1 319 ? 8.781 -17.797 9.422 1 98.62 319 ILE B CA 1
ATOM 5828 C C . ILE B 1 319 ? 10.211 -17.859 8.875 1 98.62 319 ILE B C 1
ATOM 5830 O O . ILE B 1 319 ? 10.672 -18.922 8.445 1 98.62 319 ILE B O 1
ATOM 5834 N N . LEU B 1 320 ? 10.891 -16.719 8.922 1 98.81 320 LEU B N 1
ATOM 5835 C CA . LEU B 1 320 ? 12.289 -16.703 8.5 1 98.81 320 LEU B CA 1
ATOM 5836 C C . LEU B 1 320 ? 13.125 -17.641 9.359 1 98.81 320 LEU B C 1
ATOM 5838 O O . LEU B 1 320 ? 14.016 -18.328 8.852 1 98.81 320 LEU B O 1
ATOM 5842 N N . ASP B 1 321 ? 12.852 -17.688 10.68 1 98.75 321 ASP B N 1
ATOM 5843 C CA . ASP B 1 321 ? 13.508 -18.641 11.562 1 98.75 321 ASP B CA 1
ATOM 5844 C C . ASP B 1 321 ? 13.352 -20.078 11.039 1 98.75 321 ASP B C 1
ATOM 5846 O O . ASP B 1 321 ? 14.32 -20.844 11 1 98.75 321 ASP B O 1
ATOM 5850 N N . MET B 1 322 ? 12.195 -20.406 10.617 1 98.38 322 MET B N 1
ATOM 5851 C CA . MET B 1 322 ? 11.883 -21.75 10.141 1 98.38 322 MET B CA 1
ATOM 5852 C C . MET B 1 322 ? 12.602 -22.047 8.828 1 98.38 322 MET B C 1
ATOM 5854 O O . MET B 1 322 ? 13.078 -23.156 8.609 1 98.38 322 MET B O 1
ATOM 5858 N N . LEU B 1 323 ? 12.648 -21.062 7.98 1 98.5 323 LEU B N 1
ATOM 5859 C CA . LEU B 1 323 ? 13.336 -21.234 6.707 1 98.5 323 LEU B CA 1
ATOM 5860 C C . LEU B 1 323 ? 14.844 -21.375 6.914 1 98.5 323 LEU B C 1
ATOM 5862 O O . LEU B 1 323 ? 15.5 -22.156 6.219 1 98.5 323 LEU B O 1
ATOM 5866 N N . GLU B 1 324 ? 15.359 -20.562 7.836 1 98.12 324 GLU B N 1
ATOM 5867 C CA . GLU B 1 324 ? 16.781 -20.672 8.156 1 98.12 324 GLU B CA 1
ATOM 5868 C C . GLU B 1 324 ? 17.109 -22.047 8.734 1 98.12 324 GLU B C 1
ATOM 5870 O O . GLU B 1 324 ? 18.172 -22.609 8.445 1 98.12 324 GLU B O 1
ATOM 5875 N N . GLU B 1 325 ? 16.203 -22.594 9.469 1 97.94 325 GLU B N 1
ATOM 5876 C CA . GLU B 1 325 ? 16.422 -23.844 10.172 1 97.94 325 GLU B CA 1
ATOM 5877 C C . GLU B 1 325 ? 16.141 -25.047 9.266 1 97.94 325 GLU B C 1
ATOM 5879 O O . GLU B 1 325 ? 16.875 -26.031 9.289 1 97.94 325 GLU B O 1
ATOM 5884 N N . SER B 1 326 ? 15.078 -24.938 8.438 1 97.81 326 SER B N 1
ATOM 5885 C CA . SER B 1 326 ? 14.57 -26.125 7.762 1 97.81 326 SER B CA 1
ATOM 5886 C C . SER B 1 326 ? 14.164 -25.828 6.324 1 97.81 326 SER B C 1
ATOM 5888 O O . SER B 1 326 ? 13.289 -26.484 5.766 1 97.81 326 SER B O 1
ATOM 5890 N N . GLY B 1 327 ? 14.75 -24.859 5.762 1 97.12 327 GLY B N 1
ATOM 5891 C CA . GLY B 1 327 ? 14.406 -24.406 4.422 1 97.12 327 GLY B CA 1
ATOM 5892 C C . GLY B 1 327 ? 14.359 -25.531 3.406 1 97.12 327 GLY B C 1
ATOM 5893 O O . GLY B 1 327 ? 13.344 -25.75 2.74 1 97.12 327 GLY B O 1
ATOM 5894 N N . PRO B 1 328 ? 15.391 -26.328 3.244 1 98.44 328 PRO B N 1
ATOM 5895 C CA . PRO B 1 328 ? 15.445 -27.422 2.262 1 98.44 328 PRO B CA 1
ATOM 5896 C C . PRO B 1 328 ? 14.312 -28.422 2.438 1 98.44 328 PRO B C 1
ATOM 5898 O O . PRO B 1 328 ? 13.734 -28.891 1.451 1 98.44 328 PRO B O 1
ATOM 5901 N N . GLN B 1 329 ? 13.961 -28.703 3.65 1 98.56 329 GLN B N 1
ATOM 5902 C CA . GLN B 1 329 ? 12.883 -29.641 3.908 1 98.56 329 GLN B CA 1
ATOM 5903 C C . GLN B 1 329 ? 11.531 -29.047 3.525 1 98.56 329 GLN B C 1
ATOM 5905 O O . GLN B 1 329 ? 10.703 -29.719 2.908 1 98.56 329 GLN B O 1
ATOM 5910 N N . LEU B 1 330 ? 11.305 -27.844 3.959 1 98.69 330 LEU B N 1
ATOM 5911 C CA . LEU B 1 330 ? 10.047 -27.172 3.67 1 98.69 330 LEU B CA 1
ATOM 5912 C C . LEU B 1 330 ? 9.836 -27.031 2.166 1 98.69 330 LEU B C 1
ATOM 5914 O O . LEU B 1 330 ? 8.766 -27.359 1.651 1 98.69 330 LEU B O 1
ATOM 5918 N N . VAL B 1 331 ? 10.82 -26.562 1.475 1 98.75 331 VAL B N 1
ATOM 5919 C CA . VAL B 1 331 ? 10.75 -26.344 0.032 1 98.75 331 VAL B CA 1
ATOM 5920 C C . VAL B 1 331 ? 10.641 -27.688 -0.682 1 98.75 331 VAL B C 1
ATOM 5922 O O . VAL B 1 331 ? 9.891 -27.828 -1.648 1 98.75 331 VAL B O 1
ATOM 5925 N N . GLY B 1 332 ? 11.383 -28.641 -0.228 1 98.62 332 GLY B N 1
ATOM 5926 C CA . GLY B 1 332 ? 11.32 -29.969 -0.804 1 98.62 332 GLY B CA 1
ATOM 5927 C C . GLY B 1 332 ? 9.938 -30.594 -0.744 1 98.62 332 GLY B C 1
ATOM 5928 O O . GLY B 1 332 ? 9.484 -31.203 -1.708 1 98.62 332 GLY B O 1
ATOM 5929 N N . GLU B 1 333 ? 9.281 -30.469 0.385 1 98.75 333 GLU B N 1
ATOM 5930 C CA . GLU B 1 333 ? 7.93 -31 0.533 1 98.75 333 GLU B CA 1
ATOM 5931 C C . GLU B 1 333 ? 6.961 -30.312 -0.436 1 98.75 333 GLU B C 1
ATOM 5933 O O . GLU B 1 333 ? 6.09 -30.969 -1.007 1 98.75 333 GLU B O 1
ATOM 5938 N N . LEU B 1 334 ? 7.078 -29 -0.549 1 98.75 334 LEU B N 1
ATOM 5939 C CA . LEU B 1 334 ? 6.258 -28.297 -1.522 1 98.75 334 LEU B CA 1
ATOM 5940 C C . LEU B 1 334 ? 6.48 -28.844 -2.928 1 98.75 334 LEU B C 1
ATOM 5942 O O . LEU B 1 334 ? 5.52 -29.062 -3.67 1 98.75 334 LEU B O 1
ATOM 5946 N N . ARG B 1 335 ? 7.707 -29.062 -3.297 1 98.31 335 ARG B N 1
ATOM 5947 C CA . ARG B 1 335 ? 8.062 -29.547 -4.625 1 98.31 335 ARG B CA 1
ATOM 5948 C C . ARG B 1 335 ? 7.496 -30.953 -4.863 1 98.31 335 ARG B C 1
ATOM 5950 O O . ARG B 1 335 ? 7.035 -31.266 -5.961 1 98.31 335 ARG B O 1
ATOM 5957 N N . GLU B 1 336 ? 7.586 -31.734 -3.891 1 98.62 336 GLU B N 1
ATOM 5958 C CA . GLU B 1 336 ? 7.039 -33.094 -3.984 1 98.62 336 GLU B CA 1
ATOM 5959 C C . GLU B 1 336 ? 5.531 -33.031 -4.234 1 98.62 336 GLU B C 1
ATOM 5961 O O . GLU B 1 336 ? 5.027 -33.75 -5.098 1 98.62 336 GLU B O 1
ATOM 5966 N N . LYS B 1 337 ? 4.883 -32.281 -3.492 1 98.81 337 LYS B N 1
ATOM 5967 C CA . LYS B 1 337 ? 3.434 -32.156 -3.625 1 98.81 337 LYS B CA 1
ATOM 5968 C C . LYS B 1 337 ? 3.051 -31.578 -4.98 1 98.81 337 LYS B C 1
ATOM 5970 O O . LYS B 1 337 ? 2.088 -32.031 -5.605 1 98.81 337 LYS B O 1
ATOM 5975 N N . ALA B 1 338 ? 3.787 -30.578 -5.375 1 98.69 338 ALA B N 1
ATOM 5976 C CA . ALA B 1 338 ? 3.555 -30 -6.699 1 98.69 338 ALA B CA 1
ATOM 5977 C C . ALA B 1 338 ? 3.775 -31.047 -7.793 1 98.69 338 ALA B C 1
ATOM 5979 O O . ALA B 1 338 ? 3.023 -31.094 -8.766 1 98.69 338 ALA B O 1
ATOM 5980 N N . GLY B 1 339 ? 4.812 -31.812 -7.637 1 98.62 339 GLY B N 1
ATOM 5981 C CA . GLY B 1 339 ? 5.074 -32.875 -8.586 1 98.62 339 GLY B CA 1
ATOM 5982 C C . GLY B 1 339 ? 3.955 -33.906 -8.656 1 98.62 339 GLY B C 1
ATOM 5983 O O . GLY B 1 339 ? 3.566 -34.344 -9.75 1 98.62 339 GLY B O 1
ATOM 5984 N N . TYR B 1 340 ? 3.48 -34.281 -7.539 1 98.81 340 TYR B N 1
ATOM 5985 C CA . TYR B 1 340 ? 2.371 -35.219 -7.469 1 98.81 340 TYR B CA 1
ATOM 5986 C C . TYR B 1 340 ? 1.143 -34.656 -8.18 1 98.81 340 TYR B C 1
ATOM 5988 O O . TYR B 1 340 ? 0.521 -35.375 -8.992 1 98.81 340 TYR B O 1
ATOM 5996 N N . MET B 1 341 ? 0.814 -33.469 -7.879 1 98.81 341 MET B N 1
ATOM 5997 C CA . MET B 1 341 ? -0.366 -32.844 -8.469 1 98.81 341 MET B CA 1
ATOM 5998 C C . MET B 1 341 ? -0.213 -32.719 -9.984 1 98.81 341 MET B C 1
ATOM 6000 O O . MET B 1 341 ? -1.146 -33 -10.734 1 98.81 341 MET B O 1
ATOM 6004 N N . ARG B 1 342 ? 0.919 -32.219 -10.422 1 98.62 342 ARG B N 1
ATOM 6005 C CA . ARG B 1 342 ? 1.183 -32.031 -11.844 1 98.62 342 ARG B CA 1
ATOM 6006 C C . ARG B 1 342 ? 1.05 -33.344 -12.594 1 98.62 342 ARG B C 1
ATOM 6008 O O . ARG B 1 342 ? 0.385 -33.438 -13.633 1 98.62 342 ARG B O 1
ATOM 6015 N N . LYS B 1 343 ? 1.691 -34.375 -12.094 1 98.62 343 LYS B N 1
ATOM 6016 C CA . LYS B 1 343 ? 1.631 -35.688 -12.719 1 98.62 343 LYS B CA 1
ATOM 6017 C C . LYS B 1 343 ? 0.193 -36.188 -12.805 1 98.62 343 LYS B C 1
ATOM 6019 O O . LYS B 1 343 ? -0.242 -36.656 -13.859 1 98.62 343 LYS B O 1
ATOM 6024 N N . SER B 1 344 ? -0.476 -36.062 -11.734 1 98.81 344 SER B N 1
ATOM 6025 C CA . SER B 1 344 ? -1.848 -36.562 -11.656 1 98.81 344 SER B CA 1
ATOM 6026 C C . SER B 1 344 ? -2.758 -35.812 -12.617 1 98.81 344 SER B C 1
ATOM 6028 O O . SER B 1 344 ? -3.592 -36.406 -13.297 1 98.81 344 SER B O 1
ATOM 6030 N N . LEU B 1 345 ? -2.605 -34.531 -12.688 1 98.81 345 LEU B N 1
ATOM 6031 C CA . LEU B 1 345 ? -3.424 -33.688 -13.578 1 98.81 345 LEU B CA 1
ATOM 6032 C C . LEU B 1 345 ? -3.166 -34.062 -15.039 1 98.81 345 LEU B C 1
ATOM 6034 O O . LEU B 1 345 ? -4.102 -34.125 -15.836 1 98.81 345 LEU B O 1
ATOM 6038 N N . LYS B 1 346 ? -1.962 -34.25 -15.375 1 98.25 346 LYS B N 1
ATOM 6039 C CA . LYS B 1 346 ? -1.605 -34.625 -16.734 1 98.25 346 LYS B CA 1
ATOM 6040 C C . LYS B 1 346 ? -2.146 -36.031 -17.078 1 98.25 346 LYS B C 1
ATOM 6042 O O . LYS B 1 346 ? -2.602 -36.25 -18.203 1 98.25 346 LYS B O 1
ATOM 6047 N N . GLU B 1 347 ? -2.061 -36.875 -16.141 1 98.38 347 GLU B N 1
ATOM 6048 C CA . GLU B 1 347 ? -2.59 -38.219 -16.344 1 98.38 347 GLU B CA 1
ATOM 6049 C C . GLU B 1 347 ? -4.098 -38.188 -16.594 1 98.38 347 GLU B C 1
ATOM 6051 O O . GLU B 1 347 ? -4.621 -38.969 -17.375 1 98.38 347 GLU B O 1
ATOM 6056 N N . ILE B 1 348 ? -4.75 -37.312 -15.898 1 98.31 348 ILE B N 1
ATOM 6057 C CA . ILE B 1 348 ? -6.188 -37.156 -16.094 1 98.31 348 ILE B CA 1
ATOM 6058 C C . ILE B 1 348 ? -6.457 -36.594 -17.484 1 98.31 348 ILE B C 1
ATOM 6060 O O . ILE B 1 348 ? -7.5 -36.875 -18.094 1 98.31 348 ILE B O 1
ATOM 6064 N N . GLY B 1 349 ? -5.52 -35.781 -17.953 1 98.12 349 GLY B N 1
ATOM 6065 C CA . GLY B 1 349 ? -5.648 -35.25 -19.312 1 98.12 349 GLY B CA 1
ATOM 6066 C C . GLY B 1 349 ? -5.742 -33.75 -19.375 1 98.12 349 GLY B C 1
ATOM 6067 O O . GLY B 1 349 ? -6.012 -33.188 -20.422 1 98.12 349 GLY B O 1
ATOM 6068 N N . PHE B 1 350 ? -5.496 -33.062 -18.297 1 98.25 350 PHE B N 1
ATOM 6069 C CA . PHE B 1 350 ? -5.605 -31.625 -18.297 1 98.25 350 PHE B CA 1
ATOM 6070 C C . PHE B 1 350 ? -4.398 -30.984 -18.969 1 98.25 350 PHE B C 1
ATOM 6072 O O . PHE B 1 350 ? -3.279 -31.484 -18.859 1 98.25 350 PHE B O 1
ATOM 6079 N N . ASP B 1 351 ? -4.625 -29.875 -19.656 1 97.81 351 ASP B N 1
ATOM 6080 C CA . ASP B 1 351 ? -3.582 -28.984 -20.172 1 97.81 351 ASP B CA 1
ATOM 6081 C C . ASP B 1 351 ? -3.178 -27.953 -19.125 1 97.81 351 ASP B C 1
ATOM 6083 O O . ASP B 1 351 ? -4.012 -27.172 -18.672 1 97.81 351 ASP B O 1
ATOM 6087 N N . LEU B 1 352 ? -1.93 -28 -18.781 1 98 352 LEU B N 1
ATOM 6088 C CA . LEU B 1 352 ? -1.445 -27.094 -17.734 1 98 352 LEU B CA 1
ATOM 6089 C C . LEU B 1 352 ? -0.587 -25.984 -18.328 1 98 352 LEU B C 1
ATOM 6091 O O . LEU B 1 352 ? 0.154 -25.312 -17.609 1 98 352 LEU B O 1
ATOM 6095 N N . GLY B 1 353 ? -0.625 -25.812 -19.594 1 95.75 353 GLY B N 1
ATOM 6096 C CA . GLY B 1 353 ? 0.18 -24.797 -20.266 1 95.75 353 GLY B CA 1
ATOM 6097 C C . GLY B 1 353 ? 1.671 -25.016 -20.094 1 95.75 353 GLY B C 1
ATOM 6098 O O . GLY B 1 353 ? 2.166 -26.125 -20.25 1 95.75 353 GLY B O 1
ATOM 6099 N N . HIS B 1 354 ? 2.389 -23.906 -19.812 1 94.69 354 HIS B N 1
ATOM 6100 C CA . HIS B 1 354 ? 3.844 -23.953 -19.719 1 94.69 354 HIS B CA 1
ATOM 6101 C C . HIS B 1 354 ? 4.301 -23.969 -18.266 1 94.69 354 HIS B C 1
ATOM 6103 O O . HIS B 1 354 ? 5.473 -23.719 -17.984 1 94.69 354 HIS B O 1
ATOM 6109 N N . SER B 1 355 ? 3.414 -24.281 -17.438 1 97.19 355 SER B N 1
ATOM 6110 C CA . SER B 1 355 ? 3.729 -24.234 -16.016 1 97.19 355 SER B CA 1
ATOM 6111 C C . SER B 1 355 ? 4.809 -25.25 -15.648 1 97.19 355 SER B C 1
ATOM 6113 O O . SER B 1 355 ? 4.785 -26.391 -16.125 1 97.19 355 SER B O 1
ATOM 6115 N N . ASP B 1 356 ? 5.73 -24.828 -14.812 1 97.69 356 ASP B N 1
ATOM 6116 C CA . ASP B 1 356 ? 6.75 -25.734 -14.289 1 97.69 356 ASP B CA 1
ATOM 6117 C C . ASP B 1 356 ? 6.965 -25.5 -12.789 1 97.69 356 ASP B C 1
ATOM 6119 O O . ASP B 1 356 ? 8.023 -25.844 -12.258 1 97.69 356 ASP B O 1
ATOM 6123 N N . THR B 1 357 ? 6.027 -24.906 -12.148 1 98.31 357 THR B N 1
ATOM 6124 C CA . THR B 1 357 ? 6.125 -24.625 -10.719 1 98.31 357 THR B CA 1
ATOM 6125 C C . THR B 1 357 ? 4.879 -25.109 -9.984 1 98.31 357 THR B C 1
ATOM 6127 O O . THR B 1 357 ? 4.129 -25.938 -10.508 1 98.31 357 THR B O 1
ATOM 6130 N N . HIS B 1 358 ? 4.695 -24.703 -8.742 1 98.44 358 HIS B N 1
ATOM 6131 C CA . HIS B 1 358 ? 3.584 -25.062 -7.871 1 98.44 358 HIS B CA 1
ATOM 6132 C C . HIS B 1 358 ? 2.301 -24.359 -8.289 1 98.44 358 HIS B C 1
ATOM 6134 O O . HIS B 1 358 ? 1.223 -24.656 -7.766 1 98.44 358 HIS B O 1
ATOM 6140 N N . ILE B 1 359 ? 2.404 -23.422 -9.188 1 98.25 359 ILE B N 1
ATOM 6141 C CA . ILE B 1 359 ? 1.258 -22.734 -9.789 1 98.25 359 ILE B CA 1
ATOM 6142 C C . ILE B 1 359 ? 0.888 -23.422 -11.102 1 98.25 359 ILE B C 1
ATOM 6144 O O . ILE B 1 359 ? 1.696 -23.469 -12.039 1 98.25 359 ILE B O 1
ATOM 6148 N N . MET B 1 360 ? -0.353 -23.906 -11.227 1 98.25 360 MET B N 1
ATOM 6149 C CA . MET B 1 360 ? -0.73 -24.703 -12.383 1 98.25 360 MET B CA 1
ATOM 6150 C C . MET B 1 360 ? -2.045 -24.219 -12.984 1 98.25 360 MET B C 1
ATOM 6152 O O . MET B 1 360 ? -3.113 -24.438 -12.406 1 98.25 360 MET B O 1
ATOM 6156 N N . PRO B 1 361 ? -1.983 -23.594 -14.156 1 97.81 361 PRO B N 1
ATOM 6157 C CA . PRO B 1 361 ? -3.234 -23.266 -14.844 1 97.81 361 PRO B CA 1
ATOM 6158 C C . PRO B 1 361 ? -3.938 -24.5 -15.406 1 97.81 361 PRO B C 1
ATOM 6160 O O . PRO B 1 361 ? -3.344 -25.266 -16.172 1 97.81 361 PRO B O 1
ATOM 6163 N N . VAL B 1 362 ? -5.121 -24.766 -14.969 1 98.25 362 VAL B N 1
ATOM 6164 C CA . VAL B 1 362 ? -5.984 -25.75 -15.609 1 98.25 362 VAL B CA 1
ATOM 6165 C C . VAL B 1 362 ? -6.762 -25.094 -16.75 1 98.25 362 VAL B C 1
ATOM 6167 O O . VAL B 1 362 ? -7.789 -24.453 -16.516 1 98.25 362 VAL B O 1
ATOM 6170 N N . MET B 1 363 ? -6.348 -25.359 -17.953 1 97.44 363 MET B N 1
ATOM 6171 C CA . MET B 1 363 ? -6.883 -24.656 -19.109 1 97.44 363 MET B CA 1
ATOM 6172 C C . MET B 1 363 ? -8.312 -25.094 -19.406 1 97.44 363 MET B C 1
ATOM 6174 O O . MET B 1 363 ? -8.562 -26.281 -19.625 1 97.44 363 MET B O 1
ATOM 6178 N N . CYS B 1 364 ? -9.188 -24.125 -19.391 1 96.62 364 CYS B N 1
ATOM 6179 C CA . CYS B 1 364 ? -10.586 -24.375 -19.734 1 96.62 364 CYS B CA 1
ATOM 6180 C C . CYS B 1 364 ? -10.906 -23.859 -21.141 1 96.62 364 CYS B C 1
ATOM 6182 O O . CYS B 1 364 ? -11.789 -24.391 -21.812 1 96.62 364 CYS B O 1
ATOM 6184 N N . ARG B 1 365 ? -10.32 -22.781 -21.594 1 94.81 365 ARG B N 1
ATOM 6185 C CA . ARG B 1 365 ? -10.297 -22.219 -22.938 1 94.81 365 ARG B CA 1
ATOM 6186 C C . ARG B 1 365 ? -11.648 -21.641 -23.312 1 94.81 365 ARG B C 1
ATOM 6188 O O . ARG B 1 365 ? -11.875 -21.266 -24.469 1 94.81 365 ARG B O 1
ATOM 6195 N N . GLU B 1 366 ? -12.594 -21.578 -22.422 1 94.12 366 GLU B N 1
ATOM 6196 C CA . GLU B 1 366 ? -13.898 -20.922 -22.531 1 94.12 366 GLU B CA 1
ATOM 6197 C C . GLU B 1 366 ? -14.359 -20.375 -21.188 1 94.12 366 GLU B C 1
ATOM 6199 O O . GLU B 1 366 ? -14.234 -21.047 -20.172 1 94.12 366 GLU B O 1
ATOM 6204 N N . GLU B 1 367 ? -14.852 -19.188 -21.266 1 92.5 367 GLU B N 1
ATOM 6205 C CA . GLU B 1 367 ? -15.242 -18.5 -20.031 1 92.5 367 GLU B CA 1
ATOM 6206 C C . GLU B 1 367 ? -16.297 -19.297 -19.266 1 92.5 367 GLU B C 1
ATOM 6208 O O . GLU B 1 367 ? -16.203 -19.484 -18.047 1 92.5 367 GLU B O 1
ATOM 6213 N N . ARG B 1 368 ? -17.281 -19.766 -19.969 1 91.56 368 ARG B N 1
ATOM 6214 C CA . ARG B 1 368 ? -18.375 -20.5 -19.328 1 91.56 368 ARG B CA 1
ATOM 6215 C C . ARG B 1 368 ? -17.859 -21.766 -18.641 1 91.56 368 ARG B C 1
ATOM 6217 O O . ARG B 1 368 ? -18.281 -22.094 -17.531 1 91.56 368 ARG B O 1
ATOM 6224 N N . LYS B 1 369 ? -16.953 -22.469 -19.297 1 95.12 369 LYS B N 1
ATOM 6225 C CA . LYS B 1 369 ? -16.391 -23.688 -18.719 1 95.12 369 LYS B CA 1
ATOM 6226 C C . LYS B 1 369 ? -15.641 -23.391 -17.422 1 95.12 369 LYS B C 1
ATOM 6228 O O . LYS B 1 369 ? -15.797 -24.094 -16.438 1 95.12 369 LYS B O 1
ATOM 6233 N N . ALA B 1 370 ? -14.844 -22.328 -17.484 1 95.75 370 ALA B N 1
ATOM 6234 C CA . ALA B 1 370 ? -14.078 -21.938 -16.297 1 95.75 370 ALA B CA 1
ATOM 6235 C C . ALA B 1 370 ? -15.008 -21.594 -15.133 1 95.75 370 ALA B C 1
ATOM 6237 O O . ALA B 1 370 ? -14.758 -22 -13.992 1 95.75 370 ALA B O 1
ATOM 6238 N N . LEU B 1 371 ? -16.062 -20.891 -15.461 1 93.5 371 LEU B N 1
ATOM 6239 C CA . LEU B 1 371 ? -17.016 -20.469 -14.43 1 93.5 371 LEU B CA 1
ATOM 6240 C C . LEU B 1 371 ? -17.781 -21.672 -13.883 1 93.5 371 LEU B C 1
ATOM 6242 O O . LEU B 1 371 ? -18.016 -21.766 -12.672 1 93.5 371 LEU B O 1
ATOM 6246 N N . PHE B 1 372 ? -18.188 -22.562 -14.742 1 94.06 372 PHE B N 1
ATOM 6247 C CA . PHE B 1 372 ? -18.906 -23.75 -14.305 1 94.06 372 PHE B CA 1
ATOM 6248 C C . PHE B 1 372 ? -18.016 -24.641 -13.438 1 94.06 372 PHE B C 1
ATOM 6250 O O . PHE B 1 372 ? -18.469 -25.172 -12.414 1 94.06 372 PHE B O 1
ATOM 6257 N N . MET B 1 373 ? -16.812 -24.797 -13.898 1 96.56 373 MET B N 1
ATOM 6258 C CA . MET B 1 373 ? -15.859 -25.562 -13.094 1 96.56 373 MET B CA 1
ATOM 6259 C C . MET B 1 373 ? -15.711 -24.953 -11.703 1 96.56 373 MET B C 1
ATOM 6261 O O . MET B 1 373 ? -15.742 -25.656 -10.703 1 96.56 373 MET B O 1
ATOM 6265 N N . HIS B 1 374 ? -15.539 -23.641 -11.664 1 95.69 374 HIS B N 1
ATOM 6266 C CA . HIS B 1 374 ? -15.383 -22.938 -10.406 1 95.69 374 HIS B CA 1
ATOM 6267 C C . HIS B 1 374 ? -16.578 -23.172 -9.484 1 95.69 374 HIS B C 1
ATOM 6269 O O . HIS B 1 374 ? -16.391 -23.5 -8.312 1 95.69 374 HIS B O 1
ATOM 6275 N N . VAL B 1 375 ? -17.766 -23.016 -9.969 1 93.88 375 VAL B N 1
ATOM 6276 C CA . VAL B 1 375 ? -18.984 -23.141 -9.18 1 93.88 375 VAL B CA 1
ATOM 6277 C C . VAL B 1 375 ? -19.109 -24.562 -8.648 1 93.88 375 VAL B C 1
ATOM 6279 O O . VAL B 1 375 ? -19.391 -24.766 -7.465 1 93.88 375 VAL B O 1
ATOM 6282 N N . ALA B 1 376 ? -18.922 -25.5 -9.516 1 95.81 376 ALA B N 1
ATOM 6283 C CA . ALA B 1 376 ? -19.062 -26.906 -9.125 1 95.81 376 ALA B CA 1
ATOM 6284 C C . ALA B 1 376 ? -18.047 -27.281 -8.062 1 95.81 376 ALA B C 1
ATOM 6286 O O . ALA B 1 376 ? -18.375 -27.984 -7.098 1 95.81 376 ALA B O 1
ATOM 6287 N N . LEU B 1 377 ? -16.844 -26.844 -8.281 1 97.5 377 LEU B N 1
ATOM 6288 C CA . LEU B 1 377 ? -15.797 -27.141 -7.309 1 97.5 377 LEU B CA 1
ATOM 6289 C C . LEU B 1 377 ? -16.109 -26.5 -5.961 1 97.5 377 LEU B C 1
ATOM 6291 O O . LEU B 1 377 ? -16.016 -27.172 -4.922 1 97.5 377 LEU B O 1
ATOM 6295 N N . MET B 1 378 ? -16.5 -25.266 -5.973 1 94.75 378 MET B N 1
ATOM 6296 C CA . MET B 1 378 ? -16.797 -24.531 -4.754 1 94.75 378 MET B CA 1
ATOM 6297 C C . MET B 1 378 ? -17.938 -25.203 -3.99 1 94.75 378 MET B C 1
ATOM 6299 O O . MET B 1 378 ? -17.891 -25.328 -2.766 1 94.75 378 MET B O 1
ATOM 6303 N N . GLU B 1 379 ? -18.938 -25.594 -4.684 1 94.81 379 GLU B N 1
ATOM 6304 C CA . GLU B 1 379 ? -20.094 -26.219 -4.078 1 94.81 379 GLU B CA 1
ATOM 6305 C C . GLU B 1 379 ? -19.734 -27.562 -3.439 1 94.81 379 GLU B C 1
ATOM 6307 O O . GLU B 1 379 ? -20.453 -28.062 -2.578 1 94.81 379 GLU B O 1
ATOM 6312 N N . ASN B 1 380 ? -18.656 -28.062 -3.916 1 97.25 380 ASN B N 1
ATOM 6313 C CA . ASN B 1 380 ? -18.25 -29.359 -3.395 1 97.25 380 ASN B CA 1
ATOM 6314 C C . ASN B 1 380 ? -17.016 -29.25 -2.521 1 97.25 380 ASN B C 1
ATOM 6316 O O . ASN B 1 380 ? -16.344 -30.25 -2.256 1 97.25 380 ASN B O 1
ATOM 6320 N N . GLY B 1 381 ? -16.609 -28.047 -2.15 1 96.94 381 GLY B N 1
ATOM 6321 C CA . GLY B 1 381 ? -15.68 -27.844 -1.058 1 96.94 381 GLY B CA 1
ATOM 6322 C C . GLY B 1 381 ? -14.258 -27.578 -1.528 1 96.94 381 GLY B C 1
ATOM 6323 O O . GLY B 1 381 ? -13.312 -27.719 -0.76 1 96.94 381 GLY B O 1
ATOM 6324 N N . VAL B 1 382 ? -14.078 -27.312 -2.742 1 98 382 VAL B N 1
ATOM 6325 C CA . VAL B 1 382 ? -12.766 -26.969 -3.264 1 98 382 VAL B CA 1
ATOM 6326 C C . VAL B 1 382 ? -12.82 -25.594 -3.938 1 98 382 VAL B C 1
ATOM 6328 O O . VAL B 1 382 ? -13.688 -25.344 -4.777 1 98 382 VAL B O 1
ATOM 6331 N N . MET B 1 383 ? -11.906 -24.766 -3.527 1 96 383 MET B N 1
ATOM 6332 C CA . MET B 1 383 ? -11.898 -23.422 -4.086 1 96 383 MET B CA 1
ATOM 6333 C C . MET B 1 383 ? -10.727 -23.234 -5.043 1 96 383 MET B C 1
ATOM 6335 O O . MET B 1 383 ? -9.578 -23.547 -4.699 1 96 383 MET B O 1
ATOM 6339 N N . MET B 1 384 ? -11.047 -22.812 -6.18 1 94.44 384 MET B N 1
ATOM 6340 C CA . MET B 1 384 ? -10.117 -22.406 -7.227 1 94.44 384 MET B CA 1
ATOM 6341 C C . MET B 1 384 ? -10.664 -21.219 -8.016 1 94.44 384 MET B C 1
ATOM 6343 O O . MET B 1 384 ? -11.812 -21.25 -8.469 1 94.44 384 MET B O 1
ATOM 6347 N N . VAL B 1 385 ? -9.836 -20.203 -8.18 1 89.88 385 VAL B N 1
ATOM 6348 C CA . VAL B 1 385 ? -10.359 -18.984 -8.797 1 89.88 385 VAL B CA 1
ATOM 6349 C C . VAL B 1 385 ? -10.227 -19.078 -10.312 1 89.88 385 VAL B C 1
ATOM 6351 O O . VAL B 1 385 ? -9.203 -19.516 -10.828 1 89.88 385 VAL B O 1
ATOM 6354 N N . PRO B 1 386 ? -11.273 -18.703 -11 1 95.06 386 PRO B N 1
ATOM 6355 C CA . PRO B 1 386 ? -11.195 -18.625 -12.461 1 95.06 386 PRO B CA 1
ATOM 6356 C C . PRO B 1 386 ? -10.531 -17.344 -12.961 1 95.06 386 PRO B C 1
ATOM 6358 O O . PRO B 1 386 ? -10.719 -16.281 -12.367 1 95.06 386 PRO B O 1
ATOM 6361 N N . ILE B 1 387 ? -9.766 -17.5 -13.883 1 93.69 387 ILE B N 1
ATOM 6362 C CA . ILE B 1 387 ? -9.156 -16.375 -14.578 1 93.69 387 ILE B CA 1
ATOM 6363 C C . ILE B 1 387 ? -9.781 -16.219 -15.961 1 93.69 387 ILE B C 1
ATOM 6365 O O . ILE B 1 387 ? -9.609 -17.094 -16.828 1 93.69 387 ILE B O 1
ATOM 6369 N N . THR B 1 388 ? -10.531 -15.164 -16.094 1 90.62 388 THR B N 1
ATOM 6370 C CA . THR B 1 388 ? -11.258 -14.93 -17.328 1 90.62 388 THR B CA 1
ATOM 6371 C C . THR B 1 388 ? -10.914 -13.555 -17.906 1 90.62 388 THR B C 1
ATOM 6373 O O . THR B 1 388 ? -10.062 -12.844 -17.359 1 90.62 388 THR B O 1
ATOM 6376 N N . TYR B 1 389 ? -11.508 -13.32 -19.031 1 84.56 389 TYR B N 1
ATOM 6377 C CA . TYR B 1 389 ? -11.359 -11.977 -19.578 1 84.56 389 TYR B CA 1
ATOM 6378 C C . TYR B 1 389 ? -11.836 -10.922 -18.594 1 84.56 389 TYR B C 1
ATOM 6380 O O . TYR B 1 389 ? -12.828 -11.125 -17.891 1 84.56 389 TYR B O 1
ATOM 6388 N N . PRO B 1 390 ? -11.031 -9.758 -18.453 1 78.75 390 PRO B N 1
ATOM 6389 C CA . PRO B 1 390 ? -9.891 -9.289 -19.25 1 78.75 390 PRO B CA 1
ATOM 6390 C C . PRO B 1 390 ? -8.547 -9.703 -18.641 1 78.75 390 PRO B C 1
ATOM 6392 O O . PRO B 1 390 ? -7.496 -9.281 -19.141 1 78.75 390 PRO B O 1
ATOM 6395 N N . GLY B 1 391 ? -8.539 -10.57 -17.656 1 80.12 391 GLY B N 1
ATOM 6396 C CA . GLY B 1 391 ? -7.285 -11.031 -17.094 1 80.12 391 GLY B CA 1
ATOM 6397 C C . GLY B 1 391 ? -6.453 -11.852 -18.047 1 80.12 391 GLY B C 1
ATOM 6398 O O . GLY B 1 391 ? -5.223 -11.859 -17.969 1 80.12 391 GLY B O 1
ATOM 6399 N N . VAL B 1 392 ? -7.18 -12.57 -18.859 1 86.75 392 VAL B N 1
ATOM 6400 C CA . VAL B 1 392 ? -6.551 -13.305 -19.969 1 86.75 392 VAL B CA 1
ATOM 6401 C C . VAL B 1 392 ? -7.359 -13.109 -21.25 1 86.75 392 VAL B C 1
ATOM 6403 O O . VAL B 1 392 ? -8.5 -12.648 -21.203 1 86.75 392 VAL B O 1
ATOM 6406 N N . LYS B 1 393 ? -6.789 -13.461 -22.344 1 88.69 393 LYS B N 1
ATOM 6407 C CA . LYS B 1 393 ? -7.488 -13.352 -23.609 1 88.69 393 LYS B CA 1
ATOM 6408 C C . LYS B 1 393 ? -8.57 -14.422 -23.734 1 88.69 393 LYS B C 1
ATOM 6410 O O . LYS B 1 393 ? -8.508 -15.453 -23.078 1 88.69 393 LYS B O 1
ATOM 6415 N N . HIS B 1 394 ? -9.562 -14.086 -24.562 1 92 394 HIS B N 1
ATOM 6416 C CA . HIS B 1 394 ? -10.578 -15.094 -24.875 1 92 394 HIS B CA 1
ATOM 6417 C C . HIS B 1 394 ? -9.938 -16.359 -25.422 1 92 394 HIS B C 1
ATOM 6419 O O . HIS B 1 394 ? -9.016 -16.297 -26.234 1 92 394 HIS B O 1
ATOM 6425 N N . GLY B 1 395 ? -10.359 -17.406 -24.938 1 92.94 395 GLY B N 1
ATOM 6426 C CA . GLY B 1 395 ? -9.797 -18.672 -25.375 1 92.94 395 GLY B CA 1
ATOM 6427 C C . GLY B 1 395 ? -8.672 -19.172 -24.484 1 92.94 395 GLY B C 1
ATOM 6428 O O . GLY B 1 395 ? -8.203 -20.297 -24.625 1 92.94 395 GLY B O 1
ATOM 6429 N N . GLU B 1 396 ? -8.297 -18.297 -23.5 1 94.62 396 GLU B N 1
ATOM 6430 C CA . GLU B 1 396 ? -7.203 -18.672 -22.625 1 94.62 396 GLU B CA 1
ATOM 6431 C C . GLU B 1 396 ? -7.668 -18.766 -21.172 1 94.62 396 GLU B C 1
ATOM 6433 O O . GLU B 1 396 ? -6.852 -18.734 -20.25 1 94.62 396 GLU B O 1
ATOM 6438 N N . GLU B 1 397 ? -8.992 -18.859 -21.016 1 95.62 397 GLU B N 1
ATOM 6439 C CA . GLU B 1 397 ? -9.562 -18.922 -19.672 1 95.62 397 GLU B CA 1
ATOM 6440 C C . GLU B 1 397 ? -9.094 -20.188 -18.938 1 95.62 397 GLU B C 1
ATOM 6442 O O . GLU B 1 397 ? -8.898 -21.234 -19.547 1 95.62 397 GLU B O 1
ATOM 6447 N N . ARG B 1 398 ? -8.922 -20.094 -17.688 1 97.31 398 ARG B N 1
ATOM 6448 C CA . ARG B 1 398 ? -8.375 -21.188 -16.906 1 97.31 398 ARG B CA 1
ATOM 6449 C C . ARG B 1 398 ? -8.773 -21.078 -15.438 1 97.31 398 ARG B C 1
ATOM 6451 O O . ARG B 1 398 ? -9.242 -20.031 -15 1 97.31 398 ARG B O 1
ATOM 6458 N N . LEU B 1 399 ? -8.641 -22.156 -14.742 1 97.44 399 LEU B N 1
ATOM 6459 C CA . LEU B 1 399 ? -8.562 -22.141 -13.281 1 97.44 399 LEU B CA 1
ATOM 6460 C C . LEU B 1 399 ? -7.109 -22.125 -12.82 1 97.44 399 LEU B C 1
ATOM 6462 O O . LEU B 1 399 ? -6.273 -22.859 -13.344 1 97.44 399 LEU B O 1
ATOM 6466 N N . ARG B 1 400 ? -6.773 -21.219 -11.961 1 96.75 400 ARG B N 1
ATOM 6467 C CA . ARG B 1 400 ? -5.422 -21.219 -11.414 1 96.75 400 ARG B CA 1
ATOM 6468 C C . ARG B 1 400 ? -5.344 -22.047 -10.141 1 96.75 400 ARG B C 1
ATOM 6470 O O . ARG B 1 400 ? -5.941 -21.688 -9.117 1 96.75 400 ARG B O 1
ATOM 6477 N N . LEU B 1 401 ? -4.633 -23.094 -10.242 1 98 401 LEU B N 1
ATOM 6478 C CA . LEU B 1 401 ? -4.438 -24 -9.117 1 98 401 LEU B CA 1
ATOM 6479 C C . LEU B 1 401 ? -3.078 -23.781 -8.469 1 98 401 LEU B C 1
ATOM 6481 O O . LEU B 1 401 ? -2.043 -23.844 -9.133 1 98 401 LEU B O 1
ATOM 6485 N N . ASN B 1 402 ? -3.086 -23.469 -7.18 1 97.69 402 ASN B N 1
ATOM 6486 C CA . ASN B 1 402 ? -1.865 -23.328 -6.391 1 97.69 402 ASN B CA 1
ATOM 6487 C C . ASN B 1 402 ? -1.701 -24.484 -5.402 1 97.69 402 ASN B C 1
ATOM 6489 O O . ASN B 1 402 ? -2.549 -24.688 -4.531 1 97.69 402 ASN B O 1
ATOM 6493 N N . VAL B 1 403 ? -0.646 -25.156 -5.547 1 98.12 403 VAL B N 1
ATOM 6494 C CA . VAL B 1 403 ? -0.293 -26.172 -4.555 1 98.12 403 VAL B CA 1
ATOM 6495 C C . VAL B 1 403 ? 0.5 -25.531 -3.42 1 98.12 403 VAL B C 1
ATOM 6497 O O . VAL B 1 403 ? 1.384 -24.703 -3.662 1 98.12 403 VAL B O 1
ATOM 6500 N N . THR B 1 404 ? 0.138 -25.812 -2.213 1 98.06 404 THR B N 1
ATOM 6501 C CA . THR B 1 404 ? 0.897 -25.375 -1.046 1 98.06 404 THR B CA 1
ATOM 6502 C C . THR B 1 404 ? 1.389 -26.562 -0.238 1 98.06 404 THR B C 1
ATOM 6504 O O . THR B 1 404 ? 0.832 -27.656 -0.34 1 98.06 404 THR B O 1
ATOM 6507 N N . ARG B 1 405 ? 2.402 -26.344 0.522 1 98.31 405 ARG B N 1
ATOM 6508 C CA . ARG B 1 405 ? 2.914 -27.375 1.418 1 98.31 405 ARG B CA 1
ATOM 6509 C C . ARG B 1 405 ? 1.851 -27.797 2.426 1 98.31 405 ARG B C 1
ATOM 6511 O O . ARG B 1 405 ? 1.842 -28.953 2.881 1 98.31 405 ARG B O 1
ATOM 6518 N N . GLY B 1 406 ? 0.957 -26.953 2.746 1 97.31 406 GLY B N 1
ATOM 6519 C CA . GLY B 1 406 ? -0.048 -27.188 3.77 1 97.31 406 GLY B CA 1
ATOM 6520 C C . GLY B 1 406 ? -1.156 -28.125 3.311 1 97.31 406 GLY B C 1
ATOM 6521 O O . GLY B 1 406 ? -1.925 -28.641 4.129 1 97.31 406 GLY B O 1
ATOM 6522 N N . HIS B 1 407 ? -1.281 -28.406 1.989 1 98.31 407 HIS B N 1
ATOM 6523 C CA . HIS B 1 407 ? -2.277 -29.344 1.49 1 98.31 407 HIS B CA 1
ATOM 6524 C C . HIS B 1 407 ? -1.915 -30.781 1.859 1 98.31 407 HIS B C 1
ATOM 6526 O O . HIS B 1 407 ? -0.764 -31.188 1.705 1 98.31 407 HIS B O 1
ATOM 6532 N N . SER B 1 408 ? -2.885 -31.516 2.334 1 98 408 SER B N 1
ATOM 6533 C CA . SER B 1 408 ? -2.674 -32.938 2.588 1 98 408 SER B CA 1
ATOM 6534 C C . SER B 1 408 ? -2.855 -33.75 1.317 1 98 408 SER B C 1
ATOM 6536 O O . SER B 1 408 ? -3.352 -33.25 0.309 1 98 408 SER B O 1
ATOM 6538 N N . ARG B 1 409 ? -2.369 -35 1.438 1 98.19 409 ARG B N 1
ATOM 6539 C CA . ARG B 1 409 ? -2.615 -35.938 0.337 1 98.19 409 ARG B CA 1
ATOM 6540 C C . ARG B 1 409 ? -4.109 -36.094 0.076 1 98.19 409 ARG B C 1
ATOM 6542 O O . ARG B 1 409 ? -4.543 -36.125 -1.077 1 98.19 409 ARG B O 1
ATOM 6549 N N . GLU B 1 410 ? -4.871 -36.094 1.13 1 98.31 410 GLU B N 1
ATOM 6550 C CA . GLU B 1 410 ? -6.32 -36.188 1.022 1 98.31 410 GLU B CA 1
ATOM 6551 C C . GLU B 1 410 ? -6.922 -34.969 0.335 1 98.31 410 GLU B C 1
ATOM 6553 O O . GLU B 1 410 ? -7.844 -35.094 -0.476 1 98.31 410 GLU B O 1
ATOM 6558 N N . ASP B 1 411 ? -6.438 -33.781 0.679 1 98.5 411 ASP B N 1
ATOM 6559 C CA . ASP B 1 411 ? -6.875 -32.562 0.014 1 98.5 411 ASP B CA 1
ATOM 6560 C C . ASP B 1 411 ? -6.652 -32.656 -1.495 1 98.5 411 ASP B C 1
ATOM 6562 O O . ASP B 1 411 ? -7.555 -32.344 -2.277 1 98.5 411 ASP B O 1
ATOM 6566 N N . MET B 1 412 ? -5.488 -33.062 -1.869 1 98.75 412 MET B N 1
ATOM 6567 C CA . MET B 1 412 ? -5.098 -33.094 -3.275 1 98.75 412 MET B CA 1
ATOM 6568 C C . MET B 1 412 ? -5.883 -34.188 -4.023 1 98.75 412 MET B C 1
ATOM 6570 O O . MET B 1 412 ? -6.316 -33.969 -5.156 1 98.75 412 MET B O 1
ATOM 6574 N N . ASP B 1 413 ? -6.062 -35.312 -3.363 1 98.75 413 ASP B N 1
ATOM 6575 C CA . ASP B 1 413 ? -6.844 -36.375 -3.99 1 98.75 413 ASP B CA 1
ATOM 6576 C C . ASP B 1 413 ? -8.289 -35.938 -4.227 1 98.75 413 ASP B C 1
ATOM 6578 O O . ASP B 1 413 ? -8.852 -36.188 -5.289 1 98.75 413 ASP B O 1
ATOM 6582 N N . LYS B 1 414 ? -8.836 -35.312 -3.256 1 98.44 414 LYS B N 1
ATOM 6583 C CA . LYS B 1 414 ? -10.195 -34.781 -3.406 1 98.44 414 LYS B CA 1
ATOM 6584 C C . LYS B 1 414 ? -10.266 -33.781 -4.562 1 98.44 414 LYS B C 1
ATOM 6586 O O . LYS B 1 414 ? -11.203 -33.844 -5.363 1 98.44 414 LYS B O 1
ATOM 6591 N N . CYS B 1 415 ? -9.359 -32.938 -4.578 1 98.56 415 CYS B N 1
ATOM 6592 C CA . CYS B 1 415 ? -9.281 -31.938 -5.648 1 98.56 415 CYS B CA 1
ATOM 6593 C C . CYS B 1 415 ? -9.195 -32.625 -7.012 1 98.56 415 CYS B C 1
ATOM 6595 O O . CYS B 1 415 ? -9.93 -32.25 -7.938 1 98.56 415 CYS B O 1
ATOM 6597 N N . LEU B 1 416 ? -8.359 -33.625 -7.141 1 98.75 416 LEU B N 1
ATOM 6598 C CA . LEU B 1 416 ? -8.156 -34.344 -8.398 1 98.75 416 LEU B CA 1
ATOM 6599 C C . LEU B 1 416 ? -9.43 -35.031 -8.836 1 98.75 416 LEU B C 1
ATOM 6601 O O . LEU B 1 416 ? -9.797 -35 -10.008 1 98.75 416 LEU B O 1
ATOM 6605 N N . ASP B 1 417 ? -10.062 -35.656 -7.902 1 98.75 417 ASP B N 1
ATOM 6606 C CA . ASP B 1 417 ? -11.305 -36.375 -8.203 1 98.75 417 ASP B CA 1
ATOM 6607 C C . ASP B 1 417 ? -12.367 -35.406 -8.742 1 98.75 417 ASP B C 1
ATOM 6609 O O . ASP B 1 417 ? -13.047 -35.719 -9.719 1 98.75 417 ASP B O 1
ATOM 6613 N N . LEU B 1 418 ? -12.477 -34.312 -8.07 1 98.62 418 LEU B N 1
ATOM 6614 C CA . LEU B 1 418 ? -13.492 -33.344 -8.469 1 98.62 418 LEU B CA 1
ATOM 6615 C C . LEU B 1 418 ? -13.141 -32.719 -9.82 1 98.62 418 LEU B C 1
ATOM 6617 O O . LEU B 1 418 ? -14.023 -32.469 -10.648 1 98.62 418 LEU B O 1
ATOM 6621 N N . LEU B 1 419 ? -11.898 -32.438 -10.047 1 98.62 419 LEU B N 1
ATOM 6622 C CA . LEU B 1 419 ? -11.469 -31.891 -11.328 1 98.62 419 LEU B CA 1
ATOM 6623 C C . LEU B 1 419 ? -11.742 -32.875 -12.461 1 98.62 419 LEU B C 1
ATOM 6625 O O . LEU B 1 419 ? -12.172 -32.469 -13.547 1 98.62 419 LEU B O 1
ATOM 6629 N N . LYS B 1 420 ? -11.43 -34.094 -12.18 1 98.56 420 LYS B N 1
ATOM 6630 C CA . LYS B 1 420 ? -11.711 -35.125 -13.188 1 98.56 420 LYS B CA 1
ATOM 6631 C C . LYS B 1 420 ? -13.203 -35.156 -13.508 1 98.56 420 LYS B C 1
ATOM 6633 O O . LYS B 1 420 ? -13.594 -35.125 -14.68 1 98.56 420 LYS B O 1
ATOM 6638 N N . THR B 1 421 ? -13.992 -35.25 -12.477 1 98.38 421 THR B N 1
ATOM 6639 C CA . THR B 1 421 ? -15.445 -35.344 -12.617 1 98.38 421 THR B CA 1
ATOM 6640 C C . THR B 1 421 ? -16 -34.156 -13.406 1 98.38 421 THR B C 1
ATOM 6642 O O . THR B 1 421 ? -16.703 -34.344 -14.398 1 98.38 421 THR B O 1
ATOM 6645 N N . TYR B 1 422 ? -15.656 -32.969 -13.008 1 97.38 422 TYR B N 1
ATOM 6646 C CA . TYR B 1 422 ? -16.266 -31.797 -13.602 1 97.38 422 TYR B CA 1
ATOM 6647 C C . TYR B 1 422 ? -15.555 -31.406 -14.898 1 97.38 422 TYR B C 1
ATOM 6649 O O . TYR B 1 422 ? -16.156 -30.781 -15.773 1 97.38 422 TYR B O 1
ATOM 6657 N N . GLY B 1 423 ? -14.281 -31.781 -15.031 1 97.62 423 GLY B N 1
ATOM 6658 C CA . GLY B 1 423 ? -13.625 -31.625 -16.312 1 97.62 423 GLY B CA 1
ATOM 6659 C C . GLY B 1 423 ? -14.297 -32.406 -17.438 1 97.62 423 GLY B C 1
ATOM 6660 O O . GLY B 1 423 ? -14.344 -31.953 -18.578 1 97.62 423 GLY B O 1
ATOM 6661 N N . GLU B 1 424 ? -14.766 -33.562 -17.062 1 96.81 424 GLU B N 1
ATOM 6662 C CA . GLU B 1 424 ? -15.523 -34.375 -18.016 1 96.81 424 GLU B CA 1
ATOM 6663 C C . GLU B 1 424 ? -16.922 -33.781 -18.234 1 96.81 424 GLU B C 1
ATOM 6665 O O . GLU B 1 424 ? -17.359 -33.625 -19.375 1 96.81 424 GLU B O 1
ATOM 6670 N N . ALA B 1 425 ? -17.547 -33.406 -17.188 1 95.81 425 ALA B N 1
ATOM 6671 C CA . ALA B 1 425 ? -18.938 -32.938 -17.234 1 95.81 425 ALA B CA 1
ATOM 6672 C C . ALA B 1 425 ? -19.062 -31.672 -18.062 1 95.81 425 ALA B C 1
ATOM 6674 O O . ALA B 1 425 ? -20.078 -31.469 -18.734 1 95.81 425 ALA B O 1
ATOM 6675 N N . PHE B 1 426 ? -18.047 -30.828 -17.969 1 95 426 PHE B N 1
ATOM 6676 C CA . PHE B 1 426 ? -18.156 -29.531 -18.625 1 95 426 PHE B CA 1
ATOM 6677 C C . PHE B 1 426 ? -17.266 -29.484 -19.859 1 95 426 PHE B C 1
ATOM 6679 O O . PHE B 1 426 ? -16.922 -28.391 -20.344 1 95 426 PHE B O 1
ATOM 6686 N N . PHE B 1 427 ? -16.781 -30.609 -20.297 1 94.19 427 PHE B N 1
ATOM 6687 C CA . PHE B 1 427 ? -16.141 -30.812 -21.578 1 94.19 427 PHE B CA 1
ATOM 6688 C C . PHE B 1 427 ? -14.781 -30.109 -21.625 1 94.19 427 PHE B C 1
ATOM 6690 O O . PHE B 1 427 ? -14.336 -29.672 -22.688 1 94.19 427 PHE B O 1
ATOM 6697 N N . VAL B 1 428 ? -14.234 -29.891 -20.5 1 94.75 428 VAL B N 1
ATOM 6698 C CA . VAL B 1 428 ? -12.898 -29.312 -20.438 1 94.75 428 VAL B CA 1
ATOM 6699 C C . VAL B 1 428 ? -11.875 -30.328 -20.953 1 94.75 428 VAL B C 1
ATOM 6701 O O . VAL B 1 428 ? -10.961 -29.984 -21.703 1 94.75 428 VAL B O 1
ATOM 6704 N N . LEU B 1 429 ? -12.039 -31.578 -20.625 1 95 429 LEU B N 1
ATOM 6705 C CA . LEU B 1 429 ? -11.102 -32.656 -20.984 1 95 429 LEU B CA 1
ATOM 6706 C C . LEU B 1 429 ? -11.266 -33.031 -22.453 1 95 429 LEU B C 1
ATOM 6708 O O . LEU B 1 429 ? -10.273 -33.312 -23.125 1 95 429 LEU B O 1
ATOM 6712 N N . SER B 1 430 ? -12.469 -32.969 -22.906 1 90.44 430 SER B N 1
ATOM 6713 C CA . SER B 1 430 ? -12.695 -33.344 -24.297 1 90.44 430 SER B CA 1
ATOM 6714 C C . SER B 1 430 ? -12.391 -32.188 -25.25 1 90.44 430 SER B C 1
ATOM 6716 O O . SER B 1 430 ? -12.094 -32.406 -26.422 1 90.44 430 SER B O 1
ATOM 6718 N N . GLY B 1 431 ? -12.555 -31.031 -24.797 1 87.38 431 GLY B N 1
ATOM 6719 C CA . GLY B 1 431 ? -12.336 -29.844 -25.625 1 87.38 431 GLY B CA 1
ATOM 6720 C C . GLY B 1 431 ? -13.547 -29.438 -26.438 1 87.38 431 GLY B C 1
ATOM 6721 O O . GLY B 1 431 ? -13.5 -28.469 -27.188 1 87.38 431 GLY B O 1
ATOM 6722 N N . GLU B 1 432 ? -14.617 -30.125 -26.219 1 85.06 432 GLU B N 1
ATOM 6723 C CA . GLU B 1 432 ? -15.844 -29.828 -26.953 1 85.06 432 GLU B CA 1
ATOM 6724 C C . GLU B 1 432 ? -16.484 -28.531 -26.453 1 85.06 432 GLU B C 1
ATOM 6726 O O . GLU B 1 432 ? -16.344 -28.172 -25.297 1 85.06 432 GLU B O 1
ATOM 6731 N N . GLU B 1 433 ? -17.109 -27.766 -27.359 1 81.06 433 GLU B N 1
ATOM 6732 C CA . GLU B 1 433 ? -17.766 -26.516 -26.984 1 81.06 433 GLU B CA 1
ATOM 6733 C C . GLU B 1 433 ? -19.078 -26.797 -26.25 1 81.06 433 GLU B C 1
ATOM 6735 O O . GLU B 1 433 ? -19.75 -27.781 -26.516 1 81.06 433 GLU B O 1
ATOM 6740 N N . ILE B 1 434 ? -19.297 -25.953 -25.172 1 76.25 434 ILE B N 1
ATOM 6741 C CA . ILE B 1 434 ? -20.578 -26.047 -24.469 1 76.25 434 ILE B CA 1
ATOM 6742 C C . ILE B 1 434 ? -21.688 -25.422 -25.312 1 76.25 434 ILE B C 1
ATOM 6744 O O . ILE B 1 434 ? -21.516 -24.328 -25.859 1 76.25 434 ILE B O 1
ATOM 6748 N N . GLY B 1 435 ? -22.312 -26.125 -26.297 1 61.44 435 GLY B N 1
ATOM 6749 C CA . GLY B 1 435 ? -23.391 -25.578 -27.094 1 61.44 435 GLY B CA 1
ATOM 6750 C C . GLY B 1 435 ? -24.188 -24.516 -26.375 1 61.44 435 GLY B C 1
ATOM 6751 O O . GLY B 1 435 ? -23.906 -24.203 -25.219 1 61.44 435 GLY B O 1
ATOM 6752 N N . GLU B 1 436 ? -24.938 -23.594 -27.031 1 52.66 436 GLU B N 1
ATOM 6753 C CA . GLU B 1 436 ? -25.812 -22.562 -26.484 1 52.66 436 GLU B CA 1
ATOM 6754 C C . GLU B 1 436 ? -26.594 -23.094 -25.281 1 52.66 436 GLU B C 1
ATOM 6756 O O . GLU B 1 436 ? -27.594 -23.797 -25.438 1 52.66 436 GLU B O 1
ATOM 6761 N N . LEU B 1 437 ? -25.859 -23.547 -24.391 1 46.22 437 LEU B N 1
ATOM 6762 C CA . LEU B 1 437 ? -26.656 -24.031 -23.266 1 46.22 437 LEU B CA 1
ATOM 6763 C C . LEU B 1 437 ? -27.422 -22.875 -22.609 1 46.22 437 LEU B C 1
ATOM 6765 O O . LEU B 1 437 ? -26.859 -21.797 -22.422 1 46.22 437 LEU B O 1
ATOM 6769 N N . GLU B 1 438 ? -28.781 -22.75 -22.812 1 41.56 438 GLU B N 1
ATOM 6770 C CA . GLU B 1 438 ? -29.656 -21.844 -22.078 1 41.56 438 GLU B CA 1
ATOM 6771 C C . GLU B 1 438 ? -29.359 -21.875 -20.578 1 41.56 438 GLU B C 1
ATOM 6773 O O . GLU B 1 438 ? -29.438 -22.922 -19.953 1 41.56 438 GLU B O 1
ATOM 6778 N N . VAL B 1 439 ? -28.656 -21.156 -20.141 1 34.78 439 VAL B N 1
ATOM 6779 C CA . VAL B 1 439 ? -28.562 -20.938 -18.703 1 34.78 439 VAL B CA 1
ATOM 6780 C C . VAL B 1 439 ? -29.859 -20.312 -18.188 1 34.78 439 VAL B C 1
ATOM 6782 O O . VAL B 1 439 ? -30.375 -19.359 -18.797 1 34.78 439 VAL B O 1
#

Organism: NCBI:txid927083

Radius of gyration: 26.64 Å; Cα contacts (8 Å, |Δi|>4): 1994; chains: 2; bounding box: 71×74×67 Å

Nearest PDB structures (foldseek):
  8guh-assembly1_A  TM=9.660E-01  e=1.182E-41  Sphingobacterium multivorum
  7bxp-assembly1_B  TM=9.295E-01  e=5.569E-40  Cupriavidus necator
  7v5i-assembly1_B  TM=9.238E-01  e=6.738E-39  Vibrio proteolyticus NBRC 13287
  3tqx-assembly1_B  TM=9.371E-01  e=2.344E-38  Coxiella burnetii RSA 493
  7bxr-assembly1_B  TM=9.287E-01  e=1.283E-37  Cupriavidus necator

Secondary structure (DSSP, 8-state):
--GGGHHHHTTTTT--------SS----HHHHHHHHHTHHHHHHHHTT---S-PEESS-SSEEEETTEEEEESS---TTS-TT-HHHHHHHHHHHHHHTT--SSBTTT-EEHHHHHHHHHHHHHHT-SEEEEES-HHHHHHHHHHHH--TTEEEEEETT--HHHHHHHHHHHHSTT-PPEEEEE-TT-HHHHHHHHHT--SSEEEEEEESB-TTT-PBP-HHHHHHHHHHTT-EEEEE-TTTTTTSSTTS--HHHHTT-TTTS-GGGEEEEEESSSTTSSS-EEEEE-HHHHHHHHHH-HHHHTSBPPPHHHHHHHHHHHHHHHHHHHHHHHHHHHHHHHHHHHHHHHT---TT--SSEEEEE--SHHHHHHHHHHHHHTTEE-EEE-TTTS-TT--EEEEE--TT--HHHHHHHHHHHHHHHHHTTTTT---------/--GGGHHHHHHHTT--------SS----HHHHHHHHHTHHHHHHHHTT---S-PEESS-SSEEEETTEEEEESS---TTS-TT-HHHHHHHHHHHHHHTT--SSBTTT-EEHHHHHHHHHHHHHHT-SEEEEES-HHHHHHHHHHHH--TTEEEEEETT--HHHHHHHHHHHHSTT-PPEEEEE-TT-HHHHHHHHHT--SSEEEEEEESB-TTT-PBP-HHHHHHHHHHTT-EEEEE-TTTTTTSSTTS--HHHHTT-TTTS-GGGEEEEEESSSTTSSS-EEEEE-HHHHHHHHHH-HHHHTSBPPPHHHHHHHHHHHHHHHHHHHHHHHHHHHHHHHHHHHHHHHT---TT--SSEEEEE--SHHHHHHHHHHHHHTTEE-EEE-TTTS-TT--EEEEE--TT--HHHHHHHHHHHHHHHHHTTTTT---------

Solvent-accessible surface area (backbone atoms only — not comparable to full-atom values): 43048 Å² total; per-residue (Å²): 134,71,78,80,48,57,80,62,48,69,78,60,66,72,71,64,85,72,81,87,78,81,86,62,91,71,69,35,70,59,34,50,49,16,52,62,69,37,46,66,57,53,51,30,50,74,69,69,61,60,83,59,53,61,41,25,76,39,34,67,52,65,25,27,44,91,86,39,65,29,41,46,27,56,43,36,35,35,57,45,47,41,73,34,67,70,25,39,51,39,18,40,55,29,26,74,54,34,15,54,20,61,12,32,19,35,51,76,38,26,35,49,67,57,55,50,46,22,52,51,48,11,57,72,64,68,38,80,25,39,46,73,32,45,28,34,42,37,36,41,26,15,46,40,42,50,69,45,28,58,48,20,28,37,37,32,36,67,74,56,53,68,40,56,51,49,11,50,18,25,21,30,23,36,83,97,33,30,25,45,80,47,68,26,53,67,77,31,48,68,42,41,46,52,49,65,72,65,54,85,46,85,39,41,41,35,40,48,45,35,36,35,84,75,44,15,27,64,43,54,53,71,57,41,51,51,48,28,59,75,68,70,32,30,38,39,37,37,27,42,68,13,35,50,58,24,25,65,59,13,64,5,50,44,49,53,68,70,40,68,84,68,60,58,45,52,38,34,36,40,35,29,41,22,22,20,42,41,14,18,35,29,9,34,39,33,17,26,53,53,40,48,51,34,30,66,75,53,9,56,58,45,53,69,21,42,28,56,34,53,21,43,52,36,23,31,47,45,48,48,51,46,37,74,72,41,15,48,58,55,22,47,50,28,50,52,51,26,49,53,51,52,54,51,41,46,70,76,50,53,49,39,81,72,35,78,53,46,31,37,20,43,53,36,43,30,60,67,42,20,46,50,46,31,52,55,34,44,76,70,28,35,37,44,50,59,43,35,74,86,81,31,56,88,57,58,9,16,32,41,37,28,53,33,40,61,58,46,71,66,55,52,50,51,50,49,53,50,48,52,55,44,27,57,74,53,25,41,60,76,64,53,78,81,63,93,66,84,122,137,68,78,79,45,59,82,60,46,69,77,59,64,74,73,66,83,74,79,87,79,82,89,63,93,71,67,35,69,60,33,51,49,18,55,63,70,37,48,65,56,52,50,31,50,75,69,68,60,59,85,59,54,61,39,25,77,39,34,68,52,64,25,27,45,90,84,39,63,29,42,47,27,56,42,37,35,36,59,44,47,41,71,35,66,71,26,36,50,38,18,40,55,29,26,75,53,32,15,54,19,61,12,30,21,34,50,78,38,27,34,50,67,55,56,51,45,22,54,51,48,11,57,72,64,68,39,79,26,40,47,72,32,44,26,35,44,37,35,42,26,14,46,41,42,49,70,46,29,59,48,20,27,37,38,32,35,66,75,58,53,67,38,58,50,50,12,50,18,25,24,29,22,35,85,98,32,30,27,46,79,46,70,26,53,65,76,32,48,67,41,41,46,53,48,66,71,65,53,84,45,85,39,41,40,35,40,46,45,36,35,36,86,74,44,14,26,62,44,53,55,71,57,43,50,50,47,29,58,75,68,70,33,30,40,39,37,36,27,42,66,13,36,51,59,24,25,65,59,13,65,6,51,45,49,54,70,71,38,68,82,67,60,58,46,52,38,34,35,40,33,29,42,23,24,20,43,41,14,17,34,29,8,33,39,33,17,26,53,53,39,47,52,34,31,66,74,53,10,54,58,46,54,67,22,42,29,57,33,53,22,44,51,37,23,31,48,45,48,48,51,48,37,74,73,41,15,47,58,54,21,47,50,28,50,50,52,25,49,52,50,52,54,51,42,48,70,76,51,53,49,40,81,70,36,78,53,45,33,37,20,43,53,36,42,29,59,67,41,21,46,49,46,32,52,55,34,43,77,69,28,35,38,43,50,58,43,35,74,88,81,32,56,88,58,58,10,15,32,40,37,28,51,33,39,62,58,46,72,66,54,51,50,51,51,51,52,51,48,53,54,44,27,55,74,54,25,41,60,75,64,53,78,80,63,92,66,83,122